Protein AF-0000000086500156 (afdb_homodimer)

pLDDT: mean 91.89, std 12.26, range [24.78, 98.94]

Foldseek 3Di:
DPDPLDAFAPVPFPWDPPDDQDDPDDPVVPPFAFLLLSLCCRTVQWADDDQQDIHGGQQVVLLLVLLVVLLVVLCVVLVEDEDDDDQWDFPVLCVLLVVCVVLPPFWAWDADPVGGITTGAQDCLSPVLLVLQVDADALVPPWYKYKYWDKGATPDPHAGHHLLRGGIATKMKMKIWHQADVVQVVSLVSVVVSVVVSVVLQPADKDKAWEDCPSVAADGKIWIWRFDPSAPWKWKQWPVLRHTHTVVVCVVVVHDPCRQVPPPVPTPIDITGTRTFKMKHFHAQSNQVSSVRFYQYPVRDTDGTRMMMMMGRSSSVFSSQQSVQPDSQATAGSLASRSAAEEEEFALDVVCSVVRQVLSVVLSVLLVVPVQRRNRYYYHSPSVDGPVVVVVSVGRSHHQKYWYQDPQCPPVQGWIWIARNSVRDIDIDGSVRVVVVSVPRDYD/DPDPLDAFAPVPFPWDPPADQDDPDDPPVPPFAFLLLSLCCRTVQWADDDQQDIHGGQQVVLLLVLLVVLLVVLCVVLPEDEDDDDQKDFPVLCVLLVNCVVLPPFWAWDADPVGGITTGAQDCLSPVLLVLQVDADALVPPWYKYKYWDKGATPDPHAGHHLLRGGIATKMKMKIWHQADVVQVVSLVSVVVSVVVSVVLLPADKDKAWEDCPSVAADGKIWIWRFDPSAPWKWKQWPVLRHTHTVVVCVVVVHDPCSQVDDPVRTPIDITGTRTFKMKHFHAQSNQVSSVRFYQYPVRDTDGTRMMMMMGRSSSVFSSQQSVQDDSQATAGSLASRSAAEEEEFALDVVCLVVRQVLSVVLSVLLVVPVQRRNRYYYHSPSVDGPVVVVVSVGRSHHQKYWYQDPQCPPVQGWIWIARNSVRDIDIDGSVRVVVVSVPRDYD

Solvent-accessible surface area (backbone atoms only — not comparable to full-atom values): 46178 Å² total; per-residue (Å²): 129,82,76,78,76,70,84,40,46,52,58,62,46,89,66,63,86,82,60,73,75,78,72,80,66,58,85,84,66,41,82,72,49,43,70,36,39,52,49,32,50,57,65,38,24,32,45,84,72,50,98,32,34,52,24,32,25,42,54,35,37,43,21,50,52,26,47,47,50,54,50,49,54,42,43,43,73,74,58,37,37,48,34,45,68,59,51,70,37,55,42,68,54,33,51,68,73,47,49,49,67,73,50,42,69,37,49,37,44,36,46,50,90,83,62,49,50,28,28,42,32,66,66,58,68,61,58,55,38,45,54,44,37,75,38,87,43,55,56,82,37,52,59,46,37,42,27,33,76,48,72,27,28,34,44,54,90,74,49,44,41,53,58,71,33,36,28,56,47,41,30,34,42,33,42,35,38,18,82,35,68,69,57,30,50,51,51,50,51,54,52,50,50,36,51,52,51,52,44,57,63,49,63,59,78,68,47,72,21,40,36,61,44,72,92,83,36,51,85,44,29,37,30,30,23,42,71,38,85,82,26,84,41,49,32,36,37,14,84,87,54,66,42,43,31,28,47,71,33,34,64,73,64,70,45,67,63,77,62,61,62,49,56,72,91,68,48,66,69,39,78,43,35,16,38,78,34,30,40,39,30,37,33,46,45,60,62,23,57,69,52,61,12,39,30,41,41,96,88,67,44,80,42,53,24,15,28,34,42,36,40,34,35,50,47,28,43,55,46,51,45,25,45,67,59,28,58,96,78,29,42,27,54,44,68,50,37,33,54,37,47,37,39,36,39,36,37,53,46,79,91,50,22,63,56,31,49,49,49,46,52,53,50,51,51,60,51,41,68,38,74,78,36,52,84,22,53,36,36,49,69,58,57,89,44,54,58,66,60,53,47,50,56,46,47,36,69,25,38,46,28,38,39,33,35,50,78,46,41,78,41,91,75,38,32,30,41,35,34,36,51,89,76,72,43,74,46,76,32,40,67,67,55,46,52,54,52,59,71,66,59,70,61,109,129,81,75,79,77,71,83,41,45,52,58,61,46,91,65,60,85,80,58,73,76,78,71,79,65,58,83,82,69,41,85,69,47,43,70,34,40,52,50,32,50,56,63,38,25,33,44,84,71,50,100,33,32,52,23,32,26,41,53,36,37,42,20,50,52,28,46,47,51,53,51,48,55,44,41,43,72,74,59,36,39,49,33,46,67,59,52,71,36,55,43,67,53,33,51,67,74,48,48,47,67,73,51,41,68,38,49,38,45,37,47,52,91,85,62,49,51,29,28,42,32,66,67,55,69,60,60,55,38,44,54,44,38,74,36,88,42,54,57,80,37,53,60,46,37,42,25,33,74,46,70,29,29,33,43,54,89,74,50,42,41,55,56,71,32,36,29,54,45,42,30,34,41,34,40,35,38,19,82,36,67,68,56,30,49,52,49,51,50,54,52,49,51,36,50,51,49,52,43,58,63,48,63,60,80,67,47,72,22,40,37,62,42,72,92,84,39,50,85,43,30,38,30,30,24,42,67,39,84,82,26,85,40,47,33,37,36,15,84,86,57,65,42,42,30,28,46,71,34,34,62,72,65,70,46,67,63,75,62,62,62,48,56,72,91,68,47,64,71,38,78,43,36,16,38,79,34,30,40,38,31,37,33,46,44,61,62,20,58,70,54,62,13,38,31,41,40,96,88,66,45,78,42,53,25,15,29,34,43,37,41,33,36,50,47,30,43,54,46,50,45,26,46,67,59,28,56,97,78,29,42,28,52,43,69,52,36,33,52,38,48,37,39,34,39,36,36,52,34,84,94,53,22,63,55,31,48,50,50,46,51,53,50,50,50,60,52,39,68,38,75,77,36,52,86,23,52,38,34,48,69,58,56,90,45,52,59,66,61,51,48,51,56,46,46,36,68,24,37,46,28,38,40,34,33,50,79,46,40,78,40,91,76,39,33,33,42,36,33,37,52,89,76,71,41,74,45,77,31,40,67,66,54,46,52,54,52,58,71,65,60,70,61,112

Structure (mmCIF, N/CA/C/O backbone):
data_AF-0000000086500156-model_v1
#
loop_
_entity.id
_entity.type
_entity.pdbx_description
1 polymer 'Probable proline--tRNA ligase, mitochondrial'
#
loop_
_atom_site.group_PDB
_atom_site.id
_atom_site.type_symbol
_atom_site.label_atom_id
_atom_site.label_alt_id
_atom_site.label_comp_id
_atom_site.label_asym_id
_atom_site.label_entity_id
_atom_site.label_seq_id
_atom_site.pdbx_PDB_ins_code
_atom_site.Cartn_x
_atom_site.Cartn_y
_atom_site.Cartn_z
_atom_site.occupancy
_atom_site.B_iso_or_equiv
_atom_site.auth_seq_id
_atom_site.auth_comp_id
_atom_site.auth_asym_id
_atom_site.auth_atom_id
_atom_site.pdbx_PDB_model_num
ATOM 1 N N . MET A 1 1 ? -12.734 -15.242 18.531 1 24.78 1 MET A N 1
ATOM 2 C CA . MET A 1 1 ? -11.93 -14.695 17.438 1 24.78 1 MET A CA 1
ATOM 3 C C . MET A 1 1 ? -11.242 -15.805 16.656 1 24.78 1 MET A C 1
ATOM 5 O O . MET A 1 1 ? -10.367 -16.5 17.188 1 24.78 1 MET A O 1
ATOM 9 N N . GLY A 1 2 ? -11.914 -16.703 16.047 1 33.41 2 GLY A N 1
ATOM 10 C CA . GLY A 1 2 ? -11.32 -17.844 15.344 1 33.41 2 GLY A CA 1
ATOM 11 C C . GLY A 1 2 ? -10.016 -17.5 14.648 1 33.41 2 GLY A C 1
ATOM 12 O O . GLY A 1 2 ? -9.859 -16.391 14.117 1 33.41 2 GLY A O 1
ATOM 13 N N . SER A 1 3 ? -8.898 -17.984 15.117 1 38.19 3 SER A N 1
ATOM 14 C CA . SER A 1 3 ? -7.516 -17.906 14.664 1 38.19 3 SER A CA 1
ATOM 15 C C . SER A 1 3 ? -7.426 -17.953 13.141 1 38.19 3 SER A C 1
ATOM 17 O O . SER A 1 3 ? -7.867 -18.922 12.523 1 38.19 3 SER A O 1
ATOM 19 N N . TYR A 1 4 ? -7.656 -17.047 12.43 1 42.12 4 TYR A N 1
ATOM 20 C CA . TYR A 1 4 ? -7.395 -16.906 11.008 1 42.12 4 TYR A CA 1
ATOM 21 C C . TYR A 1 4 ? -6.137 -17.656 10.594 1 42.12 4 TYR A C 1
ATOM 23 O O . TYR A 1 4 ? -5.48 -17.297 9.617 1 42.12 4 TYR A O 1
ATOM 31 N N . CYS A 1 5 ? -5.543 -18.469 11.531 1 52.81 5 CYS A N 1
ATOM 32 C CA . CYS A 1 5 ? -4.262 -19.047 11.156 1 52.81 5 CYS A CA 1
ATOM 33 C C . CYS A 1 5 ? -4.434 -20.047 10.016 1 52.81 5 CYS A C 1
ATOM 35 O O . CYS A 1 5 ? -4.777 -21.203 10.242 1 52.81 5 CYS A O 1
ATOM 37 N N . HIS A 1 6 ? -4.832 -19.484 8.734 1 74.44 6 HIS A N 1
ATOM 38 C CA . HIS A 1 6 ? -4.961 -20.375 7.59 1 74.44 6 HIS A CA 1
ATOM 39 C C . HIS A 1 6 ? -3.604 -20.922 7.16 1 74.44 6 HIS A C 1
ATOM 41 O O . HIS A 1 6 ? -2.641 -20.172 7.02 1 74.44 6 HIS A O 1
ATOM 47 N N . ARG A 1 7 ? -3.488 -22.25 7.383 1 91.38 7 ARG A N 1
ATOM 48 C CA . ARG A 1 7 ? -2.312 -22.938 6.852 1 91.38 7 ARG A CA 1
ATOM 49 C C . ARG A 1 7 ? -2.137 -22.641 5.363 1 91.38 7 ARG A C 1
ATOM 51 O O . ARG A 1 7 ? -3.117 -22.562 4.621 1 91.38 7 ARG A O 1
ATOM 58 N N . ARG A 1 8 ? -0.966 -22.312 5.012 1 93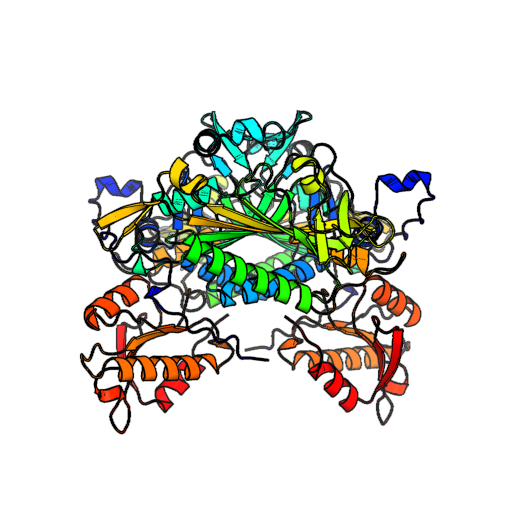.69 8 ARG A N 1
ATOM 59 C CA . ARG A 1 8 ? -0.643 -22.094 3.604 1 93.69 8 ARG A CA 1
ATOM 60 C C . ARG A 1 8 ? 0.01 -23.344 3.002 1 93.69 8 ARG A C 1
ATOM 62 O O . ARG A 1 8 ? 0.978 -23.859 3.553 1 93.69 8 ARG A O 1
ATOM 69 N N . TYR A 1 9 ? -0.519 -23.797 1.962 1 94.81 9 TYR A N 1
ATOM 70 C CA . TYR A 1 9 ? -0.038 -25 1.301 1 94.81 9 TYR A CA 1
ATOM 71 C C . TYR A 1 9 ? 0.549 -24.672 -0.068 1 94.81 9 TYR A C 1
ATOM 73 O O . TYR A 1 9 ? -0.008 -23.859 -0.813 1 94.81 9 TYR A O 1
ATOM 81 N N . VAL A 1 10 ? 1.642 -25.297 -0.429 1 94.62 10 VAL A N 1
ATOM 82 C CA . VAL A 1 10 ? 2.375 -25.031 -1.662 1 94.62 10 VAL A CA 1
ATOM 83 C C . VAL A 1 10 ? 1.498 -25.359 -2.867 1 94.62 10 VAL A C 1
ATOM 85 O O . VAL A 1 10 ? 1.521 -24.656 -3.877 1 94.62 10 VAL A O 1
ATOM 88 N N . SER A 1 11 ? 0.669 -26.391 -2.742 1 92.06 11 SER A N 1
ATOM 89 C CA . SER A 1 11 ? -0.164 -26.828 -3.854 1 92.06 11 SER A CA 1
ATOM 90 C C . SER A 1 11 ? -1.166 -25.766 -4.262 1 92.06 11 SER A C 1
ATOM 92 O O . SER A 1 11 ? -1.713 -25.797 -5.367 1 92.06 11 SER A O 1
ATOM 94 N N . ARG A 1 12 ? -1.378 -24.797 -3.367 1 90.25 12 ARG A N 1
ATOM 95 C CA . ARG A 1 12 ? -2.391 -23.781 -3.619 1 90.25 12 ARG A CA 1
ATOM 96 C C . ARG A 1 12 ? -1.744 -22.453 -4.012 1 90.25 12 ARG A C 1
ATOM 98 O O . ARG A 1 12 ? -2.439 -21.5 -4.348 1 90.25 12 ARG A O 1
ATOM 105 N N . LEU A 1 13 ? -0.455 -22.391 -3.988 1 91.94 13 LEU A N 1
ATOM 106 C CA . LEU A 1 13 ? 0.256 -21.156 -4.297 1 91.94 13 LEU A CA 1
ATOM 107 C C . LEU A 1 13 ? 0.309 -20.922 -5.805 1 91.94 13 LEU A C 1
ATOM 109 O O . LEU A 1 13 ? 0.437 -21.875 -6.582 1 91.94 13 LEU A O 1
ATOM 113 N N . PHE A 1 14 ? 0.124 -19.672 -6.203 1 94.81 14 PHE A N 1
ATOM 114 C CA . PHE A 1 14 ? 0.371 -19.281 -7.586 1 94.81 14 PHE A CA 1
ATOM 115 C C . PHE A 1 14 ? 1.861 -19.312 -7.902 1 94.81 14 PHE A C 1
ATOM 117 O O . PHE A 1 14 ? 2.525 -18.281 -7.914 1 94.81 14 PHE A O 1
ATOM 124 N N . GLN A 1 15 ? 2.391 -20.516 -8.164 1 92.69 15 GLN A N 1
ATOM 125 C CA . GLN A 1 15 ? 3.799 -20.828 -8.383 1 92.69 15 GLN A CA 1
ATOM 126 C C . GLN A 1 15 ? 3.957 -21.984 -9.359 1 92.69 15 GLN A C 1
ATOM 128 O O . GLN A 1 15 ? 3.336 -23.047 -9.18 1 92.69 15 GLN A O 1
ATOM 133 N N . ASN A 1 16 ? 4.719 -21.766 -10.422 1 90.75 16 ASN A N 1
ATOM 134 C CA . ASN A 1 16 ? 4.977 -22.812 -11.406 1 90.75 16 ASN A CA 1
ATOM 135 C C . ASN A 1 16 ? 6.371 -23.406 -11.242 1 90.75 16 ASN A C 1
ATOM 137 O O . ASN A 1 16 ? 7.363 -22.797 -11.625 1 90.75 16 ASN A O 1
ATOM 141 N N . PHE A 1 17 ? 6.473 -24.625 -10.781 1 90.25 17 PHE A N 1
ATOM 142 C CA . PHE A 1 17 ? 7.75 -25.281 -10.539 1 90.25 17 PHE A CA 1
ATOM 143 C C . PHE A 1 17 ? 8.195 -26.062 -11.766 1 90.25 17 PHE A C 1
ATOM 145 O O . PHE A 1 17 ? 9.305 -26.594 -11.805 1 90.25 17 PHE A O 1
ATOM 152 N N . GLY A 1 18 ? 7.332 -26.094 -12.742 1 87 18 GLY A N 1
ATOM 153 C CA . GLY A 1 18 ? 7.645 -26.859 -13.938 1 87 18 GLY A CA 1
ATOM 154 C C . GLY A 1 18 ? 8.383 -26.047 -14.984 1 87 18 GLY A C 1
ATOM 155 O O . GLY A 1 18 ? 8.781 -26.578 -16.031 1 87 18 GLY A O 1
ATOM 156 N N . LYS A 1 19 ? 8.531 -24.781 -14.719 1 87.5 19 LYS A N 1
ATOM 157 C CA . LYS A 1 19 ? 9.258 -23.938 -15.664 1 87.5 19 LYS A CA 1
ATOM 158 C C . LYS A 1 19 ? 10.695 -24.406 -15.828 1 87.5 19 LYS A C 1
ATOM 160 O O . LYS A 1 19 ? 11.344 -24.797 -14.852 1 87.5 19 LYS A O 1
ATOM 165 N N . LEU A 1 20 ? 11.117 -24.312 -17.016 1 85.19 20 LEU A N 1
ATOM 166 C CA . LEU A 1 20 ? 12.508 -24.672 -17.281 1 85.19 20 LEU A CA 1
ATOM 167 C C . LEU A 1 20 ? 13.461 -23.594 -16.797 1 85.19 20 LEU A C 1
ATOM 169 O O . LEU A 1 20 ? 13.227 -22.406 -17.016 1 85.19 20 LEU A O 1
ATOM 173 N N . GLN A 1 21 ? 14.445 -24.078 -16.094 1 83.5 21 GLN A N 1
ATOM 174 C CA . GLN A 1 21 ? 15.453 -23.141 -15.617 1 83.5 21 GLN A CA 1
ATOM 175 C C . GLN A 1 21 ? 16.156 -22.453 -16.781 1 83.5 21 GLN A C 1
ATOM 177 O O . GLN A 1 21 ? 16.562 -23.094 -17.75 1 83.5 21 GLN A O 1
ATOM 182 N N . PRO A 1 22 ? 16.125 -21.188 -16.734 1 77.75 22 PRO A N 1
ATOM 183 C CA . PRO A 1 22 ? 16.812 -20.469 -17.812 1 77.75 22 PRO A CA 1
ATOM 184 C C . PRO A 1 22 ? 18.281 -20.828 -17.922 1 77.75 22 PRO A C 1
ATOM 186 O O . PRO A 1 22 ? 18.938 -21.062 -16.906 1 77.75 22 PRO A O 1
ATOM 189 N N . LYS A 1 23 ? 18.656 -21.203 -19.234 1 68.75 23 LYS A N 1
ATOM 190 C CA . LYS A 1 23 ? 20.047 -21.547 -19.484 1 68.75 23 LYS A CA 1
ATOM 191 C C . LYS A 1 23 ? 20.953 -20.344 -19.234 1 68.75 23 LYS A C 1
ATOM 193 O O . LYS A 1 23 ? 20.547 -19.188 -19.422 1 68.75 23 LYS A O 1
ATOM 198 N N . MET A 1 24 ? 22 -20.656 -18.594 1 60.25 24 MET A N 1
ATOM 199 C CA . MET A 1 24 ? 23.016 -19.625 -18.344 1 60.25 24 MET A CA 1
ATOM 200 C C . MET A 1 24 ? 23.484 -19 -19.656 1 60.25 24 MET A C 1
ATOM 202 O O . MET A 1 24 ? 23.766 -19.703 -20.625 1 60.25 24 MET A O 1
ATOM 206 N N . LYS A 1 25 ? 22.859 -17.891 -20.094 1 53 25 LYS A N 1
ATOM 207 C CA . LYS A 1 25 ? 23.328 -17.297 -21.328 1 53 25 LYS A CA 1
ATOM 208 C C . LYS A 1 25 ? 24.859 -17.266 -21.375 1 53 25 LYS A C 1
ATOM 210 O O . LYS A 1 25 ? 25.516 -17.047 -20.359 1 53 25 LYS A O 1
ATOM 215 N N . THR A 1 26 ? 25.391 -17.75 -22.453 1 48.28 26 THR A N 1
ATOM 216 C CA . THR A 1 26 ? 26.766 -17.469 -22.828 1 48.28 26 THR A CA 1
ATOM 217 C C . THR A 1 26 ? 27.031 -15.961 -22.812 1 48.28 26 THR A C 1
ATOM 219 O O . THR A 1 26 ? 26.094 -15.164 -22.859 1 48.28 26 THR A O 1
ATOM 222 N N . GLU A 1 27 ? 28.266 -15.43 -22.75 1 46.66 27 GLU A N 1
ATOM 223 C CA . GLU A 1 27 ? 28.797 -14.07 -22.734 1 46.66 27 GLU A CA 1
ATOM 224 C C . GLU A 1 27 ? 27.969 -13.148 -23.609 1 46.66 27 GLU A C 1
ATOM 226 O O . GLU A 1 27 ? 27.75 -11.984 -23.281 1 46.66 27 GLU A O 1
ATOM 231 N N . GLN A 1 28 ? 27.625 -13.57 -24.797 1 43.06 28 GLN A N 1
ATOM 232 C CA . GLN A 1 28 ? 27.078 -12.742 -25.859 1 43.06 28 GLN A CA 1
ATOM 233 C C . GLN A 1 28 ? 25.609 -12.398 -25.594 1 43.06 28 GLN A C 1
ATOM 235 O O . GLN A 1 28 ? 25.125 -11.367 -26.062 1 43.06 28 GLN A O 1
ATOM 240 N N . GLU A 1 29 ? 24.797 -13.242 -25.047 1 46.78 29 GLU A N 1
ATOM 241 C CA . GLU A 1 29 ? 23.391 -12.969 -24.812 1 46.78 29 GLU A CA 1
ATOM 242 C C . GLU A 1 29 ? 23.172 -12.219 -23.5 1 46.78 29 GLU A C 1
ATOM 244 O O . GLU A 1 29 ? 22.031 -12.008 -23.078 1 46.78 29 GLU A O 1
ATOM 249 N N . ALA A 1 30 ? 24.188 -11.883 -22.844 1 44.06 30 ALA A N 1
ATOM 250 C CA . ALA A 1 30 ? 24.438 -11.312 -21.531 1 44.06 30 ALA A CA 1
ATOM 251 C C . ALA A 1 30 ? 23.781 -9.938 -21.391 1 44.06 30 ALA A C 1
ATOM 253 O O . ALA A 1 30 ? 23.578 -9.445 -20.281 1 44.06 30 ALA A O 1
ATOM 254 N N . GLY A 1 31 ? 23.656 -9.203 -22.328 1 48.06 31 GLY A N 1
ATOM 255 C CA . GLY A 1 31 ? 23.375 -7.777 -22.203 1 48.06 31 GLY A CA 1
ATOM 256 C C . GLY A 1 31 ? 21.953 -7.48 -21.75 1 48.06 31 GLY A C 1
ATOM 257 O O . GLY A 1 31 ? 21.656 -6.363 -21.344 1 48.06 31 GLY A O 1
ATOM 258 N N . LEU A 1 32 ? 20.953 -8.375 -22.016 1 53.84 32 LEU A N 1
ATOM 259 C CA . LEU A 1 32 ? 19.547 -8.047 -21.875 1 53.84 32 LEU A CA 1
ATOM 260 C C . LEU A 1 32 ? 18.984 -8.625 -20.578 1 53.84 32 LEU A C 1
ATOM 262 O O . LEU A 1 32 ? 17.828 -8.367 -20.219 1 53.84 32 LEU A O 1
ATOM 266 N N . SER A 1 33 ? 19.891 -9.375 -19.766 1 72.69 33 SER A N 1
ATOM 267 C CA . SER A 1 33 ? 19.297 -9.891 -18.531 1 72.69 33 SER A CA 1
ATOM 268 C C . SER A 1 33 ? 20.359 -10.055 -17.453 1 72.69 33 SER A C 1
ATOM 270 O O . SER A 1 33 ? 21.531 -10.258 -17.75 1 72.69 33 SER A O 1
ATOM 272 N N . CYS A 1 34 ? 20.156 -9.539 -16.312 1 90.56 34 CYS A N 1
ATOM 273 C CA . CYS A 1 34 ? 20.938 -9.844 -15.125 1 90.56 34 CYS A CA 1
ATOM 274 C C . CYS A 1 34 ? 20.375 -11.047 -14.383 1 90.56 34 CYS A C 1
ATOM 276 O O . CYS A 1 34 ? 19.281 -11.516 -14.695 1 90.56 34 CYS A O 1
ATOM 278 N N . ASN A 1 35 ? 21.234 -11.633 -13.586 1 93.12 35 ASN A N 1
ATOM 279 C CA . ASN A 1 35 ? 20.875 -12.867 -12.891 1 93.12 35 ASN A CA 1
ATOM 280 C C . ASN A 1 35 ? 19.562 -12.711 -12.117 1 93.12 35 ASN A C 1
ATOM 282 O O . ASN A 1 35 ? 18.688 -13.57 -12.195 1 93.12 35 ASN A O 1
ATOM 286 N N . SER A 1 36 ? 19.422 -11.664 -11.398 1 95.62 36 SER A N 1
ATOM 287 C CA . SER A 1 36 ? 18.219 -11.438 -10.602 1 95.62 36 SER A CA 1
ATOM 288 C C . SER A 1 36 ? 16.969 -11.375 -11.484 1 95.62 36 SER A C 1
ATOM 290 O O . SER A 1 36 ? 15.922 -11.914 -11.117 1 95.62 36 SER A O 1
ATOM 292 N N . HIS A 1 37 ? 17.078 -10.68 -12.617 1 95.44 37 HIS A N 1
ATOM 293 C CA . HIS A 1 37 ? 15.969 -10.602 -13.555 1 95.44 37 HIS A CA 1
ATOM 294 C C . HIS A 1 37 ? 15.523 -11.984 -14 1 95.44 37 HIS A C 1
ATOM 296 O O . HIS A 1 37 ? 14.336 -12.305 -13.961 1 95.44 37 HIS A O 1
ATOM 302 N N . LYS A 1 38 ? 16.453 -12.836 -14.375 1 94.5 38 LYS A N 1
ATOM 303 C CA . LYS A 1 38 ? 16.172 -14.195 -14.812 1 94.5 38 LYS A CA 1
ATOM 304 C C . LYS A 1 38 ? 15.523 -15.008 -13.688 1 94.5 38 LYS A C 1
ATOM 306 O O . LYS A 1 38 ? 14.516 -15.68 -13.906 1 94.5 38 LYS A O 1
ATOM 311 N N . LEU A 1 39 ? 16.078 -14.922 -12.547 1 95.88 39 LEU A N 1
ATOM 312 C CA . LEU A 1 39 ? 15.609 -15.711 -11.406 1 95.88 39 LEU A CA 1
ATOM 313 C C . LEU A 1 39 ? 14.219 -15.266 -10.984 1 95.88 39 LEU A C 1
ATOM 315 O O . LEU A 1 39 ? 13.391 -16.094 -10.594 1 95.88 39 LEU A O 1
ATOM 319 N N . MET A 1 40 ? 13.969 -13.977 -11.023 1 96.94 40 MET A N 1
ATOM 320 C CA . MET A 1 40 ? 12.672 -13.461 -10.602 1 96.94 40 MET A CA 1
ATOM 321 C C . MET A 1 40 ? 11.578 -13.883 -11.578 1 96.94 40 MET A C 1
ATOM 323 O O . MET A 1 40 ? 10.453 -14.172 -11.164 1 96.94 40 MET A O 1
ATOM 327 N N . LEU A 1 41 ? 11.883 -13.906 -12.883 1 95.56 41 LEU A N 1
ATOM 328 C CA . LEU A 1 41 ? 10.938 -14.43 -13.867 1 95.56 41 LEU A CA 1
ATOM 329 C C . LEU A 1 41 ? 10.727 -15.93 -13.68 1 95.56 41 LEU A C 1
ATOM 331 O O . LEU A 1 41 ? 9.594 -16.406 -13.656 1 95.56 41 LEU A O 1
ATOM 335 N N . TYR A 1 42 ? 11.844 -16.672 -13.484 1 95.06 42 TYR A N 1
ATOM 336 C CA . TYR A 1 42 ? 11.844 -18.125 -13.352 1 95.06 42 TYR A CA 1
ATOM 337 C C . TYR A 1 42 ? 11.023 -18.562 -12.148 1 95.06 42 TYR A C 1
ATOM 339 O O . TYR A 1 42 ? 10.328 -19.578 -12.195 1 95.06 42 TYR A O 1
ATOM 347 N N . ASN A 1 43 ? 11.039 -17.75 -11.086 1 96.19 43 ASN A N 1
ATOM 348 C CA . ASN A 1 43 ? 10.438 -18.156 -9.82 1 96.19 43 ASN A CA 1
ATOM 349 C C . ASN A 1 43 ? 9.125 -17.406 -9.57 1 96.19 43 ASN A C 1
ATOM 351 O O . ASN A 1 43 ? 8.641 -17.375 -8.438 1 96.19 43 ASN A O 1
ATOM 355 N N . ASP A 1 44 ? 8.57 -16.797 -10.562 1 96 44 ASP A N 1
ATOM 356 C CA . ASP A 1 44 ? 7.254 -16.156 -10.516 1 96 44 ASP A CA 1
ATOM 357 C C . ASP A 1 44 ? 7.195 -15.094 -9.43 1 96 44 ASP A C 1
ATOM 359 O O . ASP A 1 44 ? 6.238 -15.031 -8.656 1 96 44 ASP A O 1
ATOM 363 N N . ILE A 1 45 ? 8.305 -14.352 -9.344 1 97.88 45 ILE A N 1
ATOM 364 C CA . ILE A 1 45 ? 8.305 -13.164 -8.492 1 97.88 45 ILE A CA 1
ATOM 365 C C . ILE A 1 45 ? 7.684 -11.992 -9.25 1 97.88 45 ILE A C 1
ATOM 367 O O . ILE A 1 45 ? 6.953 -11.18 -8.664 1 97.88 45 ILE A O 1
ATOM 371 N N . ILE A 1 46 ? 8.008 -11.914 -10.523 1 97.69 46 ILE A N 1
ATOM 372 C CA . ILE A 1 46 ? 7.438 -10.93 -11.43 1 97.69 46 ILE A CA 1
ATOM 373 C C . ILE A 1 46 ? 7.012 -11.609 -12.734 1 97.69 46 ILE A C 1
ATOM 375 O O . ILE A 1 46 ? 7.406 -12.742 -13 1 97.69 46 ILE A O 1
ATOM 379 N N . ALA A 1 47 ? 6.211 -10.984 -13.5 1 97.25 47 ALA A N 1
ATOM 380 C CA . ALA A 1 47 ? 5.812 -11.398 -14.852 1 97.25 47 ALA A CA 1
ATOM 381 C C . ALA A 1 47 ? 5.793 -10.203 -15.805 1 97.25 47 ALA A C 1
ATOM 383 O O . ALA A 1 47 ? 5.418 -9.102 -15.414 1 97.25 47 ALA A O 1
ATOM 384 N N . PRO A 1 48 ? 6.164 -10.391 -17.016 1 96.44 48 PRO A N 1
ATOM 385 C CA . PRO A 1 48 ? 6.18 -9.266 -17.953 1 96.44 48 PRO A CA 1
ATOM 386 C C . PRO A 1 48 ? 4.781 -8.781 -18.312 1 96.44 48 PRO A C 1
ATOM 388 O O . PRO A 1 48 ? 3.857 -9.586 -18.453 1 96.44 48 PRO A O 1
ATOM 391 N N . SER A 1 49 ? 4.566 -7.527 -18.406 1 97.31 49 SER A N 1
ATOM 392 C CA . SER A 1 49 ? 3.33 -6.902 -18.875 1 97.31 49 SER A CA 1
ATOM 393 C C . SER A 1 49 ? 3.535 -6.188 -20.203 1 97.31 49 SER A C 1
ATOM 395 O O . SER A 1 49 ? 2.816 -6.449 -21.172 1 97.31 49 SER A O 1
ATOM 397 N N . TYR A 1 50 ? 4.453 -5.262 -20.328 1 96.44 50 TYR A N 1
ATOM 398 C CA . TYR A 1 50 ? 4.914 -4.543 -21.5 1 96.44 50 TYR A CA 1
ATOM 399 C C . TYR A 1 50 ? 6.395 -4.199 -21.391 1 96.44 50 TYR A C 1
ATOM 401 O O . TYR A 1 50 ? 7.02 -4.453 -20.359 1 96.44 50 TYR A O 1
ATOM 409 N N . PHE A 1 51 ? 7.035 -3.75 -22.438 1 95.88 51 PHE A N 1
ATOM 410 C CA . PHE A 1 51 ? 8.461 -3.449 -22.438 1 95.88 51 PHE A CA 1
ATOM 411 C C . PHE A 1 51 ? 8.805 -2.432 -21.359 1 95.88 51 PHE A C 1
ATOM 413 O O . PHE A 1 51 ? 8.453 -1.255 -21.469 1 95.88 51 PHE A O 1
ATOM 420 N N . GLY A 1 52 ? 9.414 -2.865 -20.234 1 95.88 52 GLY A N 1
ATOM 421 C CA . GLY A 1 52 ? 9.773 -2.018 -19.109 1 95.88 52 GLY A CA 1
ATOM 422 C C . GLY A 1 52 ? 8.75 -2.053 -17.984 1 95.88 52 GLY A C 1
ATOM 423 O O . GLY A 1 52 ? 8.906 -1.359 -16.984 1 95.88 52 GLY A O 1
ATOM 424 N N . GLY A 1 53 ? 7.688 -2.799 -18.156 1 97.31 53 GLY A N 1
ATOM 425 C CA . GLY A 1 53 ? 6.645 -2.953 -17.141 1 97.31 53 GLY A CA 1
ATOM 426 C C . GLY A 1 53 ? 6.457 -4.391 -16.703 1 97.31 53 GLY A C 1
ATOM 427 O O . GLY A 1 53 ? 6.422 -5.305 -17.531 1 97.31 53 GLY A O 1
ATOM 428 N N . PHE A 1 54 ? 6.332 -4.621 -15.391 1 98.12 54 PHE A N 1
ATOM 429 C CA . PHE A 1 54 ? 6.207 -5.965 -14.844 1 98.12 54 PHE A CA 1
ATOM 430 C C . PHE A 1 54 ? 5.098 -6.02 -13.805 1 98.12 54 PHE A C 1
ATOM 432 O O . PHE A 1 54 ? 4.938 -5.09 -13.008 1 98.12 54 PHE A O 1
ATOM 439 N N . HIS A 1 55 ? 4.277 -7.07 -13.852 1 98.44 55 HIS A N 1
ATOM 440 C CA . HIS A 1 55 ? 3.43 -7.398 -12.711 1 98.44 55 HIS A CA 1
ATOM 441 C C . HIS A 1 55 ? 4.254 -7.938 -11.547 1 98.44 55 HIS A C 1
ATOM 443 O O . HIS A 1 55 ? 5.207 -8.695 -11.758 1 98.44 55 HIS A O 1
ATOM 449 N N . MET A 1 56 ? 3.977 -7.516 -10.414 1 98.69 56 MET A N 1
ATOM 450 C CA . MET A 1 56 ? 4.535 -8.172 -9.234 1 98.69 56 MET A CA 1
ATOM 451 C C . MET A 1 56 ? 3.621 -9.297 -8.758 1 98.69 56 MET A C 1
ATOM 453 O O . MET A 1 56 ? 2.432 -9.078 -8.523 1 98.69 56 MET A O 1
ATOM 457 N N . LEU A 1 57 ? 4.137 -10.43 -8.633 1 98.44 57 LEU A N 1
ATOM 458 C CA . LEU A 1 57 ? 3.359 -11.617 -8.273 1 98.44 57 LEU A CA 1
ATOM 459 C C . LEU A 1 57 ? 3.393 -11.844 -6.762 1 98.44 57 LEU A C 1
ATOM 461 O O . LEU A 1 57 ? 3.924 -11.023 -6.016 1 98.44 57 LEU A O 1
ATOM 465 N N . PRO A 1 58 ? 2.719 -12.844 -6.215 1 98.25 58 PRO A N 1
ATOM 466 C CA . PRO A 1 58 ? 2.43 -12.906 -4.781 1 98.25 58 PRO A CA 1
ATOM 467 C C . PRO A 1 58 ? 3.691 -12.875 -3.92 1 98.25 58 PRO A C 1
ATOM 469 O O . PRO A 1 58 ? 3.768 -12.102 -2.961 1 98.25 58 PRO A O 1
ATOM 472 N N . LEU A 1 59 ? 4.691 -13.656 -4.246 1 98.25 59 LEU A N 1
ATOM 473 C CA . LEU A 1 59 ? 5.902 -13.672 -3.434 1 98.25 59 LEU A CA 1
ATOM 474 C C . LEU A 1 59 ? 6.617 -12.328 -3.494 1 98.25 59 LEU A C 1
ATOM 476 O O . LEU A 1 59 ? 7.129 -11.844 -2.482 1 98.25 59 LEU A O 1
ATOM 480 N N . GLY A 1 60 ? 6.621 -11.758 -4.727 1 98.62 60 GLY A N 1
ATOM 481 C CA . GLY A 1 60 ? 7.211 -10.438 -4.867 1 98.62 60 GLY A CA 1
ATOM 482 C C . GLY A 1 60 ? 6.504 -9.375 -4.051 1 98.62 60 GLY A C 1
ATOM 483 O O . GLY A 1 60 ? 7.148 -8.531 -3.42 1 98.62 60 GLY A O 1
ATOM 484 N N . VAL A 1 61 ? 5.184 -9.422 -4.062 1 98.75 61 VAL A N 1
ATOM 485 C CA . VAL A 1 61 ? 4.391 -8.438 -3.326 1 98.75 61 VAL A CA 1
ATOM 486 C C . VAL A 1 61 ? 4.641 -8.594 -1.826 1 98.75 61 VAL A C 1
ATOM 488 O O . VAL A 1 61 ? 4.723 -7.605 -1.099 1 98.75 61 VAL A O 1
ATOM 491 N N . ARG A 1 62 ? 4.738 -9.812 -1.321 1 98.31 62 ARG A N 1
ATOM 492 C CA . ARG A 1 62 ? 5.016 -10.031 0.093 1 98.31 62 ARG A CA 1
ATOM 493 C C . ARG A 1 62 ? 6.344 -9.398 0.494 1 98.31 62 ARG A C 1
ATOM 495 O O . ARG A 1 62 ? 6.438 -8.75 1.54 1 98.31 62 ARG A O 1
ATOM 502 N N . ALA A 1 63 ? 7.352 -9.609 -0.358 1 98.69 63 ALA A N 1
ATOM 503 C CA . ALA A 1 63 ? 8.648 -8.992 -0.092 1 98.69 63 ALA A CA 1
ATOM 504 C C . ALA A 1 63 ? 8.539 -7.469 -0.093 1 98.69 63 ALA A C 1
ATOM 506 O O . ALA A 1 63 ? 9.078 -6.801 0.793 1 98.69 63 ALA A O 1
ATOM 507 N N . LEU A 1 64 ? 7.852 -6.941 -1.062 1 98.81 64 LEU A N 1
ATOM 508 C CA . LEU A 1 64 ? 7.676 -5.496 -1.189 1 98.81 64 LEU A CA 1
ATOM 509 C C . LEU A 1 64 ? 6.938 -4.93 0.019 1 98.81 64 LEU A C 1
ATOM 511 O O . LEU A 1 64 ? 7.289 -3.861 0.522 1 98.81 64 LEU A O 1
ATOM 515 N N . GLU A 1 65 ? 5.91 -5.621 0.456 1 98.56 65 GLU A N 1
ATOM 516 C CA . GLU A 1 65 ? 5.141 -5.156 1.606 1 98.56 65 GLU A CA 1
ATOM 517 C C . GLU A 1 65 ? 5.988 -5.172 2.877 1 98.56 65 GLU A C 1
ATOM 519 O O . GLU A 1 65 ? 5.844 -4.297 3.736 1 98.56 65 GLU A O 1
ATOM 524 N N . LYS A 1 66 ? 6.816 -6.152 3.043 1 98.56 66 LYS A N 1
ATOM 525 C CA . LYS A 1 66 ? 7.73 -6.18 4.184 1 98.56 66 LYS A CA 1
ATOM 526 C C . LYS A 1 66 ? 8.719 -5.02 4.125 1 98.56 66 LYS A C 1
ATOM 528 O O . LYS A 1 66 ? 8.984 -4.371 5.141 1 98.56 66 LYS A O 1
ATOM 533 N N . LEU A 1 67 ? 9.266 -4.797 2.926 1 98.88 67 LEU A N 1
ATOM 534 C CA . LEU A 1 67 ? 10.141 -3.641 2.762 1 98.88 67 LEU A CA 1
ATOM 535 C C . LEU A 1 67 ? 9.406 -2.35 3.098 1 98.88 67 LEU A C 1
ATOM 537 O O . LEU A 1 67 ? 9.961 -1.459 3.74 1 98.88 67 LEU A O 1
ATOM 541 N N . THR A 1 68 ? 8.195 -2.24 2.652 1 98.81 68 THR A N 1
ATOM 542 C CA . THR A 1 68 ? 7.375 -1.067 2.928 1 98.81 68 THR A CA 1
ATOM 543 C C . THR A 1 68 ? 7.219 -0.855 4.43 1 98.81 68 THR A C 1
ATOM 545 O O . THR A 1 68 ? 7.359 0.266 4.922 1 98.81 68 THR A O 1
ATOM 548 N N . ARG A 1 69 ? 6.938 -1.913 5.168 1 98.06 69 ARG A N 1
ATOM 549 C CA . ARG A 1 69 ? 6.797 -1.81 6.617 1 98.06 69 ARG A CA 1
ATOM 550 C C . ARG A 1 69 ? 8.102 -1.35 7.262 1 98.06 69 ARG A C 1
ATOM 552 O O . ARG A 1 69 ? 8.094 -0.534 8.188 1 98.06 69 ARG A O 1
ATOM 559 N N . LEU A 1 70 ? 9.188 -1.918 6.777 1 98.5 70 LEU A N 1
ATOM 560 C CA . LEU A 1 70 ? 10.5 -1.518 7.281 1 98.5 70 LEU A CA 1
ATOM 561 C C . LEU A 1 70 ? 10.727 -0.022 7.082 1 98.5 70 LEU A C 1
ATOM 563 O O . LEU A 1 70 ? 11.117 0.681 8.016 1 98.5 70 LEU A O 1
ATOM 567 N N . VAL A 1 71 ? 10.469 0.443 5.883 1 98.88 71 VAL A N 1
ATOM 568 C CA . VAL A 1 71 ? 10.68 1.844 5.535 1 98.88 71 VAL A CA 1
ATOM 569 C C . VAL A 1 71 ? 9.711 2.725 6.328 1 98.88 71 VAL A C 1
ATOM 571 O O . VAL A 1 71 ? 10.094 3.783 6.828 1 98.88 71 VAL A O 1
ATOM 574 N N . ASP A 1 72 ? 8.461 2.295 6.484 1 98.31 72 ASP A N 1
ATOM 575 C CA . ASP A 1 72 ? 7.488 3.023 7.285 1 98.31 72 ASP A CA 1
ATOM 576 C C . ASP A 1 72 ? 7.992 3.225 8.711 1 98.31 72 ASP A C 1
ATOM 578 O O . ASP A 1 72 ? 7.895 4.324 9.258 1 98.31 72 ASP A O 1
ATOM 582 N N . GLN A 1 73 ? 8.492 2.141 9.297 1 96.81 73 GLN A N 1
ATOM 583 C CA . GLN A 1 73 ? 8.984 2.211 10.664 1 96.81 73 GLN A CA 1
ATOM 584 C C . GLN A 1 73 ? 10.07 3.277 10.805 1 96.81 73 GLN A C 1
ATOM 586 O O . GLN A 1 73 ? 10.008 4.125 11.695 1 96.81 73 GLN A O 1
ATOM 591 N N . GLU A 1 74 ? 11 3.289 9.875 1 98 74 GLU A N 1
ATOM 592 C CA . GLU A 1 74 ? 12.133 4.199 9.984 1 98 74 GLU A CA 1
ATOM 593 C C . GLU A 1 74 ? 11.727 5.633 9.641 1 98 74 GLU A C 1
ATOM 595 O O . GLU A 1 74 ? 12.234 6.586 10.234 1 98 74 GLU A O 1
ATOM 600 N N . MET A 1 75 ? 10.828 5.828 8.672 1 98.19 75 MET A N 1
ATOM 601 C CA . MET A 1 75 ? 10.359 7.168 8.328 1 98.19 75 MET A CA 1
ATOM 602 C C . MET A 1 75 ? 9.578 7.781 9.484 1 98.19 75 MET A C 1
ATOM 604 O O . MET A 1 75 ? 9.711 8.977 9.766 1 98.19 75 MET A O 1
ATOM 608 N N . GLN A 1 76 ? 8.805 6.969 10.164 1 95.19 76 GLN A N 1
ATOM 609 C CA . GLN A 1 76 ? 8 7.469 11.273 1 95.19 76 GLN A CA 1
ATOM 610 C C . GLN A 1 76 ? 8.875 7.797 12.484 1 95.19 76 GLN A C 1
ATOM 612 O O . GLN A 1 76 ? 8.57 8.719 13.242 1 95.19 76 GLN A O 1
ATOM 617 N N . THR A 1 77 ? 9.984 7.086 12.594 1 93.94 77 THR A N 1
ATOM 618 C CA . THR A 1 77 ? 10.898 7.34 13.695 1 93.94 77 THR A CA 1
ATOM 619 C C . THR A 1 77 ? 11.492 8.742 13.602 1 93.94 77 THR A C 1
ATOM 621 O O . THR A 1 77 ? 11.805 9.367 14.617 1 93.94 77 THR A O 1
ATOM 624 N N . VAL A 1 78 ? 11.562 9.258 12.398 1 95.94 78 VAL A N 1
ATOM 625 C CA . VAL A 1 78 ? 12.148 10.586 12.234 1 95.94 78 VAL A CA 1
ATOM 626 C C . VAL A 1 78 ? 11.047 11.625 12.086 1 95.94 78 VAL A C 1
ATOM 628 O O . VAL A 1 78 ? 11.289 12.742 11.625 1 95.94 78 VAL A O 1
ATOM 631 N N . GLY A 1 79 ? 9.852 11.227 12.414 1 94.44 79 GLY A N 1
ATOM 632 C CA . GLY A 1 79 ? 8.75 12.18 12.453 1 94.44 79 GLY A CA 1
ATOM 633 C C . GLY A 1 79 ? 8 12.273 11.133 1 94.44 79 GLY A C 1
ATOM 634 O O . GLY A 1 79 ? 7.23 13.211 10.922 1 94.44 79 GLY A O 1
ATOM 635 N N . GLY A 1 80 ? 8.273 11.344 10.219 1 97.5 80 GLY A N 1
ATOM 636 C CA . GLY A 1 80 ? 7.586 11.344 8.938 1 97.5 80 GLY A CA 1
ATOM 637 C C . GLY A 1 80 ? 6.109 11.016 9.055 1 97.5 80 GLY A C 1
ATOM 638 O O . GLY A 1 80 ? 5.719 10.164 9.852 1 97.5 80 GLY A O 1
ATOM 639 N N . GLN A 1 81 ? 5.312 11.75 8.375 1 97.75 81 GLN A N 1
ATOM 640 C CA . GLN A 1 81 ? 3.885 11.477 8.234 1 97.75 81 GLN A CA 1
ATOM 641 C C . GLN A 1 81 ? 3.545 11.039 6.812 1 97.75 81 GLN A C 1
ATOM 643 O O . GLN A 1 81 ? 3.93 11.703 5.844 1 97.75 81 GLN A O 1
ATOM 648 N N . LYS A 1 82 ? 2.896 9.961 6.723 1 98.69 82 LYS A N 1
ATOM 649 C CA . LYS A 1 82 ? 2.664 9.328 5.426 1 98.69 82 LYS A CA 1
ATOM 650 C C . LYS A 1 82 ? 1.49 9.984 4.703 1 98.69 82 LYS A C 1
ATOM 652 O O . LYS A 1 82 ? 0.448 10.242 5.305 1 98.69 82 LYS A O 1
ATOM 657 N N . ILE A 1 83 ? 1.663 10.297 3.445 1 98.81 83 ILE A N 1
ATOM 658 C CA . ILE A 1 83 ? 0.627 10.828 2.562 1 98.81 83 ILE A CA 1
ATOM 659 C C . ILE A 1 83 ? 0.559 9.984 1.289 1 98.81 83 ILE A C 1
ATOM 661 O O . ILE A 1 83 ? 1.332 9.039 1.12 1 98.81 83 ILE A O 1
ATOM 665 N N . ALA A 1 84 ? -0.357 10.172 0.435 1 98.75 84 ALA A N 1
ATOM 666 C CA . ALA A 1 84 ? -0.492 9.586 -0.897 1 98.75 84 ALA A CA 1
ATOM 667 C C . ALA A 1 84 ? -1.002 10.617 -1.898 1 98.75 84 ALA A C 1
ATOM 669 O O . ALA A 1 84 ? -2.186 10.969 -1.893 1 98.75 84 ALA A O 1
ATOM 670 N N . MET A 1 85 ? -0.134 11.109 -2.689 1 98.69 85 MET A N 1
ATOM 671 C CA . MET A 1 85 ? -0.485 12.172 -3.625 1 98.69 85 MET A CA 1
ATOM 672 C C . MET A 1 85 ? -0.974 11.594 -4.949 1 98.69 85 MET A C 1
ATOM 674 O O . MET A 1 85 ? -0.775 10.414 -5.227 1 98.69 85 MET A O 1
ATOM 678 N N . THR A 1 86 ? -1.615 12.352 -5.707 1 98.56 86 THR A N 1
ATOM 679 C CA . THR A 1 86 ? -2.152 11.914 -6.988 1 98.56 86 THR A CA 1
ATOM 680 C C . THR A 1 86 ? -1.026 11.531 -7.945 1 98.56 86 THR A C 1
ATOM 682 O O . THR A 1 86 ? 0.068 12.094 -7.883 1 98.56 86 THR A O 1
ATOM 685 N N . THR A 1 87 ? -1.329 10.547 -8.766 1 98.62 87 THR A N 1
ATOM 686 C CA . THR A 1 87 ? -0.421 10.109 -9.82 1 98.62 87 THR A CA 1
ATOM 687 C C . THR A 1 87 ? -0.387 11.125 -10.961 1 98.62 87 THR A C 1
ATOM 689 O O . THR A 1 87 ? 0.683 11.445 -11.484 1 98.62 87 THR A O 1
ATOM 692 N N . LEU A 1 88 ? -1.563 11.602 -11.336 1 98.56 88 LEU A N 1
ATOM 693 C CA . LEU A 1 88 ? -1.688 12.617 -12.383 1 98.56 88 LEU A CA 1
ATOM 694 C C . LEU A 1 88 ? -1.312 13.992 -11.844 1 98.56 88 LEU A C 1
ATOM 696 O O . LEU A 1 88 ? -1.851 14.445 -10.828 1 98.56 88 LEU A O 1
ATOM 700 N N . ALA A 1 89 ? -0.392 14.609 -12.445 1 98.31 89 ALA A N 1
ATOM 701 C CA . ALA A 1 89 ? 0.035 15.961 -12.102 1 98.31 89 ALA A CA 1
ATOM 702 C C . ALA A 1 89 ? -0.21 16.922 -13.258 1 98.31 89 ALA A C 1
ATOM 704 O O . ALA A 1 89 ? 0.137 16.641 -14.406 1 98.31 89 ALA A O 1
ATOM 705 N N . LYS A 1 90 ? -0.763 18.031 -12.992 1 98 90 LYS A N 1
ATOM 706 C CA . LYS A 1 90 ? -1.087 19.016 -14.031 1 98 90 LYS A CA 1
ATOM 707 C C . LYS A 1 90 ? 0.177 19.547 -14.695 1 98 90 LYS A C 1
ATOM 709 O O . LYS A 1 90 ? 1.183 19.797 -14.023 1 98 90 LYS A O 1
ATOM 714 N N . GLU A 1 91 ? 0.066 19.766 -15.938 1 98.19 91 GLU A N 1
ATOM 715 C CA . GLU A 1 91 ? 1.152 20.344 -16.719 1 98.19 91 GLU A CA 1
ATOM 716 C C . GLU A 1 91 ? 1.572 21.703 -16.156 1 98.19 91 GLU A C 1
ATOM 718 O O . GLU A 1 91 ? 2.762 22.016 -16.094 1 98.19 91 GLU A O 1
ATOM 723 N N . SER A 1 92 ? 0.664 22.484 -15.727 1 97.94 92 SER A N 1
ATOM 724 C CA . SER A 1 92 ? 0.917 23.844 -15.266 1 97.94 92 SER A CA 1
ATOM 725 C C . SER A 1 92 ? 1.897 23.859 -14.102 1 97.94 92 SER A C 1
ATOM 727 O O . SER A 1 92 ? 2.752 24.75 -14.008 1 97.94 92 SER A O 1
ATOM 729 N N . LEU A 1 93 ? 1.795 22.922 -13.211 1 97.75 93 LEU A N 1
ATOM 730 C CA . LEU A 1 93 ? 2.695 22.844 -12.062 1 97.75 93 LEU A CA 1
ATOM 731 C C . LEU A 1 93 ? 4.117 22.5 -12.516 1 97.75 93 LEU A C 1
ATOM 733 O O . LEU A 1 93 ? 5.082 23.094 -12.016 1 97.75 93 LEU A O 1
ATOM 737 N N . TRP A 1 94 ? 4.246 21.641 -13.445 1 97.19 94 TRP A N 1
ATOM 738 C CA . TRP A 1 94 ? 5.559 21.219 -13.922 1 97.19 94 TRP A CA 1
ATOM 739 C C . TRP A 1 94 ? 6.18 22.266 -14.82 1 97.19 94 TRP A C 1
ATOM 741 O O . TRP A 1 94 ? 7.406 22.391 -14.906 1 97.19 94 TRP A O 1
ATOM 751 N N . GLN A 1 95 ? 5.336 23.016 -15.547 1 97.88 95 GLN A N 1
ATOM 752 C CA . GLN A 1 95 ? 5.84 24.172 -16.297 1 97.88 95 GLN A CA 1
ATOM 753 C C . GLN A 1 95 ? 6.434 25.219 -15.359 1 97.88 95 GLN A C 1
ATOM 755 O O . GLN A 1 95 ? 7.473 25.812 -15.664 1 97.88 95 GLN A O 1
ATOM 760 N N . LYS A 1 96 ? 5.754 25.406 -14.273 1 97.25 96 LYS A N 1
ATOM 761 C CA . LYS A 1 96 ? 6.211 26.391 -13.289 1 97.25 96 LYS A CA 1
ATOM 762 C C . LYS A 1 96 ? 7.605 26.047 -12.773 1 97.25 96 LYS A C 1
ATOM 764 O O . LYS A 1 96 ? 8.438 26.938 -12.562 1 97.25 96 LYS A O 1
ATOM 769 N N . SER A 1 97 ? 7.918 24.812 -12.5 1 95.75 97 SER A N 1
ATOM 770 C CA . SER A 1 97 ? 9.219 24.391 -11.984 1 95.75 97 SER A CA 1
ATOM 771 C C . SER A 1 97 ? 10.258 24.328 -13.102 1 95.75 97 SER A C 1
ATOM 773 O O . SER A 1 97 ? 11.453 24.234 -12.836 1 95.75 97 SER A O 1
ATOM 775 N N . GLY A 1 98 ? 9.82 24.344 -14.414 1 96.31 98 GLY A N 1
ATOM 776 C CA . GLY A 1 98 ? 10.703 24.219 -15.562 1 96.31 98 GLY A CA 1
ATOM 777 C C . GLY A 1 98 ? 11.016 22.781 -15.914 1 96.31 98 GLY A C 1
ATOM 778 O O . GLY A 1 98 ? 11.625 22.5 -16.953 1 96.31 98 GLY A O 1
ATOM 779 N N . ARG A 1 99 ? 10.531 21.828 -15.156 1 95.62 99 ARG A N 1
ATOM 780 C CA . ARG A 1 99 ? 10.938 20.438 -15.32 1 95.62 99 ARG A CA 1
ATOM 781 C C . ARG A 1 99 ? 10.109 19.75 -16.406 1 95.62 99 ARG A C 1
ATOM 783 O O . ARG A 1 99 ? 10.453 18.656 -16.859 1 95.62 99 ARG A O 1
ATOM 790 N N . TRP A 1 100 ? 8.977 20.359 -16.797 1 96.5 100 TRP A N 1
ATOM 791 C CA . TRP A 1 100 ? 8.227 19.828 -17.938 1 96.5 100 TRP A CA 1
ATOM 792 C C . TRP A 1 100 ? 9.109 19.766 -19.188 1 96.5 100 TRP A C 1
ATOM 794 O O . TRP A 1 100 ? 9.148 18.75 -19.875 1 96.5 100 TRP A O 1
ATOM 804 N N . GLU A 1 101 ? 9.844 20.844 -19.375 1 95.81 101 GLU A N 1
ATOM 805 C CA . GLU A 1 101 ? 10.711 20.938 -20.547 1 95.81 101 GLU A CA 1
ATOM 806 C C . GLU A 1 101 ? 12 20.141 -20.344 1 95.81 101 GLU A C 1
ATOM 808 O O . GLU A 1 101 ? 12.453 19.438 -21.25 1 95.81 101 GLU A O 1
ATOM 813 N N . THR A 1 102 ? 12.539 20.25 -19.203 1 93.75 102 THR A N 1
ATOM 814 C CA . THR A 1 102 ? 13.844 19.641 -18.969 1 93.75 102 THR A CA 1
ATOM 815 C C . THR A 1 102 ? 13.742 18.109 -18.953 1 93.75 102 THR A C 1
ATOM 817 O O . THR A 1 102 ? 14.656 17.422 -19.406 1 93.75 102 THR A O 1
ATOM 820 N N . ALA A 1 103 ? 12.68 17.578 -18.391 1 92.06 103 ALA A N 1
ATOM 821 C CA . ALA A 1 103 ? 12.492 16.125 -18.391 1 92.06 103 ALA A CA 1
ATOM 822 C C . ALA A 1 103 ? 12.102 15.625 -19.781 1 92.06 103 ALA A C 1
ATOM 824 O O . ALA A 1 103 ? 12.5 14.539 -20.203 1 92.06 103 ALA A O 1
ATOM 825 N N . GLY A 1 104 ? 11.258 16.406 -20.484 1 92.56 104 GLY A N 1
ATOM 826 C CA . GLY A 1 104 ? 10.93 16.156 -21.875 1 92.56 104 GLY A CA 1
ATOM 827 C C . GLY A 1 104 ? 10.328 14.781 -22.109 1 92.56 104 GLY A C 1
ATOM 828 O O . GLY A 1 104 ? 9.352 14.414 -21.453 1 92.56 104 GLY A O 1
ATOM 829 N N . ALA A 1 105 ? 11.031 13.984 -22.875 1 92 105 ALA A N 1
ATOM 830 C CA . ALA A 1 105 ? 10.508 12.711 -23.359 1 92 105 ALA A CA 1
ATOM 831 C C . ALA A 1 105 ? 10.477 11.672 -22.25 1 92 105 ALA A C 1
ATOM 833 O O . ALA A 1 105 ? 9.844 10.625 -22.391 1 92 105 ALA A O 1
ATOM 834 N N . GLU A 1 106 ? 11.039 11.93 -21.141 1 94.31 106 GLU A N 1
ATOM 835 C CA . GLU A 1 106 ? 11.047 10.992 -20.031 1 94.31 106 GLU A CA 1
ATOM 836 C C . GLU A 1 106 ? 9.703 10.992 -19.297 1 94.31 106 GLU A C 1
ATOM 838 O O . GLU A 1 106 ? 9.422 10.086 -18.516 1 94.31 106 GLU A O 1
ATOM 843 N N . LEU A 1 107 ? 8.984 12.055 -19.547 1 97.06 107 LEU A N 1
ATOM 844 C CA . LEU A 1 107 ? 7.676 12.148 -18.906 1 97.06 107 LEU A CA 1
ATOM 845 C C . LEU A 1 107 ? 6.617 11.414 -19.734 1 97.06 107 LEU A C 1
ATOM 847 O O . LEU A 1 107 ? 6.504 11.625 -20.938 1 97.06 107 LEU A O 1
ATOM 851 N N . PHE A 1 108 ? 5.844 10.516 -19.094 1 98.31 108 PHE A N 1
ATOM 852 C CA . PHE A 1 108 ? 4.57 10.117 -19.672 1 98.31 108 PHE A CA 1
ATOM 853 C C . PHE A 1 108 ? 3.559 11.258 -19.594 1 98.31 108 PHE A C 1
ATOM 855 O O . PHE A 1 108 ? 3.268 11.766 -18.516 1 98.31 108 PHE A O 1
ATOM 862 N N . THR A 1 109 ? 3.072 11.672 -20.656 1 98.12 109 THR A N 1
ATOM 863 C CA . THR A 1 109 ? 2.088 12.75 -20.672 1 98.12 109 THR A CA 1
ATOM 864 C C . THR A 1 109 ? 0.768 12.266 -21.266 1 98.12 109 THR A C 1
ATOM 866 O O . THR A 1 109 ? 0.742 11.297 -22.031 1 98.12 109 THR A O 1
ATOM 869 N N . LEU A 1 110 ? -0.339 12.844 -20.859 1 98.06 110 LEU A N 1
ATOM 870 C CA . LEU A 1 110 ? -1.657 12.5 -21.391 1 98.06 110 LEU A CA 1
ATOM 871 C C . LEU A 1 110 ? -2.605 13.688 -21.297 1 98.06 110 LEU A C 1
ATOM 873 O O . LEU A 1 110 ? -2.328 14.656 -20.578 1 98.06 110 LEU A O 1
ATOM 877 N N . LYS A 1 111 ? -3.678 13.648 -22.016 1 97.44 111 LYS A N 1
ATOM 878 C CA . LYS A 1 111 ? -4.754 14.625 -21.953 1 97.44 111 LYS A CA 1
ATOM 879 C C . LYS A 1 111 ? -6.051 13.992 -21.453 1 97.44 111 LYS A C 1
ATOM 881 O O . LYS A 1 111 ? -6.355 12.844 -21.781 1 97.44 111 LYS A O 1
ATOM 886 N N . ASP A 1 112 ? -6.727 14.711 -20.672 1 96.81 112 ASP A N 1
ATOM 887 C CA . ASP A 1 112 ? -8.047 14.227 -20.281 1 96.81 112 ASP A CA 1
ATOM 888 C C . ASP A 1 112 ? -9.094 14.539 -21.344 1 96.81 112 ASP A C 1
ATOM 890 O O . ASP A 1 112 ? -8.758 15.055 -22.422 1 96.81 112 ASP A O 1
ATOM 894 N N . ARG A 1 113 ? -10.406 14.211 -21.047 1 96.06 113 ARG A N 1
ATOM 895 C CA . ARG A 1 113 ? -11.484 14.344 -22.016 1 96.06 113 ARG A CA 1
ATOM 896 C C . ARG A 1 113 ? -11.734 15.805 -22.359 1 96.06 113 ARG A C 1
ATOM 898 O O . ARG A 1 113 ? -12.352 16.109 -23.391 1 96.06 113 ARG A O 1
ATOM 905 N N . GLN A 1 114 ? -11.25 16.734 -21.516 1 95.31 114 GLN A N 1
ATOM 906 C CA . GLN A 1 114 ? -11.391 18.156 -21.781 1 95.31 114 GLN A CA 1
ATOM 907 C C . GLN A 1 114 ? -10.094 18.75 -22.344 1 95.31 114 GLN A C 1
ATOM 909 O O . GLN A 1 114 ? -9.938 19.969 -22.422 1 95.31 114 GLN A O 1
ATOM 914 N N . LYS A 1 115 ? -9.125 17.953 -22.531 1 95.94 115 LYS A N 1
ATOM 915 C CA . LYS A 1 115 ? -7.875 18.281 -23.219 1 95.94 115 LYS A CA 1
ATOM 916 C C . LYS A 1 115 ? -6.895 18.984 -22.266 1 95.94 115 LYS A C 1
ATOM 918 O O . LYS A 1 115 ? -5.949 19.625 -22.719 1 95.94 115 LYS A O 1
ATOM 923 N N . HIS A 1 116 ? -7.176 18.891 -21.031 1 96.81 116 HIS A N 1
ATOM 924 C CA . HIS A 1 116 ? -6.152 19.312 -20.078 1 96.81 116 HIS A CA 1
ATOM 925 C C . HIS A 1 116 ? -4.977 18.344 -20.062 1 96.81 116 HIS A C 1
ATOM 927 O O . HIS A 1 116 ? -5.172 17.125 -20.125 1 96.81 116 HIS A O 1
ATOM 933 N N . GLN A 1 117 ? -3.814 18.891 -19.953 1 97.75 117 GLN A N 1
ATOM 934 C CA . GLN A 1 117 ? -2.607 18.078 -20.016 1 97.75 117 GLN A CA 1
ATOM 935 C C . GLN A 1 117 ? -2.121 17.688 -18.625 1 97.75 117 GLN A C 1
ATOM 937 O O . GLN A 1 117 ? -2.158 18.516 -17.703 1 97.75 117 GLN A O 1
ATOM 942 N N . PHE A 1 118 ? -1.715 16.469 -18.531 1 98.44 118 PHE A N 1
ATOM 943 C CA . PHE A 1 118 ? -1.152 15.906 -17.297 1 98.44 118 PHE A CA 1
ATOM 944 C C . PHE A 1 118 ? 0.12 15.125 -17.594 1 98.44 118 PHE A C 1
ATOM 946 O O . PHE A 1 118 ? 0.379 14.766 -18.75 1 98.44 118 PHE A O 1
ATOM 953 N N . CYS A 1 119 ? 0.904 14.914 -16.641 1 98.44 119 CYS A N 1
ATOM 954 C CA . CYS A 1 119 ? 1.927 13.875 -16.688 1 98.44 119 CYS A CA 1
ATOM 955 C C . CYS A 1 119 ? 1.734 12.867 -15.555 1 98.44 119 CYS A C 1
ATOM 957 O O . CYS A 1 119 ? 1.049 13.156 -14.57 1 98.44 119 CYS A O 1
ATOM 959 N N . LEU A 1 120 ? 2.164 11.625 -15.75 1 98.56 120 LEU A N 1
ATOM 960 C CA . LEU A 1 120 ? 2.328 10.68 -14.648 1 98.56 120 LEU A CA 1
ATOM 961 C C . LEU A 1 120 ? 3.58 11 -13.836 1 98.56 120 LEU A C 1
ATOM 963 O O . LEU A 1 120 ? 4.688 11.008 -14.383 1 98.56 120 LEU A O 1
ATOM 967 N N . GLY A 1 121 ? 3.467 11.258 -12.578 1 97.19 121 GLY A N 1
ATOM 968 C CA . GLY A 1 121 ? 4.555 11.789 -11.773 1 97.19 121 GLY A CA 1
ATOM 969 C C . GLY A 1 121 ? 5.746 10.852 -11.695 1 97.19 121 GLY A C 1
ATOM 970 O O . GLY A 1 121 ? 5.625 9.719 -11.234 1 97.19 121 GLY A O 1
ATOM 971 N N . PRO A 1 122 ? 6.93 11.258 -12.234 1 97.5 122 PRO A N 1
ATOM 972 C CA . PRO A 1 122 ? 8.164 10.516 -11.969 1 97.5 122 PRO A CA 1
ATOM 973 C C . PRO A 1 122 ? 8.695 10.734 -10.555 1 97.5 122 PRO A C 1
ATOM 975 O O . PRO A 1 122 ? 9.531 9.969 -10.086 1 97.5 122 PRO A O 1
ATOM 978 N N . THR A 1 123 ? 8.383 11.812 -9.961 1 97.06 123 THR A N 1
ATOM 979 C CA . THR A 1 123 ? 8.539 12.281 -8.586 1 97.06 123 THR A CA 1
ATOM 980 C C . THR A 1 123 ? 7.457 13.305 -8.242 1 97.06 123 THR A C 1
ATOM 982 O O . THR A 1 123 ? 6.574 13.586 -9.055 1 97.06 123 THR A O 1
ATOM 985 N N . HIS A 1 124 ? 7.469 13.914 -7.039 1 98.5 124 HIS A N 1
ATOM 986 C CA . HIS A 1 124 ? 6.312 14.719 -6.66 1 98.5 124 HIS A CA 1
ATOM 987 C C . HIS A 1 124 ? 6.734 16 -5.969 1 98.5 124 HIS A C 1
ATOM 989 O O . HIS A 1 124 ? 6.016 16.516 -5.105 1 98.5 124 HIS A O 1
ATOM 995 N N . GLU A 1 125 ? 7.914 16.578 -6.273 1 98.06 125 GLU A N 1
ATOM 996 C CA . GLU A 1 125 ? 8.352 17.828 -5.66 1 98.06 125 GLU A CA 1
ATOM 997 C C . GLU A 1 125 ? 7.34 18.953 -5.914 1 98.06 125 GLU A C 1
ATOM 999 O O . GLU A 1 125 ? 7.035 19.734 -5.016 1 98.06 125 GLU A O 1
ATOM 1004 N N . GLU A 1 126 ? 6.816 19.078 -7.188 1 98.25 126 GLU A N 1
ATOM 1005 C CA . GLU A 1 126 ? 5.871 20.125 -7.551 1 98.25 126 GLU A CA 1
ATOM 1006 C C . GLU A 1 126 ? 4.582 20.016 -6.746 1 98.25 126 GLU A C 1
ATOM 1008 O O . GLU A 1 126 ? 4.098 21 -6.195 1 98.25 126 GLU A O 1
ATOM 1013 N N . LEU A 1 127 ? 4.027 18.797 -6.648 1 98.62 127 LEU A N 1
ATOM 1014 C CA . LEU A 1 127 ? 2.734 18.594 -6.008 1 98.62 127 LEU A CA 1
ATOM 1015 C C . LEU A 1 127 ? 2.822 18.844 -4.508 1 98.62 127 LEU A C 1
ATOM 1017 O O . LEU A 1 127 ? 1.945 19.5 -3.934 1 98.62 127 LEU A O 1
ATOM 1021 N N . VAL A 1 128 ? 3.852 18.328 -3.844 1 98.56 128 VAL A N 1
ATOM 1022 C CA . VAL A 1 128 ? 3.938 18.453 -2.393 1 98.56 128 VAL A CA 1
ATOM 1023 C C . VAL A 1 128 ? 4.211 19.906 -2.012 1 98.56 128 VAL A C 1
ATOM 1025 O O . VAL A 1 128 ? 3.723 20.391 -0.985 1 98.56 128 VAL A O 1
ATOM 1028 N N . THR A 1 129 ? 5.074 20.625 -2.818 1 98.31 129 THR A N 1
ATOM 1029 C CA . THR A 1 129 ? 5.352 22.016 -2.529 1 98.31 129 THR A CA 1
ATOM 1030 C C . THR A 1 129 ? 4.098 22.875 -2.719 1 98.31 129 THR A C 1
ATOM 1032 O O . THR A 1 129 ? 3.834 23.781 -1.931 1 98.31 129 THR A O 1
ATOM 1035 N N . GLN A 1 130 ? 3.348 22.578 -3.795 1 98.25 130 GLN A N 1
ATOM 1036 C CA . GLN A 1 130 ? 2.068 23.25 -3.998 1 98.25 130 GLN A CA 1
ATOM 1037 C C . GLN A 1 130 ? 1.127 23.016 -2.822 1 98.25 130 GLN A C 1
ATOM 1039 O O . GLN A 1 130 ? 0.404 23.922 -2.406 1 98.25 130 GLN A O 1
ATOM 1044 N N . LEU A 1 131 ? 1.057 21.766 -2.334 1 97.62 131 LEU A N 1
ATOM 1045 C CA . LEU A 1 131 ? 0.246 21.438 -1.168 1 97.62 131 LEU A CA 1
ATOM 1046 C C . LEU A 1 131 ? 0.597 22.328 0.016 1 97.62 131 LEU A C 1
ATOM 1048 O O . LEU A 1 131 ? -0.293 22.859 0.68 1 97.62 131 LEU A O 1
ATOM 1052 N N . LEU A 1 132 ? 1.914 22.531 0.296 1 96.88 132 LEU A N 1
ATOM 1053 C CA . LEU A 1 132 ? 2.354 23.359 1.42 1 96.88 132 LEU A CA 1
ATOM 1054 C C . LEU A 1 132 ? 2.086 24.828 1.152 1 96.88 132 LEU A C 1
ATOM 1056 O O . LEU A 1 132 ? 1.814 25.594 2.082 1 96.88 132 LEU A O 1
ATOM 1060 N N . ALA A 1 133 ? 2.203 25.219 -0.146 1 96.5 133 ALA A N 1
ATOM 1061 C CA . ALA A 1 133 ? 1.906 26.609 -0.508 1 96.5 133 ALA A CA 1
ATOM 1062 C C . ALA A 1 133 ? 0.457 26.953 -0.186 1 96.5 133 ALA A C 1
ATOM 1064 O O . ALA A 1 133 ? 0.15 28.109 0.148 1 96.5 133 ALA A O 1
ATOM 1065 N N . ASN A 1 134 ? -0.375 25.969 -0.298 1 93.06 134 ASN A N 1
ATOM 1066 C CA . ASN A 1 134 ? -1.804 26.172 -0.092 1 93.06 134 ASN A CA 1
ATOM 1067 C C . ASN A 1 134 ? -2.182 26.047 1.381 1 93.06 134 ASN A C 1
ATOM 1069 O O . ASN A 1 134 ? -3.34 26.25 1.749 1 93.06 134 ASN A O 1
ATOM 1073 N N . ASN A 1 135 ? -1.262 25.656 2.201 1 87.5 135 ASN A N 1
ATOM 1074 C CA . ASN A 1 135 ? -1.523 25.469 3.621 1 87.5 135 ASN A CA 1
ATOM 1075 C C . ASN A 1 135 ? -0.707 26.422 4.48 1 87.5 135 ASN A C 1
ATOM 1077 O O . ASN A 1 135 ? 0.505 26.547 4.297 1 87.5 135 ASN A O 1
ATOM 1081 N N . GLN A 1 136 ? -1.329 27.219 5.188 1 78.12 136 GLN A N 1
ATOM 1082 C CA . GLN A 1 136 ? -0.621 28.109 6.098 1 78.12 136 GLN A CA 1
ATOM 1083 C C . GLN A 1 136 ? -0.069 27.344 7.297 1 78.12 136 GLN A C 1
ATOM 1085 O O . GLN A 1 136 ? -0.833 26.797 8.094 1 78.12 136 GLN A O 1
ATOM 1090 N N . VAL A 1 137 ? 1.227 27.219 7.375 1 83.75 137 VAL A N 1
ATOM 1091 C CA . VAL A 1 137 ? 1.865 26.516 8.477 1 83.75 137 VAL A CA 1
ATOM 1092 C C . VAL A 1 137 ? 2.623 27.5 9.359 1 83.75 137 VAL A C 1
ATOM 1094 O O . VAL A 1 137 ? 3.281 28.422 8.852 1 83.75 137 VAL A O 1
ATOM 1097 N N . SER A 1 138 ? 2.369 27.375 10.617 1 83.31 138 SER A N 1
ATOM 1098 C CA . SER A 1 138 ? 3.117 28.188 11.57 1 83.31 138 SER A CA 1
ATOM 1099 C C . SER A 1 138 ? 4.535 27.641 11.758 1 83.31 138 SER A C 1
ATOM 1101 O O . SER A 1 138 ? 4.77 26.438 11.633 1 83.31 138 SER A O 1
ATOM 1103 N N . TYR A 1 139 ? 5.48 28.594 12.078 1 87.31 139 TYR A N 1
ATOM 1104 C CA . TYR A 1 139 ? 6.859 28.188 12.32 1 87.31 139 TYR A CA 1
ATOM 1105 C C . TYR A 1 139 ? 6.941 27.188 13.469 1 87.31 139 TYR A C 1
ATOM 1107 O O . TYR A 1 139 ? 7.867 26.375 13.531 1 87.31 139 TYR A O 1
ATOM 1115 N N . LYS A 1 140 ? 5.945 27.141 14.344 1 84.56 140 LYS A N 1
ATOM 1116 C CA . LYS A 1 140 ? 5.926 26.266 15.508 1 84.56 140 LYS A CA 1
ATOM 1117 C C . LYS A 1 140 ? 5.734 24.812 15.094 1 84.56 140 LYS A C 1
ATOM 1119 O O . LYS A 1 140 ? 6.082 23.891 15.852 1 84.56 140 LYS A O 1
ATOM 1124 N N . GLN A 1 141 ? 5.227 24.609 13.977 1 88.62 141 GLN A N 1
ATOM 1125 C CA . GLN A 1 141 ? 4.93 23.266 13.5 1 88.62 141 GLN A CA 1
ATOM 1126 C C . GLN A 1 141 ? 6.117 22.672 12.75 1 88.62 141 GLN A C 1
ATOM 1128 O O . GLN A 1 141 ? 6.133 21.469 12.453 1 88.62 141 GLN A O 1
ATOM 1133 N N . LEU A 1 142 ? 7.141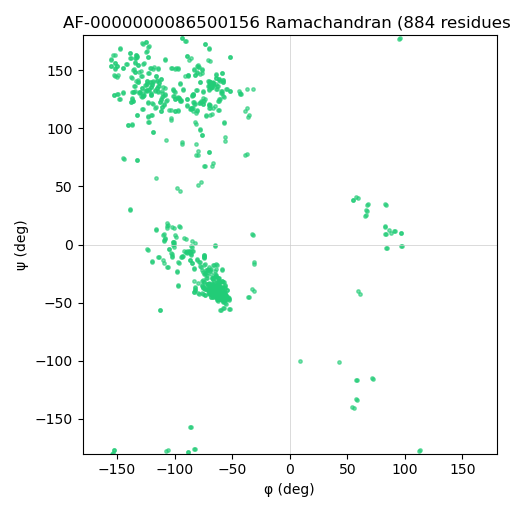 23.469 12.523 1 93.25 142 LEU A N 1
ATOM 1134 C CA . LEU A 1 142 ? 8.25 23.031 11.688 1 93.25 142 LEU A CA 1
ATOM 1135 C C . LEU A 1 142 ? 9.305 22.312 12.516 1 93.25 142 LEU A C 1
ATOM 1137 O O . LEU A 1 142 ? 9.5 22.641 13.695 1 93.25 142 LEU A O 1
ATOM 1141 N N . PRO A 1 143 ? 9.922 21.359 11.969 1 95.75 143 PRO A N 1
ATOM 1142 C CA . PRO A 1 143 ? 9.844 20.938 10.57 1 95.75 143 PRO A CA 1
ATOM 1143 C C . PRO A 1 143 ? 8.656 20.016 10.289 1 95.75 143 PRO A C 1
ATOM 1145 O O . PRO A 1 143 ? 8.18 19.328 11.195 1 95.75 143 PRO A O 1
ATOM 1148 N N . ILE A 1 144 ? 8.148 20.078 9.047 1 96.31 144 ILE A N 1
ATOM 1149 C CA . ILE A 1 144 ? 7.168 19.141 8.523 1 96.31 144 ILE A CA 1
ATOM 1150 C C . ILE A 1 144 ? 7.859 18.109 7.633 1 96.31 144 ILE A C 1
ATOM 1152 O O . ILE A 1 144 ? 8.688 18.469 6.793 1 96.31 144 ILE A O 1
ATOM 1156 N N . ARG A 1 145 ? 7.629 16.859 7.895 1 98.06 145 ARG A N 1
ATOM 1157 C CA . ARG A 1 145 ? 8.18 15.766 7.113 1 98.06 145 ARG A CA 1
ATOM 1158 C C . ARG A 1 145 ? 7.074 14.867 6.566 1 98.06 145 ARG A C 1
ATOM 1160 O O . ARG A 1 145 ? 6.391 14.188 7.332 1 98.06 145 ARG A O 1
ATOM 1167 N N . LEU A 1 146 ? 6.867 14.898 5.246 1 98.5 146 LEU A N 1
ATOM 1168 C CA . LEU A 1 146 ? 5.832 14.117 4.582 1 98.5 146 LEU A CA 1
ATOM 1169 C C . LEU A 1 146 ? 6.453 13.086 3.643 1 98.5 146 LEU A C 1
ATOM 1171 O O . LEU A 1 146 ? 7.426 13.375 2.945 1 98.5 146 LEU A O 1
ATOM 1175 N N . TYR A 1 147 ? 5.949 11.891 3.699 1 98.88 147 TYR A N 1
ATOM 1176 C CA . TYR A 1 147 ? 6.492 10.891 2.781 1 98.88 147 TYR A CA 1
ATOM 1177 C C . TYR A 1 147 ? 5.383 10.031 2.188 1 98.88 147 TYR A C 1
ATOM 1179 O O . TYR A 1 147 ? 4.258 10.023 2.695 1 98.88 147 TYR A O 1
ATOM 1187 N N . GLN A 1 148 ? 5.68 9.414 1.117 1 98.88 148 GLN A N 1
ATOM 1188 C CA . GLN A 1 148 ? 4.746 8.5 0.46 1 98.88 148 GLN A CA 1
ATOM 1189 C C . GLN A 1 148 ? 5.484 7.328 -0.177 1 98.88 148 GLN A C 1
ATOM 1191 O O . GLN A 1 148 ? 6.676 7.426 -0.48 1 98.88 148 GLN A O 1
ATOM 1196 N N . ILE A 1 149 ? 4.855 6.238 -0.279 1 98.81 149 ILE A N 1
ATOM 1197 C CA . ILE A 1 149 ? 5.27 5.09 -1.077 1 98.81 149 ILE A CA 1
ATOM 1198 C C . ILE A 1 149 ? 4.223 4.801 -2.152 1 98.81 149 ILE A C 1
ATOM 1200 O O . ILE A 1 149 ? 3.182 4.207 -1.868 1 98.81 149 ILE A O 1
ATOM 1204 N N . THR A 1 150 ? 4.457 5.293 -3.334 1 98.38 150 THR A N 1
ATOM 1205 C CA . THR A 1 150 ? 3.5 5.211 -4.43 1 98.38 150 THR A CA 1
ATOM 1206 C C . THR A 1 150 ? 4.207 4.883 -5.742 1 98.38 150 THR A C 1
ATOM 1208 O O . THR A 1 150 ? 5.434 4.957 -5.828 1 98.38 150 THR A O 1
ATOM 1211 N N . ARG A 1 151 ? 3.492 4.508 -6.672 1 98.12 151 ARG A N 1
ATOM 1212 C CA . ARG A 1 151 ? 4.016 4.199 -8 1 98.12 151 ARG A CA 1
ATOM 1213 C C . ARG A 1 151 ? 4.484 5.465 -8.711 1 98.12 151 ARG A C 1
ATOM 1215 O O . ARG A 1 151 ? 3.836 6.508 -8.625 1 98.12 151 ARG A O 1
ATOM 1222 N N . LYS A 1 152 ? 5.586 5.414 -9.406 1 98.62 152 LYS A N 1
ATOM 1223 C CA . LYS A 1 152 ? 6.141 6.473 -10.242 1 98.62 152 LYS A CA 1
ATOM 1224 C C . LYS A 1 152 ? 6.34 5.988 -11.68 1 98.62 152 LYS A C 1
ATOM 1226 O O . LYS A 1 152 ? 6.363 4.785 -11.938 1 98.62 152 LYS A O 1
ATOM 1231 N N . PHE A 1 153 ? 6.461 6.898 -12.578 1 98.62 153 PHE A N 1
ATOM 1232 C CA . PHE A 1 153 ? 6.484 6.562 -14 1 98.62 153 PHE A CA 1
ATOM 1233 C C . PHE A 1 153 ? 7.57 7.348 -14.719 1 98.62 153 PHE A C 1
ATOM 1235 O O . PHE A 1 153 ? 7.738 8.547 -14.492 1 98.62 153 PHE A O 1
ATOM 1242 N N . ARG A 1 154 ? 8.344 6.758 -15.453 1 98.12 154 ARG A N 1
ATOM 1243 C CA . ARG A 1 154 ? 9.32 7.355 -16.359 1 98.12 154 ARG A CA 1
ATOM 1244 C C . ARG A 1 154 ? 9.305 6.656 -17.719 1 98.12 154 ARG A C 1
ATOM 1246 O O . ARG A 1 154 ? 9.438 5.434 -17.797 1 98.12 154 ARG A O 1
ATOM 1253 N N . ASP A 1 155 ? 9.102 7.367 -18.734 1 98 155 ASP A N 1
ATOM 1254 C CA . ASP A 1 155 ? 9.141 6.785 -20.078 1 98 155 ASP A CA 1
ATOM 1255 C C . ASP A 1 155 ? 10.578 6.496 -20.5 1 98 155 ASP A C 1
ATOM 1257 O O . ASP A 1 155 ? 11.055 7.047 -21.5 1 98 155 ASP A O 1
ATOM 1261 N N . GLU A 1 156 ? 11.156 5.531 -19.797 1 95.44 156 GLU A N 1
ATOM 1262 C CA . GLU A 1 156 ? 12.539 5.117 -20 1 95.44 156 GLU A CA 1
ATOM 1263 C C . GLU A 1 156 ? 12.781 4.637 -21.422 1 95.44 156 GLU A C 1
ATOM 1265 O O . GLU A 1 156 ? 12.031 3.805 -21.938 1 95.44 156 GLU A O 1
ATOM 1270 N N . MET A 1 157 ? 13.812 5.145 -22.031 1 93.75 157 MET A N 1
ATOM 1271 C CA . MET A 1 157 ? 14.109 4.871 -23.422 1 93.75 157 MET A CA 1
ATOM 1272 C C . MET A 1 157 ? 14.516 3.414 -23.625 1 93.75 157 MET A C 1
ATOM 1274 O O . MET A 1 157 ? 14.094 2.773 -24.594 1 93.75 157 MET A O 1
ATOM 1278 N N . ALA A 1 158 ? 15.336 2.922 -22.75 1 93.31 158 ALA A N 1
ATOM 1279 C CA . ALA A 1 158 ? 15.867 1.566 -22.875 1 93.31 158 ALA A CA 1
ATOM 1280 C C . ALA A 1 158 ? 15.766 0.811 -21.547 1 93.31 158 ALA A C 1
ATOM 1282 O O . ALA A 1 158 ? 16.781 0.521 -20.906 1 93.31 158 ALA A O 1
ATOM 1283 N N . PRO A 1 159 ? 14.484 0.472 -21.266 1 94.44 159 PRO A N 1
ATOM 1284 C CA . PRO A 1 159 ? 14.359 -0.315 -20.047 1 94.44 159 PRO A CA 1
ATOM 1285 C C . PRO A 1 159 ? 15.164 -1.61 -20.078 1 94.44 159 PRO A C 1
ATOM 1287 O O . PRO A 1 159 ? 15.258 -2.248 -21.141 1 94.44 159 PRO A O 1
ATOM 1290 N N . LYS A 1 160 ? 15.75 -1.96 -18.969 1 92.62 160 LYS A N 1
ATOM 1291 C CA . LYS A 1 160 ? 16.594 -3.154 -18.922 1 92.62 160 LYS A CA 1
ATOM 1292 C C . LYS A 1 160 ? 16.672 -3.711 -17.5 1 92.62 160 LYS A C 1
ATOM 1294 O O . LYS A 1 160 ? 16.422 -2.992 -16.531 1 92.62 160 LYS A O 1
ATOM 1299 N N . TYR A 1 161 ? 16.906 -5.004 -17.359 1 93.44 161 TYR A N 1
ATOM 1300 C CA . TYR A 1 161 ? 17.219 -5.699 -16.125 1 93.44 161 TYR A CA 1
ATOM 1301 C C . TYR A 1 161 ? 16.016 -5.707 -15.188 1 93.44 161 TYR A C 1
ATOM 1303 O O . TYR A 1 161 ? 16.156 -5.57 -13.969 1 93.44 161 TYR A O 1
ATOM 1311 N N . GLY A 1 162 ? 14.828 -5.793 -15.773 1 94.5 162 GLY A N 1
ATOM 1312 C CA . GLY A 1 162 ? 13.633 -5.973 -14.953 1 94.5 162 GLY A CA 1
ATOM 1313 C C . GLY A 1 162 ? 13.258 -4.73 -14.164 1 94.5 162 GLY A C 1
ATOM 1314 O O . GLY A 1 162 ? 13.023 -3.67 -14.75 1 94.5 162 GLY A O 1
ATOM 1315 N N . LEU A 1 163 ? 13.32 -4.789 -12.859 1 96.81 163 LEU A N 1
ATOM 1316 C CA . LEU A 1 163 ? 12.867 -3.717 -11.977 1 96.81 163 LEU A CA 1
ATOM 1317 C C . LEU A 1 163 ? 13.977 -2.701 -11.742 1 96.81 163 LEU A C 1
ATOM 1319 O O . LEU A 1 163 ? 13.758 -1.668 -11.109 1 96.81 163 LEU A O 1
ATOM 1323 N N . LEU A 1 164 ? 15.188 -2.945 -12.227 1 96.88 164 LEU A N 1
ATOM 1324 C CA . LEU A 1 164 ? 16.312 -2.043 -11.992 1 96.88 164 LEU A CA 1
ATOM 1325 C C . LEU A 1 164 ? 16.188 -0.785 -12.844 1 96.88 164 LEU A C 1
ATOM 1327 O O . LEU A 1 164 ? 16.609 0.294 -12.438 1 96.88 164 LEU A O 1
ATOM 1331 N N . ARG A 1 165 ? 15.617 -0.957 -14 1 95.38 165 ARG A N 1
ATOM 1332 C CA . ARG A 1 165 ? 15.383 0.152 -14.914 1 95.38 165 ARG A CA 1
ATOM 1333 C C . ARG A 1 165 ? 14.07 -0.034 -15.672 1 95.38 165 ARG A C 1
ATOM 1335 O O . ARG A 1 165 ? 14.078 -0.363 -16.859 1 95.38 165 ARG A O 1
ATOM 1342 N N . GLY A 1 166 ? 13.016 0.175 -15.016 1 95.88 166 GLY A N 1
ATOM 1343 C CA . GLY A 1 166 ? 11.68 0.018 -15.586 1 95.88 166 GLY A CA 1
ATOM 1344 C C . GLY A 1 166 ? 10.984 1.34 -15.844 1 95.88 166 GLY A C 1
ATOM 1345 O O . GLY A 1 166 ? 11.578 2.406 -15.672 1 95.88 166 GLY A O 1
ATOM 1346 N N . ARG A 1 167 ? 9.742 1.266 -16.312 1 98.12 167 ARG A N 1
ATOM 1347 C CA . ARG A 1 167 ? 8.992 2.459 -16.688 1 98.12 167 ARG A CA 1
ATOM 1348 C C . ARG A 1 167 ? 7.922 2.791 -15.656 1 98.12 167 ARG A C 1
ATOM 1350 O O . ARG A 1 167 ? 7.383 3.898 -15.648 1 98.12 167 ARG A O 1
ATOM 1357 N N . GLU A 1 168 ? 7.535 1.918 -14.867 1 97.62 168 GLU A N 1
ATOM 1358 C CA . GLU A 1 168 ? 6.664 2.094 -13.703 1 97.62 168 GLU A CA 1
ATOM 1359 C C . GLU A 1 168 ? 7.176 1.301 -12.508 1 97.62 168 GLU A C 1
ATOM 1361 O O . GLU A 1 168 ? 7.5 0.117 -12.633 1 97.62 168 GLU A O 1
ATOM 1366 N N . PHE A 1 169 ? 7.387 1.872 -11.391 1 98.31 169 PHE A N 1
ATOM 1367 C CA . PHE A 1 169 ? 8.039 1.27 -10.234 1 98.31 169 PHE A CA 1
ATOM 1368 C C . PHE A 1 169 ? 7.535 1.899 -8.945 1 98.31 169 PHE A C 1
ATOM 1370 O O . PHE A 1 169 ? 6.992 3.008 -8.953 1 98.31 169 PHE A O 1
ATOM 1377 N N . GLU A 1 170 ? 7.637 1.199 -7.844 1 98.62 170 GLU A N 1
ATOM 1378 C CA . GLU A 1 170 ? 7.301 1.733 -6.527 1 98.62 170 GLU A CA 1
ATOM 1379 C C . GLU A 1 170 ? 8.469 2.516 -5.934 1 98.62 170 GLU A C 1
ATOM 1381 O O . GLU A 1 170 ? 9.609 2.047 -5.949 1 98.62 170 GLU A O 1
ATOM 1386 N N . MET A 1 171 ? 8.172 3.68 -5.508 1 98.81 171 MET A N 1
ATOM 1387 C CA . MET A 1 171 ? 9.195 4.535 -4.91 1 98.81 171 MET A CA 1
ATOM 1388 C C . MET A 1 171 ? 8.703 5.129 -3.596 1 98.81 171 MET A C 1
ATOM 1390 O O . MET A 1 171 ? 7.512 5.41 -3.443 1 98.81 171 MET A O 1
ATOM 1394 N N . LYS A 1 172 ? 9.57 5.195 -2.623 1 98.88 172 LYS A N 1
ATOM 1395 C CA . LYS A 1 172 ? 9.336 6.039 -1.454 1 98.88 172 LYS A CA 1
ATOM 1396 C C . LYS A 1 172 ? 10.008 7.402 -1.618 1 98.88 172 LYS A C 1
ATOM 1398 O O . LYS A 1 172 ? 11.211 7.484 -1.869 1 98.88 172 LYS A O 1
ATOM 1403 N N . ASP A 1 173 ? 9.258 8.422 -1.493 1 98.5 173 ASP A N 1
ATOM 1404 C CA . ASP A 1 173 ? 9.812 9.773 -1.444 1 98.5 173 ASP A CA 1
ATOM 1405 C C . ASP A 1 173 ? 9.367 10.5 -0.179 1 98.5 173 ASP A C 1
ATOM 1407 O O . ASP A 1 173 ? 8.227 10.352 0.263 1 98.5 173 ASP A O 1
ATOM 1411 N N . MET A 1 174 ? 10.25 11.195 0.406 1 98.81 174 MET A N 1
ATOM 1412 C CA . MET A 1 174 ? 9.984 12.07 1.542 1 98.81 174 MET A CA 1
ATOM 1413 C C . MET A 1 174 ? 10.375 13.508 1.222 1 98.81 174 MET A C 1
ATOM 1415 O O . MET A 1 174 ? 11.391 13.75 0.565 1 98.81 174 MET A O 1
ATOM 1419 N N . TYR A 1 175 ? 9.586 14.398 1.639 1 98.75 175 TYR A N 1
ATOM 1420 C CA . TYR A 1 175 ? 9.82 15.836 1.507 1 98.75 175 TYR A CA 1
ATOM 1421 C C . TYR A 1 175 ? 9.781 16.516 2.867 1 98.75 175 TYR A C 1
ATOM 1423 O O . TYR A 1 175 ? 8.867 16.281 3.664 1 98.75 175 TYR A O 1
ATOM 1431 N N . THR A 1 176 ? 10.773 17.312 3.076 1 98.5 176 THR A N 1
ATOM 1432 C CA . THR A 1 176 ? 10.828 18 4.367 1 98.5 176 THR A CA 1
ATOM 1433 C C . THR A 1 176 ? 10.852 19.516 4.184 1 98.5 176 THR A C 1
ATOM 1435 O O . THR A 1 176 ? 11.352 20.016 3.176 1 98.5 176 THR A O 1
ATOM 1438 N N . PHE A 1 177 ? 10.289 20.219 5.066 1 98.06 177 PHE A N 1
ATOM 1439 C CA . PHE A 1 177 ? 10.141 21.656 5.086 1 98.06 177 PHE A CA 1
ATOM 1440 C C . PHE A 1 177 ? 10.648 22.234 6.402 1 98.06 177 PHE A C 1
ATOM 1442 O O . PHE A 1 177 ? 10.07 21.984 7.461 1 98.06 177 PHE A O 1
ATOM 1449 N N . ASP A 1 178 ? 11.648 23.016 6.34 1 97.56 178 ASP A N 1
ATOM 1450 C CA . ASP A 1 178 ? 12.305 23.578 7.516 1 97.56 178 ASP A CA 1
ATOM 1451 C C . ASP A 1 178 ? 12.359 25.094 7.441 1 97.56 178 ASP A C 1
ATOM 1453 O O . ASP A 1 178 ? 12.047 25.688 6.406 1 97.56 178 ASP A O 1
ATOM 1457 N N . THR A 1 179 ? 12.828 25.75 8.508 1 96.44 179 THR A N 1
ATOM 1458 C CA . THR A 1 179 ? 12.812 27.203 8.641 1 96.44 179 THR A CA 1
ATOM 1459 C C . THR A 1 179 ? 14 27.828 7.914 1 96.44 179 THR A C 1
ATOM 1461 O O . THR A 1 179 ? 13.922 28.953 7.438 1 96.44 179 THR A O 1
ATOM 1464 N N . ASN A 1 180 ? 15.125 27.141 7.961 1 96.25 180 ASN A N 1
ATOM 1465 C CA . ASN A 1 180 ? 16.344 27.656 7.359 1 96.25 180 ASN A CA 1
ATOM 1466 C C . ASN A 1 180 ? 17.297 26.516 6.977 1 96.25 180 ASN A C 1
ATOM 1468 O O . ASN A 1 180 ? 16.984 25.344 7.16 1 96.25 180 ASN A O 1
ATOM 1472 N N . LYS A 1 181 ? 18.422 26.906 6.43 1 97.5 181 LYS A N 1
ATOM 1473 C CA . LYS A 1 181 ? 19.406 25.922 5.938 1 97.5 181 LYS A CA 1
ATOM 1474 C C . LYS A 1 181 ? 19.906 25.047 7.066 1 97.5 181 LYS A C 1
ATOM 1476 O O . LYS A 1 181 ? 20.031 23.828 6.906 1 97.5 181 LYS A O 1
ATOM 1481 N N . ASP A 1 182 ? 20.203 25.594 8.234 1 97.88 182 ASP A N 1
ATOM 1482 C CA . ASP A 1 182 ? 20.766 24.844 9.352 1 97.88 182 ASP A CA 1
ATOM 1483 C C . ASP A 1 182 ? 19.797 23.766 9.828 1 97.88 182 ASP A C 1
ATOM 1485 O O . ASP A 1 182 ? 20.188 22.609 10 1 97.88 182 ASP A O 1
ATOM 1489 N N . THR A 1 183 ? 18.547 24.141 10.023 1 97.5 183 THR A N 1
ATOM 1490 C CA . THR A 1 183 ? 17.547 23.172 10.484 1 97.5 183 THR A CA 1
ATOM 1491 C C . THR A 1 183 ? 17.266 22.141 9.398 1 97.5 183 THR A C 1
ATOM 1493 O O . THR A 1 183 ? 17 20.969 9.703 1 97.5 183 THR A O 1
ATOM 1496 N N . ALA A 1 184 ? 17.297 22.547 8.148 1 98.25 184 ALA A N 1
ATOM 1497 C CA . ALA A 1 184 ? 17.109 21.609 7.039 1 98.25 184 ALA A CA 1
ATOM 1498 C C . ALA A 1 184 ? 18.234 20.578 6.992 1 98.25 184 ALA A C 1
ATOM 1500 O O . ALA A 1 184 ? 17.984 19.406 6.695 1 98.25 184 ALA A O 1
ATOM 1501 N N . LEU A 1 185 ? 19.453 21.016 7.25 1 98.25 185 LEU A N 1
ATOM 1502 C CA . LEU A 1 185 ? 20.594 20.094 7.238 1 98.25 185 LEU A CA 1
ATOM 1503 C C . LEU A 1 185 ? 20.531 19.125 8.414 1 98.25 185 LEU A C 1
ATOM 1505 O O . LEU A 1 185 ? 20.938 17.984 8.297 1 98.25 185 LEU A O 1
ATOM 1509 N N . GLU A 1 186 ? 20.016 19.609 9.547 1 98.31 186 GLU A N 1
ATOM 1510 C CA . GLU A 1 186 ? 19.75 18.703 10.648 1 98.31 186 GLU A CA 1
ATOM 1511 C C . GLU A 1 186 ? 18.75 17.609 10.234 1 98.31 186 GLU A C 1
ATOM 1513 O O . GLU A 1 186 ? 18.969 16.438 10.516 1 98.31 186 GLU A O 1
ATOM 1518 N N . THR A 1 187 ? 17.688 18.047 9.594 1 98.12 187 THR A N 1
ATOM 1519 C CA . THR A 1 187 ? 16.688 17.109 9.07 1 98.12 187 THR A CA 1
ATOM 1520 C C . THR A 1 187 ? 17.328 16.156 8.055 1 98.12 187 THR A C 1
ATOM 1522 O O . THR A 1 187 ? 17.109 14.953 8.102 1 98.12 187 THR A O 1
ATOM 1525 N N . TYR A 1 188 ? 18.156 16.75 7.141 1 98.25 188 TYR A N 1
ATOM 1526 C CA . TYR A 1 188 ? 18.844 15.977 6.117 1 98.25 188 TYR A CA 1
ATOM 1527 C C . TYR A 1 188 ? 19.656 14.844 6.746 1 98.25 188 TYR A C 1
ATOM 1529 O O . TYR A 1 188 ? 19.547 13.695 6.324 1 98.25 188 TYR A O 1
ATOM 1537 N N . ASN A 1 189 ? 20.359 15.156 7.734 1 98.5 189 ASN A N 1
ATOM 1538 C CA . ASN A 1 189 ? 21.219 14.172 8.398 1 98.5 189 ASN A CA 1
ATOM 1539 C C . ASN A 1 189 ? 20.391 13.125 9.141 1 98.5 189 ASN A C 1
ATOM 1541 O O . ASN A 1 189 ? 20.734 11.945 9.141 1 98.5 189 ASN A O 1
ATOM 1545 N N . ALA A 1 190 ? 19.344 13.555 9.781 1 98.44 190 ALA A N 1
ATOM 1546 C CA . ALA A 1 190 ? 18.484 12.617 10.5 1 98.44 190 ALA A CA 1
ATOM 1547 C C . ALA A 1 190 ? 17.875 11.586 9.555 1 98.44 190 ALA A C 1
ATOM 1549 O O . ALA A 1 190 ? 17.797 10.398 9.883 1 98.44 190 ALA A O 1
ATOM 1550 N N . VAL A 1 191 ? 17.422 12.023 8.391 1 98.62 191 VAL A N 1
ATOM 1551 C CA . VAL A 1 191 ? 16.828 11.117 7.422 1 98.62 191 VAL A CA 1
ATOM 1552 C C . VAL A 1 191 ? 17.906 10.211 6.828 1 98.62 191 VAL A C 1
ATOM 1554 O O . VAL A 1 191 ? 17.672 9.023 6.598 1 98.62 191 VAL A O 1
ATOM 1557 N N . CYS A 1 192 ? 19.125 10.75 6.566 1 98.62 192 CYS A N 1
ATOM 1558 C CA . CYS A 1 192 ? 20.234 9.914 6.109 1 98.62 192 CYS A CA 1
ATOM 1559 C C . CYS A 1 192 ? 20.516 8.805 7.105 1 98.62 192 CYS A C 1
ATOM 1561 O O . CYS A 1 192 ? 20.75 7.66 6.711 1 98.62 192 CYS A O 1
ATOM 1563 N N . GLU A 1 193 ? 20.516 9.133 8.359 1 98.62 193 GLU A N 1
ATOM 1564 C CA . GLU A 1 193 ? 20.719 8.117 9.383 1 98.62 193 GLU A CA 1
ATOM 1565 C C . GLU A 1 193 ? 19.625 7.055 9.336 1 98.62 193 GLU A C 1
ATOM 1567 O O . GLU A 1 193 ? 19.906 5.871 9.555 1 98.62 193 GLU A O 1
ATOM 1572 N N . ALA A 1 194 ? 18.422 7.52 9.141 1 98.69 194 ALA A N 1
ATOM 1573 C CA . ALA A 1 194 ? 17.328 6.566 8.992 1 98.69 194 ALA A CA 1
ATOM 1574 C C . ALA A 1 194 ? 17.562 5.641 7.801 1 98.69 194 ALA A C 1
ATOM 1576 O O . ALA A 1 194 ? 17.297 4.438 7.875 1 98.69 194 ALA A O 1
ATOM 1577 N N . TYR A 1 195 ? 18.031 6.223 6.621 1 98.81 195 TYR A N 1
ATOM 1578 C CA . TYR A 1 195 ? 18.375 5.398 5.469 1 98.81 195 TYR A CA 1
ATOM 1579 C C . TYR A 1 195 ? 19.453 4.375 5.832 1 98.81 195 TYR A C 1
ATOM 1581 O O . TYR A 1 195 ? 19.344 3.205 5.457 1 98.81 195 TYR A O 1
ATOM 1589 N N . ASP A 1 196 ? 20.484 4.836 6.594 1 98.75 196 ASP A N 1
ATOM 1590 C CA . ASP A 1 196 ? 21.516 3.916 7.051 1 98.75 196 ASP A CA 1
ATOM 1591 C C . ASP A 1 196 ? 20.906 2.746 7.82 1 98.75 196 ASP A C 1
ATOM 1593 O O . ASP A 1 196 ? 21.25 1.588 7.57 1 98.75 196 ASP A O 1
ATOM 1597 N N . ARG A 1 197 ? 20.016 3.002 8.695 1 98.69 197 ARG A N 1
ATOM 1598 C CA . ARG A 1 197 ? 19.391 1.958 9.5 1 98.69 197 ARG A CA 1
ATOM 1599 C C . ARG A 1 197 ? 18.578 1.009 8.633 1 98.69 197 ARG A C 1
ATOM 1601 O O . ARG A 1 197 ? 18.578 -0.202 8.859 1 98.69 197 ARG A O 1
ATOM 1608 N N . ILE A 1 198 ? 17.828 1.601 7.656 1 98.81 198 ILE A N 1
ATOM 1609 C CA . ILE A 1 198 ? 17.047 0.773 6.742 1 98.81 198 ILE A CA 1
ATOM 1610 C C . ILE A 1 198 ? 17.969 -0.236 6.055 1 98.81 198 ILE A C 1
ATOM 1612 O O . ILE A 1 198 ? 17.703 -1.439 6.07 1 98.81 198 ILE A O 1
ATOM 1616 N N . PHE A 1 199 ? 19.062 0.241 5.488 1 98.81 199 PHE A N 1
ATOM 1617 C CA . PHE A 1 199 ? 19.938 -0.629 4.727 1 98.81 199 PHE A CA 1
ATOM 1618 C C . PHE A 1 199 ? 20.688 -1.586 5.648 1 98.81 199 PHE A C 1
ATOM 1620 O O . PHE A 1 199 ? 20.953 -2.729 5.273 1 98.81 199 PHE A O 1
ATOM 1627 N N . ASP A 1 200 ? 21.031 -1.136 6.875 1 98.62 200 ASP A N 1
ATOM 1628 C CA . ASP A 1 200 ? 21.625 -2.023 7.863 1 98.62 200 ASP A CA 1
ATOM 1629 C C . ASP A 1 200 ? 20.688 -3.178 8.211 1 98.62 200 ASP A C 1
ATOM 1631 O O . ASP A 1 200 ? 21.125 -4.328 8.312 1 98.62 200 ASP A O 1
ATOM 1635 N N . ARG A 1 201 ? 19.469 -2.879 8.375 1 98.31 201 ARG A N 1
ATOM 1636 C CA . ARG A 1 201 ? 18.484 -3.891 8.742 1 98.31 201 ARG A CA 1
ATOM 1637 C C . ARG A 1 201 ? 18.234 -4.852 7.582 1 98.31 201 ARG A C 1
ATOM 1639 O O . ARG A 1 201 ? 17.938 -6.027 7.797 1 98.31 201 ARG A O 1
ATOM 1646 N N . ILE A 1 202 ? 18.234 -4.316 6.367 1 98.44 202 ILE A N 1
ATOM 1647 C CA . ILE A 1 202 ? 18.141 -5.203 5.207 1 98.44 202 ILE A CA 1
ATOM 1648 C C . ILE A 1 202 ? 19.312 -6.191 5.223 1 98.44 202 ILE A C 1
ATOM 1650 O O . ILE A 1 202 ? 19.125 -7.371 4.906 1 98.44 202 ILE A O 1
ATOM 1654 N N . GLY A 1 203 ? 20.484 -5.711 5.523 1 97.56 203 GLY A N 1
ATOM 1655 C CA . GLY A 1 203 ? 21.594 -6.602 5.828 1 97.56 203 GLY A CA 1
ATOM 1656 C C . GLY A 1 203 ? 22.5 -6.852 4.637 1 97.56 203 GLY A C 1
ATOM 1657 O O . GLY A 1 203 ? 23.328 -7.766 4.664 1 97.56 203 GLY A O 1
ATOM 1658 N N . VAL A 1 204 ? 22.375 -6.141 3.531 1 97.75 204 VAL A N 1
ATOM 1659 C CA . VAL A 1 204 ? 23.266 -6.219 2.373 1 97.75 204 VAL A CA 1
ATOM 1660 C C . VAL A 1 204 ? 24.234 -5.043 2.389 1 97.75 204 VAL A C 1
ATOM 1662 O O . VAL A 1 204 ? 23.844 -3.904 2.66 1 97.75 204 VAL A O 1
ATOM 1665 N N . GLU A 1 205 ? 25.484 -5.316 2.164 1 96.94 205 GLU A N 1
ATOM 1666 C CA . GLU A 1 205 ? 26.484 -4.27 2.205 1 96.94 205 GLU A CA 1
ATOM 1667 C C . GLU A 1 205 ? 26.188 -3.174 1.186 1 96.94 205 GLU A C 1
ATOM 1669 O O . GLU A 1 205 ? 25.875 -3.463 0.029 1 96.94 205 GLU A O 1
ATOM 1674 N N . TYR A 1 206 ? 26.25 -1.926 1.637 1 97.94 206 TYR A N 1
ATOM 1675 C CA . TYR A 1 206 ? 25.984 -0.773 0.781 1 97.94 206 TYR A CA 1
ATOM 1676 C C . TYR A 1 206 ? 27.062 0.29 0.954 1 97.94 206 TYR A C 1
ATOM 1678 O O . TYR A 1 206 ? 27.844 0.239 1.904 1 97.94 206 TYR A O 1
ATOM 1686 N N . VAL A 1 207 ? 27.141 1.225 -0.036 1 96.5 207 VAL A N 1
ATOM 1687 C CA . VAL A 1 207 ? 28.047 2.367 0.082 1 96.5 207 VAL A CA 1
ATOM 1688 C C . VAL A 1 207 ? 27.266 3.664 -0.114 1 96.5 207 VAL A C 1
ATOM 1690 O O . VAL A 1 207 ? 26.359 3.734 -0.959 1 96.5 207 VAL A O 1
ATOM 1693 N N . LYS A 1 208 ? 27.469 4.566 0.746 1 96.62 208 LYS A N 1
ATOM 1694 C CA . LYS A 1 208 ? 26.953 5.922 0.636 1 96.62 208 LYS A CA 1
ATOM 1695 C C . LYS A 1 208 ? 27.969 6.859 0.002 1 96.62 208 LYS A C 1
ATOM 1697 O O . LYS A 1 208 ? 29.094 6.977 0.49 1 96.62 208 LYS A O 1
ATOM 1702 N N . VAL A 1 209 ? 27.609 7.539 -1.113 1 95.38 209 VAL A N 1
ATOM 1703 C CA . VAL A 1 209 ? 28.562 8.375 -1.834 1 95.38 209 VAL A CA 1
ATOM 1704 C C . VAL A 1 209 ? 27.953 9.742 -2.119 1 95.38 209 VAL A C 1
ATOM 1706 O O . VAL A 1 209 ? 26.719 9.883 -2.17 1 95.38 209 VAL A O 1
ATOM 1709 N N . SER A 1 210 ? 28.797 10.719 -2.273 1 92.88 210 SER A N 1
ATOM 1710 C CA . SER A 1 210 ? 28.281 12 -2.771 1 92.88 210 SER A CA 1
ATOM 1711 C C . SER A 1 210 ? 27.812 11.875 -4.215 1 92.88 210 SER A C 1
ATOM 1713 O O . SER A 1 210 ? 28.438 11.18 -5.023 1 92.88 210 SER A O 1
ATOM 1715 N N . GLY A 1 211 ? 26.703 12.5 -4.465 1 89.75 211 GLY A N 1
ATOM 1716 C CA . GLY A 1 211 ? 26.109 12.398 -5.793 1 89.75 211 GLY A CA 1
ATOM 1717 C C . GLY A 1 211 ? 25.875 13.742 -6.445 1 89.75 211 GLY A C 1
ATOM 1718 O O . GLY A 1 211 ? 25.969 14.781 -5.789 1 89.75 211 GLY A O 1
ATOM 1719 N N . ALA A 1 212 ? 25.625 13.648 -7.688 1 85.12 212 ALA A N 1
ATOM 1720 C CA . ALA A 1 212 ? 25.188 14.836 -8.422 1 85.12 212 ALA A CA 1
ATOM 1721 C C . ALA A 1 212 ? 23.719 15.133 -8.156 1 85.12 212 ALA A C 1
ATOM 1723 O O . ALA A 1 212 ? 22.922 14.219 -7.926 1 85.12 212 ALA A O 1
ATOM 1724 N N . THR A 1 213 ? 23.344 16.359 -8.141 1 83.38 213 THR A N 1
ATOM 1725 C CA . THR A 1 213 ? 21.969 16.719 -7.84 1 83.38 213 THR A CA 1
ATOM 1726 C C . THR A 1 213 ? 21.094 16.609 -9.086 1 83.38 213 THR A C 1
ATOM 1728 O O . THR A 1 213 ? 19.859 16.516 -8.984 1 83.38 213 THR A O 1
ATOM 1731 N N . GLY A 1 214 ? 21.656 16.625 -10.242 1 78 214 GLY A N 1
ATOM 1732 C CA . GLY A 1 214 ? 20.938 16.406 -11.492 1 78 214 GLY A CA 1
ATOM 1733 C C . GLY A 1 214 ? 19.75 17.328 -11.672 1 78 214 GLY A C 1
ATOM 1734 O O . GLY A 1 214 ? 19.828 18.516 -11.328 1 78 214 GLY A O 1
ATOM 1735 N N . LEU A 1 215 ? 18.594 16.781 -12.219 1 77.38 215 LEU A N 1
ATOM 1736 C CA . LEU A 1 215 ? 17.406 17.531 -12.617 1 77.38 215 LEU A CA 1
ATOM 1737 C C . LEU A 1 215 ? 16.578 17.938 -11.398 1 77.38 215 LEU A C 1
ATOM 1739 O O . LEU A 1 215 ? 15.766 18.859 -11.484 1 77.38 215 LEU A O 1
ATOM 1743 N N . ILE A 1 216 ? 16.75 17.25 -10.32 1 81.62 216 ILE A N 1
ATOM 1744 C CA . ILE A 1 216 ? 16 17.578 -9.109 1 81.62 216 ILE A CA 1
ATOM 1745 C C . ILE A 1 216 ? 16.5 18.906 -8.539 1 81.62 216 ILE A C 1
ATOM 1747 O O . ILE A 1 216 ? 15.703 19.75 -8.102 1 81.62 216 ILE A O 1
ATOM 1751 N N . GLY A 1 217 ? 17.828 19.047 -8.578 1 78.75 217 GLY A N 1
ATOM 1752 C CA . GLY A 1 217 ? 18.438 20.281 -8.094 1 78.75 217 GLY A CA 1
ATOM 1753 C C . GLY A 1 217 ? 18.906 20.188 -6.648 1 78.75 217 GLY A C 1
ATOM 1754 O O . GLY A 1 217 ? 18.797 19.125 -6.023 1 78.75 217 GLY A O 1
ATOM 1755 N N . GLY A 1 218 ? 19.531 21.328 -6.195 1 84.06 218 GLY A N 1
ATOM 1756 C CA . GLY A 1 218 ? 20.062 21.406 -4.844 1 84.06 218 GLY A CA 1
ATOM 1757 C C . GLY A 1 218 ? 21.578 21.484 -4.801 1 84.06 218 GLY A C 1
ATOM 1758 O O . GLY A 1 218 ? 22.219 21.578 -5.84 1 84.06 218 GLY A O 1
ATOM 1759 N N . ASP A 1 219 ? 22.062 21.5 -3.537 1 87.19 219 ASP A N 1
ATOM 1760 C CA . ASP A 1 219 ? 23.484 21.781 -3.4 1 87.19 219 ASP A CA 1
ATOM 1761 C C . ASP A 1 219 ? 24.188 20.656 -2.643 1 87.19 219 ASP A C 1
ATOM 1763 O O . ASP A 1 219 ? 25.422 20.656 -2.518 1 87.19 219 ASP A O 1
ATOM 1767 N N . LEU A 1 220 ? 23.469 19.75 -2.188 1 92.12 220 LEU A N 1
ATOM 1768 C CA . LEU A 1 220 ? 23.984 18.625 -1.437 1 92.12 220 LEU A CA 1
ATOM 1769 C C . LEU A 1 220 ? 23.203 17.359 -1.736 1 92.12 220 LEU A C 1
ATOM 1771 O O . LEU A 1 220 ? 21.969 17.375 -1.76 1 92.12 220 LEU A O 1
ATOM 1775 N N . SER A 1 221 ? 23.906 16.297 -2.037 1 95.12 221 SER A N 1
ATOM 1776 C CA . SER A 1 221 ? 23.219 15.047 -2.324 1 95.12 221 SER A CA 1
ATOM 1777 C C . SER A 1 221 ? 24.094 13.844 -1.982 1 95.12 221 SER A C 1
ATOM 1779 O O . SER A 1 221 ? 25.328 13.922 -2.057 1 95.12 221 SER A O 1
ATOM 1781 N N . HIS A 1 222 ? 23.5 12.82 -1.536 1 97 222 HIS A N 1
ATOM 1782 C CA . HIS A 1 222 ? 24.141 11.523 -1.34 1 97 222 HIS A CA 1
ATOM 1783 C C . HIS A 1 222 ? 23.359 10.406 -2.01 1 97 222 HIS A C 1
ATOM 1785 O O . HIS A 1 222 ? 22.125 10.438 -2.043 1 97 222 HIS A O 1
ATOM 1791 N N . GLU A 1 223 ? 24.047 9.461 -2.514 1 97.44 223 GLU A N 1
ATOM 1792 C CA . GLU A 1 223 ? 23.469 8.266 -3.127 1 97.44 223 GLU A CA 1
ATOM 1793 C C . GLU A 1 223 ? 23.844 7.008 -2.355 1 97.44 223 GLU A C 1
ATOM 1795 O O . GLU A 1 223 ? 24.938 6.922 -1.801 1 97.44 223 GLU A O 1
ATOM 1800 N N . TYR A 1 224 ? 22.969 6.113 -2.307 1 98.44 224 TYR A N 1
ATOM 1801 C CA . TYR A 1 224 ? 23.203 4.785 -1.743 1 98.44 224 TYR A CA 1
ATOM 1802 C C . TYR A 1 224 ? 23.25 3.729 -2.84 1 98.44 224 TYR A C 1
ATOM 1804 O O . TYR A 1 224 ? 22.359 3.648 -3.676 1 98.44 224 TYR A O 1
ATOM 1812 N N . HIS A 1 225 ? 24.359 2.902 -2.787 1 98.12 225 HIS A N 1
ATOM 1813 C CA . HIS A 1 225 ? 24.547 1.935 -3.861 1 98.12 225 HIS A CA 1
ATOM 1814 C C . HIS A 1 225 ? 24.766 0.531 -3.303 1 98.12 225 HIS A C 1
ATOM 1816 O O . HIS A 1 225 ? 25.469 0.354 -2.307 1 98.12 225 HIS A O 1
ATOM 1822 N N . TYR A 1 226 ? 24.109 -0.417 -3.865 1 97.94 226 TYR A N 1
ATOM 1823 C CA . TYR A 1 226 ? 24.594 -1.791 -3.783 1 97.94 226 TYR A CA 1
ATOM 1824 C C . TYR A 1 226 ? 25.625 -2.07 -4.867 1 97.94 226 TYR A C 1
ATOM 1826 O O . TYR A 1 226 ? 25.422 -1.754 -6.039 1 97.94 226 TYR A O 1
ATOM 1834 N N . GLN A 1 227 ? 26.75 -2.596 -4.477 1 95.06 227 GLN A N 1
ATOM 1835 C CA . GLN A 1 227 ? 27.828 -2.838 -5.426 1 95.06 227 GLN A CA 1
ATOM 1836 C C . GLN A 1 227 ? 27.672 -4.188 -6.121 1 95.06 227 GLN A C 1
ATOM 1838 O O . GLN A 1 227 ? 27.641 -5.23 -5.465 1 95.06 227 GLN A O 1
ATOM 1843 N N . THR A 1 228 ? 27.5 -4.109 -7.414 1 93.56 228 THR A N 1
ATOM 1844 C CA . THR A 1 228 ? 27.375 -5.293 -8.266 1 93.56 228 THR A CA 1
ATOM 1845 C C . THR A 1 228 ? 27.797 -4.973 -9.695 1 93.56 228 THR A C 1
ATOM 1847 O O . THR A 1 228 ? 27.703 -3.824 -10.133 1 93.56 228 THR A O 1
ATOM 1850 N N . ASP A 1 229 ? 28.141 -5.898 -10.445 1 89.25 229 ASP A N 1
ATOM 1851 C CA . ASP A 1 229 ? 28.688 -5.723 -11.781 1 89.25 229 ASP A CA 1
ATOM 1852 C C . ASP A 1 229 ? 27.609 -5.262 -12.766 1 89.25 229 ASP A C 1
ATOM 1854 O O . ASP A 1 229 ? 27.906 -4.633 -13.781 1 89.25 229 ASP A O 1
ATOM 1858 N N . VAL A 1 230 ? 26.438 -5.508 -12.43 1 90.19 230 VAL A N 1
ATOM 1859 C CA . VAL A 1 230 ? 25.375 -5.156 -13.359 1 90.19 230 VAL A CA 1
ATOM 1860 C C . VAL A 1 230 ? 24.969 -3.697 -13.164 1 90.19 230 VAL A C 1
ATOM 1862 O O . VAL A 1 230 ? 24.172 -3.156 -13.93 1 90.19 230 VAL A O 1
ATOM 1865 N N . GLY A 1 231 ? 25.484 -3.135 -12.141 1 91.38 231 GLY A N 1
ATOM 1866 C CA . GLY A 1 231 ? 25.172 -1.736 -11.883 1 91.38 231 GLY A CA 1
ATOM 1867 C C . GLY A 1 231 ? 25.578 -0.82 -13.023 1 91.38 231 GLY A C 1
ATOM 1868 O O . GLY A 1 231 ? 26.609 -1.041 -13.664 1 91.38 231 GLY A O 1
ATOM 1869 N N . GLN A 1 232 ? 24.797 0.199 -13.172 1 87.06 232 GLN A N 1
ATOM 1870 C CA . GLN A 1 232 ? 25.047 1.093 -14.305 1 87.06 232 GLN A CA 1
ATOM 1871 C C . GLN A 1 232 ? 25.734 2.373 -13.844 1 87.06 232 GLN A C 1
ATOM 1873 O O . GLN A 1 232 ? 26.109 3.209 -14.672 1 87.06 232 GLN A O 1
ATOM 1878 N N . ASP A 1 233 ? 25.859 2.545 -12.57 1 91.44 233 ASP A N 1
ATOM 1879 C CA . ASP A 1 233 ? 26.609 3.68 -12.031 1 91.44 233 ASP A CA 1
ATOM 1880 C C . ASP A 1 233 ? 28.047 3.281 -11.68 1 91.44 233 ASP A C 1
ATOM 1882 O O . ASP A 1 233 ? 28.328 2.104 -11.453 1 91.44 233 ASP A O 1
ATOM 1886 N N . SER A 1 234 ? 28.875 4.246 -11.766 1 92.19 234 SER A N 1
ATOM 1887 C CA . SER A 1 234 ? 30.25 4.074 -11.328 1 92.19 234 SER A CA 1
ATOM 1888 C C . SER A 1 234 ? 30.547 4.91 -10.086 1 92.19 234 SER A C 1
ATOM 1890 O O . SER A 1 234 ? 30.359 6.129 -10.102 1 92.19 234 SER A O 1
ATOM 1892 N N . VAL A 1 235 ? 31.016 4.246 -9.094 1 92.5 235 VAL A N 1
ATOM 1893 C CA . VAL A 1 235 ? 31.328 4.93 -7.844 1 92.5 235 VAL A CA 1
ATOM 1894 C C . VAL A 1 235 ? 32.844 4.883 -7.598 1 92.5 235 VAL A C 1
ATOM 1896 O O . VAL A 1 235 ? 33.469 3.867 -7.859 1 92.5 235 VAL A O 1
ATOM 1899 N N . LEU A 1 236 ? 33.406 5.969 -7.184 1 90.12 236 LEU A N 1
ATOM 1900 C CA . LEU A 1 236 ? 34.812 6.086 -6.836 1 90.12 236 LEU A CA 1
ATOM 1901 C C . LEU A 1 236 ? 35 6.012 -5.328 1 90.12 236 LEU A C 1
ATOM 1903 O O . LEU A 1 236 ? 34.406 6.793 -4.582 1 90.12 236 LEU A O 1
ATOM 1907 N N . LEU A 1 237 ? 35.844 5.078 -4.906 1 89.38 237 LEU A N 1
ATOM 1908 C CA . LEU A 1 237 ? 36.062 4.836 -3.482 1 89.38 237 LEU A CA 1
ATOM 1909 C C . LEU A 1 237 ? 37.562 4.793 -3.16 1 89.38 237 LEU A C 1
ATOM 1911 O O . LEU A 1 237 ? 38.344 4.207 -3.908 1 89.38 237 LEU A O 1
ATOM 1915 N N . CYS A 1 238 ? 38 5.488 -2.18 1 86.88 238 CYS A N 1
ATOM 1916 C CA . CYS A 1 238 ? 39.344 5.387 -1.626 1 86.88 238 CYS A CA 1
ATOM 1917 C C . CYS A 1 238 ? 39.281 5.293 -0.105 1 86.88 238 CYS A C 1
ATOM 1919 O O . CYS A 1 238 ? 38.969 6.266 0.572 1 86.88 238 CYS A O 1
ATOM 1921 N N . ASP A 1 239 ? 39.625 4.172 0.378 1 81.38 239 ASP A N 1
ATOM 1922 C CA . ASP A 1 239 ? 39.562 3.943 1.817 1 81.38 239 ASP A CA 1
ATOM 1923 C C . ASP A 1 239 ? 40.594 4.789 2.555 1 81.38 239 ASP A C 1
ATOM 1925 O O . ASP A 1 239 ? 40.406 5.148 3.719 1 81.38 239 ASP A O 1
ATOM 1929 N N . ARG A 1 240 ? 41.625 5.055 1.908 1 81.12 240 ARG A N 1
ATOM 1930 C CA . ARG A 1 240 ? 42.719 5.809 2.531 1 81.12 240 ARG A CA 1
ATOM 1931 C C . ARG A 1 240 ? 42.344 7.289 2.631 1 81.12 240 ARG A C 1
ATOM 1933 O O . ARG A 1 240 ? 42.562 7.918 3.67 1 81.12 240 ARG A O 1
ATOM 1940 N N . CYS A 1 241 ? 41.781 7.711 1.581 1 78 241 CYS A N 1
ATOM 1941 C CA . CYS A 1 241 ? 41.438 9.125 1.529 1 78 241 CYS A CA 1
ATOM 1942 C C . CYS A 1 241 ? 40.031 9.367 1.986 1 78 241 CYS A C 1
ATOM 1944 O O . CYS A 1 241 ? 39.594 10.516 2.102 1 78 241 CYS A O 1
ATOM 1946 N N . GLU A 1 242 ? 39.25 8.281 2.139 1 80.5 242 GLU A N 1
ATOM 1947 C CA . GLU A 1 242 ? 37.844 8.328 2.549 1 80.5 242 GLU A CA 1
ATOM 1948 C C . GLU A 1 242 ? 36.969 9.016 1.492 1 80.5 242 GLU A C 1
ATOM 1950 O O . GLU A 1 242 ? 36.062 9.789 1.824 1 80.5 242 GLU A O 1
ATOM 1955 N N . VAL A 1 243 ? 37.5 8.953 0.302 1 79.75 243 VAL A N 1
ATOM 1956 C CA . VAL A 1 243 ? 36.719 9.445 -0.821 1 79.75 243 VAL A CA 1
ATOM 1957 C C . VAL A 1 243 ? 35.594 8.461 -1.153 1 79.75 243 VAL A C 1
ATOM 1959 O O . VAL A 1 243 ? 35.844 7.262 -1.303 1 79.75 243 VAL A O 1
ATOM 1962 N N . LYS A 1 244 ? 34.438 8.891 -1.185 1 89.06 244 LYS A N 1
ATOM 1963 C CA . LYS A 1 244 ? 33.25 8.172 -1.647 1 89.06 244 LYS A CA 1
ATOM 1964 C C . LYS A 1 244 ? 32.375 9.07 -2.506 1 89.06 244 LYS A C 1
ATOM 1966 O O . LYS A 1 244 ? 31.625 9.906 -1.979 1 89.06 244 LYS A O 1
ATOM 1971 N N . MET A 1 245 ? 32.438 8.867 -3.863 1 90 245 MET A N 1
ATOM 1972 C CA . MET A 1 245 ? 31.703 9.773 -4.746 1 90 245 MET A CA 1
ATOM 1973 C C . MET A 1 245 ? 31.25 9.047 -6.012 1 90 245 MET A C 1
ATOM 1975 O O . MET A 1 245 ? 31.938 8.141 -6.492 1 90 245 MET A O 1
ATOM 1979 N N . ASN A 1 246 ? 30.094 9.453 -6.488 1 90.19 246 ASN A N 1
ATOM 1980 C CA . ASN A 1 246 ? 29.703 9 -7.816 1 90.19 246 ASN A CA 1
ATOM 1981 C C . ASN A 1 246 ? 30.562 9.625 -8.906 1 90.19 246 ASN A C 1
ATOM 1983 O O . ASN A 1 246 ? 30.828 10.828 -8.875 1 90.19 246 ASN A O 1
ATOM 1987 N N . LYS A 1 247 ? 30.984 8.883 -9.859 1 85.88 247 LYS A N 1
ATOM 1988 C CA . LYS A 1 247 ? 31.859 9.344 -10.938 1 85.88 247 LYS A CA 1
ATOM 1989 C C . LYS A 1 247 ? 31.219 10.5 -11.695 1 85.88 247 LYS A C 1
ATOM 1991 O O . LYS A 1 247 ? 31.922 11.406 -12.156 1 85.88 247 LYS A O 1
ATOM 1996 N N . GLU A 1 248 ? 29.891 10.461 -11.773 1 84 248 GLU A N 1
ATOM 1997 C CA . GLU A 1 248 ? 29.172 11.531 -12.453 1 84 248 GLU A CA 1
ATOM 1998 C C . GLU A 1 248 ? 29.438 12.883 -11.789 1 84 248 GLU A C 1
ATOM 2000 O O . GLU A 1 248 ? 29.5 13.914 -12.461 1 84 248 GLU A O 1
ATOM 2005 N N . LEU A 1 249 ? 29.547 12.891 -10.523 1 79.88 249 LEU A N 1
ATOM 2006 C CA . LEU A 1 249 ? 29.828 14.125 -9.797 1 79.88 249 LEU A CA 1
ATOM 2007 C C . LEU A 1 249 ? 31.25 14.617 -10.062 1 79.88 249 LEU A C 1
ATOM 2009 O O . LEU A 1 249 ? 31.469 15.82 -10.195 1 79.88 249 LEU A O 1
ATOM 2013 N N . ALA A 1 250 ? 32.188 13.727 -10.141 1 71.75 250 ALA A N 1
ATOM 2014 C CA . ALA A 1 250 ? 33.594 14.055 -10.406 1 71.75 250 ALA A CA 1
ATOM 2015 C C . ALA A 1 250 ? 33.75 14.719 -11.766 1 71.75 250 ALA A C 1
ATOM 2017 O O . ALA A 1 250 ? 34.562 15.625 -11.938 1 71.75 250 ALA A O 1
ATOM 2018 N N . ALA A 1 251 ? 32.969 14.227 -12.68 1 68.12 251 ALA A N 1
ATOM 2019 C CA . ALA A 1 251 ? 33.031 14.781 -14.031 1 68.12 251 ALA A CA 1
ATOM 2020 C C . ALA A 1 251 ? 32.5 16.219 -14.055 1 68.12 251 ALA A C 1
ATOM 2022 O O . ALA A 1 251 ? 32.969 17.031 -14.852 1 68.12 251 ALA A O 1
ATOM 2023 N N . VAL A 1 252 ? 31.578 16.469 -13.281 1 63.56 252 VAL A N 1
ATOM 2024 C CA . VAL A 1 252 ? 30.969 17.797 -13.227 1 63.56 252 VAL A CA 1
ATOM 2025 C C . VAL A 1 252 ? 31.938 18.781 -12.562 1 63.56 252 VAL A C 1
ATOM 2027 O O . VAL A 1 252 ? 32.094 19.922 -13.023 1 63.56 252 VAL A O 1
ATOM 2030 N N . ASP A 1 253 ? 32.625 18.328 -11.555 1 60 253 ASP A N 1
ATOM 2031 C CA . ASP A 1 253 ? 33.469 19.219 -10.773 1 60 253 ASP A CA 1
ATOM 2032 C C . ASP A 1 253 ? 34.875 19.266 -11.344 1 60 253 ASP A C 1
ATOM 2034 O O . ASP A 1 253 ? 35.656 20.156 -11 1 60 253 ASP A O 1
ATOM 2038 N N . GLY A 1 254 ? 35.094 18.547 -12.578 1 58.41 254 GLY A N 1
ATOM 2039 C CA . GLY A 1 254 ? 36.375 18.5 -13.234 1 58.41 254 GLY A CA 1
ATOM 2040 C C . GLY A 1 254 ? 37.469 17.891 -12.359 1 58.41 254 GLY A C 1
ATOM 2041 O O . GLY A 1 254 ? 38.562 17.625 -12.836 1 58.41 254 GLY A O 1
ATOM 2042 N N . SER A 1 255 ? 37.562 18.156 -11.023 1 53.78 255 SER A N 1
ATOM 2043 C CA . SER A 1 255 ? 38.656 17.766 -10.156 1 53.78 255 SER A CA 1
ATOM 2044 C C . SER A 1 255 ? 38.25 16.594 -9.258 1 53.78 255 SER A C 1
ATOM 2046 O O . SER A 1 255 ? 37.094 16.484 -8.859 1 53.78 255 SER A O 1
ATOM 2048 N N . LEU A 1 256 ? 38.938 15.414 -9.461 1 55.94 256 LEU A N 1
ATOM 2049 C CA . LEU A 1 256 ? 38.781 14.469 -8.359 1 55.94 256 LEU A CA 1
ATOM 2050 C C . LEU A 1 256 ? 38.75 15.195 -7.023 1 55.94 256 LEU A C 1
ATOM 2052 O O . LEU A 1 256 ? 39.312 16.266 -6.867 1 55.94 256 LEU A O 1
ATOM 2056 N N . PRO A 1 257 ? 37.781 14.789 -6.219 1 53.59 257 PRO A N 1
ATOM 2057 C CA . PRO A 1 257 ? 37.781 15.523 -4.949 1 53.59 257 PRO A CA 1
ATOM 2058 C C . PRO A 1 257 ? 39.156 15.852 -4.43 1 53.59 257 PRO A C 1
ATOM 2060 O O . PRO A 1 257 ? 40.094 15.078 -4.637 1 53.59 257 PRO A O 1
ATOM 2063 N N . SER A 1 258 ? 39.438 17.062 -4.328 1 49.31 258 SER A N 1
ATOM 2064 C CA . SER A 1 258 ? 40.656 17.594 -3.717 1 49.31 258 SER A CA 1
ATOM 2065 C C . SER A 1 258 ? 41.156 16.688 -2.594 1 49.31 258 SER A C 1
ATOM 2067 O O . SER A 1 258 ? 42.281 16.812 -2.152 1 49.31 258 SER A O 1
ATOM 2069 N N . SER A 1 259 ? 40.281 15.852 -2.207 1 54.41 259 SER A N 1
ATOM 2070 C CA . SER A 1 259 ? 40.656 15.164 -0.984 1 54.41 259 SER A CA 1
ATOM 2071 C C . SER A 1 259 ? 41.562 13.984 -1.286 1 54.41 259 SER A C 1
ATOM 2073 O O . SER A 1 259 ? 42.188 13.414 -0.378 1 54.41 259 SER A O 1
ATOM 2075 N N . CYS A 1 260 ? 41.344 13.391 -2.467 1 56.28 260 CYS A N 1
ATOM 2076 C CA . CYS A 1 260 ? 42.375 12.359 -2.605 1 56.28 260 CYS A CA 1
ATOM 2077 C C . CYS A 1 260 ? 43.719 12.969 -2.996 1 56.28 260 CYS A C 1
ATOM 2079 O O . CYS A 1 260 ? 44 13.172 -4.18 1 56.28 260 CYS A O 1
ATOM 2081 N N . GLN A 1 261 ? 44.125 13.844 -2.307 1 53.84 261 GLN A N 1
ATOM 2082 C CA . GLN A 1 261 ? 45.375 14.602 -2.5 1 53.84 261 GLN A CA 1
ATOM 2083 C C . GLN A 1 261 ? 46.594 13.703 -2.336 1 53.84 261 GLN A C 1
ATOM 2085 O O . GLN A 1 261 ? 47.719 14.188 -2.371 1 53.84 261 GLN A O 1
ATOM 2090 N N . LEU A 1 262 ? 46.219 12.539 -2.061 1 54.34 262 LEU A N 1
ATOM 2091 C CA . LEU A 1 262 ? 47.438 11.734 -1.927 1 54.34 262 LEU A CA 1
ATOM 2092 C C . LEU A 1 262 ? 48.094 11.531 -3.281 1 54.34 262 LEU A C 1
ATOM 2094 O O . LEU A 1 262 ? 47.438 11.547 -4.316 1 54.34 262 LEU A O 1
ATOM 2098 N N . PRO A 1 263 ? 49.406 11.609 -3.355 1 56.09 263 PRO A N 1
ATOM 2099 C CA . PRO A 1 263 ? 50.094 11.203 -4.57 1 56.09 263 PRO A CA 1
ATOM 2100 C C . PRO A 1 263 ? 49.562 9.914 -5.172 1 56.09 263 PRO A C 1
ATOM 2102 O O . PRO A 1 263 ? 49.031 9.062 -4.445 1 56.09 263 PRO A O 1
ATOM 2105 N N . ALA A 1 264 ? 49.281 9.93 -6.473 1 52.28 264 ALA A N 1
ATOM 2106 C CA . ALA A 1 264 ? 48.781 8.789 -7.23 1 52.28 264 ALA A CA 1
ATOM 2107 C C . ALA A 1 264 ? 49.312 7.473 -6.66 1 52.28 264 ALA A C 1
ATOM 2109 O O . ALA A 1 264 ? 48.594 6.473 -6.633 1 52.28 264 ALA A O 1
ATOM 2110 N N . THR A 1 265 ? 50.531 7.508 -6.297 1 57.59 265 THR A N 1
ATOM 2111 C CA . THR A 1 265 ? 51.156 6.301 -5.801 1 57.59 265 THR A CA 1
ATOM 2112 C C . THR A 1 265 ? 50.5 5.82 -4.512 1 57.59 265 THR A C 1
ATOM 2114 O O . THR A 1 265 ? 50.562 4.637 -4.18 1 57.59 265 THR A O 1
ATOM 2117 N N . ASP A 1 266 ? 49.844 6.734 -3.867 1 61.94 266 ASP A N 1
ATOM 2118 C CA . ASP A 1 266 ? 49.281 6.395 -2.559 1 61.94 266 ASP A CA 1
ATOM 2119 C C . ASP A 1 266 ? 47.781 6.312 -2.609 1 61.94 266 ASP A C 1
ATOM 2121 O O . ASP A 1 266 ? 47.156 5.734 -1.717 1 61.94 266 ASP A O 1
ATOM 2125 N N . CYS A 1 267 ? 47.25 6.863 -3.668 1 64.81 267 CYS A N 1
ATOM 2126 C CA . CYS A 1 267 ? 45.781 6.867 -3.826 1 64.81 267 CYS A CA 1
ATOM 2127 C C . CYS A 1 267 ? 45.281 5.535 -4.375 1 64.81 267 CYS A C 1
ATOM 2129 O O . CYS A 1 267 ? 45.812 5.027 -5.363 1 64.81 267 CYS A O 1
ATOM 2131 N N . GLU A 1 268 ? 44.5 4.773 -3.523 1 77 268 GLU A N 1
ATOM 2132 C CA . GLU A 1 268 ? 43.875 3.521 -3.957 1 77 268 GLU A CA 1
ATOM 2133 C C . GLU A 1 268 ? 42.438 3.736 -4.418 1 77 268 GLU A C 1
ATOM 2135 O O . GLU A 1 268 ? 41.531 3.061 -3.945 1 77 268 GLU A O 1
ATOM 2140 N N . LEU A 1 269 ? 42.375 4.836 -5.262 1 81.25 269 LEU A N 1
ATOM 2141 C CA . LEU A 1 269 ? 41.031 5.086 -5.773 1 81.25 269 LEU A CA 1
ATOM 2142 C C . LEU A 1 269 ? 40.594 3.936 -6.66 1 81.25 269 LEU A C 1
ATOM 2144 O O . LEU A 1 269 ? 41.25 3.566 -7.613 1 81.25 269 LEU A O 1
ATOM 2148 N N . GLN A 1 270 ? 39.5 3.334 -6.172 1 87.81 270 GLN A N 1
ATOM 2149 C CA . GLN A 1 270 ? 38.906 2.232 -6.922 1 87.81 270 GLN A CA 1
ATOM 2150 C C . GLN A 1 270 ? 37.562 2.641 -7.523 1 87.81 270 GLN A C 1
ATOM 2152 O O . GLN A 1 270 ? 36.781 3.367 -6.895 1 87.81 270 GLN A O 1
ATOM 2157 N N . GLU A 1 271 ? 37.375 2.289 -8.742 1 90.44 271 GLU A N 1
ATOM 2158 C CA . GLU A 1 271 ? 36.094 2.443 -9.398 1 90.44 271 GLU A CA 1
ATOM 2159 C C . GLU A 1 271 ? 35.281 1.143 -9.359 1 90.44 271 GLU A C 1
ATOM 2161 O O . GLU A 1 271 ? 35.812 0.079 -9.703 1 90.44 271 GLU A O 1
ATOM 2166 N N . ARG A 1 272 ? 34.094 1.24 -8.875 1 92.5 272 ARG A N 1
ATOM 2167 C CA . ARG A 1 272 ? 33.219 0.076 -8.789 1 92.5 272 ARG A CA 1
ATOM 2168 C C . ARG A 1 272 ? 31.844 0.387 -9.359 1 92.5 272 ARG A C 1
ATOM 2170 O O . ARG A 1 272 ? 31.375 1.523 -9.281 1 92.5 272 ARG A O 1
ATOM 2177 N N . LYS A 1 273 ? 31.266 -0.63 -9.898 1 94.44 273 LYS A N 1
ATOM 2178 C CA . LYS A 1 273 ? 29.906 -0.485 -10.398 1 94.44 273 LYS A CA 1
ATOM 2179 C C . LYS A 1 273 ? 28.891 -0.628 -9.266 1 94.44 273 LYS A C 1
ATOM 2181 O O . LYS A 1 273 ? 29.109 -1.374 -8.312 1 94.44 273 LYS A O 1
ATOM 2186 N N . GLY A 1 274 ? 27.812 0.129 -9.391 1 95.25 274 GLY A N 1
ATOM 2187 C CA . GLY A 1 274 ? 26.781 0.064 -8.359 1 95.25 274 GLY A CA 1
ATOM 2188 C C . GLY A 1 274 ? 25.391 0.339 -8.883 1 95.25 274 GLY A C 1
ATOM 2189 O O . GLY A 1 274 ? 25.234 0.898 -9.977 1 95.25 274 GLY A O 1
ATOM 2190 N N . ILE A 1 275 ? 24.422 -0.19 -8.234 1 97.06 275 ILE A N 1
ATOM 2191 C CA . ILE A 1 275 ? 23.016 0.145 -8.453 1 97.06 275 ILE A CA 1
ATOM 2192 C C . ILE A 1 275 ? 22.562 1.187 -7.426 1 97.06 275 ILE A C 1
ATOM 2194 O O . ILE A 1 275 ? 22.594 0.931 -6.223 1 97.06 275 ILE A O 1
ATOM 2198 N N . GLU A 1 276 ? 22.203 2.385 -7.891 1 97.75 276 GLU A N 1
ATOM 2199 C CA . GLU A 1 276 ? 21.703 3.418 -6.996 1 97.75 276 GLU A CA 1
ATOM 2200 C C . GLU A 1 276 ? 20.312 3.059 -6.477 1 97.75 276 GLU A C 1
ATOM 2202 O O . GLU A 1 276 ? 19.359 2.977 -7.25 1 97.75 276 GLU A O 1
ATOM 2207 N N . VAL A 1 277 ? 20.203 2.879 -5.164 1 98.5 277 VAL A N 1
ATOM 2208 C CA . VAL A 1 277 ? 18.922 2.428 -4.602 1 98.5 277 VAL A CA 1
ATOM 2209 C C . VAL A 1 277 ? 18.328 3.529 -3.732 1 98.5 277 VAL A C 1
ATOM 2211 O O . VAL A 1 277 ? 17.156 3.451 -3.342 1 98.5 277 VAL A O 1
ATOM 2214 N N . GLY A 1 278 ? 18.984 4.5 -3.441 1 98.44 278 GLY A N 1
ATOM 2215 C CA . GLY A 1 278 ? 18.531 5.641 -2.664 1 98.44 278 GLY A CA 1
ATOM 2216 C C . GLY A 1 278 ? 19.266 6.926 -3.01 1 98.44 278 GLY A C 1
ATOM 2217 O O . GLY A 1 278 ? 20.422 6.895 -3.42 1 98.44 278 GLY A O 1
ATOM 2218 N N . HIS A 1 279 ? 18.641 7.973 -2.844 1 98.06 279 HIS A N 1
ATOM 2219 C CA . HIS A 1 279 ? 19.188 9.281 -3.152 1 98.06 279 HIS A CA 1
ATOM 2220 C C . HIS A 1 279 ? 18.609 10.359 -2.234 1 98.06 279 HIS A C 1
ATOM 2222 O O . HIS A 1 279 ? 17.406 10.367 -1.97 1 98.06 279 HIS A O 1
ATOM 2228 N N . THR A 1 280 ? 19.438 11.172 -1.607 1 98.31 280 THR A N 1
ATOM 2229 C CA . THR A 1 280 ? 19.016 12.25 -0.714 1 98.31 280 THR A CA 1
ATOM 2230 C C . THR A 1 280 ? 19.469 13.602 -1.246 1 98.31 280 THR A C 1
ATOM 2232 O O . THR A 1 280 ? 20.562 13.719 -1.807 1 98.31 280 THR A O 1
ATOM 2235 N N . PHE A 1 281 ? 18.625 14.641 -1.135 1 97.94 281 PHE A N 1
ATOM 2236 C CA . PHE A 1 281 ? 18.922 15.953 -1.693 1 97.94 281 PHE A CA 1
ATOM 2237 C C . PHE A 1 281 ? 18.594 17.047 -0.688 1 97.94 281 PHE A C 1
ATOM 2239 O O . PHE A 1 281 ? 17.531 17.047 -0.063 1 97.94 281 PHE A O 1
ATOM 2246 N N . TYR A 1 282 ? 19.562 17.953 -0.508 1 98.06 282 TYR A N 1
ATOM 2247 C CA . TYR A 1 282 ? 19.219 19.281 0.014 1 98.06 282 TYR A CA 1
ATOM 2248 C C . TYR A 1 282 ? 18.875 20.234 -1.117 1 98.06 282 TYR A C 1
ATOM 2250 O O . TYR A 1 282 ? 19.703 20.516 -1.981 1 98.06 282 TYR A O 1
ATOM 2258 N N . LEU A 1 283 ? 17.625 20.766 -1.09 1 97.94 283 LEU A N 1
ATOM 2259 C CA . LEU A 1 283 ? 17.078 21.5 -2.229 1 97.94 283 LEU A CA 1
ATOM 2260 C C . LEU A 1 283 ? 17.141 23 -1.983 1 97.94 283 LEU A C 1
ATOM 2262 O O . LEU A 1 283 ? 16.922 23.797 -2.904 1 97.94 283 LEU A O 1
ATOM 2266 N N . GLY A 1 284 ? 17.453 23.422 -0.709 1 97.75 284 GLY A N 1
ATOM 2267 C CA . GLY A 1 284 ? 17.312 24.844 -0.377 1 97.75 284 GLY A CA 1
ATOM 2268 C C . GLY A 1 284 ? 15.914 25.375 -0.58 1 97.75 284 GLY A C 1
ATOM 2269 O O . GLY A 1 284 ? 14.938 24.766 -0.113 1 97.75 284 GLY A O 1
ATOM 2270 N N . THR A 1 285 ? 15.852 26.531 -1.223 1 97.75 285 THR A N 1
ATOM 2271 C CA . THR A 1 285 ? 14.539 27.141 -1.444 1 97.75 285 THR A CA 1
ATOM 2272 C C . THR A 1 285 ? 14.125 27.016 -2.904 1 97.75 285 THR A C 1
ATOM 2274 O O . THR A 1 285 ? 13.242 27.734 -3.373 1 97.75 285 THR A O 1
ATOM 2277 N N . LYS A 1 286 ? 14.734 26.125 -3.654 1 96.81 286 LYS A N 1
ATOM 2278 C CA . LYS A 1 286 ? 14.516 26 -5.09 1 96.81 286 LYS A CA 1
ATOM 2279 C C . LYS A 1 286 ? 13.023 25.875 -5.406 1 96.81 286 LYS A C 1
ATOM 2281 O O . LYS A 1 286 ? 12.469 26.688 -6.148 1 96.81 286 LYS A O 1
ATOM 2286 N N . TYR A 1 287 ? 12.336 24.938 -4.84 1 97.81 287 TYR A N 1
ATOM 2287 C CA . TYR A 1 287 ? 10.938 24.688 -5.148 1 97.81 287 TYR A CA 1
ATOM 2288 C C . TYR A 1 287 ? 10.023 25.625 -4.363 1 97.81 287 TYR A C 1
ATOM 2290 O O . TYR A 1 287 ? 9.031 26.125 -4.891 1 97.81 287 TYR A O 1
ATOM 2298 N N . SER A 1 288 ? 10.375 25.844 -3.096 1 97.88 288 SER A N 1
ATOM 2299 C CA . SER A 1 288 ? 9.516 26.688 -2.275 1 97.88 288 SER A CA 1
ATOM 2300 C C . SER A 1 288 ? 9.422 28.094 -2.85 1 97.88 288 SER A C 1
ATOM 2302 O O . SER A 1 288 ? 8.367 28.719 -2.799 1 97.88 288 SER A O 1
ATOM 2304 N N . SER A 1 289 ? 10.508 28.641 -3.412 1 97.88 289 SER A N 1
ATOM 2305 C CA . SER A 1 289 ? 10.484 29.969 -4.016 1 97.88 289 SER A CA 1
ATOM 2306 C C . SER A 1 289 ? 9.633 29.984 -5.277 1 97.88 289 SER A C 1
ATOM 2308 O O . SER A 1 289 ? 8.883 30.938 -5.516 1 97.88 289 SER A O 1
ATOM 2310 N N . ILE A 1 290 ? 9.727 28.938 -6.055 1 97.69 290 ILE A N 1
ATOM 2311 C CA . ILE A 1 290 ? 9 28.828 -7.312 1 97.69 290 ILE A CA 1
ATOM 2312 C C . ILE A 1 290 ? 7.5 28.797 -7.039 1 97.69 290 ILE A C 1
ATOM 2314 O O . ILE A 1 290 ? 6.715 29.422 -7.754 1 97.69 290 ILE A O 1
ATOM 2318 N N . PHE A 1 291 ? 7.07 28.125 -6.004 1 97.88 291 PHE A N 1
ATOM 2319 C CA . PHE A 1 291 ? 5.656 27.922 -5.727 1 97.88 291 PHE A CA 1
ATOM 2320 C C . PHE A 1 291 ? 5.172 28.875 -4.637 1 97.88 291 PHE A C 1
ATOM 2322 O O . PHE A 1 291 ? 4.02 28.781 -4.199 1 97.88 291 PHE A O 1
ATOM 2329 N N . ASN A 1 292 ? 6.047 29.719 -4.184 1 97.12 292 ASN A N 1
ATOM 2330 C CA . ASN A 1 292 ? 5.758 30.656 -3.107 1 97.12 292 ASN A CA 1
ATOM 2331 C C . ASN A 1 292 ? 5.242 29.953 -1.862 1 97.12 292 ASN A C 1
ATOM 2333 O O . ASN A 1 292 ? 4.23 30.344 -1.283 1 97.12 292 ASN A O 1
ATOM 2337 N N . ALA A 1 293 ? 5.816 28.797 -1.597 1 97.38 293 ALA A N 1
ATOM 2338 C CA . ALA A 1 293 ? 5.523 28.078 -0.364 1 97.38 293 ALA A CA 1
ATOM 2339 C C . ALA A 1 293 ? 6.32 28.641 0.809 1 97.38 293 ALA A C 1
ATOM 2341 O O . ALA A 1 293 ? 7.551 28.562 0.826 1 97.38 293 ALA A O 1
ATOM 2342 N N . ALA A 1 294 ? 5.629 29.188 1.727 1 96.25 294 ALA A N 1
ATOM 2343 C CA . ALA A 1 294 ? 6.273 29.906 2.824 1 96.25 294 ALA A CA 1
ATOM 2344 C C . ALA A 1 294 ? 5.543 29.656 4.141 1 96.25 294 ALA A C 1
ATOM 2346 O O . ALA A 1 294 ? 4.383 29.25 4.148 1 96.25 294 ALA A O 1
ATOM 2347 N N . TYR A 1 295 ? 6.246 29.797 5.199 1 94.12 295 TYR A N 1
ATOM 2348 C CA . TYR A 1 295 ? 5.645 29.797 6.527 1 94.12 295 TYR A CA 1
ATOM 2349 C C . TYR A 1 295 ? 5.668 31.188 7.133 1 94.12 295 TYR A C 1
ATOM 2351 O O . TYR A 1 295 ? 6.418 32.062 6.68 1 94.12 295 TYR A O 1
ATOM 2359 N N . ARG A 1 296 ? 4.816 31.375 8.062 1 91.5 296 ARG A N 1
ATOM 2360 C CA . ARG A 1 296 ? 4.793 32.625 8.797 1 91.5 296 ARG A CA 1
ATOM 2361 C C . ARG A 1 296 ? 5.773 32.625 9.961 1 91.5 296 ARG A C 1
ATOM 2363 O O . ARG A 1 296 ? 5.609 31.828 10.898 1 91.5 296 ARG A O 1
ATOM 2370 N N . SER A 1 297 ? 6.781 33.5 9.922 1 91.75 297 SER A N 1
ATOM 2371 C CA . SER A 1 297 ? 7.797 33.562 10.969 1 91.75 297 SER A CA 1
ATOM 2372 C C . SER A 1 297 ? 7.242 34.188 12.234 1 91.75 297 SER A C 1
ATOM 2374 O O . SER A 1 297 ? 6.109 34.688 12.25 1 91.75 297 SER A O 1
ATOM 2376 N N . GLN A 1 298 ? 8.023 34.156 13.289 1 89.38 298 GLN A N 1
ATOM 2377 C CA . GLN A 1 298 ? 7.645 34.781 14.555 1 89.38 298 GLN A CA 1
ATOM 2378 C C . GLN A 1 298 ? 7.391 36.281 14.383 1 89.38 298 GLN A C 1
ATOM 2380 O O . GLN A 1 298 ? 6.535 36.844 15.062 1 89.38 298 GLN A O 1
ATOM 2385 N N . GLU A 1 299 ? 8.086 36.906 13.469 1 92.12 299 GLU A N 1
ATOM 2386 C CA . GLU A 1 299 ? 7.973 38.344 13.203 1 92.12 299 GLU A CA 1
ATOM 2387 C C . GLU A 1 299 ? 6.832 38.625 12.234 1 92.12 299 GLU A C 1
ATOM 2389 O O . GLU A 1 299 ? 6.586 39.781 11.883 1 92.12 299 GLU A O 1
ATOM 2394 N N . GLY A 1 300 ? 6.184 37.594 11.805 1 87.88 300 GLY A N 1
ATOM 2395 C CA . GLY A 1 300 ? 5.035 37.75 10.93 1 87.88 300 GLY A CA 1
ATOM 2396 C C . GLY A 1 300 ? 5.41 37.844 9.461 1 87.88 300 GLY A C 1
ATOM 2397 O O . GLY A 1 300 ? 4.586 38.219 8.625 1 87.88 300 GLY A O 1
ATOM 2398 N N . GLN A 1 301 ? 6.621 37.531 9.195 1 92.44 301 GLN A N 1
ATOM 2399 C CA . GLN A 1 301 ? 7.086 37.562 7.816 1 92.44 301 GLN A CA 1
ATOM 2400 C C . GLN A 1 301 ? 6.883 36.188 7.145 1 92.44 301 GLN A C 1
ATOM 2402 O O . GLN A 1 301 ? 7.012 35.156 7.789 1 92.44 301 GLN A O 1
ATOM 2407 N N . ASN A 1 302 ? 6.574 36.312 5.879 1 93.75 302 ASN A N 1
ATOM 2408 C CA . ASN A 1 302 ? 6.516 35.094 5.078 1 93.75 302 ASN A CA 1
ATOM 2409 C C . ASN A 1 302 ? 7.895 34.688 4.562 1 93.75 302 ASN A C 1
ATOM 2411 O O . ASN A 1 302 ? 8.523 35.438 3.809 1 93.75 302 ASN A O 1
ATOM 2415 N N . ILE A 1 303 ? 8.359 33.5 4.992 1 96.44 303 ILE A N 1
ATOM 2416 C CA . ILE A 1 303 ? 9.688 33 4.617 1 96.44 303 ILE A CA 1
ATOM 2417 C C . ILE A 1 303 ? 9.562 31.672 3.879 1 96.44 303 ILE A C 1
ATOM 2419 O O . ILE A 1 303 ? 8.859 30.766 4.336 1 96.44 303 ILE A O 1
ATOM 2423 N N . HIS A 1 304 ? 10.195 31.609 2.752 1 97.56 304 HIS A N 1
ATOM 2424 C CA . HIS A 1 304 ? 10.164 30.375 1.971 1 97.56 304 HIS A CA 1
ATOM 2425 C C . HIS A 1 304 ? 10.781 29.219 2.748 1 97.56 304 HIS A C 1
ATOM 2427 O O . HIS A 1 304 ? 11.789 29.391 3.439 1 97.56 304 HIS A O 1
ATOM 2433 N N . TYR A 1 305 ? 10.227 28 2.625 1 97.75 305 TYR A N 1
ATOM 2434 C CA . TYR A 1 305 ? 10.742 26.812 3.297 1 97.75 305 TYR A CA 1
ATOM 2435 C C . TYR A 1 305 ? 12.117 26.438 2.76 1 97.75 305 TYR A C 1
ATOM 2437 O O . TYR A 1 305 ? 12.367 26.531 1.557 1 97.75 305 TYR A O 1
ATOM 2445 N N . SER A 1 306 ? 13.023 26.031 3.648 1 98 306 SER A N 1
ATOM 2446 C CA . SER A 1 306 ? 14.188 25.25 3.236 1 98 306 SER A CA 1
ATOM 2447 C C . SER A 1 306 ? 13.844 23.766 3.107 1 98 306 SER A C 1
ATOM 2449 O O . SER A 1 306 ? 13.445 23.125 4.086 1 98 306 SER A O 1
ATOM 2451 N N . MET A 1 307 ? 14.031 23.219 1.904 1 98.31 307 MET A N 1
ATOM 2452 C CA . MET A 1 307 ? 13.453 21.906 1.625 1 98.31 307 MET A CA 1
ATOM 2453 C C . MET A 1 307 ? 14.547 20.859 1.401 1 98.31 307 MET A C 1
ATOM 2455 O O . MET A 1 307 ? 15.664 21.203 1 1 98.31 307 MET A O 1
ATOM 2459 N N . CYS A 1 308 ? 14.266 19.625 1.703 1 98.56 308 CYS A N 1
ATOM 2460 C CA . CYS A 1 308 ? 14.984 18.422 1.271 1 98.56 308 CYS A CA 1
ATOM 2461 C C . CYS A 1 308 ? 14.031 17.422 0.63 1 98.56 308 CYS A C 1
ATOM 2463 O O . CYS A 1 308 ? 12.812 17.516 0.811 1 98.56 308 CYS A O 1
ATOM 2465 N N . CYS A 1 309 ? 14.508 16.594 -0.177 1 98.31 309 CYS A N 1
ATOM 2466 C CA . CYS A 1 309 ? 13.758 15.438 -0.639 1 98.31 309 CYS A CA 1
ATOM 2467 C C . CYS A 1 309 ? 14.609 14.18 -0.605 1 98.31 309 CYS A C 1
ATOM 2469 O O . CYS A 1 309 ? 15.836 14.258 -0.688 1 98.31 309 CYS A O 1
ATOM 2471 N N . PHE A 1 310 ? 14.055 13.055 -0.381 1 98.75 310 PHE A N 1
ATOM 2472 C CA . PHE A 1 310 ? 14.703 11.773 -0.141 1 98.75 310 PHE A CA 1
ATOM 2473 C C . PHE A 1 310 ? 13.984 10.656 -0.892 1 98.75 310 PHE A C 1
ATOM 2475 O O . PHE A 1 310 ? 12.781 10.453 -0.712 1 98.75 310 PHE A O 1
ATOM 2482 N N . GLY A 1 311 ? 14.664 9.922 -1.744 1 98.62 311 GLY A N 1
ATOM 2483 C CA . GLY A 1 311 ? 14.062 8.867 -2.537 1 98.62 311 GLY A CA 1
ATOM 2484 C C . GLY A 1 311 ? 14.664 7.5 -2.268 1 98.62 311 GLY A C 1
ATOM 2485 O O . GLY A 1 311 ? 15.875 7.375 -2.072 1 98.62 311 GLY A O 1
ATOM 2486 N N . LEU A 1 312 ? 13.867 6.492 -2.172 1 98.88 312 LEU A N 1
ATOM 2487 C CA . LEU A 1 312 ? 14.227 5.078 -2.184 1 98.88 312 LEU A CA 1
ATOM 2488 C C . LEU A 1 312 ? 13.484 4.34 -3.299 1 98.88 312 LEU A C 1
ATOM 2490 O O . LEU A 1 312 ? 12.258 4.418 -3.396 1 98.88 312 LEU A O 1
ATOM 2494 N N . GLY A 1 313 ? 14.219 3.703 -4.188 1 98.75 313 GLY A N 1
ATOM 2495 C CA . GLY A 1 313 ? 13.586 2.84 -5.168 1 98.75 313 GLY A CA 1
ATOM 2496 C C . GLY A 1 313 ? 13.148 1.507 -4.598 1 98.75 313 GLY A C 1
ATOM 2497 O O . GLY A 1 313 ? 13.906 0.535 -4.621 1 98.75 313 GLY A O 1
ATOM 2498 N N . MET A 1 314 ? 11.961 1.374 -4.191 1 98.88 314 MET A N 1
ATOM 2499 C CA . MET A 1 314 ? 11.469 0.219 -3.445 1 98.88 314 MET A CA 1
ATOM 2500 C C . MET A 1 314 ? 11.633 -1.062 -4.258 1 98.88 314 MET A C 1
ATOM 2502 O O . MET A 1 314 ? 12.25 -2.021 -3.793 1 98.88 314 MET A O 1
ATOM 2506 N N . THR A 1 315 ? 11.07 -1.121 -5.473 1 98.75 315 THR A N 1
ATOM 2507 C CA . THR A 1 315 ? 11.18 -2.307 -6.316 1 98.75 315 THR A CA 1
ATOM 2508 C C . THR A 1 315 ? 12.625 -2.547 -6.73 1 98.75 315 THR A C 1
ATOM 2510 O O . THR A 1 315 ? 13.062 -3.693 -6.855 1 98.75 315 THR A O 1
ATOM 2513 N N . ARG A 1 316 ? 13.383 -1.451 -6.965 1 98.5 316 ARG A N 1
ATOM 2514 C CA . ARG A 1 316 ? 14.797 -1.569 -7.301 1 98.5 316 ARG A CA 1
ATOM 2515 C C . ARG A 1 316 ? 15.586 -2.191 -6.152 1 98.5 316 ARG A C 1
ATOM 2517 O O . ARG A 1 316 ? 16.484 -3 -6.375 1 98.5 316 ARG A O 1
ATOM 2524 N N . ILE A 1 317 ? 15.281 -1.793 -4.895 1 98.88 317 ILE A N 1
ATOM 2525 C CA . ILE A 1 317 ? 15.938 -2.361 -3.723 1 98.88 317 ILE A CA 1
ATOM 2526 C C . ILE A 1 317 ? 15.695 -3.869 -3.678 1 98.88 317 ILE A C 1
ATOM 2528 O O . ILE A 1 317 ? 16.625 -4.648 -3.467 1 98.88 317 ILE A O 1
ATOM 2532 N N . ILE A 1 318 ? 14.477 -4.305 -3.916 1 98.69 318 ILE A N 1
ATOM 2533 C CA . ILE A 1 318 ? 14.141 -5.723 -3.887 1 98.69 318 ILE A CA 1
ATOM 2534 C C . ILE A 1 318 ? 15.016 -6.484 -4.883 1 98.69 318 ILE A C 1
ATOM 2536 O O . ILE A 1 318 ? 15.711 -7.43 -4.512 1 98.69 318 ILE A O 1
ATOM 2540 N N . GLN A 1 319 ? 15 -6.051 -6.129 1 98.19 319 GLN A N 1
ATOM 2541 C CA . GLN A 1 319 ? 15.742 -6.801 -7.137 1 98.19 319 GLN A CA 1
ATOM 2542 C C . GLN A 1 319 ? 17.25 -6.711 -6.895 1 98.19 319 GLN A C 1
ATOM 2544 O O . GLN A 1 319 ? 17.969 -7.684 -7.105 1 98.19 319 GLN A O 1
ATOM 2549 N N . SER A 1 320 ? 17.734 -5.512 -6.469 1 98.31 320 SER A N 1
ATOM 2550 C CA . SER A 1 320 ? 19.172 -5.328 -6.258 1 98.31 320 SER A CA 1
ATOM 2551 C C . SER A 1 320 ? 19.688 -6.25 -5.16 1 98.31 320 SER A C 1
ATOM 2553 O O . SER A 1 320 ? 20.797 -6.793 -5.266 1 98.31 320 SER A O 1
ATOM 2555 N N . THR A 1 321 ? 18.938 -6.414 -4.105 1 98.19 321 THR A N 1
ATOM 2556 C CA . THR A 1 321 ? 19.375 -7.305 -3.033 1 98.19 321 THR A CA 1
ATOM 2557 C C . THR A 1 321 ? 19.391 -8.758 -3.51 1 98.19 321 THR A C 1
ATOM 2559 O O . THR A 1 321 ? 20.312 -9.508 -3.172 1 98.19 321 THR A O 1
ATOM 2562 N N . VAL A 1 322 ? 18.406 -9.125 -4.309 1 97.19 322 VAL A N 1
ATOM 2563 C CA . VAL A 1 322 ? 18.375 -10.453 -4.906 1 97.19 322 VAL A CA 1
ATOM 2564 C C . VAL A 1 322 ? 19.594 -10.641 -5.812 1 97.19 322 VAL A C 1
ATOM 2566 O O . VAL A 1 322 ? 20.219 -11.703 -5.809 1 97.19 322 VAL A O 1
ATOM 2569 N N . GLU A 1 323 ? 19.922 -9.602 -6.578 1 97 323 GLU A N 1
ATOM 2570 C CA . GLU A 1 323 ? 21.062 -9.641 -7.48 1 97 323 GLU A CA 1
ATOM 2571 C C . GLU A 1 323 ? 22.359 -9.906 -6.715 1 97 323 GLU A C 1
ATOM 2573 O O . GLU A 1 323 ? 23.188 -10.711 -7.145 1 97 323 GLU A O 1
ATOM 2578 N N . VAL A 1 324 ? 22.5 -9.281 -5.598 1 96.94 324 VAL A N 1
ATOM 2579 C CA . VAL A 1 324 ? 23.734 -9.344 -4.824 1 96.94 324 VAL A CA 1
ATOM 2580 C C . VAL A 1 324 ? 23.812 -10.688 -4.109 1 96.94 324 VAL A C 1
ATOM 2582 O O . VAL A 1 324 ? 24.891 -11.297 -4.047 1 96.94 324 VAL A O 1
ATOM 2585 N N . LEU A 1 325 ? 22.734 -11.211 -3.664 1 96.69 325 LEU A N 1
ATOM 2586 C CA . LEU A 1 325 ? 22.781 -12.328 -2.723 1 96.69 325 LEU A CA 1
ATOM 2587 C C . LEU A 1 325 ? 22.594 -13.656 -3.447 1 96.69 325 LEU A C 1
ATOM 2589 O O . LEU A 1 325 ? 23 -14.703 -2.939 1 96.69 325 LEU A O 1
ATOM 2593 N N . SER A 1 326 ? 22 -13.664 -4.609 1 95.69 326 SER A N 1
ATOM 2594 C CA . SER A 1 326 ? 21.578 -14.906 -5.254 1 95.69 326 SER A CA 1
ATOM 2595 C C . SER A 1 326 ? 22.75 -15.594 -5.938 1 95.69 326 SER A C 1
ATOM 2597 O O . SER A 1 326 ? 23.766 -14.961 -6.246 1 95.69 326 SER A O 1
ATOM 2599 N N . THR A 1 327 ? 22.625 -16.875 -6.043 1 93.19 327 THR A N 1
ATOM 2600 C CA . THR A 1 327 ? 23.5 -17.625 -6.934 1 93.19 327 THR A CA 1
ATOM 2601 C C . THR A 1 327 ? 22.906 -17.688 -8.344 1 93.19 327 THR A C 1
ATOM 2603 O O . THR A 1 327 ? 21.891 -17.062 -8.617 1 93.19 327 THR A O 1
ATOM 2606 N N . GLU A 1 328 ? 23.547 -18.312 -9.156 1 90.38 328 GLU A N 1
ATOM 2607 C CA . GLU A 1 328 ? 23.094 -18.422 -10.539 1 90.38 328 GLU A CA 1
ATOM 2608 C C . GLU A 1 328 ? 21.734 -19.125 -10.641 1 90.38 328 GLU A C 1
ATOM 2610 O O . GLU A 1 328 ? 20.938 -18.812 -11.523 1 90.38 328 GLU A O 1
ATOM 2615 N N . ASN A 1 329 ? 21.531 -19.984 -9.648 1 91.62 329 ASN A N 1
ATOM 2616 C CA . ASN A 1 329 ? 20.359 -20.844 -9.828 1 91.62 329 ASN A CA 1
ATOM 2617 C C . ASN A 1 329 ? 19.344 -20.641 -8.703 1 91.62 329 ASN A C 1
ATOM 2619 O O . ASN A 1 329 ? 18.188 -21.062 -8.82 1 91.62 329 ASN A O 1
ATOM 2623 N N . ASN A 1 330 ? 19.812 -20 -7.652 1 94.56 330 ASN A N 1
ATOM 2624 C CA . ASN A 1 330 ? 18.938 -19.938 -6.484 1 94.56 330 ASN A CA 1
ATOM 2625 C C . ASN A 1 330 ? 18.734 -18.5 -6.008 1 94.56 330 ASN A C 1
ATOM 2627 O O . ASN A 1 330 ? 19.719 -17.766 -5.82 1 94.56 330 ASN A O 1
ATOM 2631 N N . LEU A 1 331 ? 17.484 -18.156 -5.844 1 95.94 331 LEU A N 1
ATOM 2632 C CA . LEU A 1 331 ? 17.172 -16.859 -5.254 1 95.94 331 LEU A CA 1
ATOM 2633 C C . LEU A 1 331 ? 17.578 -16.812 -3.785 1 95.94 331 LEU A C 1
ATOM 2635 O O . LEU A 1 331 ? 17.391 -17.797 -3.059 1 95.94 331 LEU A O 1
ATOM 2639 N N . ARG A 1 332 ? 18.172 -15.789 -3.412 1 97.44 332 ARG A N 1
ATOM 2640 C CA . ARG A 1 332 ? 18.422 -15.492 -2.008 1 97.44 332 ARG A CA 1
ATOM 2641 C C . ARG A 1 332 ? 17.938 -14.094 -1.651 1 97.44 332 ARG A C 1
ATOM 2643 O O . ARG A 1 332 ? 18.188 -13.133 -2.385 1 97.44 332 ARG A O 1
ATOM 2650 N N . TRP A 1 333 ? 17.125 -14.055 -0.598 1 97.75 333 TRP A N 1
ATOM 2651 C CA . TRP A 1 333 ? 16.578 -12.805 -0.097 1 97.75 333 TRP A CA 1
ATOM 2652 C C . TRP A 1 333 ? 17.328 -12.344 1.153 1 97.75 333 TRP A C 1
ATOM 2654 O O . TRP A 1 333 ? 17.875 -13.164 1.896 1 97.75 333 TRP A O 1
ATOM 2664 N N . PRO A 1 334 ? 17.359 -10.938 1.386 1 97.56 334 PRO A N 1
ATOM 2665 C CA . PRO A 1 334 ? 17.578 -10.594 2.793 1 97.56 334 PRO A CA 1
ATOM 2666 C C . PRO A 1 334 ? 16.547 -11.242 3.721 1 97.56 334 PRO A C 1
ATOM 2668 O O . PRO A 1 334 ? 15.352 -11.219 3.432 1 97.56 334 PRO A O 1
ATOM 2671 N N . SER A 1 335 ? 17 -11.797 4.766 1 96.25 335 SER A N 1
ATOM 2672 C CA . SER A 1 335 ? 16.125 -12.586 5.629 1 96.25 335 SER A CA 1
ATOM 2673 C C . SER A 1 335 ? 14.906 -11.781 6.059 1 96.25 335 SER A C 1
ATOM 2675 O O . SER A 1 335 ? 13.781 -12.297 6.055 1 96.25 335 SER A O 1
ATOM 2677 N N . LEU A 1 336 ? 15.086 -10.531 6.344 1 97.44 336 LEU A N 1
ATOM 2678 C CA . LEU A 1 336 ? 14.031 -9.703 6.91 1 97.44 336 LEU A CA 1
ATOM 2679 C C . LEU A 1 336 ? 12.906 -9.5 5.906 1 97.44 336 LEU A C 1
ATOM 2681 O O . LEU A 1 336 ? 11.742 -9.352 6.293 1 97.44 336 LEU A O 1
ATOM 2685 N N . ILE A 1 337 ? 13.164 -9.523 4.598 1 98 337 ILE A N 1
ATOM 2686 C CA . ILE A 1 337 ? 12.109 -9.195 3.643 1 98 337 ILE A CA 1
ATOM 2687 C C . ILE A 1 337 ? 11.805 -10.422 2.777 1 98 337 ILE A C 1
ATOM 2689 O O . ILE A 1 337 ? 11.156 -10.305 1.735 1 98 337 ILE A O 1
ATOM 2693 N N . ALA A 1 338 ? 12.336 -11.609 3.223 1 98.19 338 ALA A N 1
ATOM 2694 C CA . ALA A 1 338 ? 11.938 -12.836 2.539 1 98.19 338 ALA A CA 1
ATOM 2695 C C . ALA A 1 338 ? 10.43 -13.023 2.586 1 98.19 338 ALA A C 1
ATOM 2697 O O . ALA A 1 338 ? 9.797 -12.766 3.613 1 98.19 338 ALA A O 1
ATOM 2698 N N . PRO A 1 339 ? 9.82 -13.477 1.504 1 97.94 339 PRO A N 1
ATOM 2699 C CA . PRO A 1 339 ? 8.359 -13.586 1.468 1 97.94 339 PRO A CA 1
ATOM 2700 C C . PRO A 1 339 ? 7.801 -14.438 2.604 1 97.94 339 PRO A C 1
ATOM 2702 O O . PRO A 1 339 ? 6.762 -14.102 3.18 1 97.94 339 PRO A O 1
ATOM 2705 N N . HIS A 1 340 ? 8.391 -15.562 2.904 1 97.56 340 HIS A N 1
ATOM 2706 C CA . HIS A 1 340 ? 8.133 -16.438 4.047 1 97.56 340 HIS A CA 1
ATOM 2707 C C . HIS A 1 340 ? 9.43 -16.875 4.711 1 97.56 340 HIS A C 1
ATOM 2709 O O . HIS A 1 340 ? 10.484 -16.891 4.07 1 97.56 340 HIS A O 1
ATOM 2715 N N . GLN A 1 341 ? 9.305 -17.234 5.965 1 98.12 341 GLN A N 1
ATOM 2716 C CA . GLN A 1 341 ? 10.508 -17.562 6.719 1 98.12 341 GLN A CA 1
ATOM 2717 C C . GLN A 1 341 ? 10.75 -19.062 6.754 1 98.12 341 GLN A C 1
ATOM 2719 O O . GLN A 1 341 ? 11.891 -19.516 6.68 1 98.12 341 GLN A O 1
ATOM 2724 N N . ILE A 1 342 ? 9.609 -19.844 6.816 1 98.44 342 ILE A N 1
ATOM 2725 C CA . ILE A 1 342 ? 9.766 -21.266 7.102 1 98.44 342 ILE A CA 1
ATOM 2726 C C . ILE A 1 342 ? 9.008 -22.078 6.051 1 98.44 342 ILE A C 1
ATOM 2728 O O . ILE A 1 342 ? 7.836 -21.828 5.777 1 98.44 342 ILE A O 1
ATOM 2732 N N . TYR A 1 343 ? 9.664 -23 5.449 1 98.5 343 TYR A N 1
ATOM 2733 C CA . TYR A 1 343 ? 9.133 -23.953 4.484 1 98.5 343 TYR A CA 1
ATOM 2734 C C . TYR A 1 343 ? 9.148 -25.359 5.055 1 98.5 343 TYR A C 1
ATOM 2736 O O . TYR A 1 343 ? 10.219 -25.922 5.297 1 98.5 343 TYR A O 1
ATOM 2744 N N . ILE A 1 344 ? 7.988 -26.031 5.281 1 98.69 344 ILE A N 1
ATOM 2745 C CA . ILE A 1 344 ? 7.902 -27.344 5.906 1 98.69 344 ILE A CA 1
ATOM 2746 C C . ILE A 1 344 ? 7.723 -28.422 4.836 1 98.69 344 ILE A C 1
ATOM 2748 O O . ILE A 1 344 ? 6.855 -28.297 3.963 1 98.69 344 ILE A O 1
ATOM 2752 N N . ILE A 1 345 ? 8.516 -29.469 4.93 1 98.5 345 ILE A N 1
ATOM 2753 C CA . ILE A 1 345 ? 8.422 -30.578 3.994 1 98.5 345 ILE A CA 1
ATOM 2754 C C . ILE A 1 345 ? 8.172 -31.891 4.758 1 98.5 345 ILE A C 1
ATOM 2756 O O . ILE A 1 345 ? 9.094 -32.438 5.344 1 98.5 345 ILE A O 1
ATOM 2760 N N . PRO A 1 346 ? 7.008 -32.438 4.75 1 98.06 346 PRO A N 1
ATOM 2761 C CA . PRO A 1 346 ? 6.746 -33.75 5.359 1 98.06 346 PRO A CA 1
ATOM 2762 C C . PRO A 1 346 ? 7.152 -34.906 4.457 1 98.06 346 PRO A C 1
ATOM 2764 O O . PRO A 1 346 ? 7.047 -34.812 3.23 1 98.06 346 PRO A O 1
ATOM 2767 N N . LYS A 1 347 ? 7.559 -36 4.996 1 95.88 347 LYS A N 1
ATOM 2768 C CA . LYS A 1 347 ? 7.98 -37.188 4.285 1 95.88 347 LYS A CA 1
ATOM 2769 C C . LYS A 1 347 ? 6.812 -37.812 3.535 1 95.88 347 LYS A C 1
ATOM 2771 O O . LYS A 1 347 ? 5.707 -37.938 4.07 1 95.88 347 LYS A O 1
ATOM 2776 N N . LYS A 1 348 ? 7.211 -38.188 2.303 1 88.5 348 LYS A N 1
ATOM 2777 C CA . LYS A 1 348 ? 6.258 -38.938 1.49 1 88.5 348 LYS A CA 1
ATOM 2778 C C . LYS A 1 348 ? 6.254 -40.438 1.867 1 88.5 348 LYS A C 1
ATOM 2780 O O . LYS A 1 348 ? 7.258 -41.125 1.685 1 88.5 348 LYS A O 1
ATOM 2785 N N . ASP A 1 349 ? 5.531 -41 2.832 1 75.81 349 ASP A N 1
ATOM 2786 C CA . ASP A 1 349 ? 5.699 -42.406 3.258 1 75.81 349 ASP A CA 1
ATOM 2787 C C . ASP A 1 349 ? 4.441 -43.219 2.969 1 75.81 349 ASP A C 1
ATOM 2789 O O . ASP A 1 349 ? 3.877 -43.812 3.875 1 75.81 349 ASP A O 1
ATOM 2793 N N . GLY A 1 350 ? 4.027 -43.219 1.567 1 79.75 350 GLY A N 1
ATOM 2794 C CA . GLY A 1 350 ? 2.9 -44.031 1.152 1 79.75 350 GLY A CA 1
ATOM 2795 C C . GLY A 1 350 ? 1.735 -43.969 2.123 1 79.75 350 GLY A C 1
ATOM 2796 O O . GLY A 1 350 ? 1.204 -42.906 2.406 1 79.75 350 GLY A O 1
ATOM 2797 N N . PRO A 1 351 ? 1.682 -45.188 3.016 1 78.81 351 PRO A N 1
ATOM 2798 C CA . PRO A 1 351 ? 0.525 -45.312 3.906 1 78.81 351 PRO A CA 1
ATOM 2799 C C . PRO A 1 351 ? 0.582 -44.344 5.086 1 78.81 351 PRO A C 1
ATOM 2801 O O . PRO A 1 351 ? -0.457 -44 5.648 1 78.81 351 PRO A O 1
ATOM 2804 N N . ARG A 1 352 ? 1.794 -43.906 5.473 1 87.94 352 ARG A N 1
ATOM 2805 C CA . ARG A 1 352 ? 1.901 -43.031 6.637 1 87.94 352 ARG A CA 1
ATOM 2806 C C . ARG A 1 352 ? 2.014 -41.562 6.215 1 87.94 352 ARG A C 1
ATOM 2808 O O . ARG A 1 352 ? 2.273 -40.688 7.047 1 87.94 352 ARG A O 1
ATOM 2815 N N . GLY A 1 353 ? 1.864 -41.344 5.004 1 91.25 353 GLY A N 1
ATOM 2816 C CA . GLY A 1 353 ? 1.969 -40 4.488 1 91.25 353 GLY A CA 1
ATOM 2817 C C . GLY A 1 353 ? 1.022 -39.031 5.164 1 91.25 353 GLY A C 1
ATOM 2818 O O . GLY A 1 353 ? 1.395 -37.875 5.445 1 91.25 353 GLY A O 1
ATOM 2819 N N . SER A 1 354 ? -0.108 -39.5 5.461 1 93.81 354 SER A N 1
ATOM 2820 C CA . SER A 1 354 ? -1.119 -38.656 6.105 1 93.81 354 SER A CA 1
ATOM 2821 C C . SER A 1 354 ? -0.688 -38.25 7.512 1 93.81 354 SER A C 1
ATOM 2823 O O . SER A 1 354 ? -1.02 -37.156 7.98 1 93.81 354 SER A O 1
ATOM 2825 N N . GLU A 1 355 ? 0.062 -39.125 8.117 1 95.69 355 GLU A N 1
ATOM 2826 C CA . GLU A 1 355 ? 0.564 -38.844 9.453 1 95.69 355 GLU A CA 1
ATOM 2827 C C . GLU A 1 355 ? 1.613 -37.719 9.414 1 95.69 355 GLU A C 1
ATOM 2829 O O . GLU A 1 355 ? 1.61 -36.844 10.266 1 95.69 355 GLU A O 1
ATOM 2834 N N . TYR A 1 356 ? 2.453 -37.812 8.438 1 96.69 356 TYR A N 1
ATOM 2835 C CA . TYR A 1 356 ? 3.486 -36.781 8.297 1 96.69 356 TYR A CA 1
ATOM 2836 C C . TYR A 1 356 ? 2.875 -35.438 7.938 1 96.69 356 TYR A C 1
ATOM 2838 O O . TYR A 1 356 ? 3.314 -34.406 8.43 1 96.69 356 TYR A O 1
ATOM 2846 N N . LEU A 1 357 ? 1.886 -35.469 7.094 1 96.69 357 LEU A N 1
ATOM 2847 C CA . LEU A 1 357 ? 1.209 -34.25 6.723 1 96.69 357 LEU A CA 1
ATOM 2848 C C . LEU A 1 357 ? 0.494 -33.625 7.922 1 96.69 357 LEU A C 1
ATOM 2850 O O . LEU A 1 357 ? 0.524 -32.406 8.117 1 96.69 357 LEU A O 1
ATOM 2854 N N . ALA A 1 358 ? -0.1 -34.469 8.719 1 96 358 ALA A N 1
ATOM 2855 C CA . ALA A 1 358 ? -0.763 -34 9.93 1 96 358 ALA A CA 1
ATOM 2856 C C . ALA A 1 358 ? 0.243 -33.406 10.906 1 96 358 ALA A C 1
ATOM 2858 O O . ALA A 1 358 ? -0.027 -32.375 11.523 1 96 358 ALA A O 1
ATOM 2859 N N . ALA A 1 359 ? 1.375 -34.094 10.992 1 96.5 359 ALA A N 1
ATOM 2860 C CA . ALA A 1 359 ? 2.436 -33.594 11.859 1 96.5 359 ALA A CA 1
ATOM 2861 C C . ALA A 1 359 ? 2.949 -32.25 11.367 1 96.5 359 ALA A C 1
ATOM 2863 O O . ALA A 1 359 ? 3.252 -31.359 12.172 1 96.5 359 ALA A O 1
ATOM 2864 N N . ALA A 1 360 ? 3.045 -32.094 10.094 1 97.5 360 ALA A N 1
ATOM 2865 C CA . ALA A 1 360 ? 3.463 -30.812 9.508 1 97.5 360 ALA A CA 1
ATOM 2866 C C . ALA A 1 360 ? 2.467 -29.703 9.828 1 97.5 360 ALA A C 1
ATOM 2868 O O . ALA A 1 360 ? 2.859 -28.578 10.125 1 97.5 360 ALA A O 1
ATOM 2869 N N . GLY A 1 361 ? 1.196 -30.031 9.727 1 96.81 361 GLY A N 1
ATOM 2870 C CA . GLY A 1 361 ? 0.158 -29.078 10.109 1 96.81 361 GLY A CA 1
ATOM 2871 C C . GLY A 1 361 ? 0.265 -28.625 11.547 1 96.81 361 GLY A C 1
ATOM 2872 O O . GLY A 1 361 ? 0.181 -27.422 11.836 1 96.81 361 GLY A O 1
ATOM 2873 N N . SER A 1 362 ? 0.495 -29.609 12.414 1 96.25 362 SER A N 1
ATOM 2874 C CA . SER A 1 362 ? 0.64 -29.297 13.828 1 96.25 362 SER A CA 1
ATOM 2875 C C . SER A 1 362 ? 1.859 -28.422 14.086 1 96.25 362 SER A C 1
ATOM 2877 O O . SER A 1 362 ? 1.808 -27.5 14.898 1 96.25 362 SER A O 1
ATOM 2879 N N . LEU A 1 363 ? 2.891 -28.734 13.391 1 97.38 363 LEU A N 1
ATOM 2880 C CA . LEU A 1 363 ? 4.113 -27.953 13.523 1 97.38 363 LEU A CA 1
ATOM 2881 C C . LEU A 1 363 ? 3.895 -26.516 13.047 1 97.38 363 LEU A C 1
ATOM 2883 O O . LEU A 1 363 ? 4.324 -25.562 13.695 1 97.38 363 LEU A O 1
ATOM 2887 N N . SER A 1 364 ? 3.242 -26.375 11.898 1 97.31 364 SER A N 1
ATOM 2888 C CA . SER A 1 364 ? 2.904 -25.047 11.375 1 97.31 364 SER A CA 1
ATOM 2889 C C . SER A 1 364 ? 2.1 -24.234 12.383 1 97.31 364 SER A C 1
ATOM 2891 O O . SER A 1 364 ? 2.367 -23.062 12.594 1 97.31 364 SER A O 1
ATOM 2893 N N . ASP A 1 365 ? 1.15 -24.922 13.039 1 96.12 365 ASP A N 1
ATOM 2894 C CA . ASP A 1 365 ? 0.325 -24.266 14.047 1 96.12 365 ASP A CA 1
ATOM 2895 C C . ASP A 1 365 ? 1.169 -23.797 15.227 1 96.12 365 ASP A C 1
ATOM 2897 O O . ASP A 1 365 ? 0.96 -22.703 15.766 1 96.12 365 ASP A O 1
ATOM 2901 N N . SER A 1 366 ? 2.098 -24.672 15.594 1 96 366 SER A N 1
ATOM 2902 C CA . SER A 1 366 ? 2.984 -24.312 16.688 1 96 366 SER A CA 1
ATOM 2903 C C . SER A 1 366 ? 3.812 -23.078 16.359 1 96 366 SER A C 1
ATOM 2905 O O . SER A 1 366 ? 4.008 -22.203 17.203 1 96 366 SER A O 1
ATOM 2907 N N . PHE A 1 367 ? 4.289 -23 15.125 1 97.19 367 PHE A N 1
ATOM 2908 C CA . PHE A 1 367 ? 5.051 -21.828 14.68 1 97.19 367 PHE A CA 1
ATOM 2909 C C . PHE A 1 367 ? 4.191 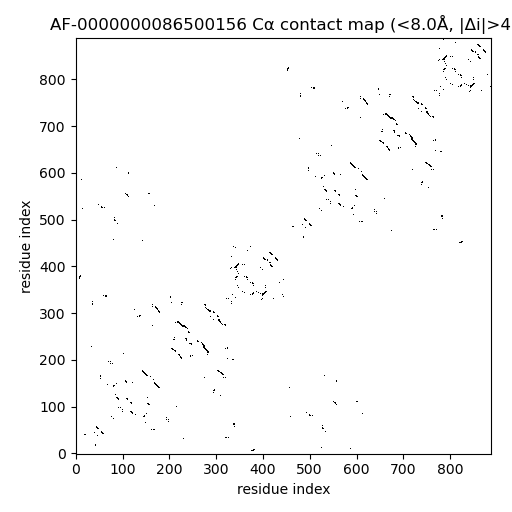-20.578 14.703 1 97.19 367 PHE A C 1
ATOM 2911 O O . PHE A 1 367 ? 4.605 -19.547 15.227 1 97.19 367 PHE A O 1
ATOM 2918 N N . THR A 1 368 ? 2.975 -20.656 14.219 1 95.06 368 THR A N 1
ATOM 2919 C CA . THR A 1 368 ? 2.152 -19.484 13.945 1 95.06 368 THR A CA 1
ATOM 2920 C C . THR A 1 368 ? 1.429 -19.031 15.211 1 95.06 368 THR A C 1
ATOM 2922 O O . THR A 1 368 ? 0.755 -18 15.203 1 95.06 368 THR A O 1
ATOM 2925 N N . GLN A 1 369 ? 1.58 -19.844 16.266 1 93.12 369 GLN A N 1
ATOM 2926 C CA . GLN A 1 369 ? 1.146 -19.344 17.578 1 93.12 369 GLN A CA 1
ATOM 2927 C C . GLN A 1 369 ? 1.978 -18.141 18 1 93.12 369 GLN A C 1
ATOM 2929 O O . GLN A 1 369 ? 1.529 -17.328 18.812 1 93.12 369 GLN A O 1
ATOM 2934 N N . ARG A 1 370 ? 3.16 -18.141 17.484 1 93.25 370 ARG A N 1
ATOM 2935 C CA . ARG A 1 370 ? 3.988 -16.953 17.672 1 93.25 370 ARG A CA 1
ATOM 2936 C C . ARG A 1 370 ? 3.527 -15.82 16.766 1 93.25 370 ARG A C 1
ATOM 2938 O O . ARG A 1 370 ? 3.547 -15.953 15.539 1 93.25 370 ARG A O 1
ATOM 2945 N N . PRO A 1 371 ? 3.205 -14.664 17.312 1 90 371 PRO A N 1
ATOM 2946 C CA . PRO A 1 371 ? 2.615 -13.586 16.516 1 90 371 PRO A CA 1
ATOM 2947 C C . PRO A 1 371 ? 3.512 -13.148 15.359 1 90 371 PRO A C 1
ATOM 2949 O O . PRO A 1 371 ? 3.018 -12.867 14.266 1 90 371 PRO A O 1
ATOM 2952 N N . HIS A 1 372 ? 4.824 -13.141 15.594 1 93.81 372 HIS A N 1
ATOM 2953 C CA . HIS A 1 372 ? 5.719 -12.633 14.562 1 93.81 372 HIS A CA 1
ATOM 2954 C C . HIS A 1 372 ? 5.867 -13.625 13.422 1 93.81 372 HIS A C 1
ATOM 2956 O O . HIS A 1 372 ? 6.375 -13.281 12.352 1 93.81 372 HIS A O 1
ATOM 2962 N N . LEU A 1 373 ? 5.367 -14.867 13.555 1 96.31 373 LEU A N 1
ATOM 2963 C CA . LEU A 1 373 ? 5.508 -15.859 12.5 1 96.31 373 LEU A CA 1
ATOM 2964 C C . LEU A 1 373 ? 4.172 -16.125 11.812 1 96.31 373 LEU A C 1
ATOM 2966 O O . LEU A 1 373 ? 4.07 -17 10.945 1 96.31 373 LEU A O 1
ATOM 2970 N N . ARG A 1 374 ? 3.168 -15.344 12.211 1 93.06 374 ARG A N 1
ATOM 2971 C CA . ARG A 1 374 ? 1.899 -15.445 11.5 1 93.06 374 ARG A CA 1
ATOM 2972 C C . ARG A 1 374 ? 2.062 -15.055 10.031 1 93.06 374 ARG A C 1
ATOM 2974 O O . ARG A 1 374 ? 2.602 -13.992 9.727 1 93.06 374 ARG A O 1
ATOM 2981 N N . GLY A 1 375 ? 1.684 -15.953 9.133 1 93.31 375 GLY A N 1
ATOM 2982 C CA . GLY A 1 375 ? 1.78 -15.727 7.699 1 93.31 375 GLY A CA 1
ATOM 2983 C C . GLY A 1 375 ? 3.16 -16.016 7.141 1 93.31 375 GLY A C 1
ATOM 2984 O O . GLY A 1 375 ? 3.41 -15.812 5.949 1 93.31 375 GLY A O 1
ATOM 2985 N N . GLU A 1 376 ? 4.047 -16.625 7.996 1 97.38 376 GLU A N 1
ATOM 2986 C CA . GLU A 1 376 ? 5.445 -16.781 7.602 1 97.38 376 GLU A CA 1
ATOM 2987 C C . GLU A 1 376 ? 5.785 -18.234 7.305 1 97.38 376 GLU A C 1
ATOM 2989 O O . GLU A 1 376 ? 6.93 -18.562 6.984 1 97.38 376 GLU A O 1
ATOM 2994 N N . VAL A 1 377 ? 4.777 -19.141 7.359 1 97.69 377 VAL A N 1
ATOM 2995 C CA . VAL A 1 377 ? 5.039 -20.562 7.273 1 97.69 377 VAL A CA 1
ATOM 2996 C C . VAL A 1 377 ? 4.266 -21.172 6.102 1 97.69 377 VAL A C 1
ATOM 2998 O O . VAL A 1 377 ? 3.084 -20.859 5.91 1 97.69 377 VAL A O 1
ATOM 3001 N N . VAL A 1 378 ? 4.926 -21.969 5.305 1 97.56 378 VAL A N 1
ATOM 3002 C CA . VAL A 1 378 ? 4.293 -22.672 4.199 1 97.56 378 VAL A CA 1
ATOM 3003 C C . VAL A 1 378 ? 4.547 -24.172 4.34 1 97.56 378 VAL A C 1
ATOM 3005 O O . VAL A 1 378 ? 5.633 -24.594 4.742 1 97.56 378 VAL A O 1
ATOM 3008 N N . ILE A 1 379 ? 3.557 -25 4.035 1 97.81 379 ILE A N 1
ATOM 3009 C CA . ILE A 1 379 ? 3.652 -26.469 4.074 1 97.81 379 ILE A CA 1
ATOM 3010 C C . ILE A 1 379 ? 3.637 -27.016 2.654 1 97.81 379 ILE A C 1
ATOM 3012 O O . ILE A 1 379 ? 2.705 -26.766 1.888 1 97.81 379 ILE A O 1
ATOM 3016 N N . ASP A 1 380 ? 4.652 -27.703 2.289 1 97.44 380 ASP A N 1
ATOM 3017 C CA . ASP A 1 380 ? 4.656 -28.391 0.997 1 97.44 380 ASP A CA 1
ATOM 3018 C C . ASP A 1 380 ? 3.844 -29.672 1.051 1 97.44 380 ASP A C 1
ATOM 3020 O O . ASP A 1 380 ? 4.363 -30.734 1.429 1 97.44 380 ASP A O 1
ATOM 3024 N N . ASP A 1 381 ? 2.645 -29.609 0.592 1 95.38 381 ASP A N 1
ATOM 3025 C CA . ASP A 1 381 ? 1.715 -30.719 0.701 1 95.38 381 ASP A CA 1
ATOM 3026 C C . ASP A 1 381 ? 1.723 -31.578 -0.57 1 95.38 381 ASP A C 1
ATOM 3028 O O . ASP A 1 381 ? 0.788 -32.344 -0.818 1 95.38 381 ASP A O 1
ATOM 3032 N N . ARG A 1 382 ? 2.705 -31.438 -1.443 1 94.25 382 ARG A N 1
ATOM 3033 C CA . ARG A 1 382 ? 2.822 -32.25 -2.646 1 94.25 382 ARG A CA 1
ATOM 3034 C C . ARG A 1 382 ? 3.428 -33.625 -2.328 1 94.25 382 ARG A C 1
ATOM 3036 O O . ARG A 1 382 ? 4.547 -33.938 -2.748 1 94.25 382 ARG A O 1
ATOM 3043 N N . MET A 1 383 ? 2.652 -34.469 -1.793 1 94.19 383 MET A N 1
ATOM 3044 C CA . MET A 1 383 ? 3.09 -35.719 -1.13 1 94.19 383 MET A CA 1
ATOM 3045 C C . MET A 1 383 ? 3.514 -36.75 -2.15 1 94.19 383 MET A C 1
ATOM 3047 O O . MET A 1 383 ? 4.113 -37.781 -1.791 1 94.19 383 MET A O 1
ATOM 3051 N N . SER A 1 384 ? 3.227 -36.5 -3.395 1 92.19 384 SER A N 1
ATOM 3052 C CA . SER A 1 384 ? 3.633 -37.438 -4.43 1 92.19 384 SER A CA 1
ATOM 3053 C C . SER A 1 384 ? 5.098 -37.25 -4.812 1 92.19 384 SER A C 1
ATOM 3055 O O . SER A 1 384 ? 5.688 -38.094 -5.473 1 92.19 384 SER A O 1
ATOM 3057 N N . MET A 1 385 ? 5.688 -36.188 -4.395 1 94 385 MET A N 1
ATOM 3058 C CA . MET A 1 385 ? 7.07 -35.844 -4.723 1 94 385 MET A CA 1
ATOM 3059 C C . MET A 1 385 ? 8.008 -36.219 -3.574 1 94 385 MET A C 1
ATOM 3061 O O . MET A 1 385 ? 7.605 -36.188 -2.41 1 94 385 MET A O 1
ATOM 3065 N N . THR A 1 386 ? 9.266 -36.531 -3.943 1 94.94 386 THR A N 1
ATOM 3066 C CA . THR A 1 386 ? 10.258 -36.844 -2.932 1 94.94 386 THR A CA 1
ATOM 3067 C C . THR A 1 386 ? 10.641 -35.625 -2.119 1 94.94 386 THR A C 1
ATOM 3069 O O . THR A 1 386 ? 10.445 -34.5 -2.566 1 94.94 386 THR A O 1
ATOM 3072 N N . ILE A 1 387 ? 11.156 -35.844 -0.941 1 95.94 387 ILE A N 1
ATOM 3073 C CA . ILE A 1 387 ? 11.68 -34.75 -0.112 1 95.94 387 ILE A CA 1
ATOM 3074 C C . ILE A 1 387 ? 12.742 -33.969 -0.89 1 95.94 387 ILE A C 1
ATOM 3076 O O . ILE A 1 387 ? 12.734 -32.75 -0.893 1 95.94 387 ILE A O 1
ATOM 3080 N N . GLY A 1 388 ? 13.617 -34.719 -1.557 1 95.94 388 GLY A N 1
ATOM 3081 C CA . GLY A 1 388 ? 14.695 -34.094 -2.305 1 95.94 388 GLY A CA 1
ATOM 3082 C C . GLY A 1 388 ? 14.211 -33.125 -3.35 1 95.94 388 GLY A C 1
ATOM 3083 O O . GLY A 1 388 ? 14.711 -32 -3.439 1 95.94 388 GLY A O 1
ATOM 3084 N N . ARG A 1 389 ? 13.25 -33.594 -4.117 1 95.44 389 ARG A N 1
ATOM 3085 C CA . ARG A 1 389 ? 12.711 -32.719 -5.156 1 95.44 389 ARG A CA 1
ATOM 3086 C C . ARG A 1 389 ? 12.07 -31.469 -4.551 1 95.44 389 ARG A C 1
ATOM 3088 O O . ARG A 1 389 ? 12.258 -30.359 -5.055 1 95.44 389 ARG A O 1
ATOM 3095 N N . ARG A 1 390 ? 11.305 -31.625 -3.504 1 97 390 ARG A N 1
ATOM 3096 C CA . ARG A 1 390 ? 10.648 -30.5 -2.836 1 97 390 ARG A CA 1
ATOM 3097 C C . ARG A 1 390 ? 11.672 -29.578 -2.184 1 97 390 ARG A C 1
ATOM 3099 O O . ARG A 1 390 ? 11.492 -28.359 -2.152 1 97 390 ARG A O 1
ATOM 3106 N N . GLN A 1 391 ? 12.742 -30.125 -1.697 1 96.38 391 GLN A N 1
ATOM 3107 C CA . GLN A 1 391 ? 13.812 -29.312 -1.127 1 96.38 391 GLN A CA 1
ATOM 3108 C C . GLN A 1 391 ? 14.461 -28.438 -2.193 1 96.38 391 GLN A C 1
ATOM 3110 O O . GLN A 1 391 ? 14.82 -27.281 -1.927 1 96.38 391 GLN A O 1
ATOM 3115 N N . VAL A 1 392 ? 14.625 -29.016 -3.361 1 94.81 392 VAL A N 1
ATOM 3116 C CA . VAL A 1 392 ? 15.188 -28.25 -4.473 1 94.81 392 VAL A CA 1
ATOM 3117 C C . VAL A 1 392 ? 14.297 -27.062 -4.789 1 94.81 392 VAL A C 1
ATOM 3119 O O . VAL A 1 392 ? 14.781 -25.938 -4.984 1 94.81 392 VAL A O 1
ATOM 3122 N N . ASP A 1 393 ? 12.977 -27.266 -4.785 1 95.31 393 ASP A N 1
ATOM 3123 C CA . ASP A 1 393 ? 12.023 -26.203 -5.062 1 95.31 393 ASP A CA 1
ATOM 3124 C C . ASP A 1 393 ? 12.062 -25.141 -3.969 1 95.31 393 ASP A C 1
ATOM 3126 O O . ASP A 1 393 ? 12.039 -23.938 -4.262 1 95.31 393 ASP A O 1
ATOM 3130 N N . ALA A 1 394 ? 12.125 -25.562 -2.729 1 96.69 394 ALA A N 1
ATOM 3131 C CA . ALA A 1 394 ? 12.211 -24.625 -1.613 1 96.69 394 ALA A CA 1
ATOM 3132 C C . ALA A 1 394 ? 13.492 -23.797 -1.693 1 96.69 394 ALA A C 1
ATOM 3134 O O . ALA A 1 394 ? 13.469 -22.578 -1.464 1 96.69 394 ALA A O 1
ATOM 3135 N N . ASP A 1 395 ? 14.523 -24.469 -2.039 1 94.44 395 ASP A N 1
ATOM 3136 C CA . ASP A 1 395 ? 15.828 -23.828 -2.109 1 94.44 395 ASP A CA 1
ATOM 3137 C C . ASP A 1 395 ? 15.883 -22.812 -3.254 1 94.44 395 ASP A C 1
ATOM 3139 O O . ASP A 1 395 ? 16.469 -21.734 -3.113 1 94.44 395 ASP A O 1
ATOM 3143 N N . ARG A 1 396 ? 15.289 -23.172 -4.332 1 94.62 396 ARG A N 1
ATOM 3144 C CA . ARG A 1 396 ? 15.352 -22.266 -5.484 1 94.62 396 ARG A CA 1
ATOM 3145 C C . ARG A 1 396 ? 14.648 -20.953 -5.184 1 94.62 396 ARG A C 1
ATOM 3147 O O . ARG A 1 396 ? 15.039 -19.906 -5.711 1 94.62 396 ARG A O 1
ATOM 3154 N N . LEU A 1 397 ? 13.633 -20.984 -4.285 1 96 397 LEU A N 1
ATOM 3155 C CA . LEU A 1 397 ? 12.844 -19.797 -3.969 1 96 397 LEU A CA 1
ATOM 3156 C C . LEU A 1 397 ? 13.508 -18.984 -2.857 1 96 397 LEU A C 1
ATOM 3158 O O . LEU A 1 397 ? 13.102 -17.859 -2.588 1 96 397 LEU A O 1
ATOM 3162 N N . GLY A 1 398 ? 14.43 -19.516 -2.199 1 95.81 398 GLY A N 1
ATOM 3163 C CA . GLY A 1 398 ? 15.242 -18.781 -1.232 1 95.81 398 GLY A CA 1
ATOM 3164 C C . GLY A 1 398 ? 14.578 -18.672 0.127 1 95.81 398 GLY A C 1
ATOM 3165 O O . GLY A 1 398 ? 14.719 -17.641 0.805 1 95.81 398 GLY A O 1
ATOM 3166 N N . TYR A 1 399 ? 13.797 -19.688 0.589 1 96.19 399 TYR A N 1
ATOM 3167 C CA . TYR A 1 399 ? 13.273 -19.672 1.949 1 96.19 399 TYR A CA 1
ATOM 3168 C C . TYR A 1 399 ? 14.398 -19.719 2.971 1 96.19 399 TYR A C 1
ATOM 3170 O O . TYR A 1 399 ? 15.32 -20.531 2.85 1 96.19 399 TYR A O 1
ATOM 3178 N N . PRO A 1 400 ? 14.344 -18.891 3.979 1 97.5 400 PRO A N 1
ATOM 3179 C CA . PRO A 1 400 ? 15.453 -18.844 4.938 1 97.5 400 PRO A CA 1
ATOM 3180 C C . PRO A 1 400 ? 15.641 -20.172 5.691 1 97.5 400 PRO A C 1
ATOM 3182 O O . PRO A 1 400 ? 16.766 -20.609 5.895 1 97.5 400 PRO A O 1
ATOM 3185 N N . TYR A 1 401 ? 14.492 -20.828 6.055 1 98.38 401 TYR A N 1
ATOM 3186 C CA . TYR A 1 401 ? 14.555 -22.094 6.793 1 98.38 401 TYR A CA 1
ATOM 3187 C C . TYR A 1 401 ? 13.672 -23.156 6.145 1 98.38 401 TYR A C 1
ATOM 3189 O O . TYR A 1 401 ? 12.5 -22.891 5.848 1 98.38 401 TYR A O 1
ATOM 3197 N N . ILE A 1 402 ? 14.234 -24.281 5.957 1 98.5 402 ILE A N 1
ATOM 3198 C CA . ILE A 1 402 ? 13.492 -25.453 5.504 1 98.5 402 ILE A CA 1
ATOM 3199 C C . ILE A 1 402 ? 13.461 -26.5 6.613 1 98.5 402 ILE A C 1
ATOM 3201 O O . ILE A 1 402 ? 14.5 -26.891 7.141 1 98.5 402 ILE A O 1
ATOM 3205 N N . VAL A 1 403 ? 12.312 -26.891 7.004 1 98.75 403 VAL A N 1
ATOM 3206 C CA . VAL A 1 403 ? 12.141 -27.891 8.055 1 98.75 403 VAL A CA 1
ATOM 3207 C C . VAL A 1 403 ? 11.594 -29.188 7.445 1 98.75 403 VAL A C 1
ATOM 3209 O O . VAL A 1 403 ? 10.477 -29.203 6.938 1 98.75 403 VAL A O 1
ATOM 3212 N N . ILE A 1 404 ? 12.336 -30.219 7.562 1 98.25 404 ILE A N 1
ATOM 3213 C CA . ILE A 1 404 ? 11.984 -31.5 6.949 1 98.25 404 ILE A CA 1
ATOM 3214 C C . ILE A 1 404 ? 11.531 -32.5 8.023 1 98.25 404 ILE A C 1
ATOM 3216 O O . ILE A 1 404 ? 12.242 -32.719 9.008 1 98.25 404 ILE A O 1
ATOM 3220 N N . LEU A 1 405 ? 10.367 -33.031 7.883 1 97.88 405 LEU A N 1
ATOM 3221 C CA . LEU A 1 405 ? 9.867 -34.094 8.711 1 97.88 405 LEU A CA 1
ATOM 3222 C C . LEU A 1 405 ? 10.156 -35.469 8.062 1 97.88 405 LEU A C 1
ATOM 3224 O O . LEU A 1 405 ? 9.305 -36 7.355 1 97.88 405 LEU A O 1
ATOM 3228 N N . GLY A 1 406 ? 11.367 -35.969 8.367 1 95.31 406 GLY A N 1
ATOM 3229 C CA . GLY A 1 406 ? 11.727 -37.312 7.949 1 95.31 406 GLY A CA 1
ATOM 3230 C C . GLY A 1 406 ? 11.266 -38.375 8.922 1 95.31 406 GLY A C 1
ATOM 3231 O O . GLY A 1 406 ? 10.359 -38.125 9.727 1 95.31 406 GLY A O 1
ATOM 3232 N N . VAL A 1 407 ? 11.906 -39.469 8.867 1 93.88 407 VAL A N 1
ATOM 3233 C CA . VAL A 1 407 ? 11.516 -40.625 9.656 1 93.88 407 VAL A CA 1
ATOM 3234 C C . VAL A 1 407 ? 11.617 -40.281 11.141 1 93.88 407 VAL A C 1
ATOM 3236 O O . VAL A 1 407 ? 10.734 -40.656 11.922 1 93.88 407 VAL A O 1
ATOM 3239 N N . LYS A 1 408 ? 12.547 -39.531 11.484 1 95.25 408 LYS A N 1
ATOM 3240 C CA . LYS A 1 408 ? 12.836 -39.25 12.883 1 95.25 408 LYS A CA 1
ATOM 3241 C C . LYS A 1 408 ? 11.797 -38.312 13.484 1 95.25 408 LYS A C 1
ATOM 3243 O O . LYS A 1 408 ? 11.703 -38.188 14.711 1 95.25 408 LYS A O 1
ATOM 3248 N N . ALA A 1 409 ? 11.023 -37.625 12.664 1 95.19 409 ALA A N 1
ATOM 3249 C CA . ALA A 1 409 ? 10.055 -36.625 13.148 1 95.19 409 ALA A CA 1
ATOM 3250 C C . ALA A 1 409 ? 8.898 -37.312 13.875 1 95.19 409 ALA A C 1
ATOM 3252 O O . ALA A 1 409 ? 8.188 -36.688 14.656 1 95.19 409 ALA A O 1
ATOM 3253 N N . LEU A 1 410 ? 8.703 -38.625 13.625 1 94 410 LEU A N 1
ATOM 3254 C CA . LEU A 1 410 ? 7.625 -39.344 14.273 1 94 410 LEU A CA 1
ATOM 3255 C C . LEU A 1 410 ? 8.172 -40.344 15.289 1 94 410 LEU A C 1
ATOM 3257 O O . LEU A 1 410 ? 7.426 -41.156 15.828 1 94 410 LEU A O 1
ATOM 3261 N N . GLU A 1 411 ? 9.398 -40.281 15.523 1 93.88 411 GLU A N 1
ATOM 3262 C CA . GLU A 1 411 ? 10.023 -41.094 16.562 1 93.88 411 GLU A CA 1
ATOM 3263 C C . GLU A 1 411 ? 10.023 -40.344 17.906 1 93.88 411 GLU A C 1
ATOM 3265 O O . GLU A 1 411 ? 9.539 -39.219 18 1 93.88 411 GLU A O 1
ATOM 3270 N N . SER A 1 412 ? 10.508 -41.094 19.016 1 92.62 412 SER A N 1
ATOM 3271 C CA . SER A 1 412 ? 10.609 -40.5 20.344 1 92.62 412 SER A CA 1
ATOM 3272 C C . SER A 1 412 ? 12.047 -40.531 20.859 1 92.62 412 SER A C 1
ATOM 3274 O O . SER A 1 412 ? 12.617 -41.594 21.062 1 92.62 412 SER A O 1
ATOM 3276 N N . PRO A 1 413 ? 12.703 -39.5 21 1 93.88 413 PRO A N 1
ATOM 3277 C CA . PRO A 1 413 ? 12.133 -38.156 20.797 1 93.88 413 PRO A CA 1
ATOM 3278 C C . PRO A 1 413 ? 12.062 -37.781 19.328 1 93.88 413 PRO A C 1
ATOM 3280 O O . PRO A 1 413 ? 12.883 -38.219 18.531 1 93.88 413 PRO A O 1
ATOM 3283 N N . ALA A 1 414 ? 11.109 -36.875 18.969 1 95.25 414 ALA A N 1
ATOM 3284 C CA . ALA A 1 414 ? 10.969 -36.375 17.594 1 95.25 414 ALA A CA 1
ATOM 3285 C C . ALA A 1 414 ? 12.133 -35.469 17.219 1 95.25 414 ALA A C 1
ATOM 3287 O O . ALA A 1 414 ? 12.516 -34.562 17.984 1 95.25 414 ALA A O 1
ATOM 3288 N N . LEU A 1 415 ? 12.68 -35.688 16.078 1 97.75 415 LEU A N 1
ATOM 3289 C CA . LEU A 1 415 ? 13.742 -34.844 15.547 1 97.75 415 LEU A CA 1
ATOM 3290 C C . LEU A 1 415 ? 13.383 -34.312 14.164 1 97.75 415 LEU A C 1
ATOM 3292 O O . LEU A 1 415 ? 12.859 -35.062 13.328 1 97.75 415 LEU A O 1
ATOM 3296 N N . TYR A 1 416 ? 13.672 -33.062 13.969 1 98.31 416 TYR A N 1
ATOM 3297 C CA . TYR A 1 416 ? 13.406 -32.406 12.695 1 98.31 416 TYR A CA 1
ATOM 3298 C C . TYR A 1 416 ? 14.703 -31.984 12.008 1 98.31 416 TYR A C 1
ATOM 3300 O O . TYR A 1 416 ? 15.633 -31.5 12.656 1 98.31 416 TYR A O 1
ATOM 3308 N N . GLU A 1 417 ? 14.797 -32.312 10.797 1 98.38 417 GLU A N 1
ATOM 3309 C CA . GLU A 1 417 ? 15.922 -31.812 10.008 1 98.38 417 GLU A CA 1
ATOM 3310 C C . GLU A 1 417 ? 15.695 -30.359 9.578 1 98.38 417 GLU A C 1
ATOM 3312 O O . GLU A 1 417 ? 14.68 -30.047 8.953 1 98.38 417 GLU A O 1
ATOM 3317 N N . VAL A 1 418 ? 16.609 -29.453 9.953 1 98.5 418 VAL A N 1
ATOM 3318 C CA . VAL A 1 418 ? 16.453 -28.031 9.672 1 98.5 418 VAL A CA 1
ATOM 3319 C C . VAL A 1 418 ? 17.594 -27.547 8.789 1 98.5 418 VAL A C 1
ATOM 3321 O O . VAL A 1 418 ? 18.766 -27.656 9.164 1 98.5 418 VAL A O 1
ATOM 3324 N N . VAL A 1 419 ? 17.219 -27.031 7.656 1 97.88 419 VAL A N 1
ATOM 3325 C CA . VAL A 1 419 ? 18.188 -26.453 6.746 1 97.88 419 VAL A CA 1
ATOM 3326 C C . VAL A 1 419 ? 18.188 -24.938 6.891 1 97.88 419 VAL A C 1
ATOM 3328 O O . VAL A 1 419 ? 17.172 -24.281 6.68 1 97.88 419 VAL A O 1
ATOM 3331 N N . ASN A 1 420 ? 19.25 -24.328 7.348 1 96.31 420 ASN A N 1
ATOM 3332 C CA . ASN A 1 420 ? 19.5 -22.891 7.242 1 96.31 420 ASN A CA 1
ATOM 3333 C C . ASN A 1 420 ? 20.078 -22.531 5.875 1 96.31 420 ASN A C 1
ATOM 3335 O O . ASN A 1 420 ? 21.266 -22.75 5.625 1 96.31 420 ASN A O 1
ATOM 3339 N N . VAL A 1 421 ? 19.344 -21.969 5.031 1 94.19 421 VAL A N 1
ATOM 3340 C CA . VAL A 1 421 ? 19.672 -21.797 3.619 1 94.19 421 VAL A CA 1
ATOM 3341 C C . VAL A 1 421 ? 20.797 -20.781 3.461 1 94.19 421 VAL A C 1
ATOM 3343 O O . VAL A 1 421 ? 21.719 -20.984 2.672 1 94.19 421 VAL A O 1
ATOM 3346 N N . ALA A 1 422 ? 20.75 -19.703 4.184 1 88 422 ALA A N 1
AT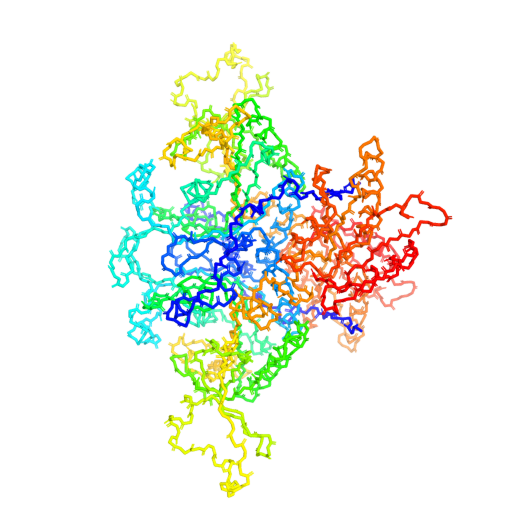OM 3347 C CA . ALA A 1 422 ? 21.766 -18.656 4.086 1 88 422 ALA A CA 1
ATOM 3348 C C . ALA A 1 422 ? 23.141 -19.172 4.496 1 88 422 ALA A C 1
ATOM 3350 O O . ALA A 1 422 ? 24.156 -18.797 3.904 1 88 422 ALA A O 1
ATOM 3351 N N . LYS A 1 423 ? 23.125 -20.125 5.449 1 89.38 423 LYS A N 1
ATOM 3352 C CA . LYS A 1 423 ? 24.391 -20.656 5.965 1 89.38 423 LYS A CA 1
ATOM 3353 C C . LYS A 1 423 ? 24.766 -21.953 5.266 1 89.38 423 LYS A C 1
ATOM 3355 O O . LYS A 1 423 ? 25.906 -22.406 5.367 1 89.38 423 LYS A O 1
ATOM 3360 N N . GLY A 1 424 ? 23.859 -22.547 4.598 1 90.25 424 GLY A N 1
ATOM 3361 C CA . GLY A 1 424 ? 24.094 -23.828 3.969 1 90.25 424 GLY A CA 1
ATOM 3362 C C . GLY A 1 424 ? 24.312 -24.953 4.969 1 90.25 424 GLY A C 1
ATOM 3363 O O . GLY A 1 424 ? 25.094 -25.859 4.719 1 90.25 424 GLY A O 1
ATOM 3364 N N . GLU A 1 425 ? 23.688 -24.781 6.133 1 94.81 425 GLU A N 1
ATOM 3365 C CA . GLU A 1 425 ? 23.875 -25.75 7.207 1 94.81 425 GLU A CA 1
ATOM 3366 C C . GLU A 1 425 ? 22.578 -26.531 7.469 1 94.81 425 GLU A C 1
ATOM 3368 O O . GLU A 1 425 ? 21.484 -25.969 7.391 1 94.81 425 GLU A O 1
ATOM 3373 N N . THR A 1 426 ? 22.781 -27.812 7.766 1 96.94 426 THR A N 1
ATOM 3374 C CA . THR A 1 426 ? 21.672 -28.688 8.133 1 96.94 426 THR A CA 1
ATOM 3375 C C . THR A 1 426 ? 21.875 -29.266 9.531 1 96.94 426 THR A C 1
ATOM 3377 O O . THR A 1 426 ? 22.953 -29.781 9.844 1 96.94 426 THR A O 1
ATOM 3380 N N . THR A 1 427 ? 20.922 -29.141 10.344 1 97.56 427 THR A N 1
ATOM 3381 C CA . THR A 1 427 ? 21.016 -29.656 11.711 1 97.56 427 THR A CA 1
ATOM 3382 C C . THR A 1 427 ? 19.719 -30.391 12.094 1 97.56 427 THR A C 1
ATOM 3384 O O . THR A 1 427 ? 18.656 -30.094 11.547 1 97.56 427 THR A O 1
ATOM 3387 N N . PHE A 1 428 ? 19.859 -31.359 12.961 1 98 428 PHE A N 1
ATOM 3388 C CA . PHE A 1 428 ? 18.703 -32 13.555 1 98 428 PHE A CA 1
ATOM 3389 C C . PHE A 1 428 ? 18.328 -31.328 14.875 1 98 428 PHE A C 1
ATOM 3391 O O . PHE A 1 428 ? 19.188 -31.031 15.695 1 98 428 PHE A O 1
ATOM 3398 N N . MET A 1 429 ? 17.031 -31.062 15.008 1 98.06 429 MET A N 1
ATOM 3399 C CA . MET A 1 429 ? 16.562 -30.344 16.188 1 98.06 429 MET A CA 1
ATOM 3400 C C . MET A 1 429 ? 15.352 -31.031 16.812 1 98.06 429 MET A C 1
ATOM 3402 O O . MET A 1 429 ? 14.5 -31.562 16.094 1 98.06 429 MET A O 1
ATOM 3406 N N . SER A 1 430 ? 15.352 -31.016 18.125 1 97.56 430 SER A N 1
ATOM 3407 C CA . SER A 1 430 ? 14.117 -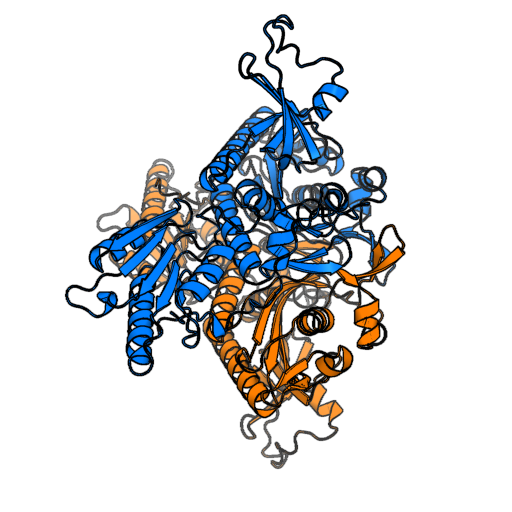31.375 18.844 1 97.56 430 SER A CA 1
ATOM 3408 C C . SER A 1 430 ? 13.055 -30.297 18.672 1 97.56 430 SER A C 1
ATOM 3410 O O . SER A 1 430 ? 13.336 -29.219 18.141 1 97.56 430 SER A O 1
ATOM 3412 N N . GLU A 1 431 ? 11.867 -30.609 19.062 1 95.62 431 GLU A N 1
ATOM 3413 C CA . GLU A 1 431 ? 10.789 -29.625 19 1 95.62 431 GLU A CA 1
ATOM 3414 C C . GLU A 1 431 ? 11.141 -28.375 19.797 1 95.62 431 GLU A C 1
ATOM 3416 O O . GLU A 1 431 ? 10.898 -27.25 19.344 1 95.62 431 GLU A O 1
ATOM 3421 N N . ASP A 1 432 ? 11.719 -28.578 20.953 1 96.88 432 ASP A N 1
ATOM 3422 C CA . ASP A 1 432 ? 12.094 -27.453 21.812 1 96.88 432 ASP A CA 1
ATOM 3423 C C . ASP A 1 432 ? 13.148 -26.578 21.141 1 96.88 432 ASP A C 1
ATOM 3425 O O . ASP A 1 432 ? 13.078 -25.344 21.188 1 96.88 432 ASP A O 1
ATOM 3429 N N . GLN A 1 433 ? 14.117 -27.25 20.609 1 97.62 433 GLN A N 1
ATOM 3430 C CA . GLN A 1 433 ? 15.164 -26.516 19.906 1 97.62 433 GLN A CA 1
ATOM 3431 C C . GLN A 1 433 ? 14.602 -25.75 18.719 1 97.62 433 GLN A C 1
ATOM 3433 O O . GLN A 1 433 ? 15.016 -24.609 18.453 1 97.62 433 GLN A O 1
ATOM 3438 N N . LEU A 1 434 ? 13.711 -26.375 18.078 1 97.69 434 LEU A N 1
ATOM 3439 C CA . LEU A 1 434 ? 13.078 -25.766 16.922 1 97.69 434 LEU A CA 1
ATOM 3440 C C . LEU A 1 434 ? 12.266 -24.531 17.328 1 97.69 434 LEU A C 1
ATOM 3442 O O . LEU A 1 434 ? 12.289 -23.516 16.641 1 97.69 434 LEU A O 1
ATOM 3446 N N . MET A 1 435 ? 11.516 -24.641 18.391 1 97.44 435 MET A N 1
ATOM 3447 C CA . MET A 1 435 ? 10.742 -23.5 18.891 1 97.44 435 MET A CA 1
ATOM 3448 C C . MET A 1 435 ? 11.664 -22.375 19.359 1 97.44 435 MET A C 1
ATOM 3450 O O . MET A 1 435 ? 11.352 -21.203 19.156 1 97.44 435 MET A O 1
ATOM 3454 N N . ALA A 1 436 ? 12.789 -22.75 19.938 1 97.75 436 ALA A N 1
ATOM 3455 C CA . ALA A 1 436 ? 13.773 -21.75 20.312 1 97.75 436 ALA A CA 1
ATOM 3456 C C . ALA A 1 436 ? 14.305 -21 19.094 1 97.75 436 ALA A C 1
ATOM 3458 O O . ALA A 1 436 ? 14.453 -19.781 19.125 1 97.75 436 ALA A O 1
ATOM 3459 N N . LEU A 1 437 ? 14.602 -21.766 18.078 1 97.06 437 LEU A N 1
ATOM 3460 C CA . LEU A 1 437 ? 15.023 -21.141 16.828 1 97.06 437 LEU A CA 1
ATOM 3461 C C . LEU A 1 437 ? 13.945 -20.203 16.281 1 97.06 437 LEU A C 1
ATOM 3463 O O . LEU A 1 437 ? 14.242 -19.078 15.883 1 97.06 437 LEU A O 1
ATOM 3467 N N . ALA A 1 438 ? 12.68 -20.672 16.281 1 97.62 438 ALA A N 1
ATOM 3468 C CA . ALA A 1 438 ? 11.547 -19.891 15.789 1 97.62 438 ALA A CA 1
ATOM 3469 C C . ALA A 1 438 ? 11.438 -18.547 16.531 1 97.62 438 ALA A C 1
ATOM 3471 O O . ALA A 1 438 ? 11.109 -17.531 15.93 1 97.62 438 ALA A O 1
ATOM 3472 N N . ASP A 1 439 ? 11.758 -18.547 17.781 1 97.44 439 ASP A N 1
ATOM 3473 C CA . ASP A 1 439 ? 11.664 -17.359 18.609 1 97.44 439 ASP A CA 1
ATOM 3474 C C . ASP A 1 439 ? 12.711 -16.328 18.203 1 97.44 439 ASP A C 1
ATOM 3476 O O . ASP A 1 439 ? 12.523 -15.125 18.422 1 97.44 439 ASP A O 1
ATOM 3480 N N . THR A 1 440 ? 13.758 -16.766 17.562 1 96.44 440 THR A N 1
ATOM 3481 C CA . THR A 1 440 ? 14.852 -15.867 17.234 1 96.44 440 THR A CA 1
ATOM 3482 C C . THR A 1 440 ? 14.68 -15.297 15.836 1 96.44 440 THR A C 1
ATOM 3484 O O . THR A 1 440 ? 15.383 -14.359 15.445 1 96.44 440 THR A O 1
ATOM 3487 N N . ILE A 1 441 ? 13.742 -15.812 15.07 1 97.06 441 ILE A N 1
ATOM 3488 C CA . ILE A 1 441 ? 13.547 -15.344 13.703 1 97.06 441 ILE A CA 1
ATOM 3489 C C . ILE A 1 441 ? 12.977 -13.93 13.711 1 97.06 441 ILE A C 1
ATOM 3491 O O . ILE A 1 441 ? 11.914 -13.688 14.297 1 97.06 441 ILE A O 1
ATOM 3495 N N . GLU A 1 442 ? 13.711 -13.031 13.125 1 95.94 442 GLU A N 1
ATOM 3496 C CA . GLU A 1 442 ? 13.234 -11.656 13.016 1 95.94 442 GLU A CA 1
ATOM 3497 C C . GLU A 1 442 ? 12.305 -11.484 11.812 1 95.94 442 GLU A C 1
ATOM 3499 O O . GLU A 1 442 ? 12.641 -11.898 10.703 1 95.94 442 GLU A O 1
ATOM 3504 N N . THR A 1 443 ? 11.125 -11.039 12.07 1 96.31 443 THR A N 1
ATOM 3505 C CA . THR A 1 443 ? 10.188 -10.719 11 1 96.31 443 THR A CA 1
ATOM 3506 C C . THR A 1 443 ? 9.727 -9.266 11.102 1 96.31 443 THR A C 1
ATOM 3508 O O . THR A 1 443 ? 10.109 -8.555 12.031 1 96.31 443 THR A O 1
ATOM 3511 N N . ILE A 1 444 ? 9.047 -8.82 10.078 1 94.06 444 ILE A N 1
ATOM 3512 C CA . ILE A 1 444 ? 8.555 -7.449 10.039 1 94.06 444 ILE A CA 1
ATOM 3513 C C . ILE A 1 444 ? 7.141 -7.426 9.453 1 94.06 444 ILE A C 1
ATOM 3515 O O . ILE A 1 444 ? 6.805 -8.25 8.602 1 94.06 444 ILE A O 1
ATOM 3519 N N . MET B 1 1 ? 16.391 -3.697 21.594 1 25.42 1 MET B N 1
ATOM 3520 C CA . MET B 1 1 ? 15.406 -3.283 20.594 1 25.42 1 MET B CA 1
ATOM 3521 C C . MET B 1 1 ? 14.711 -1.992 21.016 1 25.42 1 MET B C 1
ATOM 3523 O O . MET B 1 1 ? 13.961 -1.979 22 1 25.42 1 MET B O 1
ATOM 3527 N N . GLY B 1 2 ? 15.375 -0.913 21.234 1 33.62 2 GLY B N 1
ATOM 3528 C CA . GLY B 1 2 ? 14.789 0.326 21.719 1 33.62 2 GLY B CA 1
ATOM 3529 C C . GLY B 1 2 ? 13.391 0.582 21.188 1 33.62 2 GLY B C 1
ATOM 3530 O O . GLY B 1 2 ? 13.094 0.254 20.031 1 33.62 2 GLY B O 1
ATOM 3531 N N . SER B 1 3 ? 12.375 0.533 22 1 38.53 3 SER B N 1
ATOM 3532 C CA . SER B 1 3 ? 10.945 0.771 21.828 1 38.53 3 SER B CA 1
ATOM 3533 C C . SER B 1 3 ? 10.688 1.948 20.891 1 38.53 3 SER B C 1
ATOM 3535 O O . SER B 1 3 ? 11.141 3.064 21.156 1 38.53 3 SER B O 1
ATOM 3537 N N . TYR B 1 4 ? 10.781 1.876 19.719 1 42.72 4 TYR B N 1
ATOM 3538 C CA . TYR B 1 4 ? 10.352 2.846 18.719 1 42.72 4 TYR B CA 1
ATOM 3539 C C . TYR B 1 4 ? 9.102 3.584 19.188 1 42.72 4 TYR B C 1
ATOM 3541 O O . TYR B 1 4 ? 8.289 4.023 18.359 1 42.72 4 TYR B O 1
ATOM 3549 N N . CYS B 1 5 ? 8.695 3.385 20.484 1 52.91 5 CYS B N 1
ATOM 3550 C CA . CYS B 1 5 ? 7.418 3.994 20.859 1 52.91 5 CYS B CA 1
ATOM 3551 C C . CYS B 1 5 ? 7.52 5.516 20.844 1 52.91 5 CYS B C 1
ATOM 3553 O O . CYS B 1 5 ? 8.031 6.113 21.797 1 52.91 5 CYS B O 1
ATOM 3555 N N . HIS B 1 6 ? 7.652 6.133 19.547 1 75 6 HIS B N 1
ATOM 3556 C CA . HIS B 1 6 ? 7.68 7.59 19.453 1 75 6 HIS B CA 1
ATOM 3557 C C . HIS B 1 6 ? 6.316 8.188 19.781 1 75 6 HIS B C 1
ATOM 3559 O O . HIS B 1 6 ? 5.293 7.727 19.266 1 75 6 HIS B O 1
ATOM 3565 N N . ARG B 1 7 ? 6.316 8.883 20.953 1 91.38 7 ARG B N 1
ATOM 3566 C CA . ARG B 1 7 ? 5.125 9.656 21.281 1 91.38 7 ARG B CA 1
ATOM 3567 C C . ARG B 1 7 ? 4.73 10.578 20.141 1 91.38 7 ARG B C 1
ATOM 3569 O O . ARG B 1 7 ? 5.594 11.156 19.469 1 91.38 7 ARG B O 1
ATOM 3576 N N . ARG B 1 8 ? 3.504 10.555 19.812 1 93.69 8 ARG B N 1
ATOM 3577 C CA . ARG B 1 8 ? 2.979 11.469 18.797 1 93.69 8 ARG B CA 1
ATOM 3578 C C . ARG B 1 8 ? 2.328 12.688 19.453 1 93.69 8 ARG B C 1
ATOM 3580 O O . ARG B 1 8 ? 1.481 12.547 20.328 1 93.69 8 ARG B O 1
ATOM 3587 N N . TYR B 1 9 ? 2.736 13.812 19.062 1 94.81 9 TYR B N 1
ATOM 3588 C CA . TYR B 1 9 ? 2.242 15.07 19.609 1 94.81 9 TYR B CA 1
ATOM 3589 C C . TYR B 1 9 ? 1.456 15.859 18.578 1 94.81 9 TYR B C 1
ATOM 3591 O O . TYR B 1 9 ? 1.853 15.93 17.406 1 94.81 9 TYR B O 1
ATOM 3599 N N . VAL B 1 10 ? 0.363 16.453 18.969 1 94.69 10 VAL B N 1
ATOM 3600 C CA . VAL B 1 10 ? -0.543 17.172 18.078 1 94.69 10 VAL B CA 1
ATOM 3601 C C . VAL B 1 10 ? 0.184 18.359 17.438 1 94.69 10 VAL B C 1
ATOM 3603 O O . VAL B 1 10 ? -0.017 18.656 16.266 1 94.69 10 VAL B O 1
ATOM 3606 N N . SER B 1 11 ? 1.083 18.984 18.188 1 92 11 SER B N 1
ATOM 3607 C CA . SER B 1 11 ? 1.785 20.172 17.703 1 92 11 SER B CA 1
ATOM 3608 C C . SER B 1 11 ? 2.654 19.844 16.484 1 92 11 SER B C 1
ATOM 3610 O O . SER B 1 11 ? 3.045 20.734 15.734 1 92 11 SER B O 1
ATOM 3612 N N . ARG B 1 12 ? 2.926 18.547 16.297 1 90.19 12 ARG B N 1
ATOM 3613 C CA . ARG B 1 12 ? 3.828 18.141 15.227 1 90.19 12 ARG B CA 1
ATOM 3614 C C . ARG B 1 12 ? 3.053 17.531 14.062 1 90.19 12 ARG B C 1
ATOM 3616 O O . ARG B 1 12 ? 3.635 17.219 13.023 1 90.19 12 ARG B O 1
ATOM 3623 N N . LEU B 1 13 ? 1.775 17.391 14.203 1 92 13 LEU B N 1
ATOM 3624 C CA . LEU B 1 13 ? 0.953 16.781 13.172 1 92 13 LEU B CA 1
ATOM 3625 C C . LEU B 1 13 ? 0.681 17.766 12.039 1 92 13 LEU B C 1
ATOM 3627 O O . LEU B 1 13 ? 0.51 18.969 12.281 1 92 13 LEU B O 1
ATOM 3631 N N . PHE B 1 14 ? 0.729 17.266 10.805 1 94.75 14 PHE B N 1
ATOM 3632 C CA . PHE B 1 14 ? 0.277 18.047 9.656 1 94.75 14 PHE B CA 1
ATOM 3633 C C . PHE B 1 14 ? -1.237 18.219 9.68 1 94.75 14 PHE B C 1
ATOM 3635 O O . PHE B 1 14 ? -1.96 17.5 8.984 1 94.75 14 PHE B O 1
ATOM 3642 N N . GLN B 1 15 ? -1.723 19.156 10.492 1 92.5 15 GLN B N 1
ATOM 3643 C CA . GLN B 1 15 ? -3.127 19.438 10.773 1 92.5 15 GLN B CA 1
ATOM 3644 C C . GLN B 1 15 ? -3.344 20.922 11.047 1 92.5 15 GLN B C 1
ATOM 3646 O O . GLN B 1 15 ? -2.643 21.516 11.867 1 92.5 15 GLN B O 1
ATOM 3651 N N . ASN B 1 16 ? -4.258 21.531 10.297 1 90.38 16 ASN B N 1
ATOM 3652 C CA . ASN B 1 16 ? -4.578 22.953 10.484 1 90.38 16 ASN B CA 1
ATOM 3653 C C . ASN B 1 16 ? -5.898 23.125 11.234 1 90.38 16 ASN B C 1
ATOM 3655 O O . ASN B 1 16 ? -6.973 22.984 10.648 1 90.38 16 ASN B O 1
ATOM 3659 N N . PHE B 1 17 ? -5.848 23.531 12.469 1 90 17 PHE B N 1
ATOM 3660 C CA . PHE B 1 17 ? -7.035 23.688 13.297 1 90 17 PHE B CA 1
ATOM 3661 C C . PHE B 1 17 ? -7.59 25.109 13.164 1 90 17 PHE B C 1
ATOM 3663 O O . PHE B 1 17 ? -8.672 25.406 13.68 1 90 17 PHE B O 1
ATOM 3670 N N . GLY B 1 18 ? -6.855 25.938 12.469 1 86.69 18 GLY B N 1
ATOM 3671 C CA . GLY B 1 18 ? -7.285 27.312 12.312 1 86.69 18 GLY B CA 1
ATOM 3672 C C . GLY B 1 18 ? -8.211 27.531 11.133 1 86.69 18 GLY B C 1
ATOM 3673 O O . GLY B 1 18 ? -8.727 28.625 10.922 1 86.69 18 GLY B O 1
ATOM 3674 N N . LYS B 1 19 ? -8.383 26.484 10.352 1 87.31 19 LYS B N 1
ATOM 3675 C CA . LYS B 1 19 ? -9.281 26.594 9.203 1 87.31 19 LYS B CA 1
ATOM 3676 C C . LYS B 1 19 ? -10.703 26.938 9.648 1 87.31 19 LYS B C 1
ATOM 3678 O O . LYS B 1 19 ? -11.188 26.422 10.656 1 87.31 19 LYS B O 1
ATOM 3683 N N . LEU B 1 20 ? -11.273 27.766 8.875 1 84.88 20 LEU B N 1
ATOM 3684 C CA . LEU B 1 20 ? -12.656 28.141 9.18 1 84.88 20 LEU B CA 1
ATOM 3685 C C . LEU B 1 20 ? -13.609 27.016 8.797 1 84.88 20 LEU B C 1
ATOM 3687 O O . LEU B 1 20 ? -13.484 26.422 7.727 1 84.88 20 LEU B O 1
ATOM 3691 N N . GLN B 1 21 ? -14.453 26.734 9.75 1 83.06 21 GLN B N 1
ATOM 3692 C CA . GLN B 1 21 ? -15.453 25.703 9.477 1 83.06 21 GLN B CA 1
ATOM 3693 C C . GLN B 1 21 ? -16.344 26.109 8.305 1 83.06 21 GLN B C 1
ATOM 3695 O O . GLN B 1 21 ? -16.844 27.234 8.25 1 83.06 21 GLN B O 1
ATOM 3700 N N . PRO B 1 22 ? -16.375 25.25 7.379 1 77.44 22 PRO B N 1
ATOM 3701 C CA . PRO B 1 22 ? -17.25 25.562 6.242 1 77.44 22 PRO B CA 1
ATOM 3702 C C . PRO B 1 22 ? -18.703 25.797 6.656 1 77.44 22 PRO B C 1
ATOM 3704 O O . PRO B 1 22 ? -19.188 25.141 7.57 1 77.44 22 PRO B O 1
ATOM 3707 N N . LYS B 1 23 ? -19.203 27.047 6.16 1 68.25 23 LYS B N 1
ATOM 3708 C CA . LYS B 1 23 ? -20.594 27.375 6.453 1 68.25 23 LYS B CA 1
ATOM 3709 C C . LYS B 1 23 ? -21.547 26.359 5.82 1 68.25 23 LYS B C 1
ATOM 3711 O O . LYS B 1 23 ? -21.25 25.797 4.766 1 68.25 23 LYS B O 1
ATOM 3716 N N . MET B 1 24 ? -22.469 26.016 6.609 1 60.34 24 MET B N 1
ATOM 3717 C CA . MET B 1 24 ? -23.5 25.109 6.109 1 60.34 24 MET B CA 1
ATOM 3718 C C . MET B 1 24 ? -24.172 25.688 4.867 1 60.34 24 MET B C 1
ATOM 3720 O O . MET B 1 24 ? -24.562 26.844 4.848 1 60.34 24 MET B O 1
ATOM 3724 N N . LYS B 1 25 ? -23.625 25.391 3.662 1 52.81 25 LYS B N 1
ATOM 3725 C CA . LYS B 1 25 ? -24.281 25.938 2.482 1 52.81 25 LYS B CA 1
ATOM 3726 C C . LYS B 1 25 ? -25.797 25.781 2.582 1 52.81 25 LYS B C 1
ATOM 3728 O O . LYS B 1 25 ? -26.297 24.797 3.119 1 52.81 25 LYS B O 1
ATOM 3733 N N . THR B 1 26 ? -26.484 26.859 2.312 1 48.22 26 THR B N 1
ATOM 3734 C CA . THR B 1 26 ? -27.906 26.828 2.004 1 48.22 26 THR B CA 1
ATOM 3735 C C . THR B 1 26 ? -28.203 25.828 0.899 1 48.22 26 THR B C 1
ATOM 3737 O O . THR B 1 26 ? -27.297 25.406 0.173 1 48.22 26 THR B O 1
ATOM 3740 N N . GLU B 1 27 ? -29.422 25.328 0.651 1 46.44 27 GLU B N 1
ATOM 3741 C CA . GLU B 1 27 ? -29.984 24.375 -0.3 1 46.44 27 GLU B CA 1
ATOM 3742 C C . GLU B 1 27 ? -29.297 24.484 -1.658 1 46.44 27 GLU B C 1
ATOM 3744 O O . GLU B 1 27 ? -29.078 23.469 -2.32 1 46.44 27 GLU B O 1
ATOM 3749 N N . GLN B 1 28 ? -29.094 25.672 -2.145 1 43.25 28 GLN B N 1
ATOM 3750 C CA . GLN B 1 28 ? -28.719 25.938 -3.527 1 43.25 28 GLN B CA 1
ATOM 3751 C C . GLN B 1 28 ? -27.25 25.609 -3.773 1 43.25 28 GLN B C 1
ATOM 3753 O O . GLN B 1 28 ? -26.859 25.281 -4.895 1 43.25 28 GLN B O 1
ATOM 3758 N N . GLU B 1 29 ? -26.359 25.844 -2.893 1 46.53 29 GLU B N 1
ATOM 3759 C CA . GLU B 1 29 ? -24.938 25.562 -3.088 1 46.53 29 GLU B CA 1
ATOM 3760 C C . GLU B 1 29 ? -24.594 24.109 -2.803 1 46.53 29 GLU B C 1
ATOM 3762 O O . GLU B 1 29 ? -23.438 23.719 -2.82 1 46.53 29 GLU B O 1
ATOM 3767 N N . ALA B 1 30 ? -25.547 23.328 -2.469 1 43.88 30 ALA B N 1
ATOM 3768 C CA . ALA B 1 30 ? -25.641 21.938 -2.008 1 43.88 30 ALA B CA 1
ATOM 3769 C C . ALA B 1 30 ? -25.109 20.969 -3.062 1 43.88 30 ALA B C 1
ATOM 3771 O O . ALA B 1 30 ? -24.734 19.844 -2.746 1 43.88 30 ALA B O 1
ATOM 3772 N N . GLY B 1 31 ? -25.25 21.219 -4.219 1 48.09 31 GLY B N 1
ATOM 3773 C CA . GLY B 1 31 ? -25.078 20.203 -5.254 1 48.09 31 GLY B CA 1
ATOM 3774 C C . GLY B 1 31 ? -23.641 19.75 -5.406 1 48.09 31 GLY B C 1
ATOM 3775 O O . GLY B 1 31 ? -23.375 18.719 -6.023 1 48.09 31 GLY B O 1
ATOM 3776 N N . LEU B 1 32 ? -22.609 20.594 -5.039 1 54.31 32 LEU B N 1
ATOM 3777 C CA . LEU B 1 32 ? -21.219 20.344 -5.398 1 54.31 32 LEU B CA 1
ATOM 3778 C C . LEU B 1 32 ? -20.453 19.75 -4.219 1 54.31 32 LEU B C 1
ATOM 3780 O O . LEU B 1 32 ? -19.297 19.375 -4.363 1 54.31 32 LEU B O 1
ATOM 3784 N N . SER B 1 33 ? -21.156 19.594 -3.002 1 73.62 33 SER B N 1
ATOM 3785 C CA . SER B 1 33 ? -20.375 18.984 -1.916 1 73.62 33 SER B CA 1
ATOM 3786 C C . SER B 1 33 ? -21.281 18.25 -0.94 1 73.62 33 SER B C 1
ATOM 3788 O O . SER B 1 33 ? -22.469 18.578 -0.795 1 73.62 33 SER B O 1
ATOM 3790 N N . CYS B 1 34 ? -21.031 17.047 -0.623 1 90.75 34 CYS B N 1
ATOM 3791 C CA . CYS B 1 34 ? -21.656 16.312 0.473 1 90.75 34 CYS B CA 1
ATOM 3792 C C . CYS B 1 34 ? -20.922 16.578 1.788 1 90.75 34 CYS B C 1
ATOM 3794 O O . CYS B 1 34 ? -19.859 17.203 1.802 1 90.75 34 CYS B O 1
ATOM 3796 N N . ASN B 1 35 ? -21.641 16.297 2.855 1 93.06 35 ASN B N 1
ATOM 3797 C CA . ASN B 1 35 ? -21.109 16.594 4.184 1 93.06 35 ASN B CA 1
ATOM 3798 C C . ASN B 1 35 ? -19.719 15.992 4.395 1 93.06 35 ASN B C 1
ATOM 3800 O O . ASN B 1 35 ? -18.812 16.672 4.875 1 93.06 35 ASN B O 1
ATOM 3804 N N . SER B 1 36 ? -19.547 14.781 4.031 1 95.56 36 SER B N 1
ATOM 3805 C CA . SER B 1 36 ? -18.266 14.102 4.203 1 95.56 36 SER B CA 1
ATOM 3806 C C . SER B 1 36 ? -17.156 14.805 3.432 1 95.56 36 SER B C 1
ATOM 3808 O O . SER B 1 36 ? -16.031 14.953 3.932 1 95.56 36 SER B O 1
ATOM 3810 N N . HIS B 1 37 ? -17.469 15.211 2.193 1 95.38 37 HIS B N 1
ATOM 3811 C CA . HIS B 1 37 ? -16.5 15.938 1.384 1 95.38 37 HIS B CA 1
ATOM 3812 C C . HIS B 1 37 ? -16.031 17.203 2.09 1 95.38 37 HIS B C 1
ATOM 3814 O O . HIS B 1 37 ? -14.828 17.453 2.193 1 95.38 37 HIS B O 1
ATOM 3820 N N . LYS B 1 38 ? -16.938 17.984 2.607 1 94.44 38 LYS B N 1
ATOM 3821 C CA . LYS B 1 38 ? -16.641 19.219 3.328 1 94.44 38 LYS B CA 1
ATOM 3822 C C . LYS B 1 38 ? -15.797 18.938 4.57 1 94.44 38 LYS B C 1
ATOM 3824 O O . LYS B 1 38 ? -14.781 19.609 4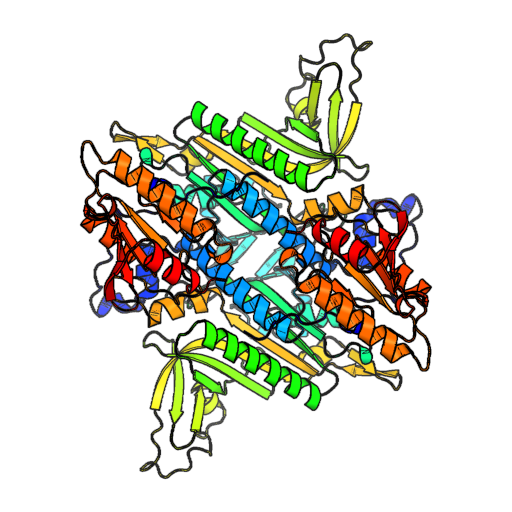.805 1 94.44 38 LYS B O 1
ATOM 3829 N N . LEU B 1 39 ? -16.203 17.969 5.312 1 95.75 39 LEU B N 1
ATOM 3830 C CA . LEU B 1 39 ? -15.531 17.656 6.566 1 95.75 39 LEU B CA 1
ATOM 3831 C C . LEU B 1 39 ? -14.125 17.125 6.312 1 95.75 39 LEU B C 1
ATOM 3833 O O . LEU B 1 39 ? -13.203 17.422 7.082 1 95.75 39 LEU B O 1
ATOM 3837 N N . MET B 1 40 ? -13.969 16.344 5.281 1 96.94 40 MET B N 1
ATOM 3838 C CA . MET B 1 40 ? -12.664 15.766 4.988 1 96.94 40 MET B CA 1
ATOM 3839 C C . MET B 1 40 ? -11.68 16.844 4.535 1 96.94 40 MET B C 1
ATOM 3841 O O . MET B 1 40 ? -10.5 16.797 4.867 1 96.94 40 MET B O 1
ATOM 3845 N N . LEU B 1 41 ? -12.156 17.828 3.762 1 95.5 41 LEU B N 1
ATOM 3846 C CA . LEU B 1 41 ? -11.32 18.969 3.402 1 95.5 41 LEU B CA 1
ATOM 3847 C C . LEU B 1 41 ? -11 19.812 4.629 1 95.5 41 LEU B C 1
ATOM 3849 O O . LEU B 1 41 ? -9.844 20.172 4.855 1 95.5 41 LEU B O 1
ATOM 3853 N N . TYR B 1 42 ? -12.031 20.094 5.465 1 94.88 42 TYR B N 1
ATOM 3854 C CA . TYR B 1 42 ? -11.922 20.938 6.648 1 94.88 42 TYR B CA 1
ATOM 3855 C C . TYR B 1 42 ? -10.93 20.359 7.645 1 94.88 42 TYR B C 1
ATOM 3857 O O . TYR B 1 42 ? -10.195 21.094 8.297 1 94.88 42 TYR B O 1
ATOM 3865 N N . ASN B 1 43 ? -10.844 19.016 7.695 1 96.19 43 ASN B N 1
ATOM 3866 C CA . ASN B 1 43 ? -10.047 18.359 8.734 1 96.19 43 ASN B CA 1
ATOM 3867 C C . ASN B 1 43 ? -8.766 17.781 8.164 1 96.19 43 ASN B C 1
ATOM 3869 O O . ASN B 1 43 ? -8.141 16.922 8.789 1 96.19 43 ASN B O 1
ATOM 3873 N N . ASP B 1 44 ? -8.383 18.156 6.984 1 95.94 44 ASP B N 1
ATOM 3874 C CA . ASP B 1 44 ? -7.113 17.797 6.355 1 95.94 44 ASP B CA 1
ATOM 3875 C C . ASP B 1 44 ? -6.98 16.281 6.227 1 95.94 44 ASP B C 1
ATOM 3877 O O . ASP B 1 44 ? -5.93 15.719 6.547 1 95.94 44 ASP B O 1
ATOM 3881 N N . ILE B 1 45 ? -8.117 15.664 5.875 1 97.88 45 ILE B N 1
ATOM 3882 C CA . ILE B 1 45 ? -8.07 14.25 5.52 1 97.88 45 ILE B CA 1
ATOM 3883 C C . ILE B 1 45 ? -7.633 14.102 4.066 1 97.88 45 ILE B C 1
ATOM 3885 O O . ILE B 1 45 ? -6.879 13.18 3.73 1 97.88 45 ILE B O 1
ATOM 3889 N N . ILE B 1 46 ? -8.133 15 3.23 1 97.62 46 ILE B N 1
ATOM 3890 C CA . ILE B 1 46 ? -7.754 15.078 1.825 1 97.62 46 ILE B CA 1
ATOM 3891 C C . ILE B 1 46 ? -7.465 16.531 1.452 1 97.62 46 ILE B C 1
ATOM 3893 O O . ILE B 1 46 ? -7.824 17.453 2.193 1 97.62 46 ILE B O 1
ATOM 3897 N N . ALA B 1 47 ? -6.812 16.766 0.389 1 97.25 47 ALA B N 1
ATOM 3898 C CA . ALA B 1 47 ? -6.578 18.078 -0.215 1 97.25 47 ALA B CA 1
ATOM 3899 C C . ALA B 1 47 ? -6.758 18.016 -1.729 1 97.25 47 ALA B C 1
ATOM 3901 O O . ALA B 1 47 ? -6.398 17.031 -2.369 1 97.25 47 ALA B O 1
ATOM 3902 N N . PRO B 1 48 ? -7.285 19.031 -2.314 1 96.38 48 PRO B N 1
ATOM 3903 C CA . PRO B 1 48 ? -7.496 19.016 -3.764 1 96.38 48 PRO B CA 1
ATOM 3904 C C . PRO B 1 48 ? -6.188 19.062 -4.551 1 96.38 48 PRO B C 1
ATOM 3906 O O . PRO B 1 48 ? -5.242 19.75 -4.152 1 96.38 48 PRO B O 1
ATOM 3909 N N . SER B 1 49 ? -6.078 18.328 -5.586 1 97.25 49 SER B N 1
ATOM 3910 C CA . SER B 1 49 ? -4.953 18.344 -6.52 1 97.25 49 SER B CA 1
ATOM 3911 C C . SER B 1 49 ? -5.375 18.875 -7.887 1 97.25 49 SER B C 1
ATOM 3913 O O . SER B 1 49 ? -4.773 19.812 -8.406 1 97.25 49 SER B O 1
ATOM 3915 N N . TYR B 1 50 ? -6.352 18.312 -8.539 1 96.44 50 TYR B N 1
ATOM 3916 C CA . TYR B 1 50 ? -7.008 18.703 -9.773 1 96.44 50 TYR B CA 1
ATOM 3917 C C . TYR B 1 50 ? -8.477 18.312 -9.773 1 96.44 50 TYR B C 1
ATOM 3919 O O . TYR B 1 50 ? -8.945 17.656 -8.836 1 96.44 50 TYR B O 1
ATOM 3927 N N . PHE B 1 51 ? -9.273 18.781 -10.703 1 95.88 51 PHE B N 1
ATOM 3928 C CA . PHE B 1 51 ? -10.703 18.5 -10.742 1 95.88 51 PHE B CA 1
ATOM 3929 C C . PHE B 1 51 ? -10.953 16.984 -10.773 1 95.88 51 PHE B C 1
ATOM 3931 O O . PHE B 1 51 ? -10.703 16.344 -11.789 1 95.88 51 PHE B O 1
ATOM 3938 N N . GLY B 1 52 ? -11.391 16.375 -9.648 1 95.88 52 GLY B N 1
ATOM 3939 C CA . GLY B 1 52 ? -11.641 14.953 -9.523 1 95.88 52 GLY B CA 1
ATOM 3940 C C . GLY B 1 52 ? -10.484 14.195 -8.914 1 95.88 52 GLY B C 1
ATOM 3941 O O . GLY B 1 52 ? -10.539 12.969 -8.781 1 95.88 52 GLY B O 1
ATOM 3942 N N . GLY B 1 53 ? -9.406 14.867 -8.594 1 97.25 53 GLY B N 1
ATOM 3943 C CA . GLY B 1 53 ? -8.234 14.273 -7.973 1 97.25 53 GLY B CA 1
ATOM 3944 C C . GLY B 1 53 ? -7.902 14.883 -6.621 1 97.25 53 GLY B C 1
ATOM 3945 O O . GLY B 1 53 ? -7.93 16.109 -6.461 1 97.25 53 GLY B O 1
ATOM 3946 N N . PHE B 1 54 ? -7.582 14.055 -5.625 1 98.12 54 PHE B N 1
ATOM 3947 C CA . PHE B 1 54 ? -7.301 14.516 -4.273 1 98.12 54 PHE B CA 1
ATOM 3948 C C . PHE B 1 54 ? -6.062 13.836 -3.713 1 98.12 54 PHE B C 1
ATOM 3950 O O . PHE B 1 54 ? -5.855 12.641 -3.932 1 98.12 54 PHE B O 1
ATOM 3957 N N . HIS B 1 55 ? -5.191 14.602 -3.062 1 98.44 55 HIS B N 1
ATOM 3958 C CA . HIS B 1 55 ? -4.18 14.008 -2.199 1 98.44 55 HIS B CA 1
ATOM 3959 C C . HIS B 1 55 ? -4.805 13.422 -0.936 1 98.44 55 HIS B C 1
ATOM 3961 O O . HIS B 1 55 ? -5.727 14.016 -0.368 1 98.44 55 HIS B O 1
ATOM 3967 N N . MET B 1 56 ? -4.402 12.305 -0.566 1 98.69 56 MET B N 1
ATOM 3968 C CA . MET B 1 56 ? -4.75 11.812 0.762 1 98.69 56 MET B CA 1
ATOM 3969 C C . MET B 1 56 ? -3.711 12.234 1.792 1 98.69 56 MET B C 1
ATOM 3971 O O . MET B 1 56 ? -2.518 11.984 1.614 1 98.69 56 MET B O 1
ATOM 3975 N N . LEU B 1 57 ? -4.129 12.852 2.797 1 98.44 57 LEU B N 1
ATOM 3976 C CA . LEU B 1 57 ? -3.234 13.398 3.814 1 98.44 57 LEU B CA 1
ATOM 3977 C C . LEU B 1 57 ? -3.049 12.406 4.957 1 98.44 57 LEU B C 1
ATOM 3979 O O . LEU B 1 57 ? -3.514 11.266 4.879 1 98.44 57 LEU B O 1
ATOM 3983 N N . PRO B 1 58 ? -2.242 12.68 5.977 1 98.25 58 PRO B N 1
ATOM 3984 C CA . PRO B 1 58 ? -1.759 11.656 6.906 1 98.25 58 PRO B CA 1
ATOM 3985 C C . PRO B 1 58 ? -2.893 10.898 7.598 1 98.25 58 PRO B C 1
ATOM 3987 O O . PRO B 1 58 ? -2.885 9.672 7.645 1 98.25 58 PRO B O 1
ATOM 3990 N N . LEU B 1 59 ? -3.885 11.594 8.117 1 98.25 59 LEU B N 1
ATOM 3991 C CA . LEU B 1 59 ? -4.973 10.914 8.805 1 98.25 59 LEU B CA 1
ATOM 3992 C C . LEU B 1 59 ? -5.766 10.039 7.844 1 98.25 59 LEU B C 1
ATOM 3994 O O . LEU B 1 59 ? -6.164 8.93 8.195 1 98.25 59 LEU B O 1
ATOM 3998 N N . GLY B 1 60 ? -5.977 10.602 6.629 1 98.62 60 GLY B N 1
ATOM 3999 C CA . GLY B 1 60 ? -6.664 9.812 5.617 1 98.62 60 GLY B CA 1
ATOM 4000 C C . GLY B 1 60 ? -5.914 8.547 5.242 1 98.62 60 GLY B C 1
ATOM 4001 O O . GLY B 1 60 ? -6.52 7.484 5.098 1 98.62 60 GLY B O 1
ATOM 4002 N N . VAL B 1 61 ? -4.605 8.664 5.094 1 98.75 61 VAL B N 1
ATOM 4003 C CA . VAL B 1 61 ? -3.787 7.52 4.715 1 98.75 61 VAL B CA 1
ATOM 4004 C C . VAL B 1 61 ? -3.822 6.473 5.824 1 98.75 61 VAL B C 1
ATOM 4006 O O . VAL B 1 61 ? -3.867 5.27 5.551 1 98.75 61 VAL B O 1
ATOM 4009 N N . ARG B 1 62 ? -3.77 6.875 7.086 1 98.31 62 ARG B N 1
ATOM 4010 C CA . ARG B 1 62 ? -3.842 5.93 8.195 1 98.31 62 ARG B CA 1
ATOM 4011 C C . ARG B 1 62 ? -5.141 5.129 8.148 1 98.31 62 ARG B C 1
ATOM 4013 O O . ARG B 1 62 ? -5.133 3.912 8.344 1 98.31 62 ARG B O 1
ATOM 4020 N N . ALA B 1 63 ? -6.238 5.855 7.902 1 98.69 63 ALA B N 1
ATOM 4021 C CA . ALA B 1 63 ? -7.523 5.168 7.781 1 98.69 63 ALA B CA 1
ATOM 4022 C C . ALA B 1 63 ? -7.512 4.188 6.613 1 98.69 63 ALA B C 1
ATOM 4024 O O . ALA B 1 63 ? -7.965 3.047 6.746 1 98.69 63 ALA B O 1
ATOM 4025 N N . LEU B 1 64 ? -6.996 4.617 5.496 1 98.81 64 LEU B N 1
ATOM 4026 C CA . LEU B 1 64 ? -6.93 3.785 4.301 1 98.81 64 LEU B CA 1
ATOM 4027 C C . LEU B 1 64 ? -6.07 2.549 4.543 1 98.81 64 LEU B C 1
ATOM 4029 O O . LEU B 1 64 ? -6.418 1.45 4.102 1 98.81 64 LEU B O 1
ATOM 4033 N N . GLU B 1 65 ? -4.949 2.736 5.195 1 98.56 65 GLU B N 1
ATOM 4034 C CA . GLU B 1 65 ? -4.062 1.608 5.473 1 98.56 65 GLU B CA 1
ATOM 4035 C C . GLU B 1 65 ? -4.727 0.604 6.41 1 98.56 65 GLU B C 1
ATOM 4037 O O . GLU B 1 65 ? -4.52 -0.604 6.281 1 98.56 65 GLU B O 1
ATOM 4042 N N . LYS B 1 66 ? -5.465 1.069 7.379 1 98.56 66 LYS B N 1
ATOM 4043 C CA . LYS B 1 66 ? -6.207 0.165 8.25 1 98.56 66 LYS B CA 1
ATOM 4044 C C . LYS B 1 66 ? -7.27 -0.606 7.473 1 98.56 66 LYS B C 1
ATOM 4046 O O . LYS B 1 66 ? -7.43 -1.813 7.66 1 98.56 66 LYS B O 1
ATOM 4051 N N . LEU B 1 67 ? -7.996 0.118 6.617 1 98.88 67 LEU B N 1
ATOM 4052 C CA . LEU B 1 67 ? -8.953 -0.565 5.754 1 98.88 67 LEU B CA 1
ATOM 4053 C C . LEU B 1 67 ? -8.258 -1.612 4.891 1 98.88 67 LEU B C 1
ATOM 4055 O O . LEU B 1 67 ? -8.781 -2.713 4.703 1 98.88 67 LEU B O 1
ATOM 4059 N N . THR B 1 68 ? -7.133 -1.274 4.355 1 98.81 68 THR B N 1
ATOM 4060 C CA . THR B 1 68 ? -6.355 -2.193 3.529 1 98.81 68 THR B CA 1
ATOM 4061 C C . THR B 1 68 ? -6.016 -3.461 4.309 1 98.81 68 THR B C 1
ATOM 4063 O O . THR B 1 68 ? -6.156 -4.57 3.789 1 98.81 68 THR B O 1
ATOM 4066 N N . ARG B 1 69 ? -5.562 -3.318 5.547 1 98.06 69 ARG B N 1
ATOM 4067 C CA . ARG B 1 69 ? -5.238 -4.477 6.371 1 98.06 69 ARG B CA 1
ATOM 4068 C C . ARG B 1 69 ? -6.469 -5.344 6.609 1 98.06 69 ARG B C 1
ATOM 4070 O O . ARG B 1 69 ? -6.383 -6.574 6.582 1 98.06 69 ARG B O 1
ATOM 4077 N N . LEU B 1 70 ? -7.574 -4.664 6.879 1 98.5 70 LEU B N 1
ATOM 4078 C CA . LEU B 1 70 ? -8.828 -5.387 7.078 1 98.5 70 LEU B CA 1
ATOM 4079 C C . LEU B 1 70 ? -9.172 -6.223 5.848 1 98.5 70 LEU B C 1
ATOM 4081 O O . LEU B 1 70 ? -9.469 -7.41 5.965 1 98.5 70 LEU B O 1
ATOM 4085 N N . VAL B 1 71 ? -9.109 -5.602 4.699 1 98.88 71 VAL B N 1
ATOM 4086 C CA . VAL B 1 71 ? -9.453 -6.262 3.443 1 98.88 71 VAL B CA 1
ATOM 4087 C C . VAL B 1 71 ? -8.445 -7.375 3.15 1 98.88 71 VAL B C 1
ATOM 4089 O O . VAL B 1 71 ? -8.828 -8.469 2.723 1 98.88 71 VAL B O 1
ATOM 4092 N N . ASP B 1 72 ? -7.164 -7.133 3.402 1 98.31 72 ASP B N 1
ATOM 4093 C CA . ASP B 1 72 ? -6.137 -8.156 3.23 1 98.31 72 ASP B CA 1
ATOM 4094 C C . ASP B 1 72 ? -6.453 -9.398 4.059 1 98.31 72 ASP B C 1
ATOM 4096 O O . ASP B 1 72 ? -6.359 -10.523 3.561 1 98.31 72 ASP B O 1
ATOM 4100 N N . GLN B 1 73 ? -6.797 -9.164 5.316 1 96.81 73 GLN B N 1
ATOM 4101 C CA . GLN B 1 73 ? -7.102 -10.273 6.207 1 96.81 73 GLN B CA 1
ATOM 4102 C C . GLN B 1 73 ? -8.227 -11.141 5.637 1 96.81 73 GLN B C 1
ATOM 4104 O O . GLN B 1 73 ? -8.094 -12.359 5.551 1 96.81 73 GLN B O 1
ATOM 4109 N N . GLU B 1 74 ? -9.273 -10.5 5.172 1 98 74 GLU B N 1
ATOM 4110 C CA . GLU B 1 74 ? -10.438 -11.25 4.707 1 98 74 GLU B CA 1
ATOM 4111 C C . GLU B 1 74 ? -10.172 -11.898 3.35 1 98 74 GLU B C 1
ATOM 4113 O O . GLU B 1 74 ? -10.648 -13 3.078 1 98 74 GLU B O 1
ATOM 4118 N N . MET B 1 75 ? -9.438 -11.234 2.445 1 98.19 75 MET B N 1
ATOM 4119 C CA . MET B 1 75 ? -9.102 -11.82 1.151 1 98.19 75 MET B CA 1
ATOM 4120 C C . MET B 1 75 ? -8.211 -13.047 1.323 1 98.19 75 MET B C 1
ATOM 4122 O O . MET B 1 75 ? -8.383 -14.047 0.619 1 98.19 75 MET B O 1
ATOM 4126 N N . GLN B 1 76 ? -7.301 -12.984 2.271 1 95.19 76 GLN B N 1
ATOM 4127 C CA . GLN B 1 76 ? -6.391 -14.102 2.494 1 95.19 76 GLN B CA 1
ATOM 4128 C C . GLN B 1 76 ? -7.117 -15.281 3.133 1 95.19 76 GLN B C 1
ATOM 4130 O O . GLN B 1 76 ? -6.77 -16.438 2.887 1 95.19 76 GLN B O 1
ATOM 4135 N N . THR B 1 77 ? -8.164 -14.984 3.889 1 93.94 77 THR B N 1
ATOM 4136 C CA . THR B 1 77 ? -8.938 -16.047 4.527 1 93.94 77 THR B CA 1
ATOM 4137 C C . THR B 1 77 ? -9.625 -16.922 3.482 1 93.94 77 THR B C 1
ATOM 4139 O O . THR B 1 77 ? -9.836 -18.109 3.707 1 93.94 77 THR B O 1
ATOM 4142 N N . VAL B 1 78 ? -9.875 -16.359 2.33 1 95.88 78 VAL B N 1
ATOM 4143 C CA . VAL B 1 78 ? -10.555 -17.141 1.301 1 95.88 78 VAL B CA 1
ATOM 4144 C C . VAL B 1 78 ? -9.539 -17.625 0.269 1 95.88 78 VAL B C 1
ATOM 4146 O O . VAL B 1 78 ? -9.914 -18.016 -0.841 1 95.88 78 VAL B O 1
ATOM 4149 N N . GLY B 1 79 ? -8.289 -17.547 0.618 1 94.44 79 GLY B N 1
ATOM 4150 C CA . GLY B 1 79 ? -7.254 -18.109 -0.225 1 94.44 79 GLY B CA 1
ATOM 4151 C C . GLY B 1 79 ? -6.699 -17.141 -1.239 1 94.44 79 GLY B C 1
ATOM 4152 O O . GLY B 1 79 ? -6.016 -17.531 -2.186 1 94.44 79 GLY B O 1
ATOM 4153 N N . GLY B 1 80 ? -7.039 -15.852 -1.079 1 97.5 80 GLY B N 1
ATOM 4154 C CA . GLY B 1 80 ? -6.527 -14.836 -1.992 1 97.5 80 GLY B CA 1
ATOM 4155 C C . GLY B 1 80 ? -5.031 -14.617 -1.865 1 97.5 80 GLY B C 1
ATOM 4156 O O . GLY B 1 80 ? -4.488 -14.648 -0.76 1 97.5 80 GLY B O 1
ATOM 4157 N N . GLN B 1 81 ? -4.383 -14.523 -2.957 1 97.75 81 GLN B N 1
ATOM 4158 C CA . GLN B 1 81 ? -2.975 -14.156 -3.035 1 97.75 81 GLN B CA 1
ATOM 4159 C C . GLN B 1 81 ? -2.801 -12.773 -3.662 1 97.75 81 GLN B C 1
ATOM 4161 O O . GLN B 1 81 ? -3.346 -12.5 -4.73 1 97.75 81 GLN B O 1
ATOM 4166 N N . LYS B 1 82 ? -2.111 -11.961 -2.986 1 98.69 82 LYS B N 1
ATOM 4167 C CA . LYS B 1 82 ? -2.018 -10.555 -3.371 1 98.69 82 LYS B CA 1
ATOM 4168 C C . LYS B 1 82 ? -0.995 -10.359 -4.488 1 98.69 82 LYS B C 1
ATOM 4170 O O . LYS B 1 82 ? 0.1 -10.93 -4.441 1 98.69 82 LYS B O 1
ATOM 4175 N N . ILE B 1 83 ? -1.354 -9.617 -5.5 1 98.81 83 ILE B N 1
ATOM 4176 C CA . ILE B 1 83 ? -0.481 -9.227 -6.602 1 98.81 83 ILE B CA 1
ATOM 4177 C C . ILE B 1 83 ? -0.534 -7.707 -6.789 1 98.81 83 ILE B C 1
ATOM 4179 O O . ILE B 1 83 ? -1.26 -7.012 -6.074 1 98.81 83 ILE B O 1
ATOM 4183 N N . ALA B 1 84 ? 0.243 -7.129 -7.605 1 98.75 84 ALA B N 1
ATOM 4184 C CA . ALA B 1 84 ? 0.232 -5.73 -8.031 1 98.75 84 ALA B CA 1
ATOM 4185 C C . ALA B 1 84 ? 0.537 -5.613 -9.523 1 98.75 84 ALA B C 1
ATOM 4187 O O . ALA B 1 84 ? 1.688 -5.758 -9.938 1 98.75 84 ALA B O 1
ATOM 4188 N N . MET B 1 85 ? -0.453 -5.391 -10.281 1 98.75 85 MET B N 1
ATOM 4189 C CA . MET B 1 85 ? -0.298 -5.355 -11.734 1 98.75 85 MET B CA 1
ATOM 4190 C C . MET B 1 85 ? 0.039 -3.947 -12.211 1 98.75 85 MET B C 1
ATOM 4192 O O . MET B 1 85 ? -0.121 -2.979 -11.469 1 98.75 85 MET B O 1
ATOM 4196 N N . THR B 1 86 ? 0.52 -3.83 -13.352 1 98.56 86 THR B N 1
ATOM 4197 C CA . THR B 1 86 ? 0.905 -2.543 -13.922 1 98.56 86 THR B CA 1
ATOM 4198 C C . THR B 1 86 ? -0.313 -1.638 -14.086 1 98.56 86 THR B C 1
ATOM 4200 O O . THR B 1 86 ? -1.423 -2.119 -14.328 1 98.56 86 THR B O 1
ATOM 4203 N N . THR B 1 87 ? -0.069 -0.361 -13.906 1 98.62 87 THR B N 1
ATOM 4204 C CA . THR B 1 87 ? -1.084 0.664 -14.125 1 98.62 87 THR B CA 1
ATOM 4205 C C . THR B 1 87 ? -1.333 0.867 -15.617 1 98.62 87 THR B C 1
ATOM 4207 O O . THR B 1 87 ? -2.48 0.987 -16.047 1 98.62 87 THR B O 1
ATOM 4210 N N . LEU B 1 88 ? -0.241 0.915 -16.375 1 98.56 88 LEU B N 1
ATOM 4211 C CA . LEU B 1 88 ? -0.321 1.056 -17.828 1 98.56 88 LEU B CA 1
ATOM 4212 C C . LEU B 1 88 ? -0.71 -0.266 -18.484 1 98.56 88 LEU B C 1
ATOM 4214 O O . LEU B 1 88 ? -0.07 -1.293 -18.25 1 98.56 88 LEU B O 1
ATOM 4218 N N . ALA B 1 89 ? -1.742 -0.266 -19.203 1 98.31 89 ALA B N 1
ATOM 4219 C CA . ALA B 1 89 ? -2.211 -1.434 -19.953 1 98.31 89 ALA B CA 1
ATOM 4220 C C . ALA B 1 89 ? -2.184 -1.173 -21.453 1 98.31 89 ALA B C 1
ATOM 4222 O O . ALA B 1 89 ? -2.67 -0.139 -21.922 1 98.31 89 ALA B O 1
ATOM 4223 N N . LYS B 1 90 ? -1.668 -2.049 -22.188 1 98 90 LYS B N 1
ATOM 4224 C CA . LYS B 1 90 ? -1.547 -1.888 -23.641 1 98 90 LYS B CA 1
ATOM 4225 C C . LYS B 1 90 ? -2.92 -1.811 -24.297 1 98 90 LYS B C 1
ATOM 4227 O O . LYS B 1 90 ? -3.84 -2.537 -23.922 1 98 90 LYS B O 1
ATOM 4232 N N . GLU B 1 91 ? -2.994 -1.007 -25.281 1 98.19 91 GLU B N 1
ATOM 4233 C CA . GLU B 1 91 ? -4.207 -0.867 -26.078 1 98.19 91 GLU B CA 1
ATOM 4234 C C . GLU B 1 91 ? -4.633 -2.203 -26.672 1 98.19 91 GLU B C 1
ATOM 4236 O O . GLU B 1 91 ? -5.82 -2.52 -26.719 1 98.19 91 GLU B O 1
ATOM 4241 N N . SER B 1 92 ? -3.727 -2.973 -27.125 1 98 92 SER B N 1
ATOM 4242 C CA . SER B 1 92 ? -4 -4.223 -27.828 1 98 92 SER B CA 1
ATOM 4243 C C . SER B 1 92 ? -4.816 -5.176 -26.953 1 98 92 SER B C 1
ATOM 4245 O O . SER B 1 92 ? -5.703 -5.875 -27.453 1 98 92 SER B O 1
ATOM 4247 N N . LEU B 1 93 ? -4.531 -5.23 -25.688 1 97.75 93 LEU B N 1
ATOM 4248 C CA . LEU B 1 93 ? -5.266 -6.102 -24.781 1 97.75 93 LEU B CA 1
ATOM 4249 C C . LEU B 1 93 ? -6.707 -5.637 -24.625 1 97.75 93 LEU B C 1
ATOM 4251 O O . LEU B 1 93 ? -7.629 -6.453 -24.609 1 97.75 93 LEU B O 1
ATOM 4255 N N . TRP B 1 94 ? -6.91 -4.367 -24.531 1 97.19 94 TRP B N 1
ATOM 4256 C CA . TRP B 1 94 ? -8.25 -3.816 -24.344 1 97.19 94 TRP B CA 1
ATOM 4257 C C . TRP B 1 94 ? -9.047 -3.861 -25.641 1 97.19 94 TRP B C 1
ATOM 4259 O O . TRP B 1 94 ? -10.273 -3.949 -25.625 1 97.19 94 TRP B O 1
ATOM 4269 N N . GLN B 1 95 ? -8.352 -3.756 -26.781 1 97.88 95 GLN B N 1
ATOM 4270 C CA . GLN B 1 95 ? -9.016 -3.967 -28.062 1 97.88 95 GLN B CA 1
ATOM 4271 C C . GLN B 1 95 ? -9.539 -5.395 -28.188 1 97.88 95 GLN B C 1
ATOM 4273 O O . GLN B 1 95 ? -10.641 -5.617 -28.688 1 97.88 95 GLN B O 1
ATOM 4278 N N . LYS B 1 96 ? -8.742 -6.297 -27.719 1 97.31 96 LYS B N 1
ATOM 4279 C CA . LYS B 1 96 ? -9.125 -7.703 -27.766 1 97.31 96 LYS B CA 1
ATOM 4280 C C . LYS B 1 96 ? -10.414 -7.953 -26.984 1 97.31 96 LYS B C 1
ATOM 4282 O O . LYS B 1 96 ? -11.258 -8.742 -27.422 1 97.31 96 LYS B O 1
ATOM 4287 N N . SER B 1 97 ? -10.602 -7.383 -25.844 1 95.88 97 SER B N 1
ATOM 4288 C CA . SER B 1 97 ? -11.797 -7.582 -25.016 1 95.88 97 SER B CA 1
ATOM 4289 C C . SER B 1 97 ? -12.969 -6.766 -25.547 1 95.88 97 SER B C 1
ATOM 4291 O O . SER B 1 97 ? -14.109 -6.984 -25.141 1 95.88 97 SER B O 1
ATOM 4293 N N . GLY B 1 98 ? -12.711 -5.754 -26.469 1 96.38 98 GLY B N 1
ATOM 4294 C CA . GLY B 1 98 ? -13.734 -4.855 -26.984 1 96.38 98 GLY B CA 1
ATOM 4295 C C . GLY B 1 98 ? -14 -3.672 -26.062 1 96.38 98 GLY B C 1
ATOM 4296 O O . GLY B 1 98 ? -14.719 -2.746 -26.438 1 96.38 98 GLY B O 1
ATOM 4297 N N . ARG B 1 99 ? -13.367 -3.605 -24.938 1 95.69 99 ARG B N 1
ATOM 4298 C CA . ARG B 1 99 ? -13.703 -2.6 -23.938 1 95.69 99 ARG B CA 1
ATOM 4299 C C . ARG B 1 99 ? -12.992 -1.282 -24.219 1 95.69 99 ARG B C 1
ATOM 4301 O O . ARG B 1 99 ? -13.32 -0.251 -23.625 1 95.69 99 ARG B O 1
ATOM 4308 N N . TRP B 1 100 ? -11.961 -1.295 -25.078 1 96.62 100 TRP B N 1
ATOM 4309 C CA . TRP B 1 100 ? -11.344 -0.046 -25.516 1 96.62 100 TRP B CA 1
ATOM 4310 C C . TRP B 1 100 ? -12.375 0.884 -26.141 1 96.62 100 TRP B C 1
ATOM 4312 O O . TRP B 1 100 ? -12.445 2.066 -25.797 1 96.62 100 TRP B O 1
ATOM 4322 N N . GLU B 1 101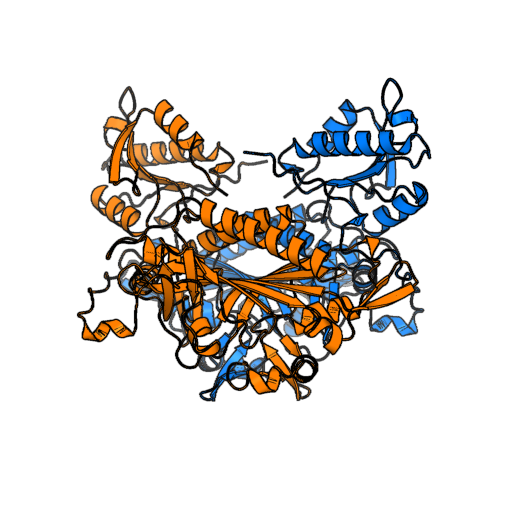 ? -13.195 0.287 -26.969 1 95.88 101 GLU B N 1
ATOM 4323 C CA . GLU B 1 101 ? -14.219 1.053 -27.672 1 95.88 101 GLU B CA 1
ATOM 4324 C C . GLU B 1 101 ? -15.414 1.332 -26.781 1 95.88 101 GLU B C 1
ATOM 4326 O O . GLU B 1 101 ? -15.938 2.449 -26.75 1 95.88 101 GLU B O 1
ATOM 4331 N N . THR B 1 102 ? -15.805 0.366 -26.047 1 93.94 102 THR B N 1
ATOM 4332 C CA . THR B 1 102 ? -17.031 0.5 -25.266 1 93.94 102 THR B CA 1
ATOM 4333 C C . THR B 1 102 ? -16.828 1.487 -24.109 1 93.94 102 THR B C 1
ATOM 4335 O O . THR B 1 102 ? -17.75 2.217 -23.75 1 93.94 102 THR B O 1
ATOM 4338 N N . ALA B 1 103 ? -15.672 1.476 -23.484 1 92.31 103 ALA B N 1
ATOM 4339 C CA . ALA B 1 103 ? -15.398 2.434 -22.406 1 92.31 103 ALA B CA 1
ATOM 4340 C C . ALA B 1 103 ? -15.164 3.832 -22.984 1 92.31 103 ALA B C 1
ATOM 4342 O O . ALA B 1 103 ? -15.547 4.828 -22.359 1 92.31 103 ALA B O 1
ATOM 4343 N N . GLY B 1 104 ? -14.477 3.91 -24.141 1 92.94 104 GLY B N 1
ATOM 4344 C CA . GLY B 1 104 ? -14.312 5.152 -24.875 1 92.94 104 GLY B CA 1
ATOM 4345 C C . GLY B 1 104 ? -13.664 6.254 -24.062 1 92.94 104 GLY B C 1
ATOM 4346 O O . GLY B 1 104 ? -12.594 6.059 -23.484 1 92.94 104 GLY B O 1
ATOM 4347 N N . ALA B 1 105 ? -14.422 7.309 -23.859 1 92.31 105 ALA B N 1
ATOM 4348 C CA . ALA B 1 105 ? -13.883 8.539 -23.266 1 92.31 105 ALA B CA 1
ATOM 4349 C C . ALA B 1 105 ? -13.641 8.367 -21.766 1 92.31 105 ALA B C 1
ATOM 4351 O O . ALA B 1 105 ? -12.969 9.195 -21.141 1 92.31 105 ALA B O 1
ATOM 4352 N N . GLU B 1 106 ? -14.062 7.336 -21.188 1 94.5 106 GLU B N 1
ATOM 4353 C CA . GLU B 1 106 ? -13.859 7.09 -19.766 1 94.5 106 GLU B CA 1
ATOM 4354 C C . GLU B 1 106 ? -12.43 6.633 -19.484 1 94.5 106 GLU B C 1
ATOM 4356 O O . GLU B 1 106 ? -11.992 6.641 -18.328 1 94.5 106 GLU B O 1
ATOM 4361 N N . LEU B 1 107 ? -11.82 6.18 -20.547 1 97.19 107 LEU B N 1
ATOM 4362 C CA . LEU B 1 107 ? -10.445 5.719 -20.391 1 97.19 107 LEU B CA 1
ATOM 4363 C C . LEU B 1 107 ? -9.461 6.883 -20.5 1 97.19 107 LEU B C 1
ATOM 4365 O O . LEU B 1 107 ? -9.531 7.672 -21.438 1 97.19 107 LEU B O 1
ATOM 4369 N N . PHE B 1 108 ? -8.555 7.035 -19.516 1 98.31 108 PHE B N 1
ATOM 4370 C CA . PHE B 1 108 ? -7.348 7.82 -19.75 1 98.31 108 PHE B CA 1
ATOM 4371 C C . PHE B 1 108 ? -6.406 7.086 -20.703 1 98.31 108 PHE B C 1
ATOM 4373 O O . PHE B 1 108 ? -5.996 5.957 -20.438 1 98.31 108 PHE B O 1
ATOM 4380 N N . THR B 1 109 ? -6.098 7.633 -21.766 1 98.12 109 THR B N 1
ATOM 4381 C CA . THR B 1 109 ? -5.195 7.004 -22.719 1 98.12 109 THR B CA 1
ATOM 4382 C C . THR B 1 109 ? -3.939 7.852 -22.906 1 98.12 109 THR B C 1
ATOM 4384 O O . THR B 1 109 ? -3.955 9.062 -22.656 1 98.12 109 THR B O 1
ATOM 4387 N N . LEU B 1 110 ? -2.824 7.254 -23.25 1 98.06 110 LEU B N 1
ATOM 4388 C CA . LEU B 1 110 ? -1.569 7.953 -23.5 1 98.06 110 LEU B CA 1
ATOM 4389 C C . LEU B 1 110 ? -0.692 7.164 -24.469 1 98.06 110 LEU B C 1
ATOM 4391 O O . LEU B 1 110 ? -0.936 5.98 -24.703 1 98.06 110 LEU B O 1
ATOM 4395 N N . LYS B 1 111 ? 0.271 7.805 -25.031 1 97.44 111 LYS B N 1
ATOM 4396 C CA . LYS B 1 111 ? 1.284 7.188 -25.875 1 97.44 111 LYS B CA 1
ATOM 4397 C C . LYS B 1 111 ? 2.67 7.297 -25.25 1 97.44 111 LYS B C 1
ATOM 4399 O O . LYS B 1 111 ? 3 8.312 -24.625 1 97.44 111 LYS B O 1
ATOM 4404 N N . ASP B 1 112 ? 3.4 6.289 -25.406 1 96.75 112 ASP B N 1
ATOM 4405 C CA . ASP B 1 112 ? 4.785 6.383 -24.953 1 96.75 112 ASP B CA 1
ATOM 4406 C C . ASP B 1 112 ? 5.66 7.051 -26.016 1 96.75 112 ASP B C 1
ATOM 4408 O O . ASP B 1 112 ? 5.16 7.504 -27.047 1 96.75 112 ASP B O 1
ATOM 4412 N N . ARG B 1 113 ? 7.02 7.129 -25.75 1 95.94 113 ARG B N 1
ATOM 4413 C CA . ARG B 1 113 ? 7.957 7.84 -26.625 1 95.94 113 ARG B CA 1
ATOM 4414 C C . ARG B 1 113 ? 8.062 7.172 -27.984 1 95.94 113 ARG B C 1
ATOM 4416 O O . ARG B 1 113 ? 8.516 7.789 -28.953 1 95.94 113 ARG B O 1
ATOM 4423 N N . GLN B 1 114 ? 7.633 5.898 -28.094 1 95.25 114 GLN B N 1
ATOM 4424 C CA . GLN B 1 114 ? 7.641 5.176 -29.359 1 95.25 114 GLN B CA 1
ATOM 4425 C C . GLN B 1 114 ? 6.25 5.148 -29.984 1 95.25 114 GLN B C 1
ATOM 4427 O O . GLN B 1 114 ? 6.008 4.398 -30.938 1 95.25 114 GLN B O 1
ATOM 4432 N N . LYS B 1 115 ? 5.316 5.734 -29.375 1 95.94 115 LYS B N 1
ATOM 4433 C CA . LYS B 1 115 ? 3.969 5.957 -29.891 1 95.94 115 LYS B CA 1
ATOM 4434 C C . LYS B 1 115 ? 3.088 4.73 -29.688 1 95.94 115 LYS B C 1
ATOM 4436 O O . LYS B 1 115 ? 2.049 4.586 -30.328 1 95.94 115 LYS B O 1
ATOM 4441 N N . HIS B 1 116 ? 3.539 3.871 -28.844 1 96.81 116 HIS B N 1
ATOM 4442 C CA . HIS B 1 116 ? 2.633 2.811 -28.422 1 96.81 116 HIS B CA 1
ATOM 4443 C C . HIS B 1 116 ? 1.532 3.357 -27.516 1 96.81 116 HIS B C 1
ATOM 4445 O O . HIS B 1 116 ? 1.791 4.207 -26.656 1 96.81 116 HIS B O 1
ATOM 4451 N N . GLN B 1 117 ? 0.359 2.83 -27.719 1 97.75 117 GLN B N 1
ATOM 4452 C CA . GLN B 1 117 ? -0.792 3.342 -26.984 1 97.75 117 GLN B CA 1
ATOM 4453 C C . GLN B 1 117 ? -1.062 2.508 -25.734 1 97.75 117 GLN B C 1
ATOM 4455 O O . GLN B 1 117 ? -0.951 1.28 -25.766 1 97.75 117 GLN B O 1
ATOM 4460 N N . PHE B 1 118 ? -1.38 3.207 -24.688 1 98.44 118 PHE B N 1
ATOM 4461 C CA . PHE B 1 118 ? -1.735 2.607 -23.406 1 98.44 118 PHE B CA 1
ATOM 4462 C C . PHE B 1 118 ? -2.982 3.266 -22.828 1 98.44 118 PHE B C 1
ATOM 4464 O O . PHE B 1 118 ? -3.371 4.355 -23.25 1 98.44 118 PHE B O 1
ATOM 4471 N N . CYS B 1 119 ? -3.617 2.631 -21.938 1 98.44 119 CYS B N 1
ATOM 4472 C CA . CYS B 1 119 ? -4.566 3.279 -21.047 1 98.44 119 CYS B CA 1
ATOM 4473 C C . CYS B 1 119 ? -4.16 3.09 -19.594 1 98.44 119 CYS B C 1
ATOM 4475 O O . CYS B 1 119 ? -3.367 2.201 -19.281 1 98.44 119 CYS B O 1
ATOM 4477 N N . LEU B 1 120 ? -4.523 4.012 -18.719 1 98.56 120 LEU B N 1
ATOM 4478 C CA . LEU B 1 120 ? -4.48 3.777 -17.281 1 98.56 120 LEU B CA 1
ATOM 4479 C C . LEU B 1 120 ? -5.629 2.877 -16.828 1 98.56 120 LEU B C 1
ATOM 4481 O O . LEU B 1 120 ? -6.797 3.211 -17.031 1 98.56 120 LEU B O 1
ATOM 4485 N N . GLY B 1 121 ? -5.352 1.77 -16.25 1 97.25 121 GLY B N 1
ATOM 4486 C CA . GLY B 1 121 ? -6.352 0.747 -15.984 1 97.25 121 GLY B CA 1
ATOM 4487 C C . GLY B 1 121 ? -7.465 1.222 -15.07 1 97.25 121 GLY B C 1
ATOM 4488 O O . GLY B 1 121 ? -7.211 1.615 -13.93 1 97.25 121 GLY B O 1
ATOM 4489 N N . PRO B 1 122 ? -8.734 1.292 -15.562 1 97.56 122 PRO B N 1
ATOM 4490 C CA . PRO B 1 122 ? -9.867 1.505 -14.664 1 97.56 122 PRO B CA 1
ATOM 4491 C C . PRO B 1 122 ? -10.227 0.26 -13.852 1 97.56 122 PRO B C 1
ATOM 4493 O O . PRO B 1 122 ? -10.945 0.353 -12.859 1 97.56 122 PRO B O 1
ATOM 4496 N N . THR B 1 123 ? -9.914 -0.877 -14.328 1 97.12 123 THR B N 1
ATOM 4497 C CA . THR B 1 123 ? -9.914 -2.232 -13.789 1 97.12 123 THR B CA 1
ATOM 4498 C C . THR B 1 123 ? -8.859 -3.092 -14.484 1 97.12 123 THR B C 1
ATOM 4500 O O . THR B 1 123 ? -8.125 -2.605 -15.344 1 97.12 123 THR B O 1
ATOM 4503 N N . HIS B 1 124 ? -8.75 -4.398 -14.164 1 98.5 124 HIS B N 1
ATOM 4504 C CA . HIS B 1 124 ? -7.605 -5.133 -14.688 1 98.5 124 HIS B CA 1
ATOM 4505 C C . HIS B 1 124 ? -8.016 -6.527 -15.156 1 98.5 124 HIS B C 1
ATOM 4507 O O . HIS B 1 124 ? -7.219 -7.465 -15.086 1 98.5 124 HIS B O 1
ATOM 4513 N N . GLU B 1 125 ? -9.25 -6.746 -15.633 1 98.12 125 GLU B N 1
ATOM 4514 C CA . GLU B 1 125 ? -9.672 -8.055 -16.125 1 98.12 125 GLU B CA 1
ATOM 4515 C C . GLU B 1 125 ? -8.781 -8.523 -17.281 1 98.12 125 GLU B C 1
ATOM 4517 O O . GLU B 1 125 ? -8.406 -9.695 -17.344 1 98.12 125 GLU B O 1
ATOM 4522 N N . GLU B 1 126 ? -8.445 -7.605 -18.25 1 98.25 126 GLU B N 1
ATOM 4523 C CA . GLU B 1 126 ? -7.629 -7.953 -19.406 1 98.25 126 GLU B CA 1
ATOM 4524 C C . GLU B 1 126 ? -6.234 -8.406 -18.984 1 98.25 126 GLU B C 1
ATOM 4526 O O . GLU B 1 126 ? -5.742 -9.438 -19.438 1 98.25 126 GLU B O 1
ATOM 4531 N N . LEU B 1 127 ? -5.602 -7.652 -18.078 1 98.62 127 LEU B N 1
ATOM 4532 C CA . LEU B 1 127 ? -4.223 -7.918 -17.688 1 98.62 127 LEU B CA 1
ATOM 4533 C C . LEU B 1 127 ? -4.117 -9.227 -16.906 1 98.62 127 LEU B C 1
ATOM 4535 O O . LEU B 1 127 ? -3.213 -10.031 -17.156 1 98.62 127 LEU B O 1
ATOM 4539 N N . VAL B 1 128 ? -5.008 -9.469 -15.953 1 98.56 128 VAL B N 1
ATOM 4540 C CA . VAL B 1 128 ? -4.902 -10.648 -15.109 1 98.56 128 VAL B CA 1
ATOM 4541 C C . VAL B 1 128 ? -5.207 -11.898 -15.93 1 98.56 128 VAL B C 1
ATOM 4543 O O . VAL B 1 128 ? -4.617 -12.961 -15.711 1 98.56 128 VAL B O 1
ATOM 4546 N N . THR B 1 129 ? -6.223 -11.805 -16.859 1 98.31 129 THR B N 1
ATOM 4547 C CA . THR B 1 129 ? -6.539 -12.953 -17.703 1 98.31 129 THR B CA 1
ATOM 4548 C C . THR B 1 129 ? -5.379 -13.281 -18.641 1 98.31 129 THR B C 1
ATOM 4550 O O . THR B 1 129 ? -5.066 -14.453 -18.859 1 98.31 129 THR B O 1
ATOM 4553 N N . GLN B 1 130 ? -4.77 -12.227 -19.203 1 98.25 130 GLN B N 1
ATOM 4554 C CA . GLN B 1 130 ? -3.576 -12.43 -20.016 1 98.25 130 GLN B CA 1
ATOM 4555 C C . GLN B 1 130 ? -2.471 -13.109 -19.219 1 98.25 130 GLN B C 1
ATOM 4557 O O . GLN B 1 130 ? -1.755 -13.969 -19.734 1 98.25 130 GLN B O 1
ATOM 4562 N N . LEU B 1 131 ? -2.248 -12.672 -17.969 1 97.69 131 LEU B N 1
ATOM 4563 C CA . LEU B 1 131 ? -1.269 -13.289 -17.078 1 97.69 131 LEU B CA 1
ATOM 4564 C C . LEU B 1 131 ? -1.511 -14.789 -16.953 1 97.69 131 LEU B C 1
ATOM 4566 O O . LEU B 1 131 ? -0.574 -15.586 -17.062 1 97.69 131 LEU B O 1
ATOM 4570 N N . LEU B 1 132 ? -2.789 -15.211 -16.75 1 96.94 132 LEU B N 1
ATOM 4571 C CA . LEU B 1 132 ? -3.121 -16.625 -16.594 1 96.94 132 LEU B CA 1
ATOM 4572 C C . LEU B 1 132 ? -2.984 -17.359 -17.922 1 96.94 132 LEU B C 1
ATOM 4574 O O . LEU B 1 132 ? -2.637 -18.547 -17.953 1 96.94 132 LEU B O 1
ATOM 4578 N N . ALA B 1 133 ? -3.305 -16.641 -19.031 1 96.56 133 ALA B N 1
ATOM 4579 C CA . ALA B 1 133 ? -3.146 -17.25 -20.344 1 96.56 133 ALA B CA 1
ATOM 4580 C C . ALA B 1 133 ? -1.69 -17.625 -20.609 1 96.56 133 ALA B C 1
ATOM 4582 O O . ALA B 1 133 ? -1.411 -18.609 -21.297 1 96.56 133 ALA B O 1
ATOM 4583 N N . ASN B 1 134 ? -0.81 -16.844 -20.031 1 93.19 134 ASN B N 1
ATOM 4584 C CA . ASN B 1 134 ? 0.618 -17.047 -20.25 1 93.19 134 ASN B CA 1
ATOM 4585 C C . ASN B 1 134 ? 1.201 -18.047 -19.266 1 93.19 134 ASN B C 1
ATOM 4587 O O . ASN B 1 134 ? 2.385 -18.391 -19.344 1 93.19 134 ASN B O 1
ATOM 4591 N N . ASN B 1 135 ? 0.428 -18.469 -18.344 1 87.75 135 ASN B N 1
ATOM 4592 C CA . ASN B 1 135 ? 0.892 -19.406 -17.312 1 87.75 135 ASN B CA 1
ATOM 4593 C C . ASN B 1 135 ? 0.135 -20.734 -17.375 1 87.75 135 ASN B C 1
ATOM 4595 O O . ASN B 1 135 ? -1.097 -20.75 -17.422 1 87.75 135 ASN B O 1
ATOM 4599 N N . GLN B 1 136 ? 0.78 -21.734 -17.625 1 78.75 136 GLN B N 1
ATOM 4600 C CA . GLN B 1 136 ? 0.14 -23.047 -17.625 1 78.75 136 GLN B CA 1
ATOM 4601 C C . GLN B 1 136 ? -0.187 -23.5 -16.203 1 78.75 136 GLN B C 1
ATOM 4603 O O . GLN B 1 136 ? 0.716 -23.703 -15.383 1 78.75 136 GLN B O 1
ATOM 4608 N N . VAL B 1 137 ? -1.447 -23.562 -15.867 1 84.06 137 VAL B N 1
ATOM 4609 C CA . VAL B 1 137 ? -1.886 -23.984 -14.539 1 84.06 137 VAL B CA 1
ATOM 4610 C C . VAL B 1 137 ? -2.574 -25.344 -14.633 1 84.06 137 VAL B C 1
ATOM 4612 O O . VAL B 1 137 ? -3.354 -25.594 -15.555 1 84.06 137 VAL B O 1
ATOM 4615 N N . SER B 1 138 ? -2.152 -26.188 -13.75 1 83.44 138 SER B N 1
ATOM 4616 C CA . SER B 1 138 ? -2.811 -27.484 -13.648 1 83.44 138 SER B CA 1
ATOM 4617 C C . SER B 1 138 ? -4.152 -27.359 -12.93 1 83.44 138 SER B C 1
ATOM 4619 O O . SER B 1 138 ? -4.324 -26.516 -12.062 1 83.44 138 SER B O 1
ATOM 4621 N N . TYR B 1 139 ? -5.102 -28.297 -13.312 1 87.56 139 TYR B N 1
ATOM 4622 C CA . TYR B 1 139 ? -6.406 -28.312 -12.656 1 87.56 139 TYR B CA 1
ATOM 4623 C C . TYR B 1 139 ? -6.258 -28.531 -11.156 1 87.56 139 TYR B C 1
ATOM 4625 O O . TYR B 1 139 ? -7.117 -28.109 -10.375 1 87.56 139 TYR B O 1
ATOM 4633 N N . LYS B 1 140 ? -5.145 -29.094 -10.703 1 84.81 140 LYS B N 1
ATOM 4634 C CA . LYS B 1 140 ? -4.906 -29.406 -9.297 1 84.81 140 LYS B CA 1
ATOM 4635 C C . LYS B 1 140 ? -4.688 -28.125 -8.484 1 84.81 140 LYS B C 1
ATOM 4637 O O . LYS B 1 140 ? -4.867 -28.125 -7.262 1 84.81 140 LYS B O 1
ATOM 4642 N N . GLN B 1 141 ? -4.328 -27.109 -9.117 1 88.75 141 GLN B N 1
ATOM 4643 C CA . GLN B 1 141 ? -4.02 -25.859 -8.445 1 88.75 141 GLN B CA 1
ATOM 4644 C C . GLN B 1 141 ? -5.266 -24.984 -8.305 1 88.75 141 GLN B C 1
ATOM 4646 O O . GLN B 1 141 ? -5.254 -23.984 -7.582 1 88.75 141 GLN B O 1
ATOM 4651 N N . LEU B 1 142 ? -6.352 -25.406 -8.922 1 93.38 142 LEU B N 1
ATOM 4652 C CA . LEU B 1 142 ? -7.535 -24.547 -8.977 1 93.38 142 LEU B CA 1
ATOM 4653 C C . LEU B 1 142 ? -8.422 -24.781 -7.762 1 93.38 142 LEU B C 1
ATOM 4655 O O . LEU B 1 142 ? -8.477 -25.891 -7.223 1 93.38 142 LEU B O 1
ATOM 4659 N N . PRO B 1 143 ? -9.047 -23.781 -7.312 1 95.75 143 PRO B N 1
ATOM 4660 C CA . PRO B 1 143 ? -9.141 -22.438 -7.906 1 95.75 143 PRO B CA 1
ATOM 4661 C C . PRO B 1 143 ? -7.945 -21.562 -7.555 1 95.75 143 PRO B C 1
ATOM 4663 O O . PRO B 1 143 ? -7.305 -21.766 -6.52 1 95.75 143 PRO B O 1
ATOM 4666 N N . ILE B 1 144 ? -7.617 -20.625 -8.453 1 96.31 144 ILE B N 1
ATOM 4667 C CA . ILE B 1 144 ? -6.652 -19.562 -8.211 1 96.31 144 ILE B CA 1
ATOM 4668 C C . ILE B 1 144 ? -7.391 -18.25 -7.91 1 96.31 144 ILE B C 1
ATOM 4670 O O . ILE B 1 144 ? -8.344 -17.906 -8.609 1 96.31 144 ILE B O 1
ATOM 4674 N N . ARG B 1 145 ? -7.051 -17.625 -6.832 1 98.06 145 ARG B N 1
ATOM 4675 C CA . ARG B 1 145 ? -7.637 -16.359 -6.422 1 98.06 145 ARG B CA 1
ATOM 4676 C C . ARG B 1 145 ? -6.559 -15.297 -6.238 1 98.06 145 ARG B C 1
ATOM 4678 O O . ARG B 1 145 ? -5.734 -15.391 -5.328 1 98.06 145 ARG B O 1
ATOM 4685 N N . LEU B 1 146 ? -6.531 -14.305 -7.137 1 98.5 146 LEU B N 1
ATOM 4686 C CA . LEU B 1 146 ? -5.551 -13.227 -7.109 1 98.5 146 LEU B CA 1
ATOM 4687 C C . LEU B 1 146 ? -6.227 -11.883 -6.848 1 98.5 146 LEU B C 1
ATOM 4689 O O . LEU B 1 146 ? -7.301 -11.609 -7.387 1 98.5 146 LEU B O 1
ATOM 4693 N N . TYR B 1 147 ? -5.652 -11.117 -5.969 1 98.88 147 TYR B N 1
ATOM 4694 C CA . TYR B 1 147 ? -6.25 -9.805 -5.727 1 98.88 147 TYR B CA 1
ATOM 4695 C C . TYR B 1 147 ? -5.18 -8.727 -5.605 1 98.88 147 TYR B C 1
ATOM 4697 O O . TYR B 1 147 ? -4 -9.039 -5.43 1 98.88 147 TYR B O 1
ATOM 4705 N N . GLN B 1 148 ? -5.578 -7.531 -5.781 1 98.88 148 GLN B N 1
ATOM 4706 C CA . GLN B 1 148 ? -4.691 -6.383 -5.637 1 98.88 148 GLN B CA 1
ATOM 4707 C C . GLN B 1 148 ? -5.434 -5.184 -5.051 1 98.88 148 GLN B C 1
ATOM 4709 O O . GLN B 1 148 ? -6.66 -5.098 -5.156 1 98.88 148 GLN B O 1
ATOM 4714 N N . ILE B 1 149 ? -4.758 -4.355 -4.383 1 98.81 149 ILE B N 1
ATOM 4715 C CA . ILE B 1 149 ? -5.203 -3.031 -3.969 1 98.81 149 ILE B CA 1
ATOM 4716 C C . ILE B 1 149 ? -4.297 -1.966 -4.582 1 98.81 149 ILE B C 1
ATOM 4718 O O . ILE B 1 149 ? -3.191 -1.728 -4.09 1 98.81 149 ILE B O 1
ATOM 4722 N N . THR B 1 150 ? -4.719 -1.404 -5.676 1 98.38 150 THR B N 1
ATOM 4723 C CA . THR B 1 150 ? -3.912 -0.46 -6.441 1 98.38 150 THR B CA 1
ATOM 4724 C C . THR B 1 150 ? -4.77 0.701 -6.941 1 98.38 150 THR B C 1
ATOM 4726 O O . THR B 1 150 ? -5.996 0.639 -6.891 1 98.38 150 THR B O 1
ATOM 4729 N N . ARG B 1 151 ? -4.16 1.691 -7.34 1 98.19 151 ARG B N 1
ATOM 4730 C CA . ARG B 1 151 ? -4.836 2.863 -7.887 1 98.19 151 ARG B CA 1
ATOM 4731 C C . ARG B 1 151 ? -5.477 2.547 -9.234 1 98.19 151 ARG B C 1
ATOM 4733 O O . ARG B 1 151 ? -4.891 1.837 -10.055 1 98.19 151 ARG B O 1
ATOM 4740 N N . LYS B 1 152 ? -6.656 3.039 -9.492 1 98.62 152 LYS B N 1
ATOM 4741 C CA . LYS B 1 152 ? -7.387 2.949 -10.758 1 98.62 152 LYS B CA 1
ATOM 4742 C C . LYS B 1 152 ? -7.75 4.336 -11.281 1 98.62 152 LYS B C 1
ATOM 4744 O O . LYS B 1 152 ? -7.734 5.312 -10.531 1 98.62 152 LYS B O 1
ATOM 4749 N N . PHE B 1 153 ? -8.055 4.41 -12.523 1 98.62 153 PHE B N 1
ATOM 4750 C CA . PHE B 1 153 ? -8.25 5.703 -13.172 1 98.62 153 PHE B CA 1
ATOM 4751 C C . PHE B 1 153 ? -9.469 5.672 -14.086 1 98.62 153 PHE B C 1
ATOM 4753 O O . PHE B 1 153 ? -9.672 4.707 -14.82 1 98.62 153 PHE B O 1
ATOM 4760 N N . ARG B 1 154 ? -10.297 6.566 -14.008 1 98.19 154 ARG B N 1
ATOM 4761 C CA . ARG B 1 154 ? -11.414 6.801 -14.906 1 98.19 154 ARG B CA 1
ATOM 4762 C C . ARG B 1 154 ? -11.547 8.281 -15.25 1 98.19 154 ARG B C 1
ATOM 4764 O O . ARG B 1 154 ? -11.602 9.125 -14.352 1 98.19 154 ARG B O 1
ATOM 4771 N N . ASP B 1 155 ? -11.523 8.602 -16.469 1 98 155 ASP B N 1
ATOM 4772 C CA . ASP B 1 155 ? -11.711 9.992 -16.875 1 98 155 ASP B CA 1
ATOM 4773 C C . ASP B 1 155 ? -13.164 10.422 -16.734 1 98 155 ASP B C 1
ATOM 4775 O O . ASP B 1 155 ? -13.805 10.781 -17.734 1 98 155 ASP B O 1
ATOM 4779 N N . GLU B 1 156 ? -13.578 10.484 -15.477 1 95.56 156 GLU B N 1
ATOM 4780 C CA . GLU B 1 156 ? -14.953 10.812 -15.102 1 95.56 156 GLU B CA 1
ATOM 4781 C C . GLU B 1 156 ? -15.352 12.195 -15.617 1 95.56 156 GLU B C 1
ATOM 4783 O O . GLU B 1 156 ? -14.617 13.172 -15.43 1 95.56 156 GLU B O 1
ATOM 4788 N N . MET B 1 157 ? -16.484 12.25 -16.25 1 93.88 157 MET B N 1
ATOM 4789 C CA . MET B 1 157 ? -16.953 13.477 -16.906 1 93.88 157 MET B CA 1
ATOM 4790 C C . MET B 1 157 ? -17.281 14.547 -15.875 1 93.88 157 MET B C 1
ATOM 4792 O O . MET B 1 157 ? -16.953 15.719 -16.062 1 93.88 157 MET B O 1
ATOM 4796 N N . ALA B 1 158 ? -17.953 14.148 -14.82 1 93.25 158 ALA B N 1
ATOM 4797 C CA . ALA B 1 158 ? -18.406 15.094 -13.805 1 93.25 158 ALA B CA 1
ATOM 4798 C C . ALA B 1 158 ? -18.078 14.594 -12.398 1 93.25 158 ALA B C 1
ATOM 4800 O O . ALA B 1 158 ? -18.984 14.242 -11.633 1 93.25 158 ALA B O 1
ATOM 4801 N N . PRO B 1 159 ? -16.75 14.68 -12.133 1 94.44 159 PRO B N 1
ATOM 4802 C CA . PRO B 1 159 ? -16.406 14.273 -10.766 1 94.44 159 PRO B CA 1
ATOM 4803 C C . PRO B 1 159 ? -17.141 15.102 -9.711 1 94.44 159 PRO B C 1
ATOM 4805 O O . PRO B 1 159 ? -17.328 16.297 -9.883 1 94.44 159 PRO B O 1
ATOM 4808 N N . LYS B 1 160 ? -17.547 14.438 -8.656 1 92.56 160 LYS B N 1
ATOM 4809 C CA . LYS B 1 160 ? -18.297 15.125 -7.602 1 92.56 160 LYS B CA 1
ATOM 4810 C C . LYS B 1 160 ? -18.156 14.406 -6.266 1 92.56 160 LYS B C 1
ATOM 4812 O O . LYS B 1 160 ? -17.828 13.219 -6.227 1 92.56 160 LYS B O 1
ATOM 4817 N N . TYR B 1 161 ? -18.297 15.125 -5.164 1 93.44 161 TYR B N 1
ATOM 4818 C CA . TYR B 1 161 ? -18.391 14.617 -3.803 1 93.44 161 TYR B CA 1
ATOM 4819 C C . TYR B 1 161 ? -17.078 13.992 -3.357 1 93.44 161 TYR B C 1
ATOM 4821 O O . TYR B 1 161 ? -17.062 12.977 -2.662 1 93.44 161 TYR B O 1
ATOM 4829 N N . GLY B 1 162 ? -15.969 14.555 -3.832 1 94.44 162 GLY B N 1
ATOM 4830 C CA . GLY B 1 162 ? -14.672 14.125 -3.33 1 94.44 162 GLY B CA 1
ATOM 4831 C C . GLY B 1 162 ? -14.266 12.75 -3.818 1 94.44 162 GLY B C 1
ATOM 4832 O O . GLY B 1 162 ? -14.188 12.516 -5.023 1 94.44 162 GLY B O 1
ATOM 4833 N N . LEU B 1 163 ? -14.133 11.797 -2.93 1 96.81 163 LEU B N 1
ATOM 4834 C CA . LEU B 1 163 ? -13.633 10.461 -3.238 1 96.81 163 LEU B CA 1
ATOM 4835 C C . LEU B 1 163 ? -14.766 9.555 -3.707 1 96.81 163 LEU B C 1
ATOM 4837 O O . LEU B 1 163 ? -14.523 8.414 -4.109 1 96.81 163 LEU B O 1
ATOM 4841 N N . LEU B 1 164 ? -16.016 10.008 -3.664 1 96.88 164 LEU B N 1
ATOM 4842 C CA . LEU B 1 164 ? -17.141 9.18 -4.051 1 96.88 164 LEU B CA 1
ATOM 4843 C C . LEU B 1 164 ? -17.219 9.016 -5.566 1 96.88 164 LEU B C 1
ATOM 4845 O O . LEU B 1 164 ? -17.656 7.98 -6.062 1 96.88 164 LEU B O 1
ATOM 4849 N N . ARG B 1 165 ? -16.812 10.031 -6.25 1 95.38 165 ARG B N 1
ATOM 4850 C CA . ARG B 1 165 ? -16.781 10.023 -7.707 1 95.38 165 ARG B CA 1
ATOM 4851 C C . ARG B 1 165 ? -15.57 10.797 -8.227 1 95.38 165 ARG B C 1
ATOM 4853 O O . ARG B 1 165 ? -15.711 11.906 -8.742 1 95.38 165 ARG B O 1
ATOM 4860 N N . GLY B 1 166 ? -14.438 10.234 -8.094 1 95.88 166 GLY B N 1
ATOM 4861 C CA . GLY B 1 166 ? -13.188 10.844 -8.523 1 95.88 166 GLY B CA 1
ATOM 4862 C C . GLY B 1 166 ? -12.617 10.227 -9.781 1 95.88 166 GLY B C 1
ATOM 4863 O O . GLY B 1 166 ? -13.25 9.359 -10.398 1 95.88 166 GLY B O 1
ATOM 4864 N N . ARG B 1 167 ? -11.438 10.695 -10.195 1 98.12 167 ARG B N 1
ATOM 4865 C CA . ARG B 1 167 ? -10.828 10.258 -11.445 1 98.12 167 ARG B CA 1
ATOM 4866 C C . ARG B 1 167 ? -9.648 9.328 -11.18 1 98.12 167 ARG B C 1
ATOM 4868 O O . ARG B 1 167 ? -9.18 8.633 -12.086 1 98.12 167 ARG B O 1
ATOM 4875 N N . GLU B 1 168 ? -9.109 9.32 -10.062 1 97.62 168 GLU B N 1
ATOM 4876 C CA . GLU B 1 168 ? -8.102 8.391 -9.57 1 97.62 168 GLU B CA 1
ATOM 4877 C C . GLU B 1 168 ? -8.398 7.965 -8.133 1 97.62 168 GLU B C 1
ATOM 4879 O O . GLU B 1 168 ? -8.664 8.805 -7.273 1 97.62 168 GLU B O 1
ATOM 4884 N N . PHE B 1 169 ? -8.484 6.742 -7.836 1 98.31 169 PHE B N 1
ATOM 4885 C CA . PHE B 1 169 ? -8.938 6.215 -6.555 1 98.31 169 PHE B CA 1
ATOM 4886 C C . PHE B 1 169 ? -8.305 4.855 -6.273 1 98.31 169 PHE B C 1
ATOM 4888 O O . PHE B 1 169 ? -7.84 4.18 -7.195 1 98.31 169 PHE B O 1
ATOM 4895 N N . GLU B 1 170 ? -8.219 4.469 -5.027 1 98.69 170 GLU B N 1
ATOM 4896 C CA . GLU B 1 170 ? -7.738 3.145 -4.637 1 98.69 170 GLU B CA 1
ATOM 4897 C C . GLU B 1 170 ? -8.859 2.113 -4.695 1 98.69 170 GLU B C 1
ATOM 4899 O O . GLU B 1 170 ? -9.961 2.359 -4.203 1 98.69 170 GLU B O 1
ATOM 4904 N N . MET B 1 171 ? -8.578 1.059 -5.34 1 98.81 171 MET B N 1
ATOM 4905 C CA . MET B 1 171 ? -9.562 -0.015 -5.473 1 98.81 171 MET B CA 1
ATOM 4906 C C . MET B 1 171 ? -8.938 -1.367 -5.148 1 98.81 171 MET B C 1
ATOM 4908 O O . MET B 1 171 ? -7.758 -1.594 -5.43 1 98.81 171 MET B O 1
ATOM 4912 N N . LYS B 1 172 ? -9.664 -2.201 -4.453 1 98.94 172 LYS B N 1
ATOM 4913 C CA . LYS B 1 172 ? -9.328 -3.619 -4.371 1 98.94 172 LYS B CA 1
ATOM 4914 C C . LYS B 1 172 ? -10.094 -4.426 -5.418 1 98.94 172 LYS B C 1
ATOM 4916 O O . LYS B 1 172 ? -11.32 -4.367 -5.48 1 98.94 172 LYS B O 1
ATOM 4921 N N . ASP B 1 173 ? -9.398 -5.137 -6.219 1 98.5 173 ASP B N 1
ATOM 4922 C CA . ASP B 1 173 ? -10.023 -6.086 -7.133 1 98.5 173 ASP B CA 1
ATOM 4923 C C . ASP B 1 173 ? -9.461 -7.488 -6.938 1 98.5 173 ASP B C 1
ATOM 4925 O O . ASP B 1 173 ? -8.258 -7.656 -6.699 1 98.5 173 ASP B O 1
ATOM 4929 N N . MET B 1 174 ? -10.305 -8.43 -6.965 1 98.81 174 MET B N 1
ATOM 4930 C CA . MET B 1 174 ? -9.945 -9.844 -6.938 1 98.81 174 MET B CA 1
ATOM 4931 C C . MET B 1 174 ? -10.461 -10.562 -8.18 1 98.81 174 MET B C 1
ATOM 4933 O O . MET B 1 174 ? -11.57 -10.289 -8.648 1 98.81 174 MET B O 1
ATOM 4937 N N . TYR B 1 175 ? -9.688 -11.414 -8.688 1 98.75 175 TYR B N 1
ATOM 4938 C CA . TYR B 1 175 ? -10.023 -12.266 -9.828 1 98.75 175 TYR B CA 1
ATOM 4939 C C . TYR B 1 175 ? -9.852 -13.734 -9.477 1 98.75 175 TYR B C 1
ATOM 4941 O O . TYR B 1 175 ? -8.828 -14.133 -8.914 1 98.75 175 TYR B O 1
ATOM 4949 N N . THR B 1 176 ? -10.859 -14.484 -9.828 1 98.5 176 THR B N 1
ATOM 4950 C CA . THR B 1 176 ? -10.773 -15.898 -9.508 1 98.5 176 THR B CA 1
ATOM 4951 C C . THR B 1 176 ? -10.914 -16.75 -10.766 1 98.5 176 THR B C 1
ATOM 4953 O O . THR B 1 176 ? -11.586 -16.344 -11.719 1 98.5 176 THR B O 1
ATOM 4956 N N . PHE B 1 177 ? -10.281 -17.844 -10.812 1 98.12 177 PHE B N 1
ATOM 4957 C CA . PHE B 1 177 ? -10.227 -18.781 -11.914 1 98.12 177 PHE B CA 1
ATOM 4958 C C . PHE B 1 177 ? -10.578 -20.188 -11.445 1 98.12 177 PHE B C 1
ATOM 4960 O O . PHE B 1 177 ? -9.844 -20.797 -10.648 1 98.12 177 PHE B O 1
ATOM 4967 N N . ASP B 1 178 ? -11.633 -20.719 -11.945 1 97.62 178 ASP B N 1
ATOM 4968 C CA . ASP B 1 178 ? -12.156 -22.016 -11.523 1 97.62 178 ASP B CA 1
ATOM 4969 C C . ASP B 1 178 ? -12.312 -22.953 -12.719 1 97.62 178 ASP B C 1
ATOM 4971 O O . ASP B 1 178 ? -12.18 -22.531 -13.867 1 97.62 178 ASP B O 1
ATOM 4975 N N . THR B 1 179 ? -12.672 -24.203 -12.469 1 96.56 179 THR B N 1
ATOM 4976 C CA . THR B 1 179 ? -12.727 -25.25 -13.484 1 96.56 179 THR B CA 1
ATOM 4977 C C . THR B 1 179 ? -14.039 -25.172 -14.258 1 96.56 179 THR B C 1
ATOM 4979 O O . THR B 1 179 ? -14.094 -25.531 -15.43 1 96.56 179 THR B O 1
ATOM 4982 N N . ASN B 1 180 ? -15.102 -24.844 -13.555 1 96.31 180 ASN B N 1
ATOM 4983 C CA . ASN B 1 180 ? -16.422 -24.797 -14.164 1 96.31 180 ASN B CA 1
ATOM 4984 C C . ASN B 1 180 ? -17.344 -23.828 -13.422 1 96.31 180 ASN B C 1
ATOM 4986 O O . ASN B 1 180 ? -16.938 -23.188 -12.453 1 96.31 180 ASN B O 1
ATOM 4990 N N . LYS B 1 181 ? -18.562 -23.734 -13.906 1 97.5 181 LYS B N 1
ATOM 4991 C CA . LYS B 1 181 ? -19.531 -22.781 -13.352 1 97.5 181 LYS B CA 1
ATOM 4992 C C . LYS B 1 181 ? -19.828 -23.094 -11.891 1 97.5 181 LYS B C 1
ATOM 4994 O O . LYS B 1 181 ? -19.875 -22.188 -11.055 1 97.5 181 LYS B O 1
ATOM 4999 N N . ASP B 1 182 ? -20 -24.359 -11.523 1 97.94 182 ASP B N 1
ATOM 5000 C CA . ASP B 1 182 ? -20.359 -24.75 -10.164 1 97.94 182 ASP B CA 1
ATOM 5001 C C . ASP B 1 182 ? -19.266 -24.344 -9.172 1 97.94 182 ASP B C 1
ATOM 5003 O O . ASP B 1 182 ? -19.547 -23.75 -8.133 1 97.94 182 ASP B O 1
ATOM 5007 N N . THR B 1 183 ? -18.016 -24.672 -9.5 1 97.5 183 THR B N 1
ATOM 5008 C CA . THR B 1 183 ? -16.922 -24.328 -8.617 1 97.5 183 THR B CA 1
ATOM 5009 C C . THR B 1 183 ? -16.719 -22.812 -8.562 1 97.5 183 THR B C 1
ATOM 5011 O O . THR B 1 183 ? -16.328 -22.266 -7.523 1 97.5 183 THR B O 1
ATOM 5014 N N . ALA B 1 184 ? -16.938 -22.125 -9.664 1 98.25 184 ALA B N 1
ATOM 5015 C CA . ALA B 1 184 ? -16.844 -20.672 -9.695 1 98.25 184 ALA B CA 1
ATOM 5016 C C . ALA B 1 184 ? -17.906 -20.031 -8.789 1 98.25 184 ALA B C 1
ATOM 5018 O O . ALA B 1 184 ? -17.625 -19.031 -8.125 1 98.25 184 ALA B O 1
ATOM 5019 N N . LEU B 1 185 ? -19.109 -20.594 -8.789 1 98.25 185 LEU B N 1
ATOM 5020 C CA . LEU B 1 185 ? -20.172 -20.047 -7.953 1 98.25 185 LEU B CA 1
ATOM 5021 C C . LEU B 1 185 ? -19.891 -20.312 -6.477 1 98.25 185 LEU B C 1
ATOM 5023 O O . LEU B 1 185 ? -20.25 -19.484 -5.621 1 98.25 185 LEU B O 1
ATOM 5027 N N . GLU B 1 186 ? -19.25 -21.438 -6.188 1 98.31 186 GLU B N 1
ATOM 5028 C CA . GLU B 1 186 ? -18.781 -21.656 -4.824 1 98.31 186 GLU B CA 1
ATOM 5029 C C . GLU B 1 186 ? -17.797 -20.578 -4.398 1 98.31 186 GLU B C 1
ATOM 5031 O O . GLU B 1 186 ? -17.891 -20.031 -3.299 1 98.31 186 GLU B O 1
ATOM 5036 N N . THR B 1 187 ? -16.844 -20.312 -5.285 1 98.12 187 THR B N 1
ATOM 5037 C CA . THR B 1 187 ? -15.883 -19.25 -5.043 1 98.12 187 THR B CA 1
ATOM 5038 C C . THR B 1 187 ? -16.594 -17.906 -4.891 1 98.12 187 THR B C 1
ATOM 5040 O O . THR B 1 187 ? -16.281 -17.141 -3.975 1 98.12 187 THR B O 1
ATOM 5043 N N . TYR B 1 188 ? -17.547 -17.641 -5.812 1 98.25 188 TYR B N 1
ATOM 5044 C CA . TYR B 1 188 ? -18.328 -16.406 -5.789 1 98.25 188 TYR B CA 1
ATOM 5045 C C . TYR B 1 188 ? -18.969 -16.203 -4.422 1 98.25 188 TYR B C 1
ATOM 5047 O O . TYR B 1 188 ? -18.844 -15.125 -3.832 1 98.25 188 TYR B O 1
ATOM 5055 N N . ASN B 1 189 ? -19.562 -17.188 -3.924 1 98.44 189 ASN B N 1
ATOM 5056 C CA . ASN B 1 189 ? -20.25 -17.109 -2.643 1 98.44 189 ASN B CA 1
ATOM 5057 C C . ASN B 1 189 ? -19.281 -16.938 -1.485 1 98.44 189 ASN B C 1
ATOM 5059 O O . ASN B 1 189 ? -19.547 -16.188 -0.546 1 98.44 189 ASN B O 1
ATOM 5063 N N . ALA B 1 190 ? -18.188 -17.641 -1.536 1 98.38 190 ALA B N 1
ATOM 5064 C CA . ALA B 1 190 ? -17.172 -17.531 -0.487 1 98.38 190 ALA B CA 1
ATOM 5065 C C . ALA B 1 190 ? -16.641 -16.109 -0.392 1 98.38 190 ALA B C 1
ATOM 5067 O O . ALA B 1 190 ? -16.453 -15.578 0.708 1 98.38 190 ALA B O 1
ATOM 5068 N N . VAL B 1 191 ? -16.375 -15.477 -1.538 1 98.62 191 VAL B N 1
ATOM 5069 C CA . VAL B 1 191 ? -15.852 -14.117 -1.546 1 98.62 191 VAL B CA 1
ATOM 5070 C C . VAL B 1 191 ? -16.938 -13.141 -1.097 1 98.62 191 VAL B C 1
ATOM 5072 O O . VAL B 1 191 ? -16.656 -12.18 -0.375 1 98.62 191 VAL B O 1
ATOM 5075 N N . CYS B 1 192 ? -18.219 -13.367 -1.508 1 98.62 192 CYS B N 1
ATOM 5076 C CA . CYS B 1 192 ? -19.328 -12.555 -1.018 1 98.62 192 CYS B CA 1
ATOM 5077 C C . CYS B 1 192 ? -19.406 -12.594 0.503 1 98.62 192 CYS B C 1
ATOM 5079 O O . CYS B 1 192 ? -19.625 -11.57 1.148 1 98.62 192 CYS B O 1
ATOM 5081 N N . GLU B 1 193 ? -19.25 -13.758 1.047 1 98.62 193 GLU B N 1
ATOM 5082 C CA . GLU B 1 193 ? -19.266 -13.883 2.502 1 98.62 193 GLU B CA 1
ATOM 5083 C C . GLU B 1 193 ? -18.109 -13.094 3.131 1 98.62 193 GLU B C 1
ATOM 5085 O O . GLU B 1 193 ? -18.281 -12.508 4.203 1 98.62 193 GLU B O 1
ATOM 5090 N N . ALA B 1 194 ? -16.969 -13.172 2.488 1 98.69 194 ALA B N 1
ATOM 5091 C CA . ALA B 1 194 ? -15.852 -12.375 2.963 1 98.69 194 ALA B CA 1
ATOM 5092 C C . ALA B 1 194 ? -16.188 -10.883 2.938 1 98.69 194 ALA B C 1
ATOM 5094 O O . ALA B 1 194 ? -15.836 -10.141 3.857 1 98.69 194 ALA B O 1
ATOM 5095 N N . TYR B 1 195 ? -16.844 -10.406 1.812 1 98.81 195 TYR B N 1
ATOM 5096 C CA . TYR B 1 195 ? -17.297 -9.016 1.745 1 98.81 195 TYR B CA 1
ATOM 5097 C C . TYR B 1 195 ? -18.234 -8.695 2.895 1 98.81 195 TYR B C 1
ATOM 5099 O O . TYR B 1 195 ? -18.125 -7.641 3.529 1 98.81 195 TYR B O 1
ATOM 5107 N N . ASP B 1 196 ? -19.188 -9.633 3.174 1 98.75 196 ASP B N 1
ATOM 5108 C CA . ASP B 1 196 ? -20.094 -9.445 4.301 1 98.75 196 ASP B CA 1
ATOM 5109 C C . ASP B 1 196 ? -19.312 -9.227 5.602 1 98.75 196 ASP B C 1
ATOM 5111 O O . ASP B 1 196 ? -19.609 -8.312 6.363 1 98.75 196 ASP B O 1
ATOM 5115 N N . ARG B 1 197 ? -18.328 -10.008 5.844 1 98.69 197 ARG B N 1
ATOM 5116 C CA . ARG B 1 197 ? -17.531 -9.898 7.066 1 98.69 197 ARG B CA 1
ATOM 5117 C C . ARG B 1 197 ? -16.781 -8.57 7.113 1 98.69 197 ARG B C 1
ATOM 5119 O O . ARG B 1 197 ? -16.672 -7.953 8.18 1 98.69 197 ARG B O 1
ATOM 5126 N N . ILE B 1 198 ? -16.219 -8.164 5.938 1 98.81 198 ILE B N 1
ATOM 5127 C CA . ILE B 1 198 ? -15.523 -6.883 5.871 1 98.81 198 ILE B CA 1
ATOM 5128 C C . ILE B 1 198 ? -16.453 -5.766 6.324 1 98.81 198 ILE B C 1
ATOM 5130 O O . ILE B 1 198 ? -16.109 -4.98 7.207 1 98.81 198 ILE B O 1
ATOM 5134 N N . PHE B 1 199 ? -17.641 -5.715 5.762 1 98.81 199 PHE B N 1
ATOM 5135 C CA . PHE B 1 199 ? -18.578 -4.629 6.055 1 98.81 199 PHE B CA 1
ATOM 5136 C C . PHE B 1 199 ? -19.125 -4.754 7.469 1 98.81 199 PHE B C 1
ATOM 5138 O O . PHE B 1 199 ? -19.375 -3.748 8.133 1 98.81 199 PHE B O 1
ATOM 5145 N N . ASP B 1 200 ? -19.312 -5.992 7.957 1 98.62 200 ASP B N 1
ATOM 5146 C CA . ASP B 1 200 ? -19.719 -6.207 9.344 1 98.62 200 ASP B CA 1
ATOM 5147 C C . ASP B 1 200 ? -18.672 -5.66 10.312 1 98.62 200 ASP B C 1
ATOM 5149 O O . ASP B 1 200 ? -19.016 -5.027 11.312 1 98.62 200 ASP B O 1
ATOM 5153 N N . ARG B 1 201 ? -17.453 -5.902 10.023 1 98.31 201 ARG B N 1
ATOM 5154 C CA . ARG B 1 201 ? -16.375 -5.461 10.883 1 98.31 201 ARG B CA 1
ATOM 5155 C C . ARG B 1 201 ? -16.219 -3.943 10.836 1 98.31 201 ARG B C 1
ATOM 5157 O O . ARG B 1 201 ? -15.828 -3.322 11.828 1 98.31 201 ARG B O 1
ATOM 5164 N N . ILE B 1 202 ? -16.422 -3.371 9.664 1 98.44 202 ILE B N 1
ATOM 5165 C CA . ILE B 1 202 ? -16.438 -1.915 9.586 1 98.44 202 ILE B CA 1
ATOM 5166 C C . ILE B 1 202 ? -17.516 -1.354 10.5 1 98.44 202 ILE B C 1
ATOM 5168 O O . ILE B 1 202 ? -17.312 -0.339 11.172 1 98.44 202 ILE B O 1
ATOM 5172 N N . GLY B 1 203 ? -18.672 -1.968 10.492 1 97.56 203 GLY B N 1
ATOM 5173 C CA . GLY B 1 203 ? -19.672 -1.687 11.508 1 97.56 203 GLY B CA 1
ATOM 5174 C C . GLY B 1 203 ? -20.719 -0.682 11.062 1 97.56 203 GLY B C 1
ATOM 5175 O O . GLY B 1 203 ? -21.484 -0.158 11.883 1 97.56 203 GLY B O 1
ATOM 5176 N N . VAL B 1 204 ? -20.797 -0.299 9.797 1 97.75 204 VAL B N 1
ATOM 5177 C CA . VAL B 1 204 ? -21.812 0.572 9.234 1 97.75 204 VAL B CA 1
ATOM 5178 C C . VAL B 1 204 ? -22.844 -0.265 8.484 1 97.75 204 VAL B C 1
ATOM 5180 O O . VAL B 1 204 ? -22.5 -1.187 7.746 1 97.75 204 VAL B O 1
ATOM 5183 N N . GLU B 1 205 ? -24.094 0.005 8.719 1 96.94 205 GLU B N 1
ATOM 5184 C CA . GLU B 1 205 ? -25.156 -0.771 8.086 1 96.94 205 GLU B CA 1
ATOM 5185 C C . GLU B 1 205 ? -25.062 -0.691 6.562 1 96.94 205 GLU B C 1
ATOM 5187 O O . GLU B 1 205 ? -24.891 0.393 6 1 96.94 205 GLU B O 1
ATOM 5192 N N . TYR B 1 206 ? -25.141 -1.851 5.914 1 97.94 206 TYR B N 1
ATOM 5193 C CA . TYR B 1 206 ? -25.062 -1.935 4.457 1 97.94 206 TYR B CA 1
ATOM 5194 C C . TYR B 1 206 ? -26.172 -2.826 3.91 1 97.94 206 TYR B C 1
ATOM 5196 O O . TYR B 1 206 ? -26.812 -3.561 4.66 1 97.94 206 TYR B O 1
ATOM 5204 N N . VAL B 1 207 ? -26.453 -2.682 2.582 1 96.5 207 VAL B N 1
ATOM 5205 C CA . VAL B 1 207 ? -27.391 -3.568 1.913 1 96.5 207 VAL B CA 1
ATOM 5206 C C . VAL B 1 207 ? -26.719 -4.211 0.699 1 96.5 207 VAL B C 1
ATOM 5208 O O . VAL B 1 207 ? -25.953 -3.559 -0.014 1 96.5 207 VAL B O 1
ATOM 5211 N N . LYS B 1 208 ? -26.875 -5.469 0.591 1 96.62 208 LYS B N 1
ATOM 5212 C CA . LYS B 1 208 ? -26.453 -6.23 -0.58 1 96.62 208 LYS B CA 1
ATOM 5213 C C . LYS B 1 208 ? -27.609 -6.426 -1.556 1 96.62 208 LYS B C 1
ATOM 5215 O O . LYS B 1 208 ? -28.672 -6.938 -1.182 1 96.62 208 LYS B O 1
ATOM 5220 N N . VAL B 1 209 ? -27.438 -5.996 -2.84 1 95.38 209 VAL B N 1
ATOM 5221 C CA . VAL B 1 209 ? -28.531 -6.047 -3.801 1 95.38 209 VAL B CA 1
ATOM 5222 C C . VAL B 1 209 ? -28.047 -6.684 -5.102 1 95.38 209 VAL B C 1
ATOM 5224 O O . VAL B 1 209 ? -26.859 -6.656 -5.406 1 95.38 209 VAL B O 1
ATOM 5227 N N . SER B 1 210 ? -28.969 -7.262 -5.828 1 92.88 210 SER B N 1
ATOM 5228 C CA . SER B 1 210 ? -28.609 -7.68 -7.184 1 92.88 210 SER B CA 1
ATOM 5229 C C . SER B 1 210 ? -28.328 -6.477 -8.078 1 92.88 210 SER B C 1
ATOM 5231 O O . SER B 1 210 ? -29 -5.449 -7.98 1 92.88 210 SER B O 1
ATOM 5233 N N . GLY B 1 211 ? -27.297 -6.625 -8.867 1 89.62 211 GLY B N 1
ATOM 5234 C CA . GLY B 1 211 ? -26.891 -5.516 -9.711 1 89.62 211 GLY B CA 1
ATOM 5235 C C . GLY B 1 211 ? -26.812 -5.883 -11.188 1 89.62 211 GLY B C 1
ATOM 5236 O O . GLY B 1 211 ? -26.891 -7.062 -11.539 1 89.62 211 GLY B O 1
ATOM 5237 N N . ALA B 1 212 ? -26.75 -4.863 -11.93 1 84.94 212 ALA B N 1
ATOM 5238 C CA . ALA B 1 212 ? -26.484 -5.055 -13.359 1 84.94 212 ALA B CA 1
ATOM 5239 C C . ALA B 1 212 ? -25.016 -5.359 -13.609 1 84.94 212 ALA B C 1
ATOM 5241 O O . ALA B 1 212 ? -24.141 -4.898 -12.867 1 84.94 212 ALA B O 1
ATOM 5242 N N . THR B 1 213 ? -24.703 -6.141 -14.586 1 83.56 213 THR B N 1
ATOM 5243 C CA . THR B 1 213 ? -23.328 -6.52 -14.852 1 83.56 213 THR B CA 1
ATOM 5244 C C . THR B 1 213 ? -22.625 -5.449 -15.672 1 83.56 213 THR B C 1
ATOM 5246 O O . THR B 1 213 ? -21.391 -5.391 -15.703 1 83.56 213 THR B O 1
ATOM 5249 N N . GLY B 1 214 ? -23.328 -4.617 -16.359 1 78.31 214 GLY B N 1
ATOM 5250 C CA . GLY B 1 214 ? -22.766 -3.477 -17.062 1 78.31 214 GLY B CA 1
ATOM 5251 C C . GLY B 1 214 ? -21.672 -3.861 -18.031 1 78.31 214 GLY B C 1
ATOM 5252 O O . GLY B 1 214 ? -21.75 -4.891 -18.703 1 78.31 214 GLY B O 1
ATOM 5253 N N . LEU B 1 215 ? -20.562 -3.016 -18.125 1 77.31 215 LEU B N 1
ATOM 5254 C CA . LEU B 1 215 ? -19.484 -3.119 -19.094 1 77.31 215 LEU B CA 1
ATOM 5255 C C . LEU B 1 215 ? -18.547 -4.27 -18.75 1 77.31 215 LEU B C 1
ATOM 5257 O O . LEU B 1 215 ? -17.797 -4.75 -19.609 1 77.31 215 LEU B O 1
ATOM 5261 N N . ILE B 1 216 ? -18.516 -4.664 -17.516 1 81.81 216 ILE B N 1
ATOM 5262 C CA . ILE B 1 216 ? -17.641 -5.754 -17.094 1 81.81 216 ILE B CA 1
ATOM 5263 C C . ILE B 1 216 ? -18.141 -7.07 -17.672 1 81.81 216 ILE B C 1
ATOM 5265 O O . ILE B 1 216 ? -17.359 -7.898 -18.141 1 81.81 216 ILE B O 1
ATOM 5269 N N . GLY B 1 217 ? -19.484 -7.207 -17.625 1 79 217 GLY B N 1
ATOM 5270 C CA . GLY B 1 217 ? -20.094 -8.406 -18.172 1 79 217 GLY B CA 1
ATOM 5271 C C . GLY B 1 217 ? -20.344 -9.477 -17.125 1 79 217 GLY B C 1
ATOM 5272 O O . GLY B 1 217 ? -20.094 -9.258 -15.938 1 79 217 GLY B O 1
ATOM 5273 N N . GLY B 1 218 ? -20.984 -10.602 -17.625 1 84.25 218 GLY B N 1
ATOM 5274 C CA . GLY B 1 218 ? -21.328 -11.711 -16.75 1 84.25 218 GLY B CA 1
ATOM 5275 C C . GLY B 1 218 ? -22.828 -11.891 -16.578 1 84.25 218 GLY B C 1
ATOM 5276 O O . GLY B 1 218 ? -23.625 -11.211 -17.234 1 84.25 218 GLY B O 1
ATOM 5277 N N . ASP B 1 219 ? -23.125 -12.883 -15.711 1 87.5 219 ASP B N 1
ATOM 5278 C CA . ASP B 1 219 ? -24.547 -13.258 -15.648 1 87.5 219 ASP B CA 1
ATOM 5279 C C . ASP B 1 219 ? -25.062 -13.156 -14.219 1 87.5 219 ASP B C 1
ATOM 5281 O O . ASP B 1 219 ? -26.266 -13.344 -13.977 1 87.5 219 ASP B O 1
ATOM 5285 N N . LEU B 1 220 ? -24.25 -12.859 -13.344 1 92.19 220 LEU B N 1
ATOM 5286 C CA . LEU B 1 220 ? -24.594 -12.727 -11.938 1 92.19 220 LEU B CA 1
ATOM 5287 C C . LEU B 1 220 ? -23.781 -11.625 -11.273 1 92.19 220 LEU B C 1
ATOM 5289 O O . LEU B 1 220 ? -22.562 -11.547 -11.469 1 92.19 220 LEU B O 1
ATOM 5293 N N . SER B 1 221 ? -24.453 -10.766 -10.57 1 95.06 221 SER B N 1
ATOM 5294 C CA . SER B 1 221 ? -23.734 -9.695 -9.891 1 95.06 221 SER B CA 1
ATOM 5295 C C . SER B 1 221 ? -24.484 -9.227 -8.648 1 95.06 221 SER B C 1
ATOM 5297 O O . SER B 1 221 ? -25.719 -9.297 -8.594 1 95.06 221 SER B O 1
ATOM 5299 N N . HIS B 1 222 ? -23.766 -8.852 -7.664 1 97 222 HIS B N 1
ATOM 5300 C CA . HIS B 1 222 ? -24.312 -8.203 -6.473 1 97 222 HIS B CA 1
ATOM 5301 C C . HIS B 1 222 ? -23.547 -6.918 -6.156 1 97 222 HIS B C 1
ATOM 5303 O O . HIS B 1 222 ? -22.328 -6.84 -6.367 1 97 222 HIS B O 1
ATOM 5309 N N . GLU B 1 223 ? -24.234 -5.965 -5.672 1 97.44 223 GLU B N 1
ATOM 5310 C CA . GLU B 1 223 ? -23.672 -4.691 -5.242 1 97.44 223 GLU B CA 1
ATOM 5311 C C . GLU B 1 223 ? -23.859 -4.477 -3.744 1 97.44 223 GLU B C 1
ATOM 5313 O O . GLU B 1 223 ? -24.875 -4.91 -3.178 1 97.44 223 GLU B O 1
ATOM 5318 N N . TYR B 1 224 ? -22.953 -3.883 -3.139 1 98.44 224 TYR B N 1
ATOM 5319 C CA . TYR B 1 224 ? -23.016 -3.461 -1.744 1 98.44 224 TYR B CA 1
ATOM 5320 C C . TYR B 1 224 ? -23.141 -1.946 -1.639 1 98.44 224 TYR B C 1
ATOM 5322 O O . TYR B 1 224 ? -22.359 -1.204 -2.236 1 98.44 224 TYR B O 1
ATOM 5330 N N . HIS B 1 225 ? -24.172 -1.517 -0.83 1 98.12 225 HIS B N 1
ATOM 5331 C CA . HIS B 1 225 ? -24.453 -0.088 -0.754 1 98.12 225 HIS B CA 1
ATOM 5332 C C . HIS B 1 225 ? -24.5 0.388 0.693 1 98.12 225 HIS B C 1
ATOM 5334 O O . HIS B 1 225 ? -25.047 -0.297 1.561 1 98.12 225 HIS B O 1
ATOM 5340 N N . TYR B 1 226 ? -23.875 1.474 0.97 1 97.94 226 TYR B N 1
ATOM 5341 C CA . TYR B 1 226 ? -24.25 2.273 2.131 1 97.94 226 TYR B CA 1
ATOM 5342 C C . TYR B 1 226 ? -25.406 3.211 1.792 1 97.94 226 TYR B C 1
ATOM 5344 O O . TYR B 1 226 ? -25.375 3.908 0.775 1 97.94 226 TYR B O 1
ATOM 5352 N N . GLN B 1 227 ? -26.422 3.186 2.588 1 95 227 GLN B N 1
ATOM 5353 C CA . GLN B 1 227 ? -27.609 3.992 2.314 1 95 227 GLN B CA 1
ATOM 5354 C C . GLN B 1 227 ? -27.453 5.406 2.865 1 95 227 GLN B C 1
ATOM 5356 O O . GLN B 1 227 ? -27.281 5.594 4.07 1 95 227 GLN B O 1
ATOM 5361 N N . THR B 1 228 ? -27.469 6.34 1.965 1 93.38 228 THR B N 1
ATOM 5362 C CA . THR B 1 228 ? -27.391 7.758 2.299 1 93.38 228 THR B CA 1
ATOM 5363 C C . THR B 1 228 ? -28.016 8.609 1.195 1 93.38 228 THR B C 1
ATOM 5365 O O . THR B 1 228 ? -28.031 8.203 0.031 1 93.38 228 THR B O 1
ATOM 5368 N N . ASP B 1 229 ? -28.391 9.766 1.458 1 89.19 229 ASP B N 1
ATOM 5369 C CA . ASP B 1 229 ? -29.125 10.633 0.541 1 89.19 229 ASP B CA 1
ATOM 5370 C C . ASP B 1 229 ? -28.219 11.141 -0.578 1 89.19 229 ASP B C 1
ATOM 5372 O O . ASP B 1 229 ? -28.703 11.477 -1.664 1 89.19 229 ASP B O 1
ATOM 5376 N N . VAL B 1 230 ? -27 11.117 -0.333 1 90.12 230 VAL B N 1
ATOM 5377 C CA . VAL B 1 230 ? -26.094 11.664 -1.338 1 90.12 230 VAL B CA 1
ATOM 5378 C C . VAL B 1 230 ? -25.75 10.586 -2.367 1 90.12 230 VAL B C 1
ATOM 5380 O O . VAL B 1 230 ? -25.109 10.875 -3.379 1 90.12 230 VAL B O 1
ATOM 5383 N N . GLY B 1 231 ? -26.156 9.422 -2.074 1 91.25 231 GLY B N 1
ATOM 5384 C CA . GLY B 1 231 ? -25.906 8.336 -3.014 1 91.25 231 GLY B CA 1
ATOM 5385 C C . GLY B 1 231 ? -26.516 8.578 -4.379 1 91.25 231 GLY B C 1
ATOM 5386 O O . GLY B 1 231 ? -27.609 9.141 -4.484 1 91.25 231 GLY B O 1
ATOM 5387 N N . GLN B 1 232 ? -25.828 8.07 -5.352 1 87 232 GLN B N 1
ATOM 5388 C CA . GLN B 1 232 ? -26.266 8.328 -6.719 1 87 232 GLN B CA 1
ATOM 5389 C C . GLN B 1 232 ? -26.984 7.109 -7.301 1 87 232 GLN B C 1
ATOM 5391 O O . GLN B 1 232 ? -27.531 7.172 -8.406 1 87 232 GLN B O 1
ATOM 5396 N N . ASP B 1 233 ? -26.953 6.023 -6.598 1 91.44 233 ASP B N 1
ATOM 5397 C CA . ASP B 1 233 ? -27.688 4.832 -7.008 1 91.44 233 ASP B CA 1
ATOM 5398 C C . ASP B 1 233 ? -29.031 4.738 -6.293 1 91.44 233 ASP B C 1
ATOM 5400 O O . ASP B 1 233 ? -29.203 5.312 -5.219 1 91.44 233 ASP B O 1
ATOM 5404 N N . SER B 1 234 ? -29.922 4.133 -6.977 1 92.19 234 SER B N 1
ATOM 5405 C CA . SER B 1 234 ? -31.219 3.83 -6.383 1 92.19 234 SER B CA 1
ATOM 5406 C C . SER B 1 234 ? -31.406 2.328 -6.184 1 92.19 234 SER B C 1
ATOM 5408 O O . SER B 1 234 ? -31.312 1.557 -7.141 1 92.19 234 SER B O 1
ATOM 5410 N N . VAL B 1 235 ? -31.688 1.973 -4.98 1 92.5 235 VAL B N 1
ATOM 5411 C CA . VAL B 1 235 ? -31.875 0.562 -4.656 1 92.5 235 VAL B CA 1
ATOM 5412 C C . VAL B 1 235 ? -33.312 0.309 -4.262 1 92.5 235 VAL B C 1
ATOM 5414 O O . VAL B 1 235 ? -33.938 1.126 -3.57 1 92.5 235 VAL B O 1
ATOM 5417 N N . LEU B 1 236 ? -33.875 -0.747 -4.746 1 90.25 236 LEU B N 1
ATOM 5418 C CA . LEU B 1 236 ? -35.25 -1.178 -4.426 1 90.25 236 LEU B CA 1
ATOM 5419 C C . LEU B 1 236 ? -35.219 -2.283 -3.375 1 90.25 236 LEU B C 1
ATOM 5421 O O . LEU B 1 236 ? -34.594 -3.318 -3.566 1 90.25 236 LEU B O 1
ATOM 5425 N N . LEU B 1 237 ? -35.938 -2.047 -2.295 1 89.56 237 LEU B N 1
ATOM 5426 C CA . LEU B 1 237 ? -35.969 -2.98 -1.175 1 89.56 237 LEU B CA 1
ATOM 5427 C C . LEU B 1 237 ? -37.406 -3.293 -0.74 1 89.56 237 LEU B C 1
ATOM 5429 O O . LEU B 1 237 ? -38.219 -2.393 -0.67 1 89.56 237 LEU B O 1
ATOM 5433 N N . CYS B 1 238 ? -37.719 -4.504 -0.589 1 87 238 CYS B N 1
ATOM 5434 C CA . CYS B 1 238 ? -38.969 -4.941 0.015 1 87 238 CYS B CA 1
ATOM 5435 C C . CYS B 1 238 ? -38.719 -6.027 1.056 1 87 238 CYS B C 1
ATOM 5437 O O . CYS B 1 238 ? -38.344 -7.152 0.709 1 87 238 CYS B O 1
ATOM 5439 N N . ASP B 1 239 ? -38.938 -5.691 2.271 1 81.88 239 ASP B N 1
ATOM 5440 C CA . ASP B 1 239 ? -38.688 -6.629 3.359 1 81.88 239 ASP B CA 1
ATOM 5441 C C . ASP B 1 239 ? -39.656 -7.801 3.322 1 81.88 239 ASP B C 1
ATOM 5443 O O . ASP B 1 239 ? -39.312 -8.906 3.77 1 81.88 239 ASP B O 1
ATOM 5447 N N . ARG B 1 240 ? -40.781 -7.551 2.824 1 81.56 240 ARG B N 1
ATOM 5448 C CA . ARG B 1 240 ? -41.812 -8.578 2.789 1 81.56 240 ARG B CA 1
ATOM 5449 C C . ARG B 1 240 ? -41.531 -9.594 1.684 1 81.56 240 ARG B C 1
ATOM 5451 O O . ARG B 1 240 ? -41.625 -10.805 1.899 1 81.56 240 ARG B O 1
ATOM 5458 N N . CYS B 1 241 ? -41.125 -9.031 0.615 1 78.38 241 CYS B N 1
ATOM 5459 C CA . CYS B 1 241 ? -40.906 -9.891 -0.538 1 78.38 241 CYS B CA 1
ATOM 5460 C C . CYS B 1 241 ? -39.438 -10.312 -0.608 1 78.38 241 CYS B C 1
ATOM 5462 O O . CYS B 1 241 ? -39.062 -11.117 -1.459 1 78.38 241 CYS B O 1
ATOM 5464 N N . GLU B 1 242 ? -38.562 -9.68 0.214 1 80.69 242 GLU B N 1
ATOM 5465 C CA . GLU B 1 242 ? -37.125 -9.938 0.258 1 80.69 242 GLU B CA 1
ATOM 5466 C C . GLU B 1 242 ? -36.469 -9.523 -1.048 1 80.69 242 GLU B C 1
ATOM 5468 O O . GLU B 1 242 ? -35.594 -10.227 -1.547 1 80.69 242 GLU B O 1
ATOM 5473 N N . VAL B 1 243 ? -37.125 -8.602 -1.684 1 80.06 243 VAL B N 1
ATOM 5474 C CA . VAL B 1 243 ? -36.531 -8.023 -2.883 1 80.06 243 VAL B CA 1
ATOM 5475 C C . VAL B 1 243 ? -35.406 -7.062 -2.492 1 80.06 243 VAL B C 1
ATOM 5477 O O . VAL B 1 243 ? -35.594 -6.191 -1.641 1 80.06 243 VAL B O 1
ATOM 5480 N N . LYS B 1 244 ? -34.281 -7.242 -3.002 1 89.25 244 LYS B N 1
ATOM 5481 C CA . LYS B 1 244 ? -33.125 -6.352 -2.912 1 89.25 244 LYS B CA 1
ATOM 5482 C C . LYS B 1 244 ? -32.438 -6.227 -4.258 1 89.25 244 LYS B C 1
ATOM 5484 O O . LYS B 1 244 ? -31.688 -7.121 -4.656 1 89.25 244 LYS B O 1
ATOM 5489 N N . MET B 1 245 ? -32.656 -5.074 -4.957 1 90.19 245 MET B N 1
ATOM 5490 C CA . MET B 1 245 ? -32.125 -4.949 -6.305 1 90.19 245 MET B CA 1
ATOM 5491 C C . MET B 1 245 ? -31.812 -3.492 -6.629 1 90.19 245 MET B C 1
ATOM 5493 O O . MET B 1 245 ? -32.5 -2.584 -6.16 1 90.19 245 MET B O 1
ATOM 5497 N N . ASN B 1 246 ? -30.75 -3.316 -7.387 1 90.25 246 ASN B N 1
ATOM 5498 C CA . ASN B 1 246 ? -30.5 -1.989 -7.941 1 90.25 246 ASN B CA 1
ATOM 5499 C C . ASN B 1 246 ? -31.531 -1.625 -9 1 90.25 246 ASN B C 1
ATOM 5501 O O . ASN B 1 246 ? -31.859 -2.443 -9.859 1 90.25 246 ASN B O 1
ATOM 5505 N N . LYS B 1 247 ? -32.031 -0.452 -8.992 1 86 247 LYS B N 1
ATOM 5506 C CA . LYS B 1 247 ? -33.062 0.015 -9.914 1 86 247 LYS B CA 1
ATOM 5507 C C . LYS B 1 247 ? -32.625 -0.12 -11.359 1 86 247 LYS B C 1
ATOM 5509 O O . LYS B 1 247 ? -33.406 -0.4 -12.25 1 86 247 LYS B O 1
ATOM 5514 N N . GLU B 1 248 ? -31.312 0.044 -11.547 1 83.75 248 GLU B N 1
ATOM 5515 C CA . GLU B 1 248 ? -30.75 -0.083 -12.891 1 83.75 248 GLU B CA 1
ATOM 5516 C C . GLU B 1 248 ? -31 -1.477 -13.461 1 83.75 248 GLU B C 1
ATOM 5518 O O . GLU B 1 248 ? -31.203 -1.631 -14.664 1 83.75 248 GLU B O 1
ATOM 5523 N N . LEU B 1 249 ? -30.953 -2.453 -12.656 1 79.44 249 LEU B N 1
ATOM 5524 C CA . LEU B 1 249 ? -31.203 -3.824 -13.094 1 79.44 249 LEU B CA 1
ATOM 5525 C C . LEU B 1 249 ? -32.656 -4.023 -13.469 1 79.44 249 LEU B C 1
ATOM 5527 O O . LEU B 1 249 ? -32.969 -4.719 -14.438 1 79.44 249 LEU B O 1
ATOM 5531 N N . ALA B 1 250 ? -33.562 -3.443 -12.719 1 71.44 250 ALA B N 1
ATOM 5532 C CA . ALA B 1 250 ? -35 -3.543 -12.961 1 71.44 250 ALA B CA 1
ATOM 5533 C C . ALA B 1 250 ? -35.375 -2.945 -14.312 1 71.44 250 ALA B C 1
ATOM 5535 O O . ALA B 1 250 ? -36.25 -3.455 -15.008 1 71.44 250 ALA B O 1
ATOM 5536 N N . ALA B 1 251 ? -34.719 -1.867 -14.617 1 67.62 251 ALA B N 1
ATOM 5537 C CA . ALA B 1 251 ? -34.969 -1.197 -15.891 1 67.62 251 ALA B CA 1
ATOM 5538 C C . ALA B 1 251 ? -34.531 -2.07 -17.062 1 67.62 251 ALA B C 1
ATOM 5540 O O . ALA B 1 251 ? -35.156 -2.041 -18.125 1 67.62 251 ALA B O 1
ATOM 5541 N N . VAL B 1 252 ? -33.531 -2.779 -16.891 1 63.12 252 VAL B N 1
ATOM 5542 C CA . VAL B 1 252 ? -33 -3.633 -17.953 1 63.12 252 VAL B CA 1
ATOM 5543 C C . VAL B 1 252 ? -33.906 -4.836 -18.156 1 63.12 252 VAL B C 1
ATOM 5545 O O . VAL B 1 252 ? -34.188 -5.219 -19.297 1 63.12 252 VAL B O 1
ATOM 5548 N N . ASP B 1 253 ? -34.438 -5.32 -17.094 1 60 253 ASP B N 1
ATOM 5549 C CA . ASP B 1 253 ? -35.219 -6.543 -17.172 1 60 253 ASP B CA 1
ATOM 5550 C C . ASP B 1 253 ? -36.719 -6.223 -17.406 1 60 253 ASP B C 1
ATOM 5552 O O . ASP B 1 253 ? -37.5 -7.109 -17.75 1 60 253 ASP B O 1
ATOM 5556 N N . GLY B 1 254 ? -37.031 -4.824 -17.625 1 58.41 254 GLY B N 1
ATOM 5557 C CA . GLY B 1 254 ? -38.375 -4.352 -17.844 1 58.41 254 GLY B CA 1
ATOM 5558 C C . GLY B 1 254 ? -39.312 -4.629 -16.688 1 58.41 254 GLY B C 1
ATOM 5559 O O . GLY B 1 254 ? -40.438 -4.152 -16.656 1 58.41 254 GLY B O 1
ATOM 5560 N N . SER B 1 255 ? -39.312 -5.824 -16.031 1 53.75 255 SER B N 1
ATOM 5561 C CA . SER B 1 255 ? -40.312 -6.258 -15.047 1 53.75 255 SER B CA 1
ATOM 5562 C C . SER B 1 255 ? -39.75 -6.141 -13.625 1 53.75 255 SER B C 1
ATOM 5564 O O . SER B 1 255 ? -38.562 -6.301 -13.406 1 53.75 255 SER B O 1
ATOM 5566 N N . LEU B 1 256 ? -40.375 -5.234 -12.797 1 56.31 256 LEU B N 1
ATOM 5567 C CA . LEU B 1 256 ? -40.094 -5.426 -11.383 1 56.31 256 LEU B CA 1
ATOM 5568 C C . LEU B 1 256 ? -39.875 -6.902 -11.07 1 56.31 256 LEU B C 1
ATOM 5570 O O . LEU B 1 256 ? -40.438 -7.77 -11.719 1 56.31 256 LEU B O 1
ATOM 5574 N N . PRO B 1 257 ? -38.812 -7.16 -10.305 1 54.03 257 PRO B N 1
ATOM 5575 C CA . PRO B 1 257 ? -38.625 -8.586 -10.031 1 54.03 257 PRO B CA 1
ATOM 5576 C C . PRO B 1 257 ? -39.938 -9.32 -9.789 1 54.03 257 PRO B C 1
ATOM 5578 O O . PRO B 1 257 ? -40.875 -8.766 -9.18 1 54.03 257 PRO B O 1
ATOM 5581 N N . SER B 1 258 ? -40.25 -10.18 -10.633 1 49.75 258 SER B N 1
ATOM 5582 C CA . SER B 1 258 ? -41.375 -11.094 -10.484 1 49.75 258 SER B CA 1
ATOM 5583 C C . SER B 1 258 ? -41.625 -11.43 -9.023 1 49.75 258 SER B C 1
ATOM 5585 O O . SER B 1 258 ? -42.688 -11.922 -8.672 1 49.75 258 SER B O 1
ATOM 5587 N N . SER B 1 259 ? -40.625 -11.141 -8.289 1 54.22 259 SER B N 1
ATOM 5588 C CA . SER B 1 259 ? -40.75 -11.656 -6.93 1 54.22 259 SER B CA 1
ATOM 5589 C C . SER B 1 259 ? -41.656 -10.75 -6.078 1 54.22 259 SER B C 1
ATOM 5591 O O . SER B 1 259 ? -42.094 -11.148 -5 1 54.22 259 SER B O 1
ATOM 5593 N N . CYS B 1 260 ? -41.594 -9.445 -6.383 1 55.91 260 CYS B N 1
ATOM 5594 C CA . CYS B 1 260 ? -42.562 -8.75 -5.539 1 55.91 260 CYS B CA 1
ATOM 5595 C C . CYS B 1 260 ? -43.969 -8.898 -6.086 1 55.91 260 CYS B C 1
ATOM 5597 O O . CYS B 1 260 ? -44.438 -8.062 -6.855 1 55.91 260 CYS B O 1
ATOM 5599 N N . GLN B 1 261 ? -44.312 -10.055 -6.336 1 53.69 261 GLN B N 1
ATOM 5600 C CA . GLN B 1 261 ? -45.625 -10.453 -6.867 1 53.69 261 GLN B CA 1
ATOM 5601 C C . GLN B 1 261 ? -46.719 -10.156 -5.871 1 53.69 261 GLN B C 1
ATOM 5603 O O . GLN B 1 261 ? -47.875 -10.539 -6.09 1 53.69 261 GLN B O 1
ATOM 5608 N N . LEU B 1 262 ? -46.25 -9.664 -4.836 1 54.66 262 LEU B N 1
ATOM 5609 C CA . LEU B 1 262 ? -47.344 -9.367 -3.945 1 54.66 262 LEU B CA 1
ATOM 5610 C C . LEU B 1 262 ? -48.219 -8.25 -4.52 1 54.66 262 LEU B C 1
ATOM 5612 O O . LEU B 1 262 ? -47.75 -7.398 -5.266 1 54.66 262 LEU B O 1
ATOM 5616 N N . PRO B 1 263 ? -49.5 -8.391 -4.398 1 56.41 263 PRO B N 1
ATOM 5617 C CA . PRO B 1 263 ? -50.375 -7.258 -4.727 1 56.41 263 PRO B CA 1
ATOM 5618 C C . PRO B 1 263 ? -49.844 -5.93 -4.203 1 56.41 263 PRO B C 1
ATOM 5620 O O . PRO B 1 263 ? -49.156 -5.895 -3.174 1 56.41 263 PRO B O 1
ATOM 5623 N N . ALA B 1 264 ? -49.781 -4.922 -5.059 1 52.53 264 ALA B N 1
ATOM 5624 C CA . ALA B 1 264 ? -49.312 -3.576 -4.746 1 52.53 264 ALA B CA 1
ATOM 5625 C C . ALA B 1 264 ? -49.656 -3.201 -3.305 1 52.53 264 ALA B C 1
ATOM 5627 O O . ALA B 1 264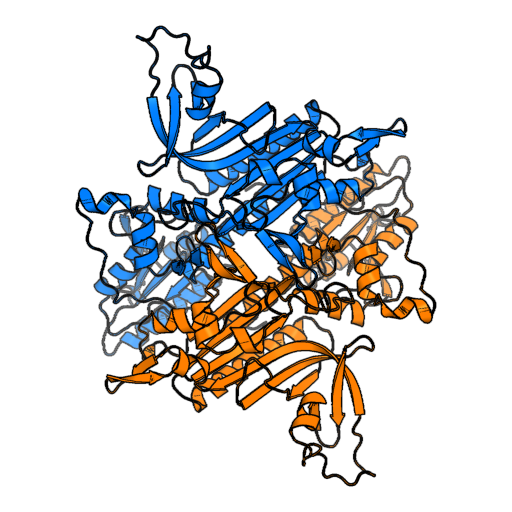 ? -48.875 -2.516 -2.635 1 52.53 264 ALA B O 1
ATOM 5628 N N . THR B 1 265 ? -50.812 -3.629 -2.916 1 58.34 265 THR B N 1
ATOM 5629 C CA . THR B 1 265 ? -51.312 -3.277 -1.586 1 58.34 265 THR B CA 1
ATOM 5630 C C . THR B 1 265 ? -50.406 -3.9 -0.505 1 58.34 265 THR B C 1
ATOM 5632 O O . THR B 1 265 ? -50.344 -3.4 0.619 1 58.34 265 THR B O 1
ATOM 5635 N N . ASP B 1 266 ? -49.719 -4.922 -0.881 1 62.66 266 ASP B N 1
ATOM 5636 C CA . ASP B 1 266 ? -48.938 -5.652 0.123 1 62.66 266 ASP B CA 1
ATOM 5637 C C . ASP B 1 266 ? -47.438 -5.445 -0.076 1 62.66 266 ASP B C 1
ATOM 5639 O O . ASP B 1 266 ? -46.656 -5.723 0.824 1 62.66 266 ASP B O 1
ATOM 5643 N N . CYS B 1 267 ? -47.125 -4.906 -1.232 1 65.38 267 CYS B N 1
ATOM 5644 C CA . CYS B 1 267 ? -45.719 -4.684 -1.56 1 65.38 267 CYS B CA 1
ATOM 5645 C C . CYS B 1 267 ? -45.219 -3.371 -0.968 1 65.38 267 CYS B C 1
ATOM 5647 O O . CYS B 1 267 ? -45.875 -2.334 -1.113 1 65.38 267 CYS B O 1
ATOM 5649 N N . GLU B 1 268 ? -44.25 -3.477 -0.003 1 77.38 268 GLU B N 1
ATOM 5650 C CA . GLU B 1 268 ? -43.625 -2.289 0.578 1 77.38 268 GLU B CA 1
ATOM 5651 C C . GLU B 1 268 ? -42.281 -1.991 -0.08 1 77.38 268 GLU B C 1
ATOM 5653 O O . GLU B 1 268 ? -41.25 -1.883 0.602 1 77.38 268 GLU B O 1
ATOM 5658 N N . LEU B 1 269 ? -42.438 -2.023 -1.46 1 81.5 269 LEU B N 1
ATOM 5659 C CA . LEU B 1 269 ? -41.188 -1.712 -2.162 1 81.5 269 LEU B CA 1
ATOM 5660 C C . LEU B 1 269 ? -40.781 -0.266 -1.914 1 81.5 269 LEU B C 1
ATOM 5662 O O . LEU B 1 269 ? -41.562 0.658 -2.145 1 81.5 269 LEU B O 1
ATOM 5666 N N . GLN B 1 270 ? -39.625 -0.179 -1.282 1 87.88 270 GLN B N 1
ATOM 5667 C CA . GLN B 1 270 ? -39.062 1.14 -1.004 1 87.88 270 GLN B CA 1
ATOM 5668 C C . GLN B 1 270 ? -37.844 1.417 -1.88 1 87.88 270 GLN B C 1
ATOM 5670 O O . GLN B 1 270 ? -37.031 0.517 -2.141 1 87.88 270 GLN B O 1
ATOM 5675 N N . GLU B 1 271 ? -37.812 2.58 -2.42 1 90.5 271 GLU B N 1
ATOM 5676 C CA . GLU B 1 271 ? -36.625 3.061 -3.131 1 90.5 271 GLU B CA 1
ATOM 5677 C C . GLU B 1 271 ? -35.75 3.924 -2.229 1 90.5 271 GLU B C 1
ATOM 5679 O O . GLU B 1 271 ? -36.219 4.848 -1.576 1 90.5 271 GLU B O 1
ATOM 5684 N N . ARG B 1 272 ? -34.531 3.564 -2.139 1 92.44 272 ARG B N 1
ATOM 5685 C CA . ARG B 1 272 ? -33.562 4.312 -1.323 1 92.44 272 ARG B CA 1
ATOM 5686 C C . ARG B 1 272 ? -32.312 4.629 -2.109 1 92.44 272 ARG B C 1
ATOM 5688 O O . ARG B 1 272 ? -31.906 3.863 -2.99 1 92.44 272 ARG B O 1
ATOM 5695 N N . LYS B 1 273 ? -31.734 5.73 -1.76 1 94.31 273 LYS B N 1
ATOM 5696 C CA . LYS B 1 273 ? -30.453 6.094 -2.371 1 94.31 273 LYS B CA 1
ATOM 5697 C C . LYS B 1 273 ? -29.297 5.391 -1.679 1 94.31 273 LYS B C 1
ATOM 5699 O O . LYS B 1 273 ? -29.344 5.137 -0.473 1 94.31 273 LYS B O 1
ATOM 5704 N N . GLY B 1 274 ? -28.297 5.07 -2.477 1 95.25 274 GLY B N 1
ATOM 5705 C CA . GLY B 1 274 ? -27.141 4.391 -1.91 1 95.25 274 GLY B CA 1
ATOM 5706 C C . GLY B 1 274 ? -25.844 4.703 -2.643 1 95.25 274 GLY B C 1
ATOM 5707 O O . GLY B 1 274 ? -25.875 5.176 -3.779 1 95.25 274 GLY B O 1
ATOM 5708 N N . ILE B 1 275 ? -24.766 4.609 -1.954 1 97.06 275 ILE B N 1
ATOM 5709 C CA . ILE B 1 275 ? -23.438 4.645 -2.537 1 97.06 275 ILE B CA 1
ATOM 5710 C C . ILE B 1 275 ? -22.906 3.223 -2.732 1 97.06 275 ILE B C 1
ATOM 5712 O O . ILE B 1 275 ? -22.766 2.471 -1.766 1 97.06 275 ILE B O 1
ATOM 5716 N N . GLU B 1 276 ? -22.703 2.82 -3.984 1 97.75 276 GLU B N 1
ATOM 5717 C CA . GLU B 1 276 ? -22.141 1.503 -4.266 1 97.75 276 GLU B CA 1
ATOM 5718 C C . GLU B 1 276 ? -20.672 1.429 -3.848 1 97.75 276 GLU B C 1
ATOM 5720 O O . GLU B 1 276 ? -19.828 2.125 -4.41 1 97.75 276 GLU B O 1
ATOM 5725 N N . VAL B 1 277 ? -20.375 0.555 -2.893 1 98.5 277 VAL B N 1
ATOM 5726 C CA . VAL B 1 277 ? -19.016 0.503 -2.361 1 98.5 277 VAL B CA 1
ATOM 5727 C C . VAL B 1 277 ? -18.375 -0.833 -2.723 1 98.5 277 VAL B C 1
ATOM 5729 O O . VAL B 1 277 ? -17.156 -1.005 -2.57 1 98.5 277 VAL B O 1
ATOM 5732 N N . GLY B 1 278 ? -19.047 -1.724 -3.182 1 98.44 278 GLY B N 1
ATOM 5733 C CA . GLY B 1 278 ? -18.562 -3.025 -3.613 1 98.44 278 GLY B CA 1
ATOM 5734 C C . GLY B 1 278 ? -19.422 -3.645 -4.707 1 98.44 278 GLY B C 1
ATOM 5735 O O . GLY B 1 278 ? -20.625 -3.391 -4.785 1 98.44 278 GLY B O 1
ATOM 5736 N N . HIS B 1 279 ? -18.828 -4.402 -5.477 1 98.06 279 HIS B N 1
ATOM 5737 C CA . HIS B 1 279 ? -19.5 -5.059 -6.594 1 98.06 279 HIS B CA 1
ATOM 5738 C C . HIS B 1 279 ? -18.875 -6.414 -6.895 1 98.06 279 HIS B C 1
ATOM 5740 O O . HIS B 1 279 ? -17.656 -6.547 -6.898 1 98.06 279 HIS B O 1
ATOM 5746 N N . THR B 1 280 ? -19.656 -7.469 -7.008 1 98.31 280 THR B N 1
ATOM 5747 C CA . THR B 1 280 ? -19.188 -8.82 -7.305 1 98.31 280 THR B CA 1
ATOM 5748 C C . THR B 1 280 ? -19.797 -9.328 -8.609 1 98.31 280 THR B C 1
ATOM 5750 O O . THR B 1 280 ? -20.953 -9.047 -8.906 1 98.31 280 THR B O 1
ATOM 5753 N N . PHE B 1 281 ? -19 -10.031 -9.438 1 98 281 PHE B N 1
ATOM 5754 C CA . PHE B 1 281 ? -19.453 -10.484 -10.75 1 98 281 PHE B CA 1
ATOM 5755 C C . PHE B 1 281 ? -19.062 -11.938 -10.977 1 98 281 PHE B C 1
ATOM 5757 O O . PHE B 1 281 ? -17.938 -12.344 -10.711 1 98 281 PHE B O 1
ATOM 5764 N N . TYR B 1 282 ? -20.047 -12.727 -11.43 1 98.12 282 TYR B N 1
ATOM 5765 C CA . TYR B 1 282 ? -19.734 -13.953 -12.141 1 98.12 282 TYR B CA 1
ATOM 5766 C C . TYR B 1 282 ? -19.609 -13.703 -13.641 1 98.12 282 TYR B C 1
ATOM 5768 O O . TYR B 1 282 ? -20.562 -13.281 -14.289 1 98.12 282 TYR B O 1
ATOM 5776 N N . LEU B 1 283 ? -18.391 -14 -14.18 1 98 283 LEU B N 1
ATOM 5777 C CA . LEU B 1 283 ? -18.062 -13.578 -15.539 1 98 283 LEU B CA 1
ATOM 5778 C C . LEU B 1 283 ? -18.172 -14.742 -16.516 1 98 283 LEU B C 1
ATOM 5780 O O . LEU B 1 283 ? -18.156 -14.547 -17.734 1 98 283 LEU B O 1
ATOM 5784 N N . GLY B 1 284 ? -18.344 -16 -15.977 1 97.81 284 GLY B N 1
ATOM 5785 C CA . GLY B 1 284 ? -18.25 -17.172 -16.844 1 97.81 284 GLY B CA 1
ATOM 5786 C C . GLY B 1 284 ? -16.922 -17.266 -17.578 1 97.81 284 GLY B C 1
ATOM 5787 O O . GLY B 1 284 ? -15.867 -17.172 -16.953 1 97.81 284 GLY B O 1
ATOM 5788 N N . THR B 1 285 ? -17.016 -17.531 -18.875 1 97.81 285 THR B N 1
ATOM 5789 C CA . THR B 1 285 ? -15.797 -17.688 -19.656 1 97.81 285 THR B CA 1
ATOM 5790 C C . THR B 1 285 ? -15.57 -16.453 -20.547 1 97.81 285 THR B C 1
ATOM 5792 O O . THR B 1 285 ? -14.812 -16.516 -21.516 1 97.81 285 THR B O 1
ATOM 5795 N N . LYS B 1 286 ? -16.234 -15.352 -20.25 1 96.88 286 LYS B N 1
ATOM 5796 C CA . LYS B 1 286 ? -16.203 -14.172 -21.109 1 96.88 286 LYS B CA 1
ATOM 5797 C C . LYS B 1 286 ? -14.758 -13.766 -21.422 1 96.88 286 LYS B C 1
ATOM 5799 O O . LYS B 1 286 ? -14.367 -13.695 -22.594 1 96.88 286 LYS B O 1
ATOM 5804 N N . TYR B 1 287 ? -13.938 -13.547 -20.453 1 97.88 287 TYR B N 1
ATOM 5805 C CA . TYR B 1 287 ? -12.578 -13.062 -20.656 1 97.88 287 TYR B CA 1
ATOM 5806 C C . TYR B 1 287 ? -11.633 -14.211 -20.984 1 97.88 287 TYR B C 1
ATOM 5808 O O . TYR B 1 287 ? -10.75 -14.07 -21.828 1 97.88 287 TYR B O 1
ATOM 5816 N N . SER B 1 288 ? -11.828 -15.32 -20.281 1 97.94 288 SER B N 1
ATOM 5817 C CA . SER B 1 288 ? -10.922 -16.438 -20.516 1 97.94 288 SER B CA 1
ATOM 5818 C C . SER B 1 288 ? -10.992 -16.922 -21.969 1 97.94 288 SER B C 1
ATOM 5820 O O . SER B 1 288 ? -9.984 -17.297 -22.547 1 97.94 288 SER B O 1
ATOM 5822 N N . SER B 1 289 ? -12.172 -16.906 -22.594 1 97.88 289 SER B N 1
ATOM 5823 C CA . SER B 1 289 ? -12.312 -17.328 -23.984 1 97.88 289 SER B CA 1
ATOM 5824 C C . SER B 1 289 ? -11.648 -16.328 -24.922 1 97.88 289 SER B C 1
ATOM 5826 O O . SER B 1 289 ? -11 -16.719 -25.906 1 97.88 289 SER B O 1
ATOM 5828 N N . ILE B 1 290 ? -11.773 -15.062 -24.609 1 97.75 290 ILE B N 1
ATOM 5829 C CA . ILE B 1 290 ? -11.219 -14 -25.438 1 97.75 290 ILE B CA 1
ATOM 5830 C C . ILE B 1 290 ? -9.695 -14.086 -25.438 1 97.75 290 ILE B C 1
ATOM 5832 O O . ILE B 1 290 ? -9.055 -13.914 -26.469 1 97.75 290 ILE B O 1
ATOM 5836 N N . PHE B 1 291 ? -9.086 -14.414 -24.328 1 97.88 291 PHE B N 1
ATOM 5837 C CA . PHE B 1 291 ? -7.637 -14.398 -24.172 1 97.88 291 PHE B CA 1
ATOM 5838 C C . PHE B 1 291 ? -7.07 -15.812 -24.266 1 97.88 291 PHE B C 1
ATOM 5840 O O . PHE B 1 291 ? -5.871 -16.016 -24.078 1 97.88 291 PHE B O 1
ATOM 5847 N N . ASN B 1 292 ? -7.93 -16.766 -24.5 1 97.19 292 ASN B N 1
ATOM 5848 C CA . ASN B 1 292 ? -7.555 -18.172 -24.562 1 97.19 292 ASN B CA 1
ATOM 5849 C C . ASN B 1 292 ? -6.836 -18.609 -23.297 1 97.19 292 ASN B C 1
ATOM 5851 O O . ASN B 1 292 ? -5.781 -19.25 -23.359 1 97.19 292 ASN B O 1
ATOM 5855 N N . ALA B 1 293 ? -7.293 -18.094 -22.188 1 97.5 293 ALA B N 1
ATOM 5856 C CA . ALA B 1 293 ? -6.789 -18.547 -20.875 1 97.5 293 ALA B CA 1
ATOM 5857 C C . ALA B 1 293 ? -7.453 -19.844 -20.453 1 97.5 293 ALA B C 1
ATOM 5859 O O . ALA B 1 293 ? -8.664 -19.891 -20.219 1 97.5 293 ALA B O 1
ATOM 5860 N N . ALA B 1 294 ? -6.676 -20.844 -20.359 1 96.38 294 ALA B N 1
ATOM 5861 C CA . ALA B 1 294 ? -7.211 -22.188 -20.109 1 96.38 294 ALA B CA 1
ATOM 5862 C C . ALA B 1 294 ? -6.297 -22.984 -19.172 1 96.38 294 ALA B C 1
ATOM 5864 O O . ALA B 1 294 ? -5.117 -22.641 -19.031 1 96.38 294 ALA B O 1
ATOM 5865 N N . TYR B 1 295 ? -6.855 -23.922 -18.516 1 94.25 295 TYR B N 1
ATOM 5866 C CA . TYR B 1 295 ? -6.082 -24.891 -17.75 1 94.25 295 TYR B CA 1
ATOM 5867 C C . TYR B 1 295 ? -6.102 -26.25 -18.422 1 94.25 295 TYR B C 1
ATOM 5869 O O . TYR B 1 295 ? -6.961 -26.531 -19.266 1 94.25 295 TYR B O 1
ATOM 5877 N N . ARG B 1 296 ? -5.141 -27.016 -18.062 1 91.56 296 ARG B N 1
ATOM 5878 C CA . ARG B 1 296 ? -5.094 -28.391 -18.547 1 91.56 296 ARG B CA 1
ATOM 5879 C C . ARG B 1 296 ? -5.898 -29.312 -17.656 1 91.56 296 ARG B C 1
ATOM 5881 O O . ARG B 1 296 ? -5.559 -29.5 -16.484 1 91.56 296 ARG B O 1
ATOM 5888 N N . SER B 1 297 ? -6.957 -29.922 -18.203 1 92 297 SER B N 1
ATOM 5889 C CA . SER B 1 297 ? -7.82 -30.812 -17.453 1 92 297 SER B CA 1
ATOM 5890 C C . SER B 1 297 ? -7.137 -32.156 -17.188 1 92 297 SER B C 1
ATOM 5892 O O . SER B 1 297 ? -6.043 -32.406 -17.703 1 92 297 SER B O 1
ATOM 5894 N N . GLN B 1 298 ? -7.758 -32.969 -16.391 1 89.56 298 GLN B N 1
ATOM 5895 C CA . GLN B 1 298 ? -7.25 -34.312 -16.094 1 89.56 298 GLN B CA 1
ATOM 5896 C C . GLN B 1 298 ? -7.109 -35.156 -17.375 1 89.56 298 GLN B C 1
ATOM 5898 O O . GLN B 1 298 ? -6.207 -35.969 -17.484 1 89.56 298 GLN B O 1
ATOM 5903 N N . GLU B 1 299 ? -7.969 -34.906 -18.344 1 92.19 299 GLU B N 1
ATOM 5904 C CA . GLU B 1 299 ? -7.98 -35.625 -19.609 1 92.19 299 GLU B CA 1
ATOM 5905 C C . GLU B 1 299 ? -7.004 -35.031 -20.609 1 92.19 299 GLU B C 1
ATOM 5907 O O . GLU B 1 299 ? -6.883 -35.5 -21.734 1 92.19 299 GLU B O 1
ATOM 5912 N N . GLY B 1 300 ? -6.359 -33.969 -20.188 1 87.94 300 GLY B N 1
ATOM 5913 C CA . GLY B 1 300 ? -5.359 -33.344 -21.031 1 87.94 300 GLY B CA 1
ATOM 5914 C C . GLY B 1 300 ? -5.938 -32.312 -21.969 1 87.94 300 GLY B C 1
ATOM 5915 O O . GLY B 1 300 ? -5.262 -31.859 -22.906 1 87.94 300 GLY B O 1
ATOM 5916 N N . GLN B 1 301 ? -7.156 -32 -21.75 1 92.5 301 GLN B N 1
ATOM 5917 C CA . GLN B 1 301 ? -7.812 -30.984 -22.578 1 92.5 301 GLN B CA 1
ATOM 5918 C C . GLN B 1 301 ? -7.617 -29.594 -22.016 1 92.5 301 GLN B C 1
ATOM 5920 O O . GLN B 1 301 ? -7.59 -29.406 -20.797 1 92.5 301 GLN B O 1
ATOM 5925 N N . ASN B 1 302 ? -7.496 -28.672 -22.953 1 93.81 302 ASN B N 1
ATOM 5926 C CA . ASN B 1 302 ? -7.473 -27.281 -22.547 1 93.81 302 ASN B CA 1
ATOM 5927 C C . ASN B 1 302 ? -8.883 -26.703 -22.391 1 93.81 302 ASN B C 1
ATOM 5929 O O . ASN B 1 302 ? -9.648 -26.672 -23.359 1 93.81 302 ASN B O 1
ATOM 5933 N N . ILE B 1 303 ? -9.203 -26.297 -21.156 1 96.5 303 ILE B N 1
ATOM 5934 C CA . ILE B 1 303 ? -10.539 -25.781 -20.859 1 96.5 303 ILE B CA 1
ATOM 5935 C C . ILE B 1 303 ? -10.43 -24.344 -20.344 1 96.5 303 ILE B C 1
ATOM 5937 O O . ILE B 1 303 ? -9.625 -24.062 -19.453 1 96.5 303 ILE B O 1
ATOM 5941 N N . HIS B 1 304 ? -11.203 -23.5 -20.922 1 97.62 304 HIS B N 1
ATOM 5942 C CA . HIS B 1 304 ? -11.211 -22.094 -20.5 1 97.62 304 HIS B CA 1
ATOM 5943 C C . HIS B 1 304 ? -11.641 -21.969 -19.047 1 97.62 304 HIS B C 1
ATOM 5945 O O . HIS B 1 304 ? -12.555 -22.672 -18.594 1 97.62 304 HIS B O 1
ATOM 5951 N N . TYR B 1 305 ? -11.039 -21.047 -18.281 1 97.81 305 TYR B N 1
ATOM 5952 C CA . TYR B 1 305 ? -11.383 -20.812 -16.875 1 97.81 305 TYR B CA 1
ATOM 5953 C C . TYR B 1 305 ? -12.789 -20.25 -16.75 1 97.81 305 TYR B C 1
ATOM 5955 O O . TYR B 1 305 ? -13.203 -19.422 -17.547 1 97.81 305 TYR B O 1
ATOM 5963 N N . SER B 1 306 ? -13.539 -20.719 -15.758 1 98.12 306 SER B N 1
ATOM 5964 C CA . SER B 1 306 ? -14.695 -19.969 -15.273 1 98.12 306 SER B CA 1
ATOM 5965 C C . SER B 1 306 ? -14.281 -18.891 -14.281 1 98.12 306 SER B C 1
ATOM 5967 O O . SER B 1 306 ? -13.711 -19.188 -13.227 1 98.12 306 SER B O 1
ATOM 5969 N N . MET B 1 307 ? -14.594 -17.625 -14.602 1 98.38 307 MET B N 1
ATOM 5970 C CA . MET B 1 307 ? -13.984 -16.516 -13.867 1 98.38 307 MET B CA 1
ATOM 5971 C C . MET B 1 307 ? -15.031 -15.742 -13.07 1 98.38 307 MET B C 1
ATOM 5973 O O . MET B 1 307 ? -16.203 -15.734 -13.43 1 98.38 307 MET B O 1
ATOM 5977 N N . CYS B 1 308 ? -14.617 -15.148 -11.984 1 98.62 308 CYS B N 1
ATOM 5978 C CA . CYS B 1 308 ? -15.312 -14.094 -11.258 1 98.62 308 CYS B CA 1
ATOM 5979 C C . CYS B 1 308 ? -14.406 -12.891 -11.031 1 98.62 308 CYS B C 1
ATOM 5981 O O . CYS B 1 308 ? -13.18 -13.008 -11.148 1 98.62 308 CYS B O 1
ATOM 5983 N N . CYS B 1 309 ? -14.938 -11.781 -10.859 1 98.31 309 CYS B N 1
ATOM 5984 C CA . CYS B 1 309 ? -14.18 -10.633 -10.383 1 98.31 309 CYS B CA 1
ATOM 5985 C C . CYS B 1 309 ? -14.945 -9.891 -9.289 1 98.31 309 CYS B C 1
ATOM 5987 O O . CYS B 1 309 ? -16.172 -9.953 -9.234 1 98.31 309 CYS B O 1
ATOM 5989 N N . PHE B 1 310 ? -14.289 -9.297 -8.375 1 98.75 310 PHE B N 1
ATOM 5990 C CA . PHE B 1 310 ? -14.82 -8.688 -7.16 1 98.75 310 PHE B CA 1
ATOM 5991 C C . PHE B 1 310 ? -14.141 -7.344 -6.891 1 98.75 310 PHE B C 1
ATOM 5993 O O . PHE B 1 310 ? -12.914 -7.27 -6.785 1 98.75 310 PHE B O 1
ATOM 6000 N N . GLY B 1 311 ? -14.891 -6.262 -6.785 1 98.62 311 GLY B N 1
ATOM 6001 C CA . GLY B 1 311 ? -14.328 -4.938 -6.574 1 98.62 311 GLY B CA 1
ATOM 6002 C C . GLY B 1 311 ? -14.805 -4.289 -5.285 1 98.62 311 GLY B C 1
ATOM 6003 O O . GLY B 1 311 ? -15.969 -4.434 -4.902 1 98.62 311 GLY B O 1
ATOM 6004 N N . LEU B 1 312 ? -13.938 -3.656 -4.562 1 98.88 312 LEU B N 1
ATOM 6005 C CA . LEU B 1 312 ? -14.203 -2.752 -3.451 1 98.88 312 LEU B CA 1
ATOM 6006 C C . LEU B 1 312 ? -13.586 -1.382 -3.705 1 98.88 312 LEU B C 1
ATOM 6008 O O . LEU B 1 312 ? -12.391 -1.28 -3.984 1 98.88 312 LEU B O 1
ATOM 6012 N N . GLY B 1 313 ? -14.383 -0.344 -3.701 1 98.75 313 GLY B N 1
ATOM 6013 C CA . GLY B 1 313 ? -13.836 1.001 -3.764 1 98.75 313 GLY B CA 1
ATOM 6014 C C . GLY B 1 313 ? -13.242 1.464 -2.447 1 98.75 313 GLY B C 1
ATOM 6015 O O . GLY B 1 313 ? -13.938 2.064 -1.623 1 98.75 313 GLY B O 1
ATOM 6016 N N . MET B 1 314 ? -12.008 1.319 -2.248 1 98.88 314 MET B N 1
ATOM 6017 C CA . MET B 1 314 ? -11.359 1.537 -0.96 1 98.88 314 MET B CA 1
ATOM 6018 C C . MET B 1 314 ? -11.547 2.975 -0.489 1 98.88 314 MET B C 1
ATOM 6020 O O . MET B 1 314 ? -12.039 3.209 0.618 1 98.88 314 MET B O 1
ATOM 6024 N N . THR B 1 315 ? -11.148 3.971 -1.296 1 98.75 315 THR B N 1
ATOM 6025 C CA . THR B 1 315 ? -11.289 5.375 -0.924 1 98.75 315 THR B CA 1
ATOM 6026 C C . THR B 1 315 ? -12.766 5.754 -0.814 1 98.75 315 THR B C 1
ATOM 6028 O O . THR B 1 315 ? -13.141 6.566 0.033 1 98.75 315 THR B O 1
ATOM 6031 N N . ARG B 1 316 ? -13.609 5.164 -1.685 1 98.5 316 ARG B N 1
ATOM 6032 C CA . ARG B 1 316 ? -15.047 5.406 -1.619 1 98.5 316 ARG B CA 1
ATOM 6033 C C . ARG B 1 316 ? -15.633 4.891 -0.307 1 98.5 316 ARG B C 1
ATOM 6035 O O . ARG B 1 316 ? -16.5 5.527 0.285 1 98.5 316 ARG B O 1
ATOM 6042 N N . ILE B 1 317 ? -15.188 3.699 0.151 1 98.88 317 ILE B N 1
ATOM 6043 C CA . ILE B 1 317 ? -15.641 3.139 1.421 1 98.88 317 ILE B CA 1
ATOM 6044 C C . ILE B 1 317 ? -15.305 4.098 2.559 1 98.88 317 ILE B C 1
ATOM 6046 O O . ILE B 1 317 ? -16.156 4.387 3.408 1 98.88 317 ILE B O 1
ATOM 6050 N N . ILE B 1 318 ? -14.109 4.645 2.572 1 98.69 318 ILE B N 1
ATOM 6051 C CA . ILE B 1 318 ? -13.68 5.566 3.619 1 98.69 318 ILE B CA 1
ATOM 6052 C C . ILE B 1 318 ? -14.633 6.758 3.676 1 98.69 318 ILE B C 1
ATOM 6054 O O . ILE B 1 318 ? -15.211 7.051 4.727 1 98.69 318 ILE B O 1
ATOM 6058 N N . GLN B 1 319 ? -14.812 7.422 2.557 1 98.12 319 GLN B N 1
ATOM 6059 C CA . GLN B 1 319 ? -15.641 8.625 2.582 1 98.12 319 GLN B CA 1
ATOM 6060 C C . GLN B 1 319 ? -17.094 8.289 2.873 1 98.12 319 GLN B C 1
ATOM 6062 O O . GLN B 1 319 ? -17.781 9.031 3.574 1 98.12 319 GLN B O 1
ATOM 6067 N N . SER B 1 320 ? -17.594 7.152 2.305 1 98.31 320 SER B N 1
ATOM 6068 C CA . SER B 1 320 ? -19 6.781 2.496 1 98.31 320 SER B CA 1
ATOM 6069 C C . SER B 1 320 ? -19.297 6.52 3.967 1 98.31 320 SER B C 1
ATOM 6071 O O . SER B 1 320 ? -20.375 6.879 4.457 1 98.31 320 SER B O 1
ATOM 6073 N N . THR B 1 321 ? -18.406 5.875 4.66 1 98.19 321 THR B N 1
ATOM 6074 C CA . THR B 1 321 ? -18.625 5.613 6.074 1 98.19 321 THR B CA 1
ATOM 6075 C C . THR B 1 321 ? -18.625 6.914 6.875 1 98.19 321 THR B C 1
ATOM 6077 O O . THR B 1 321 ? -19.438 7.09 7.785 1 98.19 321 THR B O 1
ATOM 6080 N N . VAL B 1 322 ? -17.734 7.824 6.508 1 97.12 322 VAL B N 1
ATOM 6081 C CA . VAL B 1 322 ? -17.703 9.141 7.133 1 97.12 322 VAL B CA 1
ATOM 6082 C C . VAL B 1 322 ? -19.016 9.875 6.859 1 97.12 322 VAL B C 1
ATOM 6084 O O . VAL B 1 322 ? -19.562 10.523 7.75 1 97.12 322 VAL B O 1
ATOM 6087 N N . GLU B 1 323 ? -19.516 9.758 5.629 1 97 323 GLU B N 1
ATOM 6088 C CA . GLU B 1 323 ? -20.766 10.398 5.242 1 97 323 GLU B CA 1
ATOM 6089 C C . GLU B 1 323 ? -21.922 9.906 6.102 1 97 323 GLU B C 1
ATOM 6091 O O . GLU B 1 323 ? -22.75 10.703 6.547 1 97 323 GLU B O 1
ATOM 6096 N N . VAL B 1 324 ? -21.938 8.648 6.355 1 96.94 324 VAL B N 1
ATOM 6097 C CA . VAL B 1 324 ? -23.062 8.031 7.07 1 96.94 324 VAL B CA 1
ATOM 6098 C C . VAL B 1 324 ? -22.969 8.359 8.555 1 96.94 324 VAL B C 1
ATOM 6100 O O . VAL B 1 324 ? -23.984 8.641 9.203 1 96.94 324 VAL B O 1
ATOM 6103 N N . LEU B 1 325 ? -21.812 8.438 9.094 1 96.75 325 LEU B N 1
ATOM 6104 C CA . LEU B 1 325 ? -21.641 8.453 10.547 1 96.75 325 LEU B CA 1
ATOM 6105 C C . LEU B 1 325 ? -21.484 9.875 11.062 1 96.75 325 LEU B C 1
ATOM 6107 O O . LEU B 1 325 ? -21.766 10.148 12.234 1 96.75 325 LEU B O 1
ATOM 6111 N N . SER B 1 326 ? -21.047 10.789 10.242 1 95.75 326 SER B N 1
ATOM 6112 C CA . SER B 1 326 ? -20.641 12.109 10.703 1 95.75 326 SER B CA 1
ATOM 6113 C C . SER B 1 326 ? -21.844 13.008 10.953 1 95.75 326 SER B C 1
ATOM 6115 O O . SER B 1 326 ? -22.922 12.758 10.414 1 95.75 326 SER B O 1
ATOM 6117 N N . THR B 1 327 ? -21.641 13.922 11.836 1 93.25 327 THR B N 1
ATOM 6118 C CA . THR B 1 327 ? -22.578 15.031 11.961 1 93.25 327 THR B CA 1
ATOM 6119 C C . THR B 1 327 ? -22.188 16.172 11.023 1 93.25 327 THR B C 1
ATOM 6121 O O . THR B 1 327 ? -21.25 16.047 10.242 1 93.25 327 THR B O 1
ATOM 6124 N N . GLU B 1 328 ? -22.891 17.156 11.07 1 90.38 328 GLU B N 1
ATOM 6125 C CA . GLU B 1 328 ? -22.625 18.312 10.203 1 90.38 328 GLU B CA 1
ATOM 6126 C C . GLU B 1 328 ? -21.266 18.922 10.484 1 90.38 328 GLU B C 1
ATOM 6128 O O . GLU B 1 328 ? -20.609 19.438 9.578 1 90.38 328 GLU B O 1
ATOM 6133 N N . ASN B 1 329 ? -20.859 18.75 11.742 1 91.56 329 ASN B N 1
ATOM 6134 C CA . ASN B 1 329 ? -19.672 19.516 12.109 1 91.56 329 ASN B CA 1
ATOM 6135 C C . ASN B 1 329 ? -18.531 18.594 12.539 1 91.56 329 ASN B C 1
ATOM 6137 O O . ASN B 1 329 ? -17.375 19.031 12.633 1 91.56 329 ASN B O 1
ATOM 6141 N N . ASN B 1 330 ? -18.891 17.359 12.781 1 94.56 330 ASN B N 1
ATOM 6142 C CA . ASN B 1 330 ? -17.875 16.484 13.367 1 94.56 330 ASN B CA 1
ATOM 6143 C C . ASN B 1 330 ? -17.719 15.195 12.555 1 94.56 330 ASN B C 1
ATOM 6145 O O . ASN B 1 330 ? -18.703 14.523 12.258 1 94.56 330 ASN B O 1
ATOM 6149 N N . LEU B 1 331 ? -16.469 14.922 12.234 1 96 331 LEU B N 1
ATOM 6150 C CA . LEU B 1 331 ? -16.156 13.648 11.594 1 96 331 LEU B CA 1
ATOM 6151 C C . LEU B 1 331 ? -16.359 12.484 12.555 1 96 331 LEU B C 1
ATOM 6153 O O . LEU B 1 331 ? -16.031 12.586 13.742 1 96 331 LEU B O 1
ATOM 6157 N N . ARG B 1 332 ? -16.969 11.508 12.094 1 97.44 332 ARG B N 1
ATOM 6158 C CA . ARG B 1 332 ? -17.047 10.234 12.805 1 97.44 332 ARG B CA 1
ATOM 6159 C C . ARG B 1 332 ? -16.609 9.078 11.906 1 97.44 332 ARG B C 1
ATOM 6161 O O . ARG B 1 332 ? -17.031 8.992 10.75 1 97.44 332 ARG B O 1
ATOM 6168 N N . TRP B 1 333 ? -15.672 8.305 12.445 1 97.75 333 TRP B N 1
ATOM 6169 C CA . TRP B 1 333 ? -15.141 7.145 11.734 1 97.75 333 TRP B CA 1
ATOM 6170 C C . TRP B 1 333 ? -15.734 5.852 12.289 1 97.75 333 TRP B C 1
ATOM 6172 O O . TRP B 1 333 ? -16.109 5.789 13.461 1 97.75 333 TRP B O 1
ATOM 6182 N N . PRO B 1 334 ? -15.828 4.766 11.375 1 97.56 334 PRO B N 1
ATOM 6183 C CA . PRO B 1 334 ? -15.867 3.461 12.039 1 97.56 334 PRO B CA 1
ATOM 6184 C C . PRO B 1 334 ? -14.688 3.244 12.984 1 97.56 334 PRO B C 1
ATOM 6186 O O . PRO B 1 334 ? -13.539 3.525 12.617 1 97.56 334 PRO B O 1
ATOM 6189 N N . SER B 1 335 ? -14.961 2.773 14.133 1 96.25 335 SER B N 1
ATOM 6190 C CA . SER B 1 335 ? -13.93 2.689 15.164 1 96.25 335 SER B CA 1
ATOM 6191 C C . SER B 1 335 ? -12.711 1.919 14.664 1 96.25 335 SER B C 1
ATOM 6193 O O . SER B 1 335 ? -11.57 2.326 14.906 1 96.25 335 SER B O 1
ATOM 6195 N N . LEU B 1 336 ? -12.922 0.881 13.922 1 97.5 336 LEU B N 1
ATOM 6196 C CA . LEU B 1 336 ? -11.852 -0.019 13.516 1 97.5 336 LEU B CA 1
ATOM 6197 C C . LEU B 1 336 ? -10.883 0.685 12.57 1 97.5 336 LEU B C 1
ATOM 6199 O O . LEU B 1 336 ? -9.695 0.364 12.539 1 97.5 336 LEU B O 1
ATOM 6203 N N . ILE B 1 337 ? -11.32 1.679 11.781 1 98 337 ILE B N 1
ATOM 6204 C CA . ILE B 1 337 ? -10.43 2.262 10.781 1 98 337 ILE B CA 1
ATOM 6205 C C . ILE B 1 337 ? -10.172 3.73 11.117 1 98 337 ILE B C 1
ATOM 6207 O O . ILE B 1 337 ? -9.68 4.484 10.273 1 98 337 ILE B O 1
ATOM 6211 N N . ALA B 1 338 ? -10.562 4.137 12.375 1 98.19 338 ALA B N 1
ATOM 6212 C CA . ALA B 1 338 ? -10.188 5.477 12.812 1 98.19 338 ALA B CA 1
ATOM 6213 C C . ALA B 1 338 ? -8.672 5.66 12.781 1 98.19 338 ALA B C 1
ATOM 6215 O O . ALA B 1 338 ? -7.922 4.754 13.148 1 98.19 338 ALA B O 1
ATOM 6216 N N . PRO B 1 339 ? -8.188 6.812 12.344 1 97.94 339 PRO B N 1
ATOM 6217 C CA . PRO B 1 339 ? -6.746 7 12.203 1 97.94 339 PRO B CA 1
ATOM 6218 C C . PRO B 1 339 ? -5.984 6.73 13.5 1 97.94 339 PRO B C 1
ATOM 6220 O O . PRO B 1 339 ? -4.902 6.141 13.477 1 97.94 339 PRO B O 1
ATOM 6223 N N . HIS B 1 340 ? -6.453 7.195 14.625 1 97.62 340 HIS B N 1
ATOM 6224 C CA . HIS B 1 340 ? -5.988 6.91 15.977 1 97.62 340 HIS B CA 1
ATOM 6225 C C . HIS B 1 340 ? -7.152 6.613 16.922 1 97.62 340 HIS B C 1
ATOM 6227 O O . HIS B 1 340 ? -8.281 7.039 16.656 1 97.62 340 HIS B O 1
ATOM 6233 N N . GLN B 1 341 ? -6.832 5.906 17.969 1 98.19 341 GLN B N 1
ATOM 6234 C CA . GLN B 1 341 ? -7.902 5.465 18.859 1 98.19 341 GLN B CA 1
ATOM 6235 C C . GLN B 1 341 ? -8.047 6.402 20.062 1 98.19 341 GLN B C 1
ATOM 6237 O O . GLN B 1 341 ? -9.156 6.68 20.516 1 98.19 341 GLN B O 1
ATOM 6242 N N . ILE B 1 342 ? -6.859 6.934 20.531 1 98.44 342 ILE B N 1
ATOM 6243 C CA . ILE B 1 342 ? -6.887 7.633 21.812 1 98.44 342 ILE B CA 1
ATOM 6244 C C . ILE B 1 342 ? -6.234 9.008 21.656 1 98.44 342 ILE B C 1
ATOM 6246 O O . ILE B 1 342 ? -5.129 9.117 21.141 1 98.44 342 ILE B O 1
ATOM 6250 N N . TYR B 1 343 ? -6.91 10.016 22.047 1 98.5 343 TYR B N 1
ATOM 6251 C CA . TYR B 1 343 ? -6.453 11.398 22.094 1 98.5 343 TYR B CA 1
ATOM 6252 C C . TYR B 1 343 ? -6.309 11.891 23.531 1 98.5 343 TYR B C 1
ATOM 6254 O O . TYR B 1 343 ? -7.301 12.008 24.25 1 98.5 343 TYR B O 1
ATOM 6262 N N . ILE B 1 344 ? -5.09 12.219 24.031 1 98.69 344 ILE B N 1
ATOM 6263 C CA . ILE B 1 344 ? -4.84 12.602 25.406 1 98.69 344 ILE B CA 1
ATOM 6264 C C . ILE B 1 344 ? -4.738 14.125 25.516 1 98.69 344 ILE B C 1
ATOM 6266 O O . ILE B 1 344 ? -4.008 14.758 24.75 1 98.69 344 ILE B O 1
ATOM 6270 N N . ILE B 1 345 ? -5.453 14.695 26.469 1 98.5 345 ILE B N 1
ATOM 6271 C CA . ILE B 1 345 ? -5.422 16.125 26.703 1 98.5 345 ILE B CA 1
ATOM 6272 C C . ILE B 1 345 ? -4.992 16.406 28.141 1 98.5 345 ILE B C 1
ATOM 6274 O O . ILE B 1 345 ? -5.793 16.281 29.062 1 98.5 345 ILE B O 1
ATOM 6278 N N . PRO B 1 346 ? -3.801 16.844 28.391 1 98.06 346 PRO B N 1
ATOM 6279 C CA . PRO B 1 346 ? -3.383 17.25 29.734 1 98.06 346 PRO B CA 1
ATOM 6280 C C . PRO B 1 346 ? -3.846 18.672 30.094 1 98.06 346 PRO B C 1
ATOM 6282 O O . PRO B 1 346 ? -3.918 19.531 29.219 1 98.06 346 PRO B O 1
ATOM 6285 N N . LYS B 1 347 ? -4.133 18.938 31.312 1 96 347 LYS B N 1
ATOM 6286 C CA . LYS B 1 347 ? -4.57 20.234 31.812 1 96 347 LYS B CA 1
ATOM 6287 C C . LYS B 1 347 ? -3.484 21.281 31.641 1 96 347 LYS B C 1
ATOM 6289 O O . LYS B 1 347 ? -2.307 21.016 31.891 1 96 347 LYS B O 1
ATOM 6294 N N . LYS B 1 348 ? -4.031 22.438 31.203 1 88.81 348 LYS B N 1
ATOM 6295 C CA . LYS B 1 348 ? -3.158 23.609 31.094 1 88.81 348 LYS B CA 1
ATOM 6296 C C . LYS B 1 348 ? -2.943 24.266 32.438 1 88.81 348 LYS B C 1
ATOM 6298 O O . LYS B 1 348 ? -3.9 24.703 33.094 1 88.81 348 LYS B O 1
ATOM 6303 N N . ASP B 1 349 ? -2.059 23.781 33.312 1 74.94 349 ASP B N 1
ATOM 6304 C CA . ASP B 1 349 ? -1.942 24.406 34.625 1 74.94 349 ASP B CA 1
ATOM 6305 C C . ASP B 1 349 ? -0.64 25.203 34.75 1 74.94 349 ASP B C 1
ATOM 6307 O O . ASP B 1 349 ? 0.439 24.609 34.844 1 74.94 349 ASP B O 1
ATOM 6311 N N . GLY B 1 350 ? -0.729 26.609 34.344 1 79.12 350 GLY B N 1
ATOM 6312 C CA . GLY B 1 350 ? 0.403 27.5 34.5 1 79.12 350 GLY B CA 1
ATOM 6313 C C . GLY B 1 350 ? 1.68 26.781 34.906 1 79.12 350 GLY B C 1
ATOM 6314 O O . GLY B 1 350 ? 2.133 25.875 34.219 1 79.12 350 GLY B O 1
ATOM 6315 N N . PRO B 1 351 ? 2.012 26.859 36.281 1 78.56 351 PRO B N 1
ATOM 6316 C CA . PRO B 1 351 ? 3.293 26.344 36.781 1 78.56 351 PRO B CA 1
ATOM 6317 C C . PRO B 1 351 ? 3.34 24.812 36.781 1 78.56 351 PRO B C 1
ATOM 6319 O O . PRO B 1 351 ? 4.422 24.234 36.719 1 78.56 351 PRO B O 1
ATOM 6322 N N . ARG B 1 352 ? 2.164 24.125 36.844 1 87.31 352 ARG B N 1
ATOM 6323 C CA . ARG B 1 352 ? 2.168 22.672 36.938 1 87.31 352 ARG B CA 1
ATOM 6324 C C . ARG B 1 352 ? 1.911 22.031 35.562 1 87.31 352 ARG B C 1
ATOM 6326 O O . ARG B 1 352 ? 1.707 20.812 35.469 1 87.31 352 ARG B O 1
ATOM 6333 N N . GLY B 1 353 ? 1.896 22.797 34.594 1 91.06 353 GLY B N 1
ATOM 6334 C CA . GLY B 1 353 ? 1.641 22.297 33.281 1 91.06 353 GLY B CA 1
ATOM 6335 C C . GLY B 1 353 ? 2.607 21.219 32.844 1 91.06 353 GLY B C 1
ATOM 6336 O O . GLY B 1 353 ? 2.205 20.234 32.219 1 91.06 353 GLY B O 1
ATOM 6337 N N . SER B 1 354 ? 3.789 21.359 33.219 1 93.56 354 SER B N 1
ATOM 6338 C CA . SER B 1 354 ? 4.824 20.391 32.875 1 93.56 354 SER B CA 1
ATOM 6339 C C . SER B 1 354 ? 4.559 19.031 33.531 1 93.56 354 SER B C 1
ATOM 6341 O O . SER B 1 354 ? 4.883 18 32.969 1 93.56 354 SER B O 1
ATOM 6343 N N . GLU B 1 355 ? 3.939 19.109 34.688 1 95.56 355 GLU B N 1
ATOM 6344 C CA . GLU B 1 355 ? 3.602 17.875 35.375 1 95.56 355 GLU B CA 1
ATOM 6345 C C . GLU B 1 355 ? 2.494 17.109 34.656 1 95.56 355 GLU B C 1
ATOM 6347 O O . GLU B 1 355 ? 2.557 15.891 34.531 1 95.56 355 GLU B O 1
ATOM 6352 N N . TYR B 1 356 ? 1.537 17.844 34.188 1 96.62 356 TYR B N 1
ATOM 6353 C CA . TYR B 1 356 ? 0.436 17.234 33.469 1 96.62 356 TYR B CA 1
ATOM 6354 C C . TYR B 1 356 ? 0.912 16.656 32.156 1 96.62 356 TYR B C 1
ATOM 6356 O O . TYR B 1 356 ? 0.479 15.578 31.734 1 96.62 356 TYR B O 1
ATOM 6364 N N . LEU B 1 357 ? 1.783 17.391 31.516 1 96.69 357 LEU B N 1
ATOM 6365 C CA . LEU B 1 357 ? 2.326 16.906 30.25 1 96.69 357 LEU B CA 1
ATOM 6366 C C . LEU B 1 357 ? 3.154 15.641 30.453 1 96.69 357 LEU B C 1
ATOM 6368 O O . LEU B 1 357 ? 3.074 14.703 29.656 1 96.69 357 LEU B O 1
ATOM 6372 N N . ALA B 1 358 ? 3.908 15.641 31.531 1 96.06 358 ALA B N 1
ATOM 6373 C CA . ALA B 1 358 ? 4.695 14.461 31.859 1 96.06 358 ALA B CA 1
ATOM 6374 C C . ALA B 1 358 ? 3.793 13.266 32.156 1 96.06 358 ALA B C 1
ATOM 6376 O O . ALA B 1 358 ? 4.078 12.141 31.75 1 96.06 358 ALA B O 1
ATOM 6377 N N . ALA B 1 359 ? 2.725 13.578 32.906 1 96.44 359 ALA B N 1
ATOM 6378 C CA . ALA B 1 359 ? 1.76 12.523 33.219 1 96.44 359 ALA B CA 1
ATOM 6379 C C . ALA B 1 359 ? 1.102 11.984 31.938 1 96.44 359 ALA B C 1
ATOM 6381 O O . ALA B 1 359 ? 0.854 10.781 31.828 1 96.44 359 ALA B O 1
ATOM 6382 N N . ALA B 1 360 ? 0.824 12.844 31.016 1 97.5 360 ALA B N 1
ATOM 6383 C CA . ALA B 1 360 ? 0.252 12.438 29.734 1 97.5 360 ALA B CA 1
ATOM 6384 C C . ALA B 1 360 ? 1.212 11.539 28.969 1 97.5 360 ALA B C 1
ATOM 6386 O O . ALA B 1 360 ? 0.791 10.555 28.359 1 97.5 360 ALA B O 1
ATOM 6387 N N . GLY B 1 361 ? 2.479 11.898 28.984 1 96.81 361 GLY B N 1
ATOM 6388 C CA . GLY B 1 361 ? 3.496 11.055 28.359 1 96.81 361 GLY B CA 1
ATOM 6389 C C . GLY B 1 361 ? 3.557 9.664 28.953 1 96.81 361 GLY B C 1
ATOM 6390 O O . GLY B 1 361 ? 3.607 8.672 28.219 1 96.81 361 GLY B O 1
ATOM 6391 N N . SER B 1 362 ? 3.51 9.633 30.281 1 96.31 362 SER B N 1
ATOM 6392 C CA . SER B 1 362 ? 3.539 8.352 30.984 1 96.31 362 SER B CA 1
ATOM 6393 C C . SER B 1 362 ? 2.312 7.512 30.641 1 96.31 362 SER B C 1
ATOM 6395 O O . SER B 1 362 ? 2.418 6.297 30.453 1 96.31 362 SER B O 1
ATOM 6397 N N . LEU B 1 363 ? 1.213 8.18 30.562 1 97.38 363 LEU B N 1
ATOM 6398 C CA . LEU B 1 363 ? -0.025 7.484 30.219 1 97.38 363 LEU B CA 1
ATOM 6399 C C . LEU B 1 363 ? 0.039 6.934 28.797 1 97.38 363 LEU B C 1
ATOM 6401 O O . LEU B 1 363 ? -0.359 5.793 28.562 1 97.38 363 LEU B O 1
ATOM 6405 N N . SER B 1 364 ? 0.519 7.742 27.875 1 97.38 364 SER B N 1
ATOM 6406 C CA . SER B 1 364 ? 0.699 7.301 26.484 1 97.38 364 SER B CA 1
ATOM 6407 C C . SER B 1 364 ? 1.581 6.059 26.422 1 97.38 364 SER B C 1
ATOM 6409 O O . SER B 1 364 ? 1.271 5.113 25.688 1 97.38 364 SER B O 1
ATOM 6411 N N . ASP B 1 365 ? 2.654 6.07 27.219 1 96.19 365 ASP B N 1
ATOM 6412 C CA . ASP B 1 365 ? 3.564 4.93 27.25 1 96.19 365 ASP B CA 1
ATOM 6413 C C . ASP B 1 365 ? 2.861 3.682 27.781 1 96.19 365 ASP B C 1
ATOM 6415 O O . ASP B 1 365 ? 3.074 2.58 27.266 1 96.19 365 ASP B O 1
ATOM 6419 N N . SER B 1 366 ? 2.043 3.916 28.781 1 96.06 366 SER B N 1
ATOM 6420 C CA . SER B 1 366 ? 1.292 2.793 29.344 1 96.06 366 SER B CA 1
ATOM 6421 C C . SER B 1 366 ? 0.349 2.193 28.297 1 96.06 366 SER B C 1
ATOM 6423 O O . SER B 1 366 ? 0.217 0.972 28.203 1 96.06 366 SER B O 1
ATOM 6425 N N . PHE B 1 367 ? -0.291 3.039 27.516 1 97.19 367 PHE B N 1
ATOM 6426 C CA . PHE B 1 367 ? -1.178 2.572 26.453 1 97.19 367 PHE B CA 1
ATOM 6427 C C . PHE B 1 367 ? -0.4 1.794 25.406 1 97.19 367 PHE B C 1
ATOM 6429 O O . PHE B 1 367 ? -0.804 0.699 25 1 97.19 367 PHE B O 1
ATOM 6436 N N . THR B 1 368 ? 0.742 2.289 24.984 1 95.12 368 THR B N 1
ATOM 6437 C CA . THR B 1 368 ? 1.444 1.778 23.812 1 95.12 368 THR B CA 1
ATOM 6438 C C . THR B 1 368 ? 2.303 0.571 24.188 1 95.12 368 THR B C 1
ATOM 6440 O O . THR B 1 368 ? 2.906 -0.057 23.312 1 95.12 368 THR B O 1
ATOM 6443 N N . GLN B 1 369 ? 2.342 0.287 25.5 1 93.19 369 GLN B N 1
ATOM 6444 C CA . GLN B 1 369 ? 2.914 -0.996 25.891 1 93.19 369 GLN B CA 1
ATOM 6445 C C . GLN B 1 369 ? 2.074 -2.158 25.375 1 93.19 369 GLN B C 1
ATOM 6447 O O . GLN B 1 369 ? 2.576 -3.273 25.219 1 93.19 369 GLN B O 1
ATOM 6452 N N . ARG B 1 370 ? 0.833 -1.836 25.219 1 93.31 370 ARG B N 1
ATOM 6453 C CA . ARG B 1 370 ? -0.034 -2.801 24.547 1 93.31 370 ARG B CA 1
ATOM 6454 C C . ARG B 1 370 ? 0.231 -2.824 23.047 1 93.31 370 ARG B C 1
ATOM 6456 O O . ARG B 1 370 ? 0.054 -1.813 22.375 1 93.31 370 ARG B O 1
ATOM 6463 N N . PRO B 1 371 ? 0.553 -3.977 22.484 1 90.12 371 PRO B N 1
ATOM 6464 C CA . PRO B 1 371 ? 0.967 -4.043 21.078 1 90.12 371 PRO B CA 1
ATOM 6465 C C . PRO B 1 371 ? -0.098 -3.508 20.125 1 90.12 371 PRO B C 1
ATOM 6467 O O . PRO B 1 371 ? 0.229 -2.834 19.141 1 90.12 371 PRO B O 1
ATOM 6470 N N . HIS B 1 372 ? -1.366 -3.768 20.438 1 93.94 372 HIS B N 1
ATOM 6471 C CA . HIS B 1 372 ? -2.42 -3.377 19.516 1 93.94 372 HIS B CA 1
ATOM 6472 C C . HIS B 1 372 ? -2.656 -1.87 19.547 1 93.94 372 HIS B C 1
ATOM 6474 O O . HIS B 1 372 ? -3.322 -1.319 18.672 1 93.94 372 HIS B O 1
ATOM 6480 N N . LEU B 1 373 ? -2.068 -1.127 20.516 1 96.38 373 LEU B N 1
ATOM 6481 C CA . LEU B 1 373 ? -2.287 0.312 20.609 1 96.38 373 LEU B CA 1
ATOM 6482 C C . LEU B 1 373 ? -1.037 1.081 20.188 1 96.38 373 LEU B C 1
ATOM 6484 O O . LEU B 1 373 ? -1 2.311 20.281 1 96.38 373 LEU B O 1
ATOM 6488 N N . ARG B 1 374 ? -0.043 0.334 19.734 1 93.12 374 ARG B N 1
ATOM 6489 C CA . ARG B 1 374 ? 1.125 1.017 19.188 1 93.12 374 ARG B CA 1
ATOM 6490 C C . ARG B 1 374 ? 0.748 1.861 17.969 1 93.12 374 ARG B C 1
ATOM 6492 O O . ARG B 1 374 ? 0.109 1.369 17.031 1 93.12 374 ARG B O 1
ATOM 6499 N N . GLY B 1 375 ? 1.05 3.146 18.016 1 93.38 375 GLY B N 1
ATOM 6500 C CA . GLY B 1 375 ? 0.75 4.074 16.938 1 93.38 375 GLY B CA 1
ATOM 6501 C C . GLY B 1 375 ? -0.671 4.602 16.984 1 93.38 375 GLY B C 1
ATOM 6502 O O . GLY B 1 375 ? -1.088 5.352 16.094 1 93.38 375 GLY B O 1
ATOM 6503 N N . GLU B 1 376 ? -1.391 4.305 18.109 1 97.44 376 GLU B N 1
ATOM 6504 C CA . GLU B 1 376 ? -2.818 4.609 18.156 1 97.44 376 GLU B CA 1
ATOM 6505 C C . GLU B 1 376 ? -3.107 5.762 19.109 1 97.44 376 GLU B C 1
ATOM 6507 O O . GLU B 1 376 ? -4.266 6.137 19.312 1 97.44 376 GLU B O 1
ATOM 6512 N N . VAL B 1 377 ? -2.041 6.375 19.703 1 97.69 377 VAL B N 1
ATOM 6513 C CA . VAL B 1 377 ? -2.23 7.355 20.766 1 97.69 377 VAL B CA 1
ATOM 6514 C C . VAL B 1 377 ? -1.585 8.68 20.359 1 97.69 377 VAL B C 1
ATOM 6516 O O . VAL B 1 377 ? -0.458 8.703 19.859 1 97.69 377 VAL B O 1
ATOM 6519 N N . VAL B 1 378 ? -2.307 9.758 20.547 1 97.62 378 VAL B N 1
ATOM 6520 C CA . VAL B 1 378 ? -1.784 11.094 20.297 1 97.62 378 VAL B CA 1
ATOM 6521 C C . VAL B 1 378 ? -1.925 11.945 21.547 1 97.62 378 VAL B C 1
ATOM 6523 O O . VAL B 1 378 ? -2.918 11.836 22.281 1 97.62 378 VAL B O 1
ATOM 6526 N N . ILE B 1 379 ? -0.939 12.789 21.859 1 97.81 379 ILE B N 1
ATOM 6527 C CA . ILE B 1 379 ? -0.938 13.695 23 1 97.81 379 ILE B CA 1
ATOM 6528 C C . ILE B 1 379 ? -1.083 15.133 22.516 1 97.81 379 ILE B C 1
ATOM 6530 O O . ILE B 1 379 ? -0.282 15.602 21.703 1 97.81 379 ILE B O 1
ATOM 6534 N N . ASP B 1 380 ? -2.098 15.797 22.922 1 97.44 380 ASP B N 1
ATOM 6535 C CA . ASP B 1 380 ? -2.232 17.219 22.609 1 97.44 380 ASP B CA 1
ATOM 6536 C C . ASP B 1 380 ? -1.343 18.062 23.516 1 97.44 380 ASP B C 1
ATOM 6538 O O . ASP B 1 380 ? -1.74 18.422 24.625 1 97.44 380 ASP B O 1
ATOM 6542 N N . ASP B 1 381 ? -0.226 18.453 23.016 1 95.31 381 ASP B N 1
ATOM 6543 C CA . ASP B 1 381 ? 0.778 19.156 23.812 1 95.31 381 ASP B CA 1
ATOM 6544 C C . ASP B 1 381 ? 0.649 20.656 23.641 1 95.31 381 ASP B C 1
ATOM 6546 O O . ASP B 1 381 ? 1.587 21.406 23.938 1 95.31 381 ASP B O 1
ATOM 6550 N N . ARG B 1 382 ? -0.449 21.172 23.125 1 94.25 382 ARG B N 1
ATOM 6551 C CA . ARG B 1 382 ? -0.677 22.609 22.984 1 94.25 382 ARG B CA 1
ATOM 6552 C C . ARG B 1 382 ? -1.151 23.219 24.297 1 94.25 382 ARG B C 1
ATOM 6554 O O . ARG B 1 382 ? -2.299 23.656 24.406 1 94.25 382 ARG B O 1
ATOM 6561 N N . MET B 1 383 ? -0.259 23.406 25.188 1 94.25 383 MET B N 1
ATOM 6562 C CA . MET B 1 383 ? -0.528 23.672 26.594 1 94.25 383 MET B CA 1
ATOM 6563 C C . MET B 1 383 ? -1.024 25.109 26.797 1 94.25 383 MET B C 1
ATOM 6565 O O . MET B 1 383 ? -1.516 25.453 27.875 1 94.25 383 MET B O 1
ATOM 6569 N N . SER B 1 384 ? -0.916 25.906 25.781 1 92.19 384 SER B N 1
ATOM 6570 C CA . SER B 1 384 ? -1.4 27.281 25.891 1 92.19 384 SER B CA 1
ATOM 6571 C C . SER B 1 384 ? -2.912 27.359 25.703 1 92.19 384 SER B C 1
ATOM 6573 O O . SER B 1 384 ? -3.535 28.375 26 1 92.19 384 SER B O 1
ATOM 6575 N N . MET B 1 385 ? -3.498 26.297 25.219 1 93.94 385 MET B N 1
ATOM 6576 C CA . MET B 1 385 ? -4.93 26.25 24.938 1 93.94 385 MET B CA 1
ATOM 6577 C C . MET B 1 385 ? -5.676 25.562 26.078 1 93.94 385 MET B C 1
ATOM 6579 O O . MET B 1 385 ? -5.121 24.672 26.75 1 93.94 385 MET B O 1
ATOM 6583 N N . THR B 1 386 ? -6.945 25.953 26.25 1 95 386 THR B N 1
ATOM 6584 C CA . THR B 1 386 ? -7.766 25.328 27.297 1 95 386 THR B CA 1
ATOM 6585 C C . THR B 1 386 ? -8.117 23.891 26.922 1 95 386 THR B C 1
ATOM 6587 O O . THR B 1 386 ? -8.047 23.516 25.75 1 95 386 THR B O 1
ATOM 6590 N N . ILE B 1 387 ? -8.461 23.094 27.906 1 95.94 387 ILE B N 1
ATOM 6591 C CA . ILE B 1 387 ? -8.938 21.734 27.688 1 95.94 387 ILE B CA 1
ATOM 6592 C C . ILE B 1 387 ? -10.133 21.75 26.734 1 95.94 387 ILE B C 1
ATOM 6594 O O . ILE B 1 387 ? -10.211 20.953 25.797 1 95.94 387 ILE B O 1
ATOM 6598 N N . GLY B 1 388 ? -11.039 22.703 26.984 1 95.94 388 GLY B N 1
ATOM 6599 C CA . GLY B 1 388 ? -12.25 22.797 26.188 1 95.94 388 GLY B CA 1
ATOM 6600 C C . GLY B 1 388 ? -11.969 22.984 24.703 1 95.94 388 GLY B C 1
ATOM 6601 O O . GLY B 1 388 ? -12.547 22.297 23.875 1 95.94 388 GLY B O 1
ATOM 6602 N N . ARG B 1 389 ? -11.078 23.922 24.438 1 95.38 389 ARG B N 1
ATOM 6603 C CA . ARG B 1 389 ? -10.742 24.188 23.047 1 95.38 389 ARG B CA 1
ATOM 6604 C C . ARG B 1 389 ? -10.109 22.953 22.406 1 95.38 389 ARG B C 1
ATOM 6606 O O . ARG B 1 389 ? -10.43 22.594 21.266 1 95.38 389 ARG B O 1
ATOM 6613 N N . ARG B 1 390 ? -9.211 22.312 23.094 1 97 390 ARG B N 1
ATOM 6614 C CA . ARG B 1 390 ? -8.539 21.109 22.578 1 97 390 ARG B CA 1
ATOM 6615 C C . ARG B 1 390 ? -9.523 19.953 22.438 1 97 390 ARG B C 1
ATOM 6617 O O . ARG B 1 390 ? -9.406 19.156 21.5 1 97 390 ARG B O 1
ATOM 6624 N N . GLN B 1 391 ? -10.477 19.875 23.297 1 96.38 391 GLN B N 1
ATOM 6625 C CA . GLN B 1 391 ? -11.508 18.844 23.188 1 96.38 391 GLN B CA 1
ATOM 6626 C C . GLN B 1 391 ? -12.352 19.047 21.938 1 96.38 391 GLN B C 1
ATOM 6628 O O . GLN B 1 391 ? -12.742 18.078 21.281 1 96.38 391 GLN B O 1
ATOM 6633 N N . VAL B 1 392 ? -12.633 20.297 21.641 1 94.81 392 VAL B N 1
ATOM 6634 C CA . VAL B 1 392 ? -13.383 20.609 20.422 1 94.81 392 VAL B CA 1
ATOM 6635 C C . VAL B 1 392 ? -12.617 20.109 19.203 1 94.81 392 VAL B C 1
ATOM 6637 O O . VAL B 1 392 ? -13.203 19.5 18.297 1 94.81 392 VAL B O 1
ATOM 6640 N N . ASP B 1 393 ? -11.297 20.328 19.188 1 95.31 393 ASP B N 1
ATOM 6641 C CA . ASP B 1 393 ? -10.461 19.906 18.078 1 95.31 393 ASP B CA 1
ATOM 6642 C C . ASP B 1 393 ? -10.422 18.375 17.969 1 95.31 393 ASP B C 1
ATOM 6644 O O . ASP B 1 393 ? -10.516 17.812 16.875 1 95.31 393 ASP B O 1
ATOM 6648 N N . ALA B 1 394 ? -10.297 17.719 19.094 1 96.69 394 ALA B N 1
ATOM 6649 C CA . ALA B 1 394 ? -10.289 16.25 19.109 1 96.69 394 ALA B CA 1
ATOM 6650 C C . ALA B 1 394 ? -11.617 15.695 18.609 1 96.69 394 ALA B C 1
ATOM 6652 O O . ALA B 1 394 ? -11.641 14.734 17.844 1 96.69 394 ALA B O 1
ATOM 6653 N N . ASP B 1 395 ? -12.641 16.344 19.047 1 94.44 395 ASP B N 1
ATOM 6654 C CA . ASP B 1 395 ? -13.984 15.891 18.688 1 94.44 395 ASP B CA 1
ATOM 6655 C C . ASP B 1 395 ? -14.25 16.094 17.203 1 94.44 395 ASP B C 1
ATOM 6657 O O . ASP B 1 395 ? -14.875 15.25 16.562 1 94.44 395 ASP B O 1
ATOM 6661 N N . ARG B 1 396 ? -13.797 17.188 16.703 1 94.69 396 ARG B N 1
ATOM 6662 C CA . ARG B 1 396 ? -14.062 17.469 15.289 1 94.69 396 ARG B CA 1
ATOM 6663 C C . ARG B 1 396 ? -13.414 16.422 14.391 1 94.69 396 ARG B C 1
ATOM 6665 O O . ARG B 1 396 ? -13.93 16.109 13.312 1 94.69 396 ARG B O 1
ATOM 6672 N N . LEU B 1 397 ? -12.289 15.828 14.852 1 96.12 397 LEU B N 1
ATOM 6673 C CA . LEU B 1 397 ? -11.539 14.867 14.047 1 96.12 397 LEU B CA 1
ATOM 6674 C C . LEU B 1 397 ? -12.094 13.453 14.234 1 96.12 397 LEU B C 1
ATOM 6676 O O . LEU B 1 397 ? -11.734 12.539 13.5 1 96.12 397 LEU B O 1
ATOM 6680 N N . GLY B 1 398 ? -12.891 13.242 15.195 1 95.88 398 GLY B N 1
ATOM 6681 C CA . GLY B 1 398 ? -13.602 11.984 15.367 1 95.88 398 GLY B CA 1
ATOM 6682 C C . GLY B 1 398 ? -12.766 10.922 16.047 1 95.88 398 GLY B C 1
ATOM 6683 O O . GLY B 1 398 ? -12.883 9.734 15.734 1 95.88 398 GLY B O 1
ATOM 6684 N N . TYR B 1 399 ? -11.867 11.281 17.016 1 96.19 399 TYR B N 1
ATOM 6685 C CA . TYR B 1 399 ? -11.164 10.281 17.797 1 96.19 399 TYR B CA 1
ATOM 6686 C C . TYR B 1 399 ? -12.141 9.461 18.641 1 96.19 399 TYR B C 1
ATOM 6688 O O . TYR B 1 399 ? -13.016 10.023 19.312 1 96.19 399 TYR B O 1
ATOM 6696 N N . PRO B 1 400 ? -11.992 8.164 18.641 1 97.5 400 PRO B N 1
ATOM 6697 C CA . PRO B 1 400 ? -12.961 7.336 19.375 1 97.5 400 PRO B CA 1
ATOM 6698 C C . PRO B 1 400 ? -12.961 7.613 20.875 1 97.5 400 PRO B C 1
ATOM 6700 O O . PRO B 1 400 ? -14.031 7.676 21.484 1 97.5 400 PRO B O 1
ATOM 6703 N N . TYR B 1 401 ? -11.734 7.852 21.469 1 98.38 401 TYR B N 1
ATOM 6704 C CA . TYR B 1 401 ? -11.625 8.109 22.891 1 98.38 401 TYR B CA 1
ATOM 6705 C C . TYR B 1 401 ? -10.766 9.344 23.156 1 98.38 401 TYR B C 1
ATOM 6707 O O . TYR B 1 401 ? -9.672 9.469 22.609 1 98.38 401 TYR B O 1
ATOM 6715 N N . ILE B 1 402 ? -11.289 10.18 23.953 1 98.5 402 ILE B N 1
ATOM 6716 C CA . ILE B 1 402 ? -10.547 11.328 24.453 1 98.5 402 ILE B CA 1
ATOM 6717 C C . ILE B 1 402 ? -10.297 11.172 25.953 1 98.5 402 ILE B C 1
ATOM 6719 O O . ILE B 1 402 ? -11.234 10.961 26.734 1 98.5 402 ILE B O 1
ATOM 6723 N N . VAL B 1 403 ? -9.086 11.203 26.359 1 98.75 403 VAL B N 1
ATOM 6724 C CA . VAL B 1 403 ? -8.711 11.078 27.766 1 98.75 403 VAL B CA 1
ATOM 6725 C C . VAL B 1 403 ? -8.172 12.414 28.281 1 98.75 403 VAL B C 1
ATOM 6727 O O . VAL B 1 403 ? -7.129 12.883 27.828 1 98.75 403 VAL B O 1
ATOM 6730 N N . ILE B 1 404 ? -8.828 12.953 29.234 1 98.25 404 ILE B N 1
ATOM 6731 C CA . ILE B 1 404 ? -8.492 14.273 29.766 1 98.25 404 ILE B CA 1
ATOM 6732 C C . ILE B 1 404 ? -7.836 14.125 31.141 1 98.25 404 ILE B C 1
ATOM 6734 O O . ILE B 1 404 ? -8.391 13.477 32.031 1 98.25 404 ILE B O 1
ATOM 6738 N N . LEU B 1 405 ? -6.668 14.656 31.297 1 97.81 405 LEU B N 1
ATOM 6739 C CA . LEU B 1 405 ? -5.996 14.773 32.594 1 97.81 405 LEU B CA 1
ATOM 6740 C C . LEU B 1 405 ? -6.285 16.125 33.219 1 97.81 405 LEU B C 1
ATOM 6742 O O . LEU B 1 405 ? -5.512 17.062 33.094 1 97.81 405 LEU B O 1
ATOM 6746 N N . GLY B 1 406 ? -7.414 16.141 33.969 1 95.19 406 GLY B N 1
ATOM 6747 C CA . GLY B 1 406 ? -7.742 17.312 34.75 1 95.19 406 GLY B CA 1
ATOM 6748 C C . GLY B 1 406 ? -7.082 17.297 36.125 1 95.19 406 GLY B C 1
ATOM 6749 O O . GLY B 1 406 ? -6.098 16.594 36.344 1 95.19 406 GLY B O 1
ATOM 6750 N N . VAL B 1 407 ? -7.656 18 37 1 93.81 407 VAL B N 1
ATOM 6751 C CA . VAL B 1 407 ? -7.09 18.188 38.344 1 93.81 407 VAL B CA 1
ATOM 6752 C C . VAL B 1 407 ? -7.008 16.844 39.062 1 93.81 407 VAL B C 1
ATOM 6754 O O . VAL B 1 407 ? -6.012 16.547 39.719 1 93.81 407 VAL B O 1
ATOM 6757 N N . LYS B 1 408 ? -7.922 16.031 38.812 1 95.19 408 LYS B N 1
ATOM 6758 C CA . LYS B 1 408 ? -8.039 14.773 39.531 1 95.19 408 LYS B CA 1
ATOM 6759 C C . LYS B 1 408 ? -6.98 13.773 39.062 1 95.19 408 LYS B C 1
ATOM 6761 O O . LYS B 1 408 ? -6.73 12.773 39.75 1 95.19 408 LYS B O 1
ATOM 6766 N N . ALA B 1 409 ? -6.375 13.984 37.906 1 95.12 409 ALA B N 1
ATOM 6767 C CA . ALA B 1 409 ? -5.41 13.047 37.344 1 95.12 409 ALA B CA 1
ATOM 6768 C C . ALA B 1 409 ? -4.129 13.016 38.188 1 95.12 409 ALA B C 1
ATOM 6770 O O . ALA B 1 409 ? -3.361 12.055 38.125 1 95.12 409 ALA B O 1
ATOM 6771 N N . LEU B 1 410 ? -3.893 14.07 38.969 1 94 410 LEU B N 1
ATOM 6772 C CA . LEU B 1 410 ? -2.693 14.125 39.812 1 94 410 LEU B CA 1
ATOM 6773 C C . LEU B 1 410 ? -3.043 13.969 41.281 1 94 410 LEU B C 1
ATOM 6775 O O . LEU B 1 410 ? -2.182 14.133 42.156 1 94 410 LEU B O 1
ATOM 6779 N N . GLU B 1 411 ? -4.227 13.656 41.531 1 93.69 411 GLU B N 1
ATOM 6780 C CA . GLU B 1 411 ? -4.652 13.352 42.906 1 93.69 411 GLU B CA 1
ATOM 6781 C C . GLU B 1 411 ? -4.52 11.859 43.219 1 93.69 411 GLU B C 1
ATOM 6783 O O . GLU B 1 411 ? -4.102 11.086 42.344 1 93.69 411 GLU B O 1
ATOM 6788 N N . SER B 1 412 ? -4.801 11.484 44.531 1 92.5 412 SER B N 1
ATOM 6789 C CA . SER B 1 412 ? -4.758 10.086 44.969 1 92.5 412 SER B CA 1
ATOM 6790 C C . SER B 1 412 ? -6.109 9.633 45.5 1 92.5 412 SER B C 1
ATOM 6792 O O . SER B 1 412 ? -6.582 10.141 46.531 1 92.5 412 SER B O 1
ATOM 6794 N N . PRO B 1 413 ? -6.805 8.797 44.906 1 93.81 413 PRO B N 1
ATOM 6795 C CA . PRO B 1 413 ? -6.352 8.117 43.688 1 93.81 413 PRO B CA 1
ATOM 6796 C C . PRO B 1 413 ? -6.504 8.984 42.438 1 93.81 413 PRO B C 1
ATOM 6798 O O . PRO B 1 413 ? -7.391 9.836 42.375 1 93.81 413 PRO B O 1
ATOM 6801 N N . ALA B 1 414 ? -5.676 8.727 41.375 1 95.19 414 ALA B N 1
ATOM 6802 C CA . ALA B 1 414 ? -5.746 9.453 40.094 1 95.19 414 ALA B CA 1
ATOM 6803 C C . ALA B 1 414 ? -7.004 9.07 39.344 1 95.19 414 ALA B C 1
ATOM 6805 O O . ALA B 1 414 ? -7.332 7.891 39.219 1 95.19 414 ALA B O 1
ATOM 6806 N N . LEU B 1 415 ? -7.684 10.047 38.844 1 97.75 415 LEU B N 1
ATOM 6807 C CA . LEU B 1 415 ? -8.859 9.828 38.031 1 97.75 415 LEU B CA 1
ATOM 6808 C C . LEU B 1 415 ? -8.727 10.555 36.688 1 97.75 415 LEU B C 1
ATOM 6810 O O . LEU B 1 415 ? -8.258 11.695 36.656 1 97.75 415 LEU B O 1
ATOM 6814 N N . TYR B 1 416 ? -9.117 9.883 35.656 1 98.31 416 TYR B N 1
ATOM 6815 C CA . TYR B 1 416 ? -9.07 10.422 34.312 1 98.31 416 TYR B CA 1
ATOM 6816 C C . TYR B 1 416 ? -10.469 10.594 33.75 1 98.31 416 TYR B C 1
ATOM 6818 O O . TYR B 1 416 ? -11.328 9.727 33.906 1 98.31 416 TYR B O 1
ATOM 6826 N N . GLU B 1 417 ? -10.703 11.719 33.219 1 98.38 417 GLU B N 1
ATOM 6827 C CA . GLU B 1 417 ? -11.953 11.914 32.469 1 98.38 417 GLU B CA 1
ATOM 6828 C C . GLU B 1 417 ? -11.875 11.312 31.078 1 98.38 417 GLU B C 1
ATOM 6830 O O . GLU B 1 417 ? -10.977 11.648 30.297 1 98.38 417 GLU B O 1
ATOM 6835 N N . VAL B 1 418 ? -12.789 10.375 30.75 1 98.56 418 VAL B N 1
ATOM 6836 C CA . VAL B 1 418 ? -12.75 9.672 29.469 1 98.56 418 VAL B CA 1
ATOM 6837 C C . VAL B 1 418 ? -14.039 9.953 28.703 1 98.56 418 VAL B C 1
ATOM 6839 O O . VAL B 1 418 ? -15.133 9.672 29.188 1 98.56 418 VAL B O 1
ATOM 6842 N N . VAL B 1 419 ? -13.836 10.508 27.531 1 97.88 419 VAL B N 1
ATOM 6843 C CA . VAL B 1 419 ? -14.961 10.758 26.641 1 97.88 419 VAL B CA 1
ATOM 6844 C C . VAL B 1 419 ? -15.031 9.656 25.594 1 97.88 419 VAL B C 1
ATOM 6846 O O . VAL B 1 419 ? -14.086 9.453 24.828 1 97.88 419 VAL B O 1
ATOM 6849 N N . ASN B 1 420 ? -16.047 8.844 25.562 1 96.38 420 ASN B N 1
ATOM 6850 C CA . ASN B 1 420 ? -16.406 7.977 24.453 1 96.38 420 ASN B CA 1
ATOM 6851 C C . ASN B 1 420 ? -17.188 8.727 23.375 1 96.38 420 ASN B C 1
ATOM 6853 O O . ASN B 1 420 ? -18.375 8.984 23.531 1 96.38 420 ASN B O 1
ATOM 6857 N N . VAL B 1 421 ? -16.594 9.047 22.312 1 94.38 421 VAL B N 1
ATOM 6858 C CA . VAL B 1 421 ? -17.125 9.992 21.328 1 94.38 421 VAL B CA 1
ATOM 6859 C C . VAL B 1 421 ? -18.328 9.375 20.609 1 94.38 421 VAL B C 1
ATOM 6861 O O . VAL B 1 421 ? -19.328 10.047 20.375 1 94.38 421 VAL B O 1
ATOM 6864 N N . ALA B 1 422 ? -18.25 8.117 20.25 1 88.12 422 ALA B N 1
ATOM 6865 C CA . ALA B 1 422 ? -19.328 7.445 19.531 1 88.12 422 ALA B CA 1
ATOM 6866 C C . ALA B 1 422 ? -20.594 7.391 20.391 1 88.12 422 ALA B C 1
ATOM 6868 O O . ALA B 1 422 ? -21.703 7.523 19.859 1 88.12 422 ALA B O 1
ATOM 6869 N N . LYS B 1 423 ? -20.391 7.297 21.719 1 89.69 423 LYS B N 1
ATOM 6870 C CA . LYS B 1 423 ? -21.531 7.168 22.609 1 89.69 423 LYS B CA 1
ATOM 6871 C C . LYS B 1 423 ? -21.938 8.523 23.188 1 89.69 423 LYS B C 1
ATOM 6873 O O . LYS B 1 423 ? -23.016 8.664 23.766 1 89.69 423 LYS B O 1
ATOM 6878 N N . GLY B 1 424 ? -21.094 9.461 23.078 1 90.44 424 GLY B N 1
ATOM 6879 C CA . GLY B 1 424 ? -21.328 10.758 23.688 1 90.44 424 GLY B CA 1
ATOM 6880 C C . GLY B 1 424 ? -21.344 10.719 25.203 1 90.44 424 GLY B C 1
ATOM 6881 O O . GLY B 1 424 ? -22.109 11.445 25.828 1 90.44 424 GLY B O 1
ATOM 6882 N N . GLU B 1 425 ? -20.578 9.773 25.734 1 94.94 425 GLU B N 1
ATOM 6883 C CA . GLU B 1 425 ? -20.547 9.586 27.172 1 94.94 425 GLU B CA 1
ATOM 6884 C C . GLU B 1 425 ? -19.188 9.969 27.766 1 94.94 425 GLU B C 1
ATOM 6886 O O . GLU B 1 425 ? -18.156 9.734 27.141 1 94.94 425 GLU B O 1
ATOM 6891 N N . THR B 1 426 ? -19.281 10.578 28.953 1 96.88 426 THR B N 1
ATOM 6892 C CA . THR B 1 426 ? -18.078 10.93 29.703 1 96.88 426 THR B CA 1
ATOM 6893 C C . THR B 1 426 ? -18.062 10.242 31.062 1 96.88 426 THR B C 1
ATOM 6895 O O . THR B 1 426 ? -19.047 10.273 31.781 1 96.88 426 THR B O 1
ATOM 6898 N N . THR B 1 427 ? -17 9.609 31.359 1 97.5 427 THR B N 1
ATOM 6899 C CA . THR B 1 427 ? -16.875 8.906 32.625 1 97.5 427 THR B CA 1
ATOM 6900 C C . THR B 1 427 ? -15.508 9.164 33.25 1 97.5 427 THR B C 1
ATOM 6902 O O . THR B 1 427 ? -14.547 9.461 32.562 1 97.5 427 THR B O 1
ATOM 6905 N N . PHE B 1 428 ? -15.469 9.133 34.562 1 98 428 PHE B N 1
ATOM 6906 C CA . PHE B 1 428 ? -14.195 9.172 35.281 1 98 428 PHE B CA 1
ATOM 6907 C C . PHE B 1 428 ? -13.695 7.762 35.562 1 98 428 PHE B C 1
ATOM 6909 O O . PHE B 1 428 ? -14.461 6.891 35.969 1 98 428 PHE B O 1
ATOM 6916 N N . MET B 1 429 ? -12.406 7.582 35.281 1 98.06 429 MET B N 1
ATOM 6917 C CA . MET B 1 429 ? -11.836 6.246 35.406 1 98.06 429 MET B CA 1
ATOM 6918 C C . MET B 1 429 ? -10.508 6.301 36.156 1 98.06 429 MET B C 1
ATOM 6920 O O . MET B 1 429 ? -9.727 7.238 36 1 98.06 429 MET B O 1
ATOM 6924 N N . SER B 1 430 ? -10.336 5.289 37 1 97.56 430 SER B N 1
ATOM 6925 C CA . SER B 1 430 ? -9.008 5.062 37.562 1 97.56 430 SER B CA 1
ATOM 6926 C C . SER B 1 430 ? -8.039 4.555 36.5 1 97.56 430 SER B C 1
ATOM 6928 O O . SER B 1 430 ? -8.453 4.254 35.375 1 97.56 430 SER B O 1
ATOM 6930 N N . GLU B 1 431 ? -6.789 4.531 36.844 1 95.62 431 GLU B N 1
ATOM 6931 C CA . GLU B 1 431 ? -5.793 4.016 35.906 1 95.62 431 GLU B CA 1
ATOM 6932 C C . GLU B 1 431 ? -6.105 2.572 35.5 1 95.62 431 GLU B C 1
ATOM 6934 O O . GLU B 1 431 ? -5.996 2.207 34.344 1 95.62 431 GLU B O 1
ATOM 6939 N N . ASP B 1 432 ? -6.512 1.782 36.469 1 96.88 432 ASP B N 1
ATOM 6940 C CA . ASP B 1 432 ? -6.832 0.382 36.219 1 96.88 432 ASP B CA 1
ATOM 6941 C C . ASP B 1 432 ? -8.023 0.258 35.25 1 96.88 432 ASP B C 1
ATOM 6943 O O . ASP B 1 432 ? -8.016 -0.579 34.344 1 96.88 432 ASP B O 1
ATOM 6947 N N . GLN B 1 433 ? -9 1.033 35.562 1 97.62 433 GLN B N 1
ATOM 6948 C CA . GLN B 1 433 ? -10.18 1.023 34.688 1 97.62 433 GLN B CA 1
ATOM 6949 C C . GLN B 1 433 ? -9.828 1.46 33.281 1 97.62 433 GLN B C 1
ATOM 6951 O O . GLN B 1 433 ? -10.336 0.901 32.312 1 97.62 433 GLN B O 1
ATOM 6956 N N . LEU B 1 434 ? -9 2.408 33.219 1 97.62 434 LEU B N 1
ATOM 6957 C CA . LEU B 1 434 ? -8.57 2.93 31.938 1 97.62 434 LEU B CA 1
ATOM 6958 C C . LEU B 1 434 ? -7.781 1.879 31.156 1 97.62 434 LEU B C 1
ATOM 6960 O O . LEU B 1 434 ? -7.957 1.732 29.953 1 97.62 434 LEU B O 1
ATOM 6964 N N . MET B 1 435 ? -6.895 1.176 31.828 1 97.5 435 MET B N 1
ATOM 6965 C CA . MET B 1 435 ? -6.133 0.11 31.188 1 97.5 435 MET B CA 1
ATOM 6966 C C . MET B 1 435 ? -7.051 -1.028 30.75 1 97.5 435 MET B C 1
ATOM 6968 O O . MET B 1 435 ? -6.844 -1.626 29.688 1 97.5 435 MET B O 1
ATOM 6972 N N . ALA B 1 436 ? -8.07 -1.294 31.547 1 97.81 436 ALA B N 1
ATOM 6973 C CA . ALA B 1 436 ? -9.047 -2.303 31.172 1 97.81 436 ALA B CA 1
ATOM 6974 C C . ALA B 1 436 ? -9.781 -1.897 29.891 1 97.81 436 ALA B C 1
ATOM 6976 O O . ALA B 1 436 ? -10 -2.723 29 1 97.81 436 ALA B O 1
ATOM 6977 N N . LEU B 1 437 ? -10.164 -0.65 29.859 1 97.06 437 LEU B N 1
ATOM 6978 C CA . LEU B 1 437 ? -10.789 -0.13 28.641 1 97.06 437 LEU B CA 1
ATOM 6979 C C . LEU B 1 437 ? -9.852 -0.268 27.453 1 97.06 437 LEU B C 1
ATOM 6981 O O . LEU B 1 437 ? -10.266 -0.713 26.375 1 97.06 437 LEU B O 1
ATOM 6985 N N . ALA B 1 438 ? -8.578 0.114 27.625 1 97.62 438 ALA B N 1
ATOM 6986 C CA . ALA B 1 438 ? -7.57 0.046 26.562 1 97.62 438 ALA B CA 1
ATOM 6987 C C . ALA B 1 438 ? -7.445 -1.373 26.016 1 97.62 438 ALA B C 1
ATOM 6989 O O . ALA B 1 438 ? -7.266 -1.565 24.812 1 97.62 438 ALA B O 1
ATOM 6990 N N . ASP B 1 439 ? -7.598 -2.334 26.859 1 97.5 439 ASP B N 1
ATOM 6991 C CA . ASP B 1 439 ? -7.473 -3.736 26.469 1 97.5 439 ASP B CA 1
ATOM 6992 C C . ASP B 1 439 ? -8.625 -4.164 25.562 1 97.5 439 ASP B C 1
ATOM 6994 O O . ASP B 1 439 ? -8.492 -5.105 24.781 1 97.5 439 ASP B O 1
ATOM 6998 N N . THR B 1 440 ? -9.711 -3.461 25.641 1 96.5 440 THR B N 1
ATOM 6999 C CA . THR B 1 440 ? -10.898 -3.863 24.891 1 96.5 440 THR B CA 1
ATOM 7000 C C . THR B 1 440 ? -10.953 -3.162 23.531 1 96.5 440 THR B C 1
ATOM 7002 O O . THR B 1 440 ? -11.758 -3.523 22.672 1 96.5 440 THR B O 1
ATOM 7005 N N . ILE B 1 441 ? -10.102 -2.188 23.312 1 97.12 441 ILE B N 1
ATOM 7006 C CA . ILE B 1 441 ? -10.117 -1.443 22.062 1 97.12 441 ILE B CA 1
ATOM 7007 C C . ILE B 1 441 ? -9.633 -2.34 20.922 1 97.12 441 ILE B C 1
ATOM 7009 O O . ILE B 1 441 ? -8.523 -2.875 20.969 1 97.12 441 ILE B O 1
ATOM 7013 N N . GLU B 1 442 ? -10.492 -2.518 19.969 1 96 442 GLU B N 1
ATOM 7014 C CA . GLU B 1 442 ? -10.117 -3.305 18.797 1 96 442 GLU B CA 1
ATOM 7015 C C . GLU B 1 442 ? -9.375 -2.453 17.766 1 96 442 GLU B C 1
ATOM 7017 O O . GLU B 1 442 ? -9.828 -1.361 17.422 1 96 442 GLU B O 1
ATOM 7022 N N . THR B 1 443 ? -8.203 -2.855 17.438 1 96.38 443 THR B N 1
ATOM 7023 C CA . THR B 1 443 ? -7.434 -2.205 16.375 1 96.38 443 THR B CA 1
ATOM 7024 C C . THR B 1 443 ? -7.055 -3.205 15.289 1 96.38 443 THR B C 1
ATOM 7026 O O . THR B 1 443 ? -7.352 -4.395 15.406 1 96.38 443 THR B O 1
ATOM 7029 N N . ILE B 1 444 ? -6.535 -2.684 14.211 1 94.06 444 ILE B N 1
ATOM 7030 C CA . ILE B 1 444 ? -6.133 -3.527 13.086 1 94.06 444 ILE B CA 1
ATOM 7031 C C . ILE B 1 444 ? -4.805 -3.033 12.516 1 94.06 444 ILE B C 1
ATOM 7033 O O . ILE B 1 444 ? -4.516 -1.835 12.547 1 94.06 444 ILE B O 1
#

InterPro domains:
  IPR002314 Aminoacyl-tRNA synthetase, class II (G/ P/ S/T) [PF00587] (108-323)
  IPR002316 Proline-tRNA ligase, class IIa [PR01046] (82-100)
  IPR002316 Proline-tRNA ligase, class IIa [PR01046] (118-129)
  IPR002316 Proline-tRNA ligase, class IIa [PR01046] (148-156)
  IPR002316 Proline-tRNA ligase, class IIa [PR01046] (158-169)
  IPR004154 Anticodon-binding [PF03129] (341-436)
  IPR006195 Aminoacyl-tRNA synthetase, class II [PS50862] (60-334)
  IPR033730 Prokaryote proline-tRNA ligase core domain [cd00779] (36-324)
  IPR036621 Anticodon-binding domain superfamily [G3DSA:3.40.50.800] (328-444)
  IPR045864 Class II Aminoacyl-tRNA synthetase/Biotinyl protein ligase (BPL) and lipoyl protein ligase (LPL) [G3DSA:3.30.930.10] (10-327)
  IPR045864 Class II Aminoacyl-tRNA synthetase/Biotinyl protein ligase (BPL) and lipoyl protein ligase (LPL) [SSF55681] (34-344)
  IPR050062 Proline-tRNA synthetase [PTHR42753] (25-437)

Secondary structure (DSSP, 8-state):
--------BGGGSS--TTSPPPP---GGGGGG--HHHHHHHHTTSEEEEETTEEEE-HHHHHHHHHHHHHHHHHHHHTT-EE-B--SEEEHHHHHHHTHHHHHGGGS-EEE-TT--EEEE-S--HHHHHHHHHTS--BGGGPPEEEEEEEEEE---SS-BTGGGB-SEEEEEEEEEEESSHHHHHHHHHHHHHHHHHHHHHHT---EEEE---TTT--SEEEEEEEE-TT-SEEEEEETTTTEEEEHHHHHHHSS--TT--S-TTT---EEEEEEEEEEEEEEETHHHHHTT-EEE-TTS-EEEPEEEEEEEEHHHHHHHHHHHH--SS-----GGG-S-SEEEEE---GGGHHHHHHHHHHHHHHHHTSGGGTT-EEE---TTS-HHHHHHHHHHHT-SEEEEE-GGGGSSS--EEEEETTTTEEEEE-HHHHHHHHHH----/--------BGGGSS--TTSPPPP---GGGGGG--HHHHHHHHTTSEEEEETTEEEE-HHHHHHHHHHHHHHHHHHHHTT-EE-B--SEEEHHHHHHHTHHHHHGGGS-EEE-TT--EEEE-S--HHHHHHHHHTS--BGGGPPEEEEEEEEEE---SS-BTGGGB-SEEEEEEEEEEESSHHHHHHHHHHHHHHHHHHHHHHT---EEEE---TTT--SEEEEEEEE-TT-SEEEEEETTTTEEEEHHHHHHHSS--TT--S-TTT---EEEEEEEEEEEEEEETHHHHHTT-EEE-TTS-EEEPEEEEEEEEHHHHHHHHHHHH--SS-----GGG-S-SEEEEE---TTTHHHHHHHHHHHHHHHHTSGGGTT-EEE---TTS-HHHHHHHHHHHT-SEEEEE-GGGGSSS--EEEEETTTTEEEEE-HHHHHHHHHH----

Radius of gyration: 28.45 Å; Cα contacts (8 Å, |Δi|>4): 1920; chains: 2; bounding box: 102×84×75 Å

Nearest PDB structures (foldseek):
  5xij-assembly2_C  TM=8.726E-01  e=1.331E-27  Toxoplasma gondii ME49
  5xig-assembly1_A  TM=8.901E-01  e=9.687E-27  Toxoplasma gondii ME49
  7f96-assembly1_A-2  TM=8.806E-01  e=2.770E-26  Plasmodium falciparum 3D7
  5xiq-assembly2_D  TM=8.708E-01  e=2.937E-26  Toxoplasma gondii ME49
  5f9z-assembly3_A  TM=8.763E-01  e=4.168E-26  Cryptosporidium parvum

Organism: NCBI:txid100452

Sequence (888 aa):
MGSYCHRRYVSRLFQNFGKLQPKMKTEQEAGLSCNSHKLMLYNDIIAPSYFGGFHMLPLGVRALEKLTRLVDQEMQTVGGQKIAMTTLAKESLWQKSGRWETAGAELFTLKDRQKHQFCLGPTHEELVTQLLANNQVSYKQLPIRLYQITRKFRDEMAPKYGLLRGREFEMKDMYTFDTNKDTALETYNAVCEAYDRIFDRIGVEYVKVSGATGLIGGDLSHEYHYQTDVGQDSVLLCDRCEVKMNKELAAVDGSLPSSCQLPATDCELQERKGIEVGHTFYLGTKYSSIFNAAYRSQEGQNIHYSMCCFGLGMTRIIQSTVEVLSTENNLRWPSLIAPHQIYIIPKKDGPRGSEYLAAAGSLSDSFTQRPHLRGEVVIDDRMSMTIGRRQVDADRLGYPYIVILGVKALESPALYEVVNVAKGETTFMSEDQLMALADTIETIMGSYCHRRYVSRLFQNFGKLQPKMKTEQEAGLSCNSHKLMLYNDIIAPSYFGGFHMLPLGVRALEKLTRLVDQEMQTVGGQKIAMTTLAKESLWQKSGRWETAGAELFTLKDRQKHQFCLGPTHEELVTQLLANNQVSYKQLPIRLYQITRKFRDEMAPKYGLLRGREFEMKDMYTFDTNKDTALETYNAVCEAYDRIFDRIGVEYVKVSGATGLIGGDLSHEYHYQTDVGQDSVLLCDRCEVKMNKELAAVDGSLPSSCQLPATDCELQERKGIEVGHTFYLGTKYSSIFNAAYRSQEGQNIHYSMCCFGLGMTRIIQSTVEVLSTENNLRWPSLIAPHQIYIIPKKDGPRGSEYLAAAGSLSDSFTQRPHLRGEVVIDDRMSMTIGRRQVDADRLGYPYIVILGVKALESPALYEVVNVAKGETTFMSEDQLMALADTIETI